Protein AF-0000000079764226 (afdb_homodimer)

Organism: NCBI:txid410072

InterPro domains:
  IPR000525 Initiator Rep protein, WH1 domain [PF01051] (19-158)
  IPR036388 Winged helix-like DNA-binding domain superfamily [G3DSA:1.10.10.10] (5-142)
  IPR036388 Winged helix-like DNA-binding domain superfamily [G3DSA:1.10.10.10] (147-283)
  IPR036390 Winged helix DNA-binding domain superfamily [SSF46785] (22-140)
  IPR036390 Winged helix DNA-binding domain superfamily [SSF46785] (132-276)

Foldseek 3Di:
DPPPPPDPPPPPCPPFQKFKFALCVLQDQAAADLLLVLVVRQQLSQWDDFPNWIKGKDFLVRSCSLQVPDDPCVVVVLVVSQVVQCPDKDKDDDVVVGDIDIDGQWNDWDDDPRMIMTTGDPVRCQTTHPDQDRMFMDTSNVSSPDPDLLLNSVLSNVRSCVVVCVVVVDQKAKPPHPPDDFAFPLLSCRSSNLDHCVPDPVSVVCVVVVNRVVSQVPDDPRPCPDPVSCCVPRVVSSQVRQQPDQAHQKHKDKDFDFDDPVRDGTGMMIMMGGHPSHPPNPPVPPPPPSPDDPDPPPCVVPPPDQQPAPLVCLVVLVVLCPPDDDDSVLSSLLCRLLVNDSVLLSLLLVVVVQAQDDSDSSVSSSCCNNVVVSVPPPPDRNNNPHPVNVVVVVVVVVVVVVVVVVVVVD/DPPPPPDPPPPPCPPFQKFKFALCVLQDQAAADLLLVLVVRQQLSQWDDFPNWIKGKDFLVRSCSLQVPDDPCVVVVLVVSQVVQCPDKDKDDDVVVGDIDIDGQWNDWDDDPRMIMTTGDPVRCQTTHPDQDRMFMDTSSVSSPDPDLLLNSVLSNVRSCVVVCVVVVDQKAKPPHPPDDFAFPLNSCRSSNLDHCVPDPVSVVCVVVVNRVVSVVPDDPRPCPDPVCCCVPRVVSSQVRQQPDQAHQKHKDKDFDFDDPVRDGTGMMIMMGTHPSHPPNPPVPPPPDSPDDDPPPPCVVPPPDQQPAPLVCLVVLVVLCPPDDDDSVLSSLLCRLLVNDSVLLSLLLVVVVQAQDDRDSSVSSSCCNNVVVSVPPPPDRPNNPHPVNVVVVVVVVVVVVVVVVVVVVD

Secondary structure (DSSP, 8-state):
--------------S--EEEEEHHHHHS-----HHHHHHHHHHHHTEEEETTEEEEEEEHHHHHHHHT--SSTHHHHHHHHHHHHHT-EEEEEETTTTEEEEEESEEEEEEETTEEEEEE-GGGHHHHSS--SSEEEEEHHHHHH---HHHHHHHHHHHTTTHHHHHHT-SEEEESPTTSPPEEHHHHHHHTTSS-TTSSHHHHHHHHTT-HHHHHHHSTT-TT-SHHHHIIIIIHHHHHHHHH-SS-SEEEEEEEEEETTTTEEEEEEEEEEE-TT-TTGGGGTTS--TTS------TTS---------GGGHHHHHHHHTTS---HHHHHHHHHHTTS-HHHHHHHHHHHHTSS--S-HHHHHHHHHHHTGGG-TT--------HHHHHHHHHHHHHHHHHHHHHHH-/--------------S--EEEEEHHHHHS-----HHHHHHHHHHHHTEEEETTEEEEEEEHHHHHHHHT--SSTHHHHHHHHHHHHHT-EEEEEETTTTEEEEEESEEEEEEETTEEEEEE-GGGHHHHSS--SSEEEEEHHHHHH---HHHHHHHHHHHTTTHHHHHHT-SEEEESPTTSPPEEHHHHHHHTTSS-TTSSHHHHHHHHTT-HHHHHHHSTT-TT-SHHHHIIIIIHHHHHHHHH-SS-SEEEEEEEEEETTTTEEEEEEEEEEE-TT-TTGGGGTTS--TTSS-----TTS---------GGGHHHHHHHHTTS---HHHHHHHHHHTTS-HHHHHHHHHHHHHSS--S-HHHHHHHHHHHTGGG-TT--------HHHHHHHHHHHHHHHHHHHHHHH-

pLDDT: mean 76.19, std 22.22, range [22.36, 97.69]

Structure (mmCIF, N/CA/C/O backbone):
data_AF-0000000079764226-model_v1
#
loop_
_entity.id
_entity.type
_entity.pdbx_description
1 polymer 'Protein involved in initiation of plasmid replication'
#
loop_
_atom_site.group_PDB
_atom_site.id
_atom_site.type_symbol
_atom_site.label_atom_id
_atom_site.label_alt_id
_atom_site.label_comp_id
_atom_site.label_asym_id
_atom_site.label_entity_id
_atom_site.label_seq_id
_atom_site.pdbx_PDB_ins_code
_atom_site.Cartn_x
_atom_site.Cartn_y
_atom_site.Cartn_z
_atom_site.occupancy
_atom_site.B_iso_or_equiv
_atom_site.auth_seq_id
_atom_site.auth_comp_id
_atom_site.auth_asym_id
_atom_site.auth_atom_id
_atom_site.pdbx_PDB_model_num
ATOM 1 N N . MET A 1 1 ? -48.906 33.875 20.141 1 24.33 1 MET A N 1
ATOM 2 C CA . MET A 1 1 ? -48.312 32.594 19.734 1 24.33 1 MET A CA 1
ATOM 3 C C . MET A 1 1 ? -46.781 32.688 19.75 1 24.33 1 MET A C 1
ATOM 5 O O . MET A 1 1 ? -46.188 33.438 18.984 1 24.33 1 MET A O 1
ATOM 9 N N . LYS A 1 2 ? -46.125 32.344 20.969 1 27.52 2 LYS A N 1
ATOM 10 C CA . LYS A 1 2 ? -44.75 32.5 21.391 1 27.52 2 LYS A CA 1
ATOM 11 C C . LYS A 1 2 ? -43.812 31.625 20.578 1 27.52 2 LYS A C 1
ATOM 13 O O . LYS A 1 2 ? -44 30.406 20.531 1 27.52 2 LYS A O 1
ATOM 18 N N . GLU A 1 3 ? -43.312 32.125 19.469 1 27.23 3 GLU A N 1
ATOM 19 C CA . GLU A 1 3 ? -42.375 31.5 18.562 1 27.23 3 GLU A CA 1
ATOM 20 C C . GLU A 1 3 ? -41.125 31.016 19.312 1 27.23 3 GLU A C 1
ATOM 22 O O . GLU A 1 3 ? -40.344 31.844 19.781 1 27.23 3 GLU A O 1
ATOM 27 N N . THR A 1 4 ? -41.25 30.016 20.156 1 30 4 THR A N 1
ATOM 28 C CA . THR A 1 4 ? -40.125 29.469 20.938 1 30 4 THR A CA 1
ATOM 29 C C . THR A 1 4 ? -38.969 29.094 20.016 1 30 4 THR A C 1
ATOM 31 O O . THR A 1 4 ? -39.094 28.203 19.156 1 30 4 THR A O 1
ATOM 34 N N . GLN A 1 5 ? -38.156 29.984 19.719 1 25.25 5 GLN A N 1
ATOM 35 C CA . GLN A 1 5 ? -36.938 29.828 18.938 1 25.25 5 GLN A CA 1
ATOM 36 C C . GLN A 1 5 ? -36.062 28.703 19.484 1 25.25 5 GLN A C 1
ATOM 38 O O . GLN A 1 5 ? -35.625 28.766 20.625 1 25.25 5 GLN A O 1
ATOM 43 N N . LYS A 1 6 ? -36.406 27.438 19.172 1 32.06 6 LYS A N 1
ATOM 44 C CA . LYS A 1 6 ? -35.562 26.328 19.547 1 32.06 6 LYS A CA 1
ATOM 45 C C . LYS A 1 6 ? -34.062 26.688 19.391 1 32.06 6 LYS A C 1
ATOM 47 O O . LYS A 1 6 ? -33.625 27.094 18.312 1 32.06 6 LYS A O 1
ATOM 52 N N . LYS A 1 7 ? -33.5 27.031 20.5 1 31.69 7 LYS A N 1
ATOM 53 C CA . LYS A 1 7 ? -32.094 27.328 20.578 1 31.69 7 LYS A CA 1
ATOM 54 C C . LYS A 1 7 ? -31.266 26.281 19.844 1 31.69 7 LYS A C 1
ATOM 56 O O . LYS A 1 7 ? -31.562 25.078 19.891 1 31.69 7 LYS A O 1
ATOM 61 N N . PRO A 1 8 ? -30.562 26.688 18.891 1 28.39 8 PRO A N 1
ATOM 62 C CA . PRO A 1 8 ? -29.75 25.688 18.188 1 28.39 8 PRO A CA 1
ATOM 63 C C . PRO A 1 8 ? -28.984 24.766 19.125 1 28.39 8 PRO A C 1
ATOM 65 O O . PRO A 1 8 ? -28.609 25.172 20.234 1 28.39 8 PRO A O 1
ATOM 68 N N . LYS A 1 9 ? -29.312 23.531 19.234 1 32.62 9 LYS A N 1
ATOM 69 C CA . LYS A 1 9 ? -28.578 22.5 19.953 1 32.62 9 LYS A CA 1
ATOM 70 C C . LYS A 1 9 ? -27.094 22.844 20.031 1 32.62 9 LYS A C 1
ATOM 72 O O . LYS A 1 9 ? -26.453 23.047 19.016 1 32.62 9 LYS A O 1
ATOM 77 N N . GLU A 1 10 ? -26.766 23.562 21.031 1 29.72 10 GLU A N 1
ATOM 78 C CA . GLU A 1 10 ? -25.359 23.797 21.359 1 29.72 10 GLU A CA 1
ATOM 79 C C . GLU A 1 10 ? -24.516 22.562 21.062 1 29.72 10 GLU A C 1
ATOM 81 O O . GLU A 1 10 ? -24.828 21.453 21.516 1 29.72 10 GLU A O 1
ATOM 86 N N . LYS A 1 11 ? -23.891 22.531 19.953 1 33.97 11 LYS A N 1
ATOM 87 C CA . LYS A 1 11 ? -22.906 21.5 19.594 1 33.97 11 LYS A CA 1
ATOM 88 C C . LYS A 1 11 ? -21.984 21.188 20.766 1 33.97 11 LYS A C 1
ATOM 90 O O . LYS A 1 11 ? -21.25 22.062 21.234 1 33.97 11 LYS A O 1
ATOM 95 N N . GLN A 1 12 ? -22.484 20.531 21.766 1 32.88 12 GLN A N 1
ATOM 96 C CA . GLN A 1 12 ? -21.594 20.031 22.797 1 32.88 12 GLN A CA 1
ATOM 97 C C . GLN A 1 12 ? -20.234 19.656 22.219 1 32.88 12 GLN A C 1
ATOM 99 O O . GLN A 1 12 ? -20.141 18.75 21.375 1 32.88 12 GLN A O 1
ATOM 104 N N . LEU A 1 13 ? -19.422 20.625 21.984 1 34.03 13 LEU A N 1
ATOM 105 C CA . LEU A 1 13 ? -18.016 20.359 21.672 1 34.03 13 LEU A CA 1
ATOM 106 C C . LEU A 1 13 ? -17.484 19.203 22.5 1 34.03 13 LEU A C 1
ATOM 108 O O . LEU A 1 13 ? -17.453 19.281 23.734 1 34.03 13 LEU A O 1
ATOM 112 N N . LEU A 1 14 ? -17.797 18 22.312 1 37.19 14 LEU A N 1
ATOM 113 C CA . LEU A 1 14 ? -17.172 16.844 22.938 1 37.19 14 LEU A CA 1
ATOM 114 C C . LEU A 1 14 ? -15.758 17.172 23.391 1 37.19 14 LEU A C 1
ATOM 116 O O . LEU A 1 14 ? -15.133 18.109 22.875 1 37.19 14 LEU A O 1
ATOM 120 N N . ASP A 1 15 ? -15.195 16.703 24.562 1 42.72 15 ASP A N 1
ATOM 121 C CA . ASP A 1 15 ? -13.805 16.625 25 1 42.72 15 ASP A CA 1
ATOM 122 C C . ASP A 1 15 ? -12.852 16.672 23.812 1 42.72 15 ASP A C 1
ATOM 124 O O . ASP A 1 15 ? -13.023 15.938 22.844 1 42.72 15 ASP A O 1
ATOM 128 N N . HIS A 1 16 ? -12.289 17.828 23.406 1 56.25 16 HIS A N 1
ATOM 129 C CA . HIS A 1 16 ? -11.609 18.344 22.219 1 56.25 16 HIS A CA 1
ATOM 130 C C . HIS A 1 16 ? -10.531 17.391 21.75 1 56.25 16 HIS A C 1
ATOM 132 O O . HIS A 1 16 ? -9.484 17.234 22.391 1 56.25 16 HIS A O 1
ATOM 138 N N . ASP A 1 17 ? -10.781 16.453 20.859 1 79.75 17 ASP A N 1
ATOM 139 C CA . ASP A 1 17 ? -9.836 15.5 20.266 1 79.75 17 ASP A CA 1
ATOM 140 C C . ASP A 1 17 ? -8.734 16.219 19.5 1 79.75 17 ASP A C 1
ATOM 142 O O . ASP A 1 17 ? -9 17.219 18.828 1 79.75 17 ASP A O 1
ATOM 146 N N . THR A 1 18 ? -7.582 16.031 19.969 1 89.31 18 THR A N 1
ATOM 147 C CA . THR A 1 18 ? -6.406 16.594 19.312 1 89.31 18 THR A CA 1
ATOM 148 C C . THR A 1 18 ? -5.648 15.516 18.547 1 89.31 18 THR A C 1
ATOM 150 O O . THR A 1 18 ? -5.781 14.328 18.844 1 89.31 18 THR A O 1
ATOM 153 N N . VAL A 1 19 ? -5.094 16.031 17.531 1 93.81 19 VAL A N 1
ATOM 154 C CA . VAL A 1 19 ? -4.246 15.148 16.734 1 93.81 19 VAL A CA 1
ATOM 155 C C . VAL A 1 19 ? -2.814 15.672 16.734 1 93.81 19 VAL A C 1
ATOM 157 O O . VAL A 1 19 ? -2.586 16.875 16.516 1 93.81 19 VAL A O 1
ATOM 160 N N . SER A 1 20 ? -1.912 14.852 17.094 1 94 20 SER A N 1
ATOM 161 C CA . SER A 1 20 ? -0.495 15.195 17.062 1 94 20 SER A CA 1
ATOM 162 C C . SER A 1 20 ? 0.223 14.5 15.914 1 94 20 SER A C 1
ATOM 164 O O . SER A 1 20 ? 0.029 13.305 15.68 1 94 20 SER A O 1
ATOM 166 N N . ARG A 1 21 ? 0.959 15.25 15.203 1 94.62 21 ARG A N 1
ATOM 167 C CA . ARG A 1 21 ? 1.775 14.734 14.109 1 94.62 21 ARG A CA 1
ATOM 168 C C . ARG A 1 21 ? 3.178 15.336 14.141 1 94.62 21 ARG A C 1
ATOM 170 O O . ARG A 1 21 ? 3.35 16.5 14.508 1 94.62 21 ARG A O 1
ATOM 177 N N . SER A 1 22 ? 4.152 14.516 13.742 1 93.5 22 SER A N 1
ATOM 178 C CA . SER A 1 22 ? 5.496 15.07 13.625 1 93.5 22 SER A CA 1
ATOM 179 C C . SER A 1 22 ? 5.543 16.188 12.586 1 93.5 22 SER A C 1
ATOM 181 O O . SER A 1 22 ? 4.816 16.156 11.594 1 93.5 22 SER A O 1
ATOM 183 N N . ASN A 1 23 ? 6.387 17.156 12.812 1 90.75 23 ASN A N 1
ATOM 184 C CA . ASN A 1 23 ? 6.504 18.281 11.875 1 90.75 23 ASN A CA 1
ATOM 185 C C . ASN A 1 23 ? 6.973 17.797 10.5 1 90.75 23 ASN A C 1
ATOM 187 O O . ASN A 1 23 ? 6.543 18.328 9.477 1 90.75 23 ASN A O 1
ATOM 191 N N . VAL A 1 24 ? 7.77 16.828 10.508 1 86.44 24 VAL A N 1
ATOM 192 C CA . VAL A 1 24 ? 8.258 16.266 9.25 1 86.44 24 VAL A CA 1
ATOM 193 C C . VAL A 1 24 ? 7.098 15.68 8.453 1 86.44 24 VAL A C 1
ATOM 195 O O . VAL A 1 24 ? 7.027 15.844 7.234 1 86.44 24 VAL A O 1
ATOM 198 N N . LEU A 1 25 ? 6.188 15.016 9.117 1 88.81 25 LEU A N 1
ATOM 199 C CA . LEU A 1 25 ? 5.027 14.445 8.445 1 88.81 25 LEU A CA 1
ATOM 200 C C . LEU A 1 25 ? 4.102 15.539 7.93 1 88.81 25 LEU A C 1
ATOM 202 O O . LEU A 1 25 ? 3.539 15.422 6.84 1 88.81 25 LEU A O 1
ATOM 206 N N . ILE A 1 26 ? 3.943 16.562 8.664 1 91.19 26 ILE A N 1
ATOM 207 C CA . ILE A 1 26 ? 3.086 17.672 8.273 1 91.19 26 ILE A CA 1
ATOM 208 C C . ILE A 1 26 ? 3.648 18.344 7.023 1 91.19 26 ILE A C 1
ATOM 210 O O . ILE A 1 26 ? 2.898 18.672 6.102 1 91.19 26 ILE A O 1
ATOM 214 N N . GLU A 1 27 ? 4.934 18.453 6.938 1 84.88 27 GLU A N 1
ATOM 215 C CA . GLU A 1 27 ? 5.586 19.172 5.844 1 84.88 27 GLU A CA 1
ATOM 216 C C . GLU A 1 27 ? 5.758 18.266 4.625 1 84.88 27 GLU A C 1
ATOM 218 O O . GLU A 1 27 ? 6.039 18.75 3.525 1 84.88 27 GLU A O 1
ATOM 223 N N . SER A 1 28 ? 5.551 17 4.883 1 80.12 28 SER A N 1
ATOM 224 C CA . SER A 1 28 ? 5.719 16.062 3.773 1 80.12 28 SER A CA 1
ATOM 225 C C . SER A 1 28 ? 4.727 16.359 2.654 1 80.12 28 SER A C 1
ATOM 227 O O . SER A 1 28 ? 3.617 16.828 2.908 1 80.12 28 SER A O 1
ATOM 229 N N . LYS A 1 29 ? 5.223 16.141 1.458 1 72.19 29 LYS A N 1
ATOM 230 C CA . LYS A 1 29 ? 4.426 16.453 0.272 1 72.19 29 LYS A CA 1
ATOM 231 C C . LYS A 1 29 ? 3.652 15.227 -0.2 1 72.19 29 LYS A C 1
ATOM 233 O O . LYS A 1 29 ? 4.246 14.25 -0.663 1 72.19 29 LYS A O 1
ATOM 238 N N . SER A 1 30 ? 2.426 15.055 0.277 1 71.44 30 SER A N 1
ATOM 239 C CA . SER A 1 30 ? 1.599 13.922 -0.13 1 71.44 30 SER A CA 1
ATOM 240 C C . SER A 1 30 ? 0.323 14.391 -0.822 1 71.44 30 SER A C 1
ATOM 242 O O . SER A 1 30 ? -0.232 15.43 -0.471 1 71.44 30 SER A O 1
ATOM 244 N N . SER A 1 31 ? 0.042 13.68 -1.797 1 75.44 31 SER A N 1
ATOM 245 C CA . SER A 1 31 ? -1.196 13.984 -2.508 1 75.44 31 SER A CA 1
ATOM 246 C C . SER A 1 31 ? -2.385 13.266 -1.879 1 75.44 31 SER A C 1
ATOM 248 O O . SER A 1 31 ? -2.475 12.039 -1.941 1 75.44 31 SER A O 1
ATOM 250 N N . THR A 1 32 ? -3.133 13.945 -1.082 1 84.31 32 THR A N 1
ATOM 251 C CA . THR A 1 32 ? -4.336 13.391 -0.471 1 84.31 32 THR A CA 1
ATOM 252 C C . THR A 1 32 ? -5.543 14.289 -0.747 1 84.31 32 THR A C 1
ATOM 254 O O . THR A 1 32 ? -5.398 15.5 -0.898 1 84.31 32 THR A O 1
ATOM 257 N N . SER A 1 33 ? -6.684 13.672 -0.857 1 88.44 33 SER A N 1
ATOM 258 C CA . SER A 1 33 ? -7.918 14.445 -0.94 1 88.44 33 SER A CA 1
ATOM 259 C C . SER A 1 33 ? -8.305 15.016 0.421 1 88.44 33 SER A C 1
ATOM 261 O O . SER A 1 33 ? -7.777 14.594 1.45 1 88.44 33 SER A O 1
ATOM 263 N N . LEU A 1 34 ? -9.172 16.031 0.304 1 90.5 34 LEU A N 1
ATOM 264 C CA . LEU A 1 34 ? -9.633 16.672 1.539 1 90.5 34 LEU A CA 1
ATOM 265 C C . LEU A 1 34 ? -10.297 15.641 2.455 1 90.5 34 LEU A C 1
ATOM 267 O O . LEU A 1 34 ? -10.008 15.602 3.654 1 90.5 34 LEU A O 1
ATOM 271 N N . PHE A 1 35 ? -11.188 14.812 1.915 1 92 35 PHE A N 1
ATOM 272 C CA . PHE A 1 35 ? -11.891 13.797 2.697 1 92 35 PHE A CA 1
ATOM 273 C C . PHE A 1 35 ? -10.914 12.812 3.318 1 92 35 PHE A C 1
ATOM 275 O O . PHE A 1 35 ? -11.016 12.492 4.504 1 92 35 PHE A O 1
ATOM 282 N N . GLU A 1 36 ? -9.984 12.352 2.539 1 93.31 36 GLU A N 1
ATOM 283 C CA . GLU A 1 36 ? -8.969 11.422 3.031 1 93.31 36 GLU A CA 1
ATOM 284 C C . GLU A 1 36 ? -8.164 12.039 4.172 1 93.31 36 GLU A C 1
ATOM 286 O O . GLU A 1 36 ? -7.902 11.383 5.18 1 93.31 36 GLU A O 1
ATOM 291 N N . ARG A 1 37 ? -7.785 13.234 3.975 1 92.94 37 ARG A N 1
ATOM 292 C CA . ARG A 1 37 ? -6.977 13.914 4.98 1 92.94 37 ARG A CA 1
ATOM 293 C C . ARG A 1 37 ? -7.73 14.039 6.297 1 92.94 37 ARG A C 1
ATOM 295 O O . ARG A 1 37 ? -7.164 13.812 7.367 1 92.94 37 ARG A O 1
ATOM 302 N N . LYS A 1 38 ? -8.938 14.461 6.246 1 94.19 38 LYS A N 1
ATOM 303 C CA . LYS A 1 38 ? -9.766 14.57 7.441 1 94.19 38 LYS A CA 1
ATOM 304 C C . LYS A 1 38 ? -9.938 13.211 8.117 1 94.19 38 LYS A C 1
ATOM 306 O O . LYS A 1 38 ? -9.812 13.094 9.336 1 94.19 38 LYS A O 1
ATOM 311 N N . LEU A 1 39 ? -10.164 12.227 7.293 1 94.94 39 LEU A N 1
ATOM 312 C CA . LEU A 1 39 ? -10.336 10.883 7.828 1 94.94 39 LEU A CA 1
ATOM 313 C C . LEU A 1 39 ? -9.062 10.398 8.508 1 94.94 39 LEU A C 1
ATOM 315 O O . LEU A 1 39 ? -9.117 9.781 9.57 1 94.94 39 LEU A O 1
ATOM 319 N N . LEU A 1 40 ? -7.941 10.617 7.895 1 94.88 40 LEU A N 1
ATOM 320 C CA . LEU A 1 40 ? -6.66 10.219 8.461 1 94.88 40 LEU A CA 1
ATOM 321 C C . LEU A 1 40 ? -6.398 10.938 9.781 1 94.88 40 LEU A C 1
ATOM 323 O O . LEU A 1 40 ? -5.902 10.336 10.734 1 94.88 40 LEU A O 1
ATOM 327 N N . ASN A 1 41 ? -6.742 12.188 9.805 1 94.94 41 ASN A N 1
ATOM 328 C CA . ASN A 1 41 ? -6.582 12.938 11.047 1 94.94 41 ASN A CA 1
ATOM 329 C C . ASN A 1 41 ? -7.441 12.352 12.164 1 94.94 41 ASN A C 1
ATOM 331 O O . ASN A 1 41 ? -6.992 12.242 13.312 1 94.94 41 ASN A O 1
ATOM 335 N N . ILE A 1 42 ? -8.664 12.07 11.867 1 95.31 42 ILE A N 1
ATOM 336 C CA . ILE A 1 42 ? -9.547 11.445 12.844 1 95.31 42 ILE A CA 1
ATOM 337 C C . ILE A 1 42 ? -8.953 10.117 13.312 1 95.31 42 ILE A C 1
ATOM 339 O O . ILE A 1 42 ? -8.93 9.828 14.508 1 95.31 42 ILE A O 1
ATOM 343 N N . ALA A 1 43 ? -8.484 9.328 12.336 1 96.06 43 ALA A N 1
ATOM 344 C CA . ALA A 1 43 ? -7.898 8.031 12.656 1 96.06 43 ALA A CA 1
ATOM 345 C C . ALA A 1 43 ? -6.684 8.188 13.562 1 96.06 43 ALA A C 1
ATOM 347 O O . ALA A 1 43 ? -6.543 7.461 14.555 1 96.06 43 ALA A O 1
ATOM 348 N N . ILE A 1 44 ? -5.844 9.102 13.211 1 95.38 44 ILE A N 1
ATOM 349 C CA . ILE A 1 44 ? -4.641 9.336 14 1 95.38 44 ILE A CA 1
ATOM 350 C C . ILE A 1 44 ? -5.027 9.75 15.414 1 95.38 44 ILE A C 1
ATOM 352 O O . ILE A 1 44 ? -4.438 9.289 16.391 1 95.38 44 ILE A O 1
ATOM 356 N N . ALA A 1 45 ? -5.98 10.625 15.562 1 93.5 45 ALA A N 1
ATOM 357 C CA . ALA A 1 45 ? -6.434 11.102 16.875 1 93.5 45 ALA A CA 1
ATOM 358 C C . ALA A 1 45 ? -6.945 9.953 17.734 1 93.5 45 ALA A C 1
ATOM 360 O O . ALA A 1 45 ? -6.816 9.977 18.953 1 93.5 45 ALA A O 1
ATOM 361 N N . LYS A 1 46 ? -7.449 8.945 17.094 1 93.19 46 LYS A N 1
ATOM 362 C CA . LYS A 1 46 ? -8.062 7.836 17.812 1 93.19 46 LYS A CA 1
ATOM 363 C C . LYS A 1 46 ? -7.152 6.613 17.812 1 93.19 46 LYS A C 1
ATOM 365 O O . LYS A 1 46 ? -7.566 5.523 18.219 1 93.19 46 LYS A O 1
ATOM 370 N N . ALA A 1 47 ? -5.977 6.75 17.375 1 94.44 47 ALA A N 1
ATOM 371 C CA . ALA A 1 47 ? -5.066 5.621 17.219 1 94.44 47 ALA A CA 1
ATOM 372 C C . ALA A 1 47 ? -4.602 5.098 18.578 1 94.44 47 ALA A C 1
ATOM 374 O O . ALA A 1 47 ? -4.387 5.875 19.5 1 94.44 47 ALA A O 1
ATOM 375 N N . TYR A 1 48 ? -4.438 3.848 18.672 1 91.88 48 TYR A N 1
ATOM 376 C CA . TYR A 1 48 ? -3.902 3.162 19.844 1 91.88 48 TYR A CA 1
ATOM 377 C C . TYR A 1 48 ? -3.164 1.893 19.438 1 91.88 48 TYR A C 1
ATOM 379 O O . TYR A 1 48 ? -3.258 1.448 18.297 1 91.88 48 TYR A O 1
ATOM 387 N N . VAL A 1 49 ? -2.371 1.368 20.297 1 89.44 49 VAL A N 1
ATOM 388 C CA . VAL A 1 49 ? -1.577 0.186 19.984 1 89.44 49 VAL A CA 1
ATOM 389 C C . VAL A 1 49 ? -2.291 -1.066 20.484 1 89.44 49 VAL A C 1
ATOM 391 O O . VAL A 1 49 ? -2.697 -1.131 21.656 1 89.44 49 VAL A O 1
ATOM 394 N N . GLU A 1 50 ? -2.531 -1.962 19.578 1 85.31 50 GLU A N 1
ATOM 395 C CA . GLU A 1 50 ? -3.084 -3.283 19.875 1 85.31 50 GLU A CA 1
ATOM 396 C C . GLU A 1 50 ? -2.207 -4.387 19.281 1 85.31 50 GLU A C 1
ATOM 398 O O . GLU A 1 50 ? -1.967 -4.422 18.078 1 85.31 50 GLU A O 1
ATOM 403 N N . ASP A 1 51 ? -1.647 -5.359 20.078 1 78.06 51 ASP A N 1
ATOM 404 C CA . ASP A 1 51 ? -0.792 -6.457 19.625 1 78.06 51 ASP A CA 1
ATOM 405 C C . ASP A 1 51 ? 0.405 -5.938 18.844 1 78.06 51 ASP A C 1
ATOM 407 O O . ASP A 1 51 ? 0.718 -6.457 17.766 1 78.06 51 ASP A O 1
ATOM 411 N N . GLY A 1 52 ? 0.921 -4.785 19.297 1 80.31 52 GLY A N 1
ATOM 412 C CA . GLY A 1 52 ? 2.113 -4.227 18.672 1 80.31 52 GLY A CA 1
ATOM 413 C C . GLY A 1 52 ? 1.818 -3.438 17.422 1 80.31 52 GLY A C 1
ATOM 414 O O . GLY A 1 52 ? 2.729 -2.877 16.797 1 80.31 52 GLY A O 1
ATOM 415 N N . GLU A 1 53 ? 0.546 -3.389 17.125 1 87.81 53 GLU A N 1
ATOM 416 C CA . GLU A 1 53 ? 0.161 -2.682 15.914 1 87.81 53 GLU A CA 1
ATOM 417 C C . GLU A 1 53 ? -0.585 -1.391 16.234 1 87.81 53 GLU A C 1
ATOM 419 O O . GLU A 1 53 ? -1.331 -1.328 17.219 1 87.81 53 GLU A O 1
ATOM 424 N N . LEU A 1 54 ? -0.31 -0.407 15.5 1 93.56 54 LEU A N 1
ATOM 425 C CA . LEU A 1 54 ? -1.008 0.866 15.648 1 93.56 54 LEU A CA 1
ATOM 426 C C . LEU A 1 54 ? -2.309 0.869 14.852 1 93.56 54 LEU A C 1
ATOM 428 O O . LEU A 1 54 ? -2.287 0.831 13.617 1 93.56 54 LEU A O 1
ATOM 432 N N . ILE A 1 55 ? -3.443 0.9 15.594 1 95.75 55 ILE A N 1
ATOM 433 C CA . ILE A 1 55 ? -4.75 0.759 14.961 1 95.75 55 ILE A CA 1
ATOM 434 C C . ILE A 1 55 ? -5.664 1.897 15.406 1 95.75 55 ILE A C 1
ATOM 436 O O . ILE A 1 55 ? -5.445 2.504 16.453 1 95.75 55 ILE A O 1
ATOM 440 N N . ALA A 1 56 ? -6.598 2.262 14.539 1 96.69 56 ALA A N 1
ATOM 441 C CA . ALA A 1 56 ? -7.645 3.232 14.852 1 96.69 56 ALA A CA 1
ATOM 442 C C . ALA A 1 56 ? -9.023 2.693 14.477 1 96.69 56 ALA A C 1
ATOM 444 O O . ALA A 1 56 ? -9.227 2.232 13.352 1 96.69 56 ALA A O 1
ATOM 445 N N . LYS A 1 57 ? -9.906 2.709 15.406 1 96.12 57 LYS A N 1
ATOM 446 C CA . LYS A 1 57 ? -11.305 2.363 15.164 1 96.12 57 LYS A CA 1
ATOM 447 C C . LYS A 1 57 ? -12.203 3.592 15.281 1 96.12 57 LYS A C 1
ATOM 449 O O . LYS A 1 57 ? -12.281 4.211 16.344 1 96.12 57 LYS A O 1
ATOM 454 N N . VAL A 1 58 ? -12.852 3.885 14.25 1 95.75 58 VAL A N 1
ATOM 455 C CA . VAL A 1 58 ? -13.703 5.07 14.211 1 95.75 58 VAL A CA 1
ATOM 456 C C . VAL A 1 58 ? -15.117 4.672 13.797 1 95.75 58 VAL A C 1
ATOM 458 O O . VAL A 1 58 ? -15.312 4.059 12.742 1 95.75 58 VAL A O 1
ATOM 461 N N . SER A 1 59 ? -16.047 5.07 14.594 1 93.5 59 SER A N 1
ATOM 462 C CA . SER A 1 59 ? -17.438 4.773 14.25 1 93.5 59 SER A CA 1
ATOM 463 C C . SER A 1 59 ? -17.938 5.688 13.141 1 93.5 59 SER A C 1
ATOM 465 O O . SER A 1 59 ? -17.453 6.816 13 1 93.5 59 SER A O 1
ATOM 467 N N . THR A 1 60 ? -18.891 5.133 12.438 1 88.62 60 THR A N 1
ATOM 468 C CA . THR A 1 60 ? -19.5 5.938 11.391 1 88.62 60 THR A CA 1
ATOM 469 C C . THR A 1 60 ? -20.141 7.199 11.977 1 88.62 60 THR A C 1
ATOM 471 O O . THR A 1 60 ? -20.125 8.258 11.344 1 88.62 60 THR A O 1
ATOM 474 N N . LYS A 1 61 ? -20.672 7.09 13.102 1 87 61 LYS A N 1
ATOM 475 C CA . LYS A 1 61 ? -21.266 8.234 13.781 1 87 61 LYS A CA 1
ATOM 476 C C . LYS A 1 61 ? -20.219 9.32 14.039 1 87 61 LYS A C 1
ATOM 478 O O . LYS A 1 61 ? -20.484 10.5 13.805 1 87 61 LYS A O 1
ATOM 483 N N . ASP A 1 62 ? -19.094 8.867 14.484 1 87.81 62 ASP A N 1
ATOM 484 C CA . ASP A 1 62 ? -18.016 9.82 14.75 1 87.81 62 ASP A CA 1
ATOM 485 C C . ASP A 1 62 ? -17.562 10.492 13.453 1 87.81 62 ASP A C 1
ATOM 487 O O . ASP A 1 62 ? -17.328 11.703 13.43 1 87.81 62 ASP A O 1
ATOM 491 N N . VAL A 1 63 ? -17.438 9.719 12.43 1 90 63 VAL A N 1
ATOM 492 C CA . VAL A 1 63 ? -17.016 10.258 11.148 1 90 63 VAL A CA 1
ATOM 493 C C . VAL A 1 63 ? -18.016 11.305 10.672 1 90 63 VAL A C 1
ATOM 495 O O . VAL A 1 63 ? -17.641 12.406 10.25 1 90 63 VAL A O 1
ATOM 498 N N . LYS A 1 64 ? -19.266 10.953 10.773 1 85.75 64 LYS A N 1
ATOM 499 C CA . LYS A 1 64 ? -20.312 11.867 10.336 1 85.75 64 LYS A CA 1
ATOM 500 C C . LYS A 1 64 ? -20.328 13.141 11.18 1 85.75 64 LYS A C 1
ATOM 502 O O . LYS A 1 64 ? -20.531 14.234 10.664 1 85.75 64 LYS A O 1
ATOM 507 N N . ASN A 1 65 ? -20.094 13 12.391 1 85.31 65 ASN A N 1
ATOM 508 C CA . ASN A 1 65 ? -20.078 14.141 13.305 1 85.31 65 ASN A CA 1
ATOM 509 C C . ASN A 1 65 ? -18.922 15.086 13 1 85.31 65 ASN A C 1
ATOM 511 O O . ASN A 1 65 ? -19.109 16.297 12.906 1 85.31 65 ASN A O 1
ATOM 515 N N . TYR A 1 66 ? -17.75 14.5 12.828 1 85 66 TYR A N 1
ATOM 516 C CA . TYR A 1 66 ? -16.578 15.336 12.594 1 85 66 TYR A CA 1
ATOM 517 C C . TYR A 1 66 ? -16.641 15.984 11.219 1 85 66 TYR A C 1
ATOM 519 O O . TYR A 1 66 ? -16.203 17.125 11.039 1 85 66 TYR A O 1
ATOM 527 N N . LEU A 1 67 ? -17.172 15.25 10.305 1 85.75 67 LEU A N 1
ATOM 528 C CA . LEU A 1 67 ? -17.141 15.727 8.93 1 85.75 67 LEU A CA 1
ATOM 529 C C . LEU A 1 67 ? -18.453 16.422 8.562 1 85.75 67 LEU A C 1
ATOM 531 O O . LEU A 1 67 ? -18.594 16.953 7.461 1 85.75 67 LEU A O 1
ATOM 535 N N . HIS A 1 68 ? -19.406 16.438 9.438 1 78.81 68 HIS A N 1
ATOM 536 C CA . HIS A 1 68 ? -20.703 17.078 9.242 1 78.81 68 HIS A CA 1
ATOM 537 C C . HIS A 1 68 ? -21.391 16.547 7.977 1 78.81 68 HIS A C 1
ATOM 539 O O . HIS A 1 68 ? -21.828 17.328 7.133 1 78.81 68 HIS A O 1
ATOM 545 N N . ILE A 1 69 ? -21.344 15.297 7.871 1 78.38 69 ILE A N 1
ATOM 546 C CA . ILE A 1 69 ? -21.984 14.633 6.746 1 78.38 69 ILE A CA 1
ATOM 547 C C . ILE A 1 69 ? -23.297 14.008 7.211 1 78.38 69 ILE A C 1
ATOM 549 O O . ILE A 1 69 ? -23.375 13.445 8.305 1 78.38 69 ILE A O 1
ATOM 553 N N . THR A 1 70 ? -24.469 14.18 6.574 1 65.75 70 THR A N 1
ATOM 554 C CA . THR A 1 70 ? -25.781 13.664 6.996 1 65.75 70 THR A CA 1
ATOM 555 C C . THR A 1 70 ? -26.234 12.547 6.07 1 65.75 70 THR A C 1
ATOM 557 O O . THR A 1 70 ? -27.016 11.672 6.477 1 65.75 70 THR A O 1
ATOM 560 N N . GLY A 1 71 ? -25.547 12.102 5.016 1 60.34 71 GLY A N 1
ATOM 561 C CA . GLY A 1 71 ? -26.094 11.203 4.008 1 60.34 71 GLY A CA 1
ATOM 562 C C . GLY A 1 71 ? -25.672 9.766 4.207 1 60.34 71 GLY A C 1
ATOM 563 O O . GLY A 1 71 ? -24.797 9.477 5.027 1 60.34 71 GLY A O 1
ATOM 564 N N . ASN A 1 72 ? -26.562 8.688 3.715 1 60.59 72 ASN A N 1
ATOM 565 C CA . ASN A 1 72 ? -26.469 7.238 3.814 1 60.59 72 ASN A CA 1
ATOM 566 C C . ASN A 1 72 ? -25.297 6.691 3.002 1 60.59 72 ASN A C 1
ATOM 568 O O . ASN A 1 72 ? -25 5.5 3.066 1 60.59 72 ASN A O 1
ATOM 572 N N . SER A 1 73 ? -24.547 7.492 2.443 1 75.94 73 SER A N 1
ATOM 573 C CA . SER A 1 73 ? -23.609 6.949 1.461 1 75.94 73 SER A CA 1
ATOM 574 C C . SER A 1 73 ? -22.188 6.938 2.004 1 75.94 73 SER A C 1
ATOM 576 O O . SER A 1 73 ? -21.219 6.945 1.235 1 75.94 73 SER A O 1
ATOM 578 N N . ILE A 1 74 ? -22.031 6.77 3.316 1 86.06 74 ILE A N 1
ATOM 579 C CA . ILE A 1 74 ? -20.688 6.891 3.865 1 86.06 74 ILE A CA 1
ATOM 580 C C . ILE A 1 74 ? -19.875 5.645 3.52 1 86.06 74 ILE A C 1
ATOM 582 O O . ILE A 1 74 ? -18.672 5.723 3.322 1 86.06 74 ILE A O 1
ATOM 586 N N . TYR A 1 75 ? -20.594 4.574 3.344 1 87.62 75 TYR A N 1
ATOM 587 C CA . TYR A 1 75 ? -19.922 3.318 3.027 1 87.62 75 TYR A CA 1
ATOM 588 C C . TYR A 1 75 ? -19.141 3.43 1.723 1 87.62 75 TYR A C 1
ATOM 590 O O . TYR A 1 75 ? -17.953 3.109 1.674 1 87.62 75 TYR A O 1
ATOM 598 N N . SER A 1 76 ? -19.812 3.869 0.793 1 86.06 76 SER A N 1
ATOM 599 C CA . SER A 1 76 ? -19.172 3.988 -0.52 1 86.06 76 SER A CA 1
ATOM 600 C C . SER A 1 76 ? -18 4.949 -0.482 1 86.06 76 SER A C 1
ATOM 602 O O . SER A 1 76 ? -16.969 4.711 -1.129 1 86.06 76 SER A O 1
ATOM 604 N N . ARG A 1 77 ? -18.094 6 0.24 1 87.56 77 ARG A N 1
ATOM 605 C CA . ARG A 1 77 ? -17.031 6.984 0.339 1 87.56 77 ARG A CA 1
ATOM 606 C C . ARG A 1 77 ? -15.82 6.41 1.077 1 87.56 77 ARG A C 1
ATOM 608 O O . ARG A 1 77 ? -14.68 6.621 0.67 1 87.56 77 ARG A O 1
ATOM 615 N N . LEU A 1 78 ? -16.156 5.707 2.121 1 93.12 78 LEU A N 1
ATOM 616 C CA . LEU A 1 78 ? -15.078 5.098 2.896 1 93.12 78 LEU A CA 1
ATOM 617 C C . LEU A 1 78 ? -14.359 4.031 2.078 1 93.12 78 LEU A C 1
ATOM 619 O O . LEU A 1 78 ? -13.133 3.891 2.178 1 93.12 78 LEU A O 1
ATOM 623 N N . LYS A 1 79 ? -15.109 3.332 1.362 1 89.88 79 LYS A N 1
ATOM 624 C CA . LYS A 1 79 ? -14.539 2.314 0.487 1 89.88 79 LYS A CA 1
ATOM 625 C C . LYS A 1 79 ? -13.586 2.938 -0.532 1 89.88 79 LYS A C 1
ATOM 627 O O . LYS A 1 79 ? -12.461 2.465 -0.708 1 89.88 79 LYS A O 1
ATOM 632 N N . GLU A 1 80 ? -13.961 3.93 -1.146 1 87.88 80 GLU A N 1
ATOM 633 C CA . GLU A 1 80 ? -13.164 4.605 -2.166 1 87.88 80 GLU A CA 1
ATOM 634 C C . GLU A 1 80 ? -11.906 5.223 -1.562 1 87.88 80 GLU A C 1
ATOM 636 O O . GLU A 1 80 ? -10.812 5.102 -2.127 1 87.88 80 GLU A O 1
ATOM 641 N N . VAL A 1 81 ? -12.078 5.863 -0.487 1 91.88 81 VAL A N 1
ATOM 642 C CA . VAL A 1 81 ? -10.945 6.547 0.134 1 91.88 81 VAL A CA 1
ATOM 643 C C . VAL A 1 81 ? -9.945 5.52 0.65 1 91.88 81 VAL A C 1
ATOM 645 O O . VAL A 1 81 ? -8.734 5.77 0.654 1 91.88 81 VAL A O 1
ATOM 648 N N . SER A 1 82 ? -10.391 4.363 1.061 1 94.38 82 SER A N 1
ATOM 649 C CA . SER A 1 82 ? -9.508 3.309 1.547 1 94.38 82 SER A CA 1
ATOM 650 C C . SER A 1 82 ? -8.539 2.855 0.46 1 94.38 82 SER A C 1
ATOM 652 O O . SER A 1 82 ? -7.355 2.635 0.73 1 94.38 82 SER A O 1
ATOM 654 N N . LYS A 1 83 ? -9.023 2.764 -0.677 1 87.31 83 LYS A N 1
ATOM 655 C CA . LYS A 1 83 ? -8.18 2.379 -1.801 1 87.31 83 LYS A CA 1
ATOM 656 C C . LYS A 1 83 ? -7.07 3.402 -2.029 1 87.31 83 LYS A C 1
ATOM 658 O O . LYS A 1 83 ? -5.914 3.033 -2.256 1 87.31 83 LYS A O 1
ATOM 663 N N . GLU A 1 84 ? -7.457 4.609 -1.971 1 87.12 84 GLU A N 1
ATOM 664 C CA . GLU A 1 84 ? -6.484 5.684 -2.139 1 87.12 84 GLU A CA 1
ATOM 665 C C . GLU A 1 84 ? -5.449 5.672 -1.016 1 87.12 84 GLU A C 1
ATOM 667 O O . GLU A 1 84 ? -4.25 5.797 -1.268 1 87.12 84 GLU A O 1
ATOM 672 N N . THR A 1 85 ? -5.918 5.508 0.114 1 93.69 85 THR A N 1
ATOM 673 C CA . THR A 1 85 ? -5.078 5.559 1.307 1 93.69 85 THR A CA 1
ATOM 674 C C . THR A 1 85 ? -4.051 4.434 1.294 1 93.69 85 THR A C 1
ATOM 676 O O . THR A 1 85 ? -2.879 4.652 1.616 1 93.69 85 THR A O 1
ATOM 679 N N . LEU A 1 86 ? -4.461 3.287 0.92 1 94 86 LEU A N 1
ATOM 680 C CA . LEU A 1 86 ? -3.58 2.125 0.887 1 94 86 LEU A CA 1
ATOM 681 C C . LEU A 1 86 ? -2.543 2.258 -0.224 1 94 86 LEU A C 1
ATOM 683 O O . LEU A 1 86 ? -1.524 1.565 -0.215 1 94 86 LEU A O 1
ATOM 687 N N . GLY A 1 87 ? -2.801 3.102 -1.089 1 88.5 87 GLY A N 1
ATOM 688 C CA . GLY A 1 87 ? -1.9 3.312 -2.211 1 88.5 87 GLY A CA 1
ATOM 689 C C . GLY A 1 87 ? -0.809 4.324 -1.918 1 88.5 87 GLY A C 1
ATOM 690 O O . GLY A 1 87 ? 0.12 4.492 -2.711 1 88.5 87 GLY A O 1
ATOM 691 N N . HIS A 1 88 ? -0.884 4.969 -0.794 1 88.38 88 HIS A N 1
ATOM 692 C CA . HIS A 1 88 ? 0.122 5.969 -0.454 1 88.38 88 HIS A CA 1
ATOM 693 C C . HIS A 1 88 ? 1.449 5.312 -0.087 1 88.38 88 HIS A C 1
ATOM 695 O O . HIS A 1 88 ? 1.503 4.473 0.815 1 88.38 88 HIS A O 1
ATOM 701 N N . VAL A 1 89 ? 2.467 5.742 -0.827 1 87.06 89 VAL A N 1
ATOM 702 C CA . VAL A 1 89 ? 3.803 5.195 -0.612 1 87.06 89 VAL A CA 1
ATOM 703 C C . VAL A 1 89 ? 4.773 6.324 -0.277 1 87.06 89 VAL A C 1
ATOM 705 O O . VAL A 1 89 ? 4.797 7.355 -0.956 1 87.06 89 VAL A O 1
ATOM 708 N N . VAL A 1 90 ? 5.445 6.199 0.826 1 84.06 90 VAL A N 1
ATOM 709 C CA . VAL A 1 90 ? 6.543 7.098 1.165 1 84.06 90 VAL A CA 1
ATOM 710 C C . VAL A 1 90 ? 7.855 6.531 0.627 1 84.06 90 VAL A C 1
ATOM 712 O O . VAL A 1 90 ? 8.18 5.363 0.858 1 84.06 90 VAL A O 1
ATOM 715 N N . SER A 1 91 ? 8.555 7.309 -0.09 1 83.69 91 SER A N 1
ATOM 716 C CA . SER A 1 91 ? 9.805 6.863 -0.692 1 83.69 91 SER A CA 1
ATOM 717 C C . SER A 1 91 ? 10.984 7.703 -0.206 1 83.69 91 SER A C 1
ATOM 719 O O . SER A 1 91 ? 10.969 8.93 -0.336 1 83.69 91 SER A O 1
ATOM 721 N N . ILE A 1 92 ? 11.898 7.129 0.408 1 82.38 92 ILE A N 1
ATOM 722 C CA . ILE A 1 92 ? 13.18 7.727 0.766 1 82.38 92 ILE A CA 1
ATOM 723 C C . ILE A 1 92 ? 14.297 7.082 -0.053 1 82.38 92 ILE A C 1
ATOM 725 O O . ILE A 1 92 ? 14.555 5.883 0.072 1 82.38 92 ILE A O 1
ATOM 729 N N . GLU A 1 93 ? 14.891 7.895 -0.883 1 82.69 93 GLU A N 1
ATOM 730 C CA . GLU A 1 93 ? 15.867 7.344 -1.819 1 82.69 93 GLU A CA 1
ATOM 731 C C . GLU A 1 93 ? 17.188 8.102 -1.749 1 82.69 93 GLU A C 1
ATOM 733 O O . GLU A 1 93 ? 17.203 9.312 -1.511 1 82.69 93 GLU A O 1
ATOM 738 N N . ASP A 1 94 ? 18.281 7.402 -1.811 1 81 94 ASP A N 1
ATOM 739 C CA . ASP A 1 94 ? 19.641 7.906 -2.02 1 81 94 ASP A CA 1
ATOM 740 C C . ASP A 1 94 ? 20.281 7.258 -3.244 1 81 94 ASP A C 1
ATOM 742 O O . ASP A 1 94 ? 20.969 6.242 -3.125 1 81 94 ASP A O 1
ATOM 746 N N . ASP A 1 95 ? 20.125 7.875 -4.352 1 77.19 95 ASP A N 1
ATOM 747 C CA . ASP A 1 95 ? 20.547 7.289 -5.625 1 77.19 95 ASP A CA 1
ATOM 748 C C . ASP A 1 95 ? 22.062 7.215 -5.715 1 77.19 95 ASP A C 1
ATOM 750 O O . ASP A 1 95 ? 22.609 6.328 -6.379 1 77.19 95 ASP A O 1
ATOM 754 N N . GLU A 1 96 ? 22.719 8.234 -5.07 1 78.25 96 GLU A N 1
ATOM 755 C CA . GLU A 1 96 ? 24.188 8.211 -5.094 1 78.25 96 GLU A CA 1
ATOM 756 C C . GLU A 1 96 ? 24.719 6.945 -4.434 1 78.25 96 GLU A C 1
ATOM 758 O O . GLU A 1 96 ? 25.672 6.34 -4.926 1 78.25 96 GLU A O 1
ATOM 763 N N . LYS A 1 97 ? 24.109 6.543 -3.406 1 83.5 97 LYS A N 1
ATOM 764 C CA . LYS A 1 97 ? 24.547 5.348 -2.688 1 83.5 97 LYS A CA 1
ATOM 765 C C . LYS A 1 97 ? 23.734 4.125 -3.119 1 83.5 97 LYS A C 1
ATOM 767 O O . LYS A 1 97 ? 23.906 3.037 -2.568 1 83.5 97 LYS A O 1
ATOM 772 N N . GLU A 1 98 ? 22.828 4.316 -4 1 85.69 98 GLU A N 1
ATOM 773 C CA . GLU A 1 98 ? 21.953 3.26 -4.492 1 85.69 98 GLU A CA 1
ATOM 774 C C . GLU A 1 98 ? 21.203 2.592 -3.344 1 85.69 98 GLU A C 1
ATOM 776 O O . GLU A 1 98 ? 21.219 1.366 -3.211 1 85.69 98 GLU A O 1
ATOM 781 N N . ASN A 1 99 ? 20.609 3.348 -2.594 1 91.5 99 ASN A N 1
ATOM 782 C CA . ASN A 1 99 ? 19.766 2.896 -1.482 1 91.5 99 ASN A CA 1
ATOM 783 C C . ASN A 1 99 ? 18.375 3.502 -1.548 1 91.5 99 ASN A C 1
ATOM 785 O O . ASN A 1 99 ? 18.203 4.637 -1.998 1 91.5 99 ASN A O 1
ATOM 789 N N . PHE A 1 100 ? 17.375 2.625 -1.189 1 92.44 100 PHE A N 1
ATOM 790 C CA . PHE A 1 100 ? 16.047 3.205 -1.05 1 92.44 100 PHE A CA 1
ATOM 791 C C . PHE A 1 100 ? 15.25 2.477 0.026 1 92.44 100 PHE A C 1
ATOM 793 O O . PHE A 1 100 ? 15.547 1.326 0.355 1 92.44 100 PHE A O 1
ATOM 800 N N . ILE A 1 101 ? 14.352 3.184 0.602 1 93.88 101 ILE A N 1
ATOM 801 C CA . ILE A 1 101 ? 13.336 2.648 1.504 1 93.88 101 ILE A CA 1
ATOM 802 C C . ILE A 1 101 ? 11.961 3.18 1.107 1 93.88 101 ILE A C 1
ATOM 804 O O . ILE A 1 101 ? 11.773 4.391 0.958 1 93.88 101 ILE A O 1
ATOM 808 N N . MET A 1 102 ? 11.055 2.264 0.861 1 93.5 102 MET A N 1
ATOM 809 C CA . MET A 1 102 ? 9.68 2.617 0.518 1 93.5 102 MET A CA 1
ATOM 810 C C . MET A 1 102 ? 8.688 1.875 1.409 1 93.5 102 MET A C 1
ATOM 812 O O . MET A 1 102 ? 8.891 0.703 1.729 1 93.5 102 MET A O 1
ATOM 816 N N . PHE A 1 103 ? 7.707 2.562 1.839 1 94.19 103 PHE A N 1
ATOM 817 C CA . PHE A 1 103 ? 6.719 1.914 2.691 1 94.19 103 PHE A CA 1
ATOM 818 C C . PHE A 1 103 ? 5.363 2.605 2.578 1 94.19 103 PHE A C 1
ATOM 820 O O . PHE A 1 103 ? 5.285 3.76 2.15 1 94.19 103 PHE A O 1
ATOM 827 N N . ASN A 1 104 ? 4.383 1.835 2.945 1 94.88 104 ASN A N 1
ATOM 828 C CA . ASN A 1 104 ? 3.029 2.381 2.982 1 94.88 104 ASN A CA 1
ATOM 829 C C . ASN A 1 104 ? 2.75 3.098 4.301 1 94.88 104 ASN A C 1
ATOM 831 O O . ASN A 1 104 ? 3.385 2.807 5.316 1 94.88 104 ASN A O 1
ATOM 835 N N . VAL A 1 105 ? 1.848 4.027 4.273 1 93.12 105 VAL A N 1
ATOM 836 C CA . VAL A 1 105 ? 1.42 4.738 5.473 1 93.12 105 VAL A CA 1
ATOM 837 C C . VAL A 1 105 ? 0.432 3.879 6.258 1 93.12 105 VAL A C 1
ATOM 839 O O . VAL A 1 105 ? 0.536 3.762 7.48 1 93.12 105 VAL A O 1
ATOM 842 N N . VAL A 1 106 ? -0.484 3.354 5.527 1 96.19 106 VAL A N 1
ATOM 843 C CA . VAL A 1 106 ? -1.521 2.459 6.035 1 96.19 106 VAL A CA 1
ATOM 844 C C . VAL A 1 106 ? -1.475 1.134 5.277 1 96.19 106 VAL A C 1
ATOM 846 O O . VAL A 1 106 ? -1.227 1.109 4.07 1 96.19 106 VAL A O 1
ATOM 849 N N . ASN A 1 107 ? -1.712 0.061 6.02 1 95.25 107 ASN A N 1
ATOM 850 C CA . ASN A 1 107 ? -1.591 -1.203 5.305 1 95.25 107 ASN A CA 1
ATOM 851 C C . ASN A 1 107 ? -2.896 -1.992 5.336 1 95.25 107 ASN A C 1
ATOM 853 O O . ASN A 1 107 ? -3.012 -3.035 4.688 1 95.25 107 ASN A O 1
ATOM 857 N N . LYS A 1 108 ? -3.84 -1.521 6.07 1 96.5 108 LYS A N 1
ATOM 858 C CA . LYS A 1 108 ? -5.129 -2.207 6.098 1 96.5 108 LYS A CA 1
ATOM 859 C C . LYS A 1 108 ? -6.254 -1.246 6.465 1 96.5 108 LYS A C 1
ATOM 861 O O . LYS A 1 108 ? -6.09 -0.392 7.336 1 96.5 108 LYS A O 1
ATOM 866 N N . CYS A 1 109 ? -7.289 -1.346 5.773 1 97.31 109 CYS A N 1
ATOM 867 C CA . CYS A 1 109 ? -8.547 -0.668 6.066 1 97.31 109 CYS A CA 1
ATOM 868 C C . CYS A 1 109 ? -9.703 -1.659 6.098 1 97.31 109 CYS A C 1
ATOM 870 O O . CYS A 1 109 ? -9.797 -2.543 5.242 1 97.31 109 CYS A O 1
ATOM 872 N N . GLU A 1 110 ? -10.516 -1.502 7.078 1 97 110 GLU A N 1
ATOM 873 C CA . GLU A 1 110 ? -11.664 -2.391 7.23 1 97 110 GLU A CA 1
ATOM 874 C C . GLU A 1 110 ? -12.906 -1.622 7.688 1 97 110 GLU A C 1
ATOM 876 O O . GLU A 1 110 ? -12.805 -0.708 8.508 1 97 110 GLU A O 1
ATOM 881 N N . TYR A 1 111 ? -13.992 -1.918 7.07 1 96.19 111 TYR A N 1
ATOM 882 C CA . TYR A 1 111 ? -15.281 -1.397 7.492 1 96.19 111 TYR A CA 1
ATOM 883 C C . TYR A 1 111 ? -16.266 -2.533 7.777 1 96.19 111 TYR A C 1
ATOM 885 O O . TYR A 1 111 ? -16.609 -3.307 6.879 1 96.19 111 TYR A O 1
ATOM 893 N N . ARG A 1 112 ? -16.656 -2.557 9.016 1 93.5 112 ARG A N 1
ATOM 894 C CA . ARG A 1 112 ? -17.562 -3.604 9.453 1 93.5 112 ARG A CA 1
ATOM 895 C C . ARG A 1 112 ? -18.516 -3.09 10.539 1 93.5 112 ARG A C 1
ATOM 897 O O . ARG A 1 112 ? -18.062 -2.479 11.516 1 93.5 112 ARG A O 1
ATOM 904 N N . ASP A 1 113 ? -19.734 -3.324 10.398 1 91.25 113 ASP A N 1
ATOM 905 C CA . ASP A 1 113 ? -20.75 -3.012 11.398 1 91.25 113 ASP A CA 1
ATOM 906 C C . ASP A 1 113 ? -20.672 -1.548 11.828 1 91.25 113 ASP A C 1
ATOM 908 O O . ASP A 1 113 ? -20.688 -1.242 13.023 1 91.25 113 ASP A O 1
ATOM 912 N N . GLY A 1 114 ? -20.422 -0.727 10.906 1 91.31 114 GLY A N 1
ATOM 913 C CA . GLY A 1 114 ? -20.453 0.705 11.156 1 91.31 114 GLY A CA 1
ATOM 914 C C . GLY A 1 114 ? -19.156 1.229 11.742 1 91.31 114 GLY A C 1
ATOM 915 O O . GLY A 1 114 ? -19.094 2.379 12.188 1 91.31 114 GLY A O 1
ATOM 916 N N . VAL A 1 115 ? -18.156 0.41 11.789 1 95.75 115 VAL A N 1
ATOM 917 C CA . VAL A 1 115 ? -16.875 0.814 12.352 1 95.75 115 VAL A CA 1
ATOM 918 C C . VAL A 1 115 ? -15.797 0.744 11.273 1 95.75 115 VAL A C 1
ATOM 920 O O . VAL A 1 115 ? -15.648 -0.279 10.602 1 95.75 115 VAL A O 1
ATOM 923 N N . PHE A 1 116 ? -15.141 1.812 11.094 1 96.81 116 PHE A N 1
ATOM 924 C CA . PHE A 1 116 ? -14.023 1.898 10.164 1 96.81 116 PHE A CA 1
ATOM 925 C C . PHE A 1 116 ? -12.695 1.721 10.891 1 96.81 116 PHE A C 1
ATOM 927 O O . PHE A 1 116 ? -12.344 2.523 11.758 1 96.81 116 PHE A O 1
ATOM 934 N N . THR A 1 117 ? -11.984 0.713 10.516 1 97.5 117 THR A N 1
ATOM 935 C CA . THR A 1 117 ? -10.711 0.394 11.164 1 97.5 117 THR A CA 1
ATOM 936 C C . THR A 1 117 ? -9.539 0.647 10.219 1 97.5 117 THR A C 1
ATOM 938 O O . THR A 1 117 ? -9.547 0.187 9.078 1 97.5 117 THR A O 1
ATOM 941 N N . THR A 1 118 ? -8.633 1.387 10.719 1 97.62 118 THR A N 1
ATOM 942 C CA . THR A 1 118 ? -7.406 1.672 9.977 1 97.62 118 THR A CA 1
ATOM 943 C C . THR A 1 118 ? -6.188 1.128 10.719 1 97.62 118 THR A C 1
ATOM 945 O O . THR A 1 118 ? -6.039 1.348 11.922 1 97.62 118 THR A O 1
ATOM 948 N N . ARG A 1 119 ? -5.359 0.459 10.008 1 97.12 119 ARG A N 1
ATOM 949 C CA . ARG A 1 119 ? -4.094 -0.01 10.562 1 97.12 119 ARG A CA 1
ATOM 950 C C . ARG A 1 119 ? -2.914 0.734 9.945 1 97.12 119 ARG A C 1
ATOM 952 O O . ARG A 1 119 ? -2.682 0.647 8.734 1 97.12 119 ARG A O 1
ATOM 959 N N . PHE A 1 120 ? -2.176 1.366 10.82 1 96.38 120 PHE A N 1
ATOM 960 C CA . PHE A 1 120 ? -1.012 2.111 10.352 1 96.38 120 PHE A CA 1
ATOM 961 C C . PHE A 1 120 ? 0.223 1.219 10.312 1 96.38 120 PHE A C 1
ATOM 963 O O . PHE A 1 120 ? 0.335 0.274 11.102 1 96.38 120 PHE A O 1
ATOM 970 N N . THR A 1 121 ? 1.078 1.574 9.438 1 94.19 121 THR A N 1
ATOM 971 C CA . THR A 1 121 ? 2.328 0.826 9.367 1 94.19 121 THR A CA 1
ATOM 972 C C . THR A 1 121 ? 3.252 1.209 10.523 1 94.19 121 THR A C 1
ATOM 974 O O . THR A 1 121 ? 3.082 2.266 11.133 1 94.19 121 THR A O 1
ATOM 977 N N . LYS A 1 122 ? 4.211 0.346 10.758 1 90.81 122 LYS A N 1
ATOM 978 C CA . LYS A 1 122 ? 5.164 0.565 11.844 1 90.81 122 LYS A CA 1
ATOM 979 C C . LYS A 1 122 ? 5.98 1.832 11.602 1 90.81 122 LYS A C 1
ATOM 981 O O . LYS A 1 122 ? 6.348 2.527 12.555 1 90.81 122 LYS A O 1
ATOM 986 N N . GLU A 1 123 ? 6.242 2.129 10.438 1 90.62 123 GLU A N 1
ATOM 987 C CA . GLU A 1 123 ? 7.043 3.289 10.062 1 90.62 123 GLU A CA 1
ATOM 988 C C . GLU A 1 123 ? 6.34 4.594 10.43 1 90.62 123 GLU A C 1
ATOM 990 O O . GLU A 1 123 ? 6.988 5.625 10.609 1 90.62 123 GLU A O 1
ATOM 995 N N . MET A 1 124 ? 5.055 4.551 10.594 1 92.62 124 MET A N 1
ATOM 996 C CA . MET A 1 124 ? 4.277 5.75 10.883 1 92.62 124 MET A CA 1
ATOM 997 C C . MET A 1 124 ? 4.25 6.039 12.383 1 92.62 124 MET A C 1
ATOM 999 O O . MET A 1 124 ? 4.027 7.18 12.797 1 92.62 124 MET A O 1
ATOM 1003 N N . LYS A 1 125 ? 4.48 5.105 13.141 1 92 125 LYS A N 1
ATOM 1004 C CA . LYS A 1 125 ? 4.309 5.195 14.586 1 92 125 LYS A CA 1
ATOM 1005 C C . LYS A 1 125 ? 5.113 6.355 15.164 1 92 125 LYS A C 1
ATOM 1007 O O . LYS A 1 125 ? 4.574 7.195 15.891 1 92 125 LYS A O 1
ATOM 1012 N N . PRO A 1 126 ? 6.352 6.535 14.789 1 91.44 126 PRO A N 1
ATOM 1013 C CA . PRO A 1 126 ? 7.137 7.633 15.359 1 91.44 126 PRO A CA 1
ATOM 1014 C C . PRO A 1 126 ? 6.629 9.008 14.938 1 91.44 126 PRO A C 1
ATOM 1016 O O . PRO A 1 126 ? 7.035 10.023 15.5 1 91.44 126 PRO A O 1
ATOM 1019 N N . HIS A 1 127 ? 5.738 9.023 14.07 1 93.06 127 HIS A N 1
ATOM 1020 C CA . HIS A 1 127 ? 5.316 10.305 13.523 1 93.06 127 HIS A CA 1
ATOM 1021 C C . HIS A 1 127 ? 3.896 10.648 13.969 1 93.06 127 HIS A C 1
ATOM 1023 O O . HIS A 1 127 ? 3.438 11.781 13.773 1 93.06 127 HIS A O 1
ATOM 1029 N N . ILE A 1 128 ? 3.225 9.688 14.594 1 95 128 ILE A N 1
ATOM 1030 C CA . ILE A 1 128 ? 1.82 9.984 14.852 1 95 128 ILE A CA 1
ATOM 1031 C C . ILE A 1 128 ? 1.425 9.469 16.234 1 95 128 ILE A C 1
ATOM 1033 O O . ILE A 1 128 ? 0.307 9.711 16.688 1 95 128 ILE A O 1
ATOM 1037 N N . TYR A 1 129 ? 2.324 8.773 16.797 1 92 129 TYR A N 1
ATOM 1038 C CA . TYR A 1 129 ? 1.959 8.156 18.062 1 92 129 TYR A CA 1
ATOM 1039 C C . TYR A 1 129 ? 3.004 8.453 19.141 1 92 129 TYR A C 1
ATOM 1041 O O . TYR A 1 129 ? 4.199 8.242 18.922 1 92 129 TYR A O 1
ATOM 1049 N N . ASN A 1 130 ? 2.592 8.953 20.266 1 87.75 130 ASN A N 1
ATOM 1050 C CA . ASN A 1 130 ? 3.422 9.219 21.438 1 87.75 130 ASN A CA 1
ATOM 1051 C C . ASN A 1 130 ? 4.645 10.055 21.078 1 87.75 130 ASN A C 1
ATOM 1053 O O . ASN A 1 130 ? 5.777 9.664 21.359 1 87.75 130 ASN A O 1
ATOM 1057 N N . LEU A 1 131 ? 4.324 11.156 20.5 1 89.31 131 LEU A N 1
ATOM 1058 C CA . LEU A 1 131 ? 5.383 12.047 20.047 1 89.31 131 LEU A CA 1
ATOM 1059 C C . LEU A 1 131 ? 5.941 12.867 21.203 1 89.31 131 LEU A C 1
ATOM 1061 O O . LEU A 1 131 ? 5.188 13.32 22.062 1 89.31 131 LEU A O 1
ATOM 1065 N N . LYS A 1 132 ? 7.254 12.984 21.203 1 84 132 LYS A N 1
ATOM 1066 C CA . LYS A 1 132 ? 7.891 13.664 22.328 1 84 132 LYS A CA 1
ATOM 1067 C C . LYS A 1 132 ? 8.531 14.977 21.875 1 84 132 LYS A C 1
ATOM 1069 O O . LYS A 1 132 ? 8.633 15.93 22.656 1 84 132 LYS A O 1
ATOM 1074 N N . LYS A 1 133 ? 8.961 14.953 20.594 1 86.38 133 LYS A N 1
ATOM 1075 C CA . LYS A 1 133 ? 9.617 16.156 20.094 1 86.38 133 LYS A CA 1
ATOM 1076 C C . LYS A 1 133 ? 9.266 16.422 18.641 1 86.38 133 LYS A C 1
ATOM 1078 O O . LYS A 1 133 ? 8.828 15.508 17.922 1 86.38 133 LYS A O 1
ATOM 1083 N N . ASP A 1 134 ? 9.336 17.719 18.25 1 90.38 134 ASP A N 1
ATOM 1084 C CA . ASP A 1 134 ? 9.195 18.156 16.859 1 90.38 134 ASP A CA 1
ATOM 1085 C C . ASP A 1 134 ? 7.848 17.734 16.281 1 90.38 134 ASP A C 1
ATOM 1087 O O . ASP A 1 134 ? 7.785 17.125 15.219 1 90.38 134 ASP A O 1
ATOM 1091 N N . TYR A 1 135 ? 6.918 17.969 17.109 1 93.94 135 TYR A N 1
ATOM 1092 C CA . TYR A 1 135 ? 5.566 17.641 16.672 1 93.94 135 TYR A CA 1
ATOM 1093 C C . TYR A 1 135 ? 4.625 18.828 16.922 1 93.94 135 TYR A C 1
ATOM 1095 O O . TYR A 1 135 ? 4.988 19.781 17.594 1 93.94 135 TYR A O 1
ATOM 1103 N N . THR A 1 136 ? 3.508 18.812 16.266 1 94.38 136 THR A N 1
ATOM 1104 C CA . THR A 1 136 ? 2.475 19.828 16.391 1 94.38 136 THR A CA 1
ATOM 1105 C C . THR A 1 136 ? 1.136 19.203 16.766 1 94.38 136 THR A C 1
ATOM 1107 O O . THR A 1 136 ? 0.725 18.203 16.172 1 94.38 136 THR A O 1
ATOM 1110 N N . ARG A 1 137 ? 0.581 19.734 17.781 1 92.5 137 ARG A N 1
ATOM 1111 C CA . ARG A 1 137 ? -0.755 19.312 18.203 1 92.5 137 ARG A CA 1
ATOM 1112 C C . ARG A 1 137 ? -1.821 20.234 17.609 1 92.5 137 ARG A C 1
ATOM 1114 O O . ARG A 1 137 ? -1.72 21.469 17.719 1 92.5 137 ARG A O 1
ATOM 1121 N N . MET A 1 138 ? -2.805 19.672 17.047 1 93.38 138 MET A N 1
ATOM 1122 C CA . MET A 1 138 ? -3.867 20.438 16.406 1 93.38 138 MET A CA 1
ATOM 1123 C C . MET A 1 138 ? -5.238 19.922 16.812 1 93.38 138 MET A C 1
ATOM 1125 O O . MET A 1 138 ? -5.391 18.734 17.125 1 93.38 138 MET A O 1
ATOM 1129 N N . SER A 1 139 ? -6.18 20.797 16.75 1 89.88 139 SER A N 1
ATOM 1130 C CA . SER A 1 139 ? -7.551 20.422 17.062 1 89.88 139 SER A CA 1
ATOM 1131 C C . SER A 1 139 ? -8.227 19.734 15.883 1 89.88 139 SER A C 1
ATOM 1133 O O . SER A 1 139 ? -8.148 20.219 14.75 1 89.88 139 SER A O 1
ATOM 1135 N N . LEU A 1 140 ? -8.867 18.625 16.188 1 90.62 140 LEU A N 1
ATOM 1136 C CA . LEU A 1 140 ? -9.594 17.922 15.141 1 90.62 140 LEU A CA 1
ATOM 1137 C C . LEU A 1 140 ? -10.758 18.766 14.617 1 90.62 140 LEU A C 1
ATOM 1139 O O . LEU A 1 140 ? -11.078 18.719 13.43 1 90.62 140 LEU A O 1
ATOM 1143 N N . ASP A 1 141 ? -11.336 19.469 15.484 1 85.81 141 ASP A N 1
ATOM 1144 C CA . ASP A 1 141 ? -12.453 20.328 15.102 1 85.81 141 ASP A CA 1
ATOM 1145 C C . ASP A 1 141 ? -12.031 21.375 14.07 1 85.81 141 ASP A C 1
ATOM 1147 O O . ASP A 1 141 ? -12.758 21.641 13.117 1 85.81 141 ASP A O 1
ATOM 1151 N N . VAL A 1 142 ? -10.914 21.906 14.344 1 89.5 142 VAL A N 1
ATOM 1152 C CA . VAL A 1 142 ? -10.391 22.922 13.43 1 89.5 142 VAL A CA 1
ATOM 1153 C C . VAL A 1 142 ? -10.086 22.281 12.07 1 89.5 142 VAL A C 1
ATOM 1155 O O . VAL A 1 142 ? -10.531 22.781 11.031 1 89.5 142 VAL A O 1
ATOM 1158 N N . LEU A 1 143 ? -9.43 21.172 12.086 1 92.75 143 LEU A N 1
ATOM 1159 C CA . LEU A 1 143 ? -9.008 20.5 10.859 1 92.75 143 LEU A CA 1
ATOM 1160 C C . LEU A 1 143 ? -10.211 20.016 10.055 1 92.75 143 LEU A C 1
ATOM 1162 O O . LEU A 1 143 ? -10.18 20.031 8.828 1 92.75 143 LEU A O 1
ATOM 1166 N N . CYS A 1 144 ? -11.234 19.625 10.703 1 91.56 144 CYS A N 1
ATOM 1167 C CA . CYS A 1 144 ? -12.398 19.062 10.023 1 91.56 144 CYS A CA 1
ATOM 1168 C C . CYS A 1 144 ? -13.352 20.172 9.57 1 91.56 144 CYS A C 1
ATOM 1170 O O . CYS A 1 144 ? -14.258 19.922 8.773 1 91.56 144 CYS A O 1
ATOM 1172 N N . SER A 1 145 ? -13.164 21.391 9.961 1 89.12 145 SER A N 1
ATOM 1173 C CA . SER A 1 145 ? -14.078 22.484 9.641 1 89.12 145 SER A CA 1
ATOM 1174 C C . SER A 1 145 ? -13.75 23.094 8.281 1 89.12 145 SER A C 1
ATOM 1176 O O . SER A 1 145 ? -14.594 23.766 7.68 1 89.12 145 SER A O 1
ATOM 1178 N N . PHE A 1 146 ? -12.57 22.875 7.812 1 93.12 146 PHE A N 1
ATOM 1179 C CA . PHE A 1 146 ? -12.125 23.531 6.59 1 93.12 146 PHE A CA 1
ATOM 1180 C C . PHE A 1 146 ? -12.812 22.938 5.367 1 93.12 146 PHE A C 1
ATOM 1182 O O . PHE A 1 146 ? -13.016 21.719 5.301 1 93.12 146 PHE A O 1
ATOM 1189 N N . LYS A 1 147 ? -13.055 23.766 4.43 1 91.75 147 LYS A N 1
ATOM 1190 C CA . LYS A 1 147 ? -13.711 23.328 3.199 1 91.75 147 LYS A CA 1
ATOM 1191 C C . LYS A 1 147 ? -12.695 23.188 2.066 1 91.75 147 LYS A C 1
ATOM 1193 O O . LYS A 1 147 ? -12.945 22.469 1.096 1 91.75 147 LYS A O 1
ATOM 1198 N N . SER A 1 148 ? -11.633 23.828 2.25 1 93.31 148 SER A N 1
ATOM 1199 C CA . SER A 1 148 ? -10.609 23.812 1.209 1 93.31 148 SER A CA 1
ATOM 1200 C C . SER A 1 148 ? -9.391 23 1.647 1 93.31 148 SER A C 1
ATOM 1202 O O . SER A 1 148 ? -8.922 23.141 2.779 1 93.31 148 SER A O 1
ATOM 1204 N N . LEU A 1 149 ? -8.953 22.156 0.635 1 92.25 149 LEU A N 1
ATOM 1205 C CA . LEU A 1 149 ? -7.73 21.406 0.878 1 92.25 149 LEU A CA 1
ATOM 1206 C C . LEU A 1 149 ? -6.543 22.344 1.079 1 92.25 149 LEU A C 1
ATOM 1208 O O . LEU A 1 149 ? -5.656 22.062 1.891 1 92.25 149 LEU A O 1
ATOM 1212 N N . PHE A 1 150 ? -6.562 23.453 0.405 1 92.56 150 PHE A N 1
ATOM 1213 C CA . PHE A 1 150 ? -5.465 24.406 0.488 1 92.56 150 PHE A CA 1
ATOM 1214 C C . PHE A 1 150 ? -5.445 25.094 1.851 1 92.56 150 PHE A C 1
ATOM 1216 O O . PHE A 1 150 ? -4.375 25.312 2.422 1 92.56 150 PHE A O 1
ATOM 1223 N N . THR A 1 151 ? -6.582 25.375 2.348 1 95.44 151 THR A N 1
ATOM 1224 C CA . THR A 1 151 ? -6.684 25.969 3.678 1 95.44 151 THR A CA 1
ATOM 1225 C C . THR A 1 151 ? -6.098 25.031 4.73 1 95.44 151 THR A C 1
ATOM 1227 O O . THR A 1 151 ? -5.336 25.469 5.602 1 95.44 151 THR A O 1
ATOM 1230 N N . THR A 1 152 ? -6.449 23.781 4.566 1 94.38 152 THR A N 1
ATOM 1231 C CA . THR A 1 152 ? -5.961 22.781 5.508 1 94.38 152 THR A CA 1
ATOM 1232 C C . THR A 1 152 ? -4.434 22.719 5.496 1 94.38 152 THR A C 1
ATOM 1234 O O . THR A 1 152 ? -3.797 22.719 6.551 1 94.38 152 THR A O 1
ATOM 1237 N N . ARG A 1 153 ? -3.871 22.703 4.371 1 94.44 153 ARG A N 1
ATOM 1238 C CA . ARG A 1 153 ? -2.424 22.578 4.223 1 94.44 153 ARG A CA 1
ATOM 1239 C C . ARG A 1 153 ? -1.715 23.844 4.723 1 94.44 153 ARG A C 1
ATOM 1241 O O . ARG A 1 153 ? -0.697 23.75 5.414 1 94.44 153 ARG A O 1
ATOM 1248 N N . VAL A 1 154 ? -2.244 25 4.348 1 95.5 154 VAL A N 1
ATOM 1249 C CA . VAL A 1 154 ? -1.657 26.234 4.824 1 95.5 154 VAL A CA 1
ATOM 1250 C C . VAL A 1 154 ? -1.704 26.281 6.348 1 95.5 154 VAL A C 1
ATOM 1252 O O . VAL A 1 154 ? -0.709 26.625 6.996 1 95.5 154 VAL A O 1
ATOM 1255 N N . TYR A 1 155 ? -2.852 25.922 6.91 1 96.38 155 TYR A N 1
ATOM 1256 C CA . TYR A 1 155 ? -3.008 25.891 8.359 1 96.38 155 TYR A CA 1
ATOM 1257 C C . TYR A 1 155 ? -1.975 24.984 9.008 1 96.38 155 TYR A C 1
ATOM 1259 O O . TYR A 1 155 ? -1.32 25.359 9.977 1 96.38 155 TYR A O 1
ATOM 1267 N N . GLU A 1 156 ? -1.862 23.797 8.461 1 94.56 156 GLU A N 1
ATOM 1268 C CA . GLU A 1 156 ? -0.944 22.812 9.016 1 94.56 156 GLU A CA 1
ATOM 1269 C C . GLU A 1 156 ? 0.491 23.328 9.016 1 94.56 156 GLU A C 1
ATOM 1271 O O . GLU A 1 156 ? 1.192 23.234 10.031 1 94.56 156 GLU A O 1
ATOM 1276 N N . ILE A 1 157 ? 0.877 23.891 7.945 1 93.88 157 ILE A N 1
ATOM 1277 C CA . ILE A 1 157 ? 2.246 24.359 7.785 1 93.88 157 ILE A CA 1
ATOM 1278 C C . ILE A 1 157 ? 2.5 25.531 8.742 1 93.88 157 ILE A C 1
ATOM 1280 O O . ILE A 1 157 ? 3.512 25.547 9.445 1 93.88 157 ILE A O 1
ATOM 1284 N N . LEU A 1 158 ? 1.597 26.453 8.82 1 95.88 158 LEU A N 1
ATOM 1285 C CA . LEU A 1 158 ? 1.777 27.641 9.648 1 95.88 158 LEU A CA 1
ATOM 1286 C C . LEU A 1 158 ? 1.66 27.297 11.125 1 95.88 158 LEU A C 1
ATOM 1288 O O . LEU A 1 158 ? 2.334 27.891 11.969 1 95.88 158 LEU A O 1
ATOM 1292 N N . ARG A 1 159 ? 0.829 26.328 11.367 1 94.5 159 ARG A N 1
ATOM 1293 C CA . ARG A 1 159 ? 0.593 25.922 12.75 1 94.5 159 ARG A CA 1
ATOM 1294 C C . ARG A 1 159 ? 1.856 25.328 13.375 1 94.5 159 ARG A C 1
ATOM 1296 O O . ARG A 1 159 ? 2.043 25.406 14.594 1 94.5 159 ARG A O 1
ATOM 1303 N N . THR A 1 160 ? 2.715 24.781 12.594 1 93.62 160 THR A N 1
ATOM 1304 C CA . THR A 1 160 ? 3.959 24.219 13.109 1 93.62 160 THR A CA 1
ATOM 1305 C C . THR A 1 160 ? 4.816 25.312 13.758 1 93.62 160 THR A C 1
ATOM 1307 O O . THR A 1 160 ? 5.691 25 14.57 1 93.62 160 THR A O 1
ATOM 1310 N N . GLN A 1 161 ? 4.535 26.578 13.43 1 93.19 161 GLN A N 1
ATOM 1311 C CA . GLN A 1 161 ? 5.332 27.703 13.938 1 93.19 161 GLN A CA 1
ATOM 1312 C C . GLN A 1 161 ? 4.652 28.359 15.125 1 93.19 161 GLN A C 1
ATOM 1314 O O . GLN A 1 161 ? 5.176 29.328 15.688 1 93.19 161 GLN A O 1
ATOM 1319 N N . TYR A 1 162 ? 3.572 27.859 15.555 1 92 162 TYR A N 1
ATOM 1320 C CA . TYR A 1 162 ? 2.744 28.5 16.578 1 92 162 TYR A CA 1
ATOM 1321 C C . TYR A 1 162 ? 3.518 28.672 17.875 1 92 162 TYR A C 1
ATOM 1323 O O . TYR A 1 162 ? 3.328 29.672 18.578 1 92 162 TYR A O 1
ATOM 1331 N N . TYR A 1 163 ? 4.344 27.703 18.219 1 88.19 163 TYR A N 1
ATOM 1332 C CA . TYR A 1 163 ? 5.098 27.719 19.469 1 88.19 163 TYR A CA 1
ATOM 1333 C C . TYR A 1 163 ? 5.945 28.984 19.578 1 88.19 163 TYR A C 1
ATOM 1335 O O . TYR A 1 163 ? 6.32 29.391 20.688 1 88.19 163 TYR A O 1
ATOM 1343 N N . ARG A 1 164 ? 6.223 29.609 18.516 1 91.5 164 ARG A N 1
ATOM 1344 C CA . ARG A 1 164 ? 7.121 30.766 18.469 1 91.5 164 ARG A CA 1
ATOM 1345 C C . ARG A 1 164 ? 6.453 32 19.031 1 91.5 164 ARG A C 1
ATOM 1347 O O . ARG A 1 164 ? 7.133 32.969 19.422 1 91.5 164 ARG A O 1
ATOM 1354 N N . PHE A 1 165 ? 5.102 32.062 19.016 1 91.06 165 PHE A N 1
ATOM 1355 C CA . PHE A 1 165 ? 4.41 33.219 19.594 1 91.06 165 PHE A CA 1
ATOM 1356 C C . PHE A 1 165 ? 4.84 33.438 21.031 1 91.06 165 PHE A C 1
ATOM 1358 O O . PHE A 1 165 ? 5.199 34.531 21.422 1 91.06 165 PHE A O 1
ATOM 1365 N N . ASP A 1 166 ? 4.805 32.375 21.781 1 86.62 166 ASP A N 1
ATOM 1366 C CA . ASP A 1 166 ? 5.141 32.438 23.203 1 86.62 166 ASP A CA 1
ATOM 1367 C C . ASP A 1 166 ? 6.645 32.625 23.406 1 86.62 166 ASP A C 1
ATOM 1369 O O . ASP A 1 166 ? 7.082 33.375 24.266 1 86.62 166 ASP A O 1
ATOM 1373 N N . ARG A 1 167 ? 7.375 31.906 22.578 1 88.25 167 ARG A N 1
ATOM 1374 C CA . ARG A 1 167 ? 8.828 31.938 22.719 1 88.25 167 ARG A CA 1
ATOM 1375 C C . ARG A 1 167 ? 9.391 33.312 22.359 1 88.25 167 ARG A C 1
ATOM 1377 O O . ARG A 1 167 ? 10.312 33.781 23.016 1 88.25 167 ARG A O 1
ATOM 1384 N N . GLU A 1 168 ? 8.812 33.875 21.344 1 91 168 GLU A N 1
ATOM 1385 C CA . GLU A 1 168 ? 9.32 35.156 20.844 1 91 168 GLU A CA 1
ATOM 1386 C C . GLU A 1 168 ? 8.508 36.312 21.391 1 91 168 GLU A C 1
ATOM 1388 O O . GLU A 1 168 ? 8.883 37.5 21.203 1 91 168 GLU A O 1
ATOM 1393 N N . GLN A 1 169 ? 7.539 36.062 22.156 1 90.38 169 GLN A N 1
ATOM 1394 C CA . GLN A 1 169 ? 6.672 37.094 22.734 1 90.38 169 GLN A CA 1
ATOM 1395 C C . GLN A 1 169 ? 6.27 38.125 21.703 1 90.38 169 GLN A C 1
ATOM 1397 O O . GLN A 1 169 ? 6.461 39.312 21.922 1 90.38 169 GLN A O 1
ATOM 1402 N N . CYS A 1 170 ? 5.785 37.594 20.578 1 90.38 170 CYS A N 1
ATOM 1403 C CA . CYS A 1 170 ? 5.375 38.469 19.484 1 90.38 170 CYS A CA 1
ATOM 1404 C C . CYS A 1 170 ? 3.932 38.219 19.078 1 90.38 170 CYS A C 1
ATOM 1406 O O . CYS A 1 170 ? 3.373 37.156 19.406 1 90.38 170 CYS A O 1
ATOM 1408 N N . ASP A 1 171 ? 3.346 39.219 18.5 1 91.19 171 ASP A N 1
ATOM 1409 C CA . ASP A 1 171 ? 1.944 39.125 18.094 1 91.19 171 ASP A CA 1
ATOM 1410 C C . ASP A 1 171 ? 1.815 38.688 16.641 1 91.19 171 ASP A C 1
ATOM 1412 O O . ASP A 1 171 ? 0.731 38.312 16.188 1 91.19 171 ASP A O 1
ATOM 1416 N N . GLN A 1 172 ? 2.881 38.719 15.93 1 94.94 172 GLN A N 1
ATOM 1417 C CA . GLN A 1 172 ? 2.902 38.344 14.523 1 94.94 172 GLN A CA 1
ATOM 1418 C C . GLN A 1 172 ? 4.18 37.562 14.188 1 94.94 172 GLN A C 1
ATOM 1420 O O . GLN A 1 172 ? 5.273 37.969 14.594 1 94.94 172 GLN A O 1
ATOM 1425 N N . LEU A 1 173 ? 3.998 36.469 13.5 1 95.62 173 LEU A N 1
ATOM 1426 C CA . LEU A 1 173 ? 5.137 35.656 13.125 1 95.62 173 LEU A CA 1
ATOM 1427 C C . LEU A 1 173 ? 5.391 35.75 11.617 1 95.62 173 LEU A C 1
ATOM 1429 O O . LEU A 1 173 ? 4.445 35.75 10.828 1 95.62 173 LEU A O 1
ATOM 1433 N N . ILE A 1 174 ? 6.645 35.875 11.312 1 94.88 174 ILE A N 1
ATOM 1434 C CA . ILE A 1 174 ? 7.039 35.812 9.906 1 94.88 174 ILE A CA 1
ATOM 1435 C C . ILE A 1 174 ? 7.414 34.375 9.547 1 94.88 174 ILE A C 1
ATOM 1437 O O . ILE A 1 174 ? 8.211 33.75 10.242 1 94.88 174 ILE A O 1
ATOM 1441 N N . VAL A 1 175 ? 6.82 33.875 8.539 1 94.25 175 VAL A N 1
ATOM 1442 C CA . VAL A 1 175 ? 7.074 32.531 8.102 1 94.25 175 VAL A CA 1
ATOM 1443 C C . VAL A 1 175 ? 7.367 32.5 6.605 1 94.25 175 VAL A C 1
ATOM 1445 O O . VAL A 1 175 ? 6.566 33 5.805 1 94.25 175 VAL A O 1
ATOM 1448 N N . PRO A 1 176 ? 8.383 31.906 6.16 1 91.81 176 PRO A N 1
ATOM 1449 C CA . PRO A 1 176 ? 9.43 31.281 6.969 1 91.81 176 PRO A CA 1
ATOM 1450 C C . PRO A 1 176 ? 10.195 32.281 7.832 1 91.81 176 PRO A C 1
ATOM 1452 O O . PRO A 1 176 ? 10.242 33.469 7.508 1 91.81 176 PRO A O 1
ATOM 1455 N N . ARG A 1 177 ? 10.758 31.734 8.875 1 89.56 177 ARG A N 1
ATOM 1456 C CA . ARG A 1 177 ? 11.477 32.594 9.805 1 89.56 177 ARG A CA 1
ATOM 1457 C C . ARG A 1 177 ? 12.75 33.156 9.164 1 89.56 177 ARG A C 1
ATOM 1459 O O . ARG A 1 177 ? 13.57 32.375 8.656 1 89.56 177 ARG A O 1
ATOM 1466 N N . PRO A 1 178 ? 12.906 34.531 9.266 1 85.25 178 PRO A N 1
ATOM 1467 C CA . PRO A 1 178 ? 14.188 35.062 8.797 1 85.25 178 PRO A CA 1
ATOM 1468 C C . PRO A 1 178 ? 15.375 34.5 9.578 1 85.25 178 PRO A C 1
ATOM 1470 O O . PRO A 1 178 ? 15.273 34.25 10.781 1 85.25 178 PRO A O 1
ATOM 1473 N N . PRO A 1 179 ? 16.484 34.219 8.773 1 86.94 179 PRO A N 1
ATOM 1474 C CA . PRO A 1 179 ? 16.875 34.688 7.445 1 86.94 179 PRO A CA 1
ATOM 1475 C C . PRO A 1 179 ? 16.5 33.719 6.328 1 86.94 179 PRO A C 1
ATOM 1477 O O . PRO A 1 179 ? 17.031 33.812 5.219 1 86.94 179 PRO A O 1
ATOM 1480 N N . LYS A 1 180 ? 15.711 32.812 6.648 1 87.5 180 LYS A N 1
ATOM 1481 C CA . LYS A 1 180 ? 15.289 31.906 5.59 1 87.5 180 LYS A CA 1
ATOM 1482 C C . LYS A 1 180 ? 14.578 32.656 4.469 1 87.5 180 LYS A C 1
ATOM 1484 O O . LYS A 1 180 ? 13.797 33.562 4.727 1 87.5 180 LYS A O 1
ATOM 1489 N N . ASN A 1 181 ? 14.922 32.25 3.305 1 88.69 181 ASN A N 1
ATOM 1490 C CA . ASN A 1 181 ? 14.297 32.844 2.133 1 88.69 181 ASN A CA 1
ATOM 1491 C C . ASN A 1 181 ? 12.789 32.562 2.1 1 88.69 181 ASN A C 1
ATOM 1493 O O . ASN A 1 181 ? 12.328 31.562 2.648 1 88.69 181 ASN A O 1
ATOM 1497 N N . PRO A 1 182 ? 12.062 33.5 1.447 1 92 182 PRO A N 1
ATOM 1498 C CA . PRO A 1 182 ? 10.633 33.281 1.26 1 92 182 PRO A CA 1
ATOM 1499 C C . PRO A 1 182 ? 10.352 31.984 0.476 1 92 182 PRO A C 1
ATOM 1501 O O . PRO A 1 182 ? 11.227 31.484 -0.236 1 92 182 PRO A O 1
ATOM 1504 N N . TYR A 1 183 ? 9.156 31.422 0.673 1 93.12 183 TYR A N 1
ATOM 1505 C CA . TYR A 1 183 ? 8.75 30.297 -0.15 1 93.12 183 TYR A CA 1
ATOM 1506 C C . TYR A 1 183 ? 8.664 30.688 -1.619 1 93.12 183 TYR A C 1
ATOM 1508 O O . TYR A 1 183 ? 8.055 31.703 -1.959 1 93.12 183 TYR A O 1
ATOM 1516 N N . THR A 1 184 ? 9.305 29.891 -2.393 1 92.12 184 THR A N 1
ATOM 1517 C CA . THR A 1 184 ? 9.07 30.125 -3.812 1 92.12 184 THR A CA 1
ATOM 1518 C C . THR A 1 184 ? 7.66 29.672 -4.203 1 92.12 184 THR A C 1
ATOM 1520 O O . THR A 1 184 ? 7.062 28.844 -3.527 1 92.12 184 THR A O 1
ATOM 1523 N N . ILE A 1 185 ? 7.164 30.219 -5.273 1 92.19 185 ILE A N 1
ATOM 1524 C CA . ILE A 1 185 ? 5.836 29.828 -5.742 1 92.19 185 ILE A CA 1
ATOM 1525 C C . ILE A 1 185 ? 5.816 28.344 -6.074 1 92.19 185 ILE A C 1
ATOM 1527 O O . ILE A 1 185 ? 4.867 27.625 -5.727 1 92.19 185 ILE A O 1
ATOM 1531 N N . ALA A 1 186 ? 6.852 27.891 -6.727 1 91.06 186 ALA A N 1
ATOM 1532 C CA . ALA A 1 186 ? 6.961 26.484 -7.086 1 91.06 186 ALA A CA 1
ATOM 1533 C C . ALA A 1 186 ? 6.973 25.594 -5.844 1 91.06 186 ALA A C 1
ATOM 1535 O O . ALA A 1 186 ? 6.289 24.578 -5.793 1 91.06 186 ALA A O 1
ATOM 1536 N N . GLU A 1 187 ? 7.652 25.969 -4.883 1 91.12 187 GLU A N 1
ATOM 1537 C CA . GLU A 1 187 ? 7.73 25.219 -3.631 1 91.12 187 GLU A CA 1
ATOM 1538 C C . GLU A 1 187 ? 6.367 25.141 -2.953 1 91.12 187 GLU A C 1
ATOM 1540 O O . GLU A 1 187 ? 5.98 24.078 -2.453 1 91.12 187 GLU A O 1
ATOM 1545 N N . LEU A 1 188 ? 5.715 26.188 -2.973 1 92.06 188 LEU A N 1
ATOM 1546 C CA . LEU A 1 188 ? 4.41 26.25 -2.328 1 92.06 188 LEU A CA 1
ATOM 1547 C C . LEU A 1 188 ? 3.41 25.359 -3.049 1 92.06 188 LEU A C 1
ATOM 1549 O O . LEU A 1 188 ? 2.557 24.734 -2.414 1 92.06 188 LEU A O 1
ATOM 1553 N N . LYS A 1 189 ? 3.508 25.359 -4.301 1 90.81 189 LYS A N 1
ATOM 1554 C CA . LYS A 1 189 ? 2.582 24.531 -5.074 1 90.81 189 LYS A CA 1
ATOM 1555 C C . LYS A 1 189 ? 2.744 23.047 -4.727 1 90.81 189 LYS A C 1
ATOM 1557 O O . LYS A 1 189 ? 1.761 22.312 -4.668 1 90.81 189 LYS A O 1
ATOM 1562 N N . PHE A 1 190 ? 3.924 22.641 -4.484 1 88.94 190 PHE A N 1
ATOM 1563 C CA . PHE A 1 190 ? 4.164 21.266 -4.086 1 88.94 190 PHE A CA 1
ATOM 1564 C C . PHE A 1 190 ? 3.779 21.047 -2.627 1 88.94 190 PHE A C 1
ATOM 1566 O O . PHE A 1 190 ? 3.197 20.016 -2.279 1 88.94 190 PHE A O 1
ATOM 1573 N N . THR A 1 191 ? 4.059 22.047 -1.869 1 87.75 191 THR A N 1
ATOM 1574 C CA . THR A 1 191 ? 3.816 21.922 -0.435 1 87.75 191 THR A CA 1
ATOM 1575 C C . THR A 1 191 ? 2.318 21.906 -0.142 1 87.75 191 THR A C 1
ATOM 1577 O O . THR A 1 191 ? 1.87 21.188 0.754 1 87.75 191 THR A O 1
ATOM 1580 N N . LEU A 1 192 ? 1.619 22.641 -0.888 1 89.69 192 LEU A N 1
ATOM 1581 C CA . LEU A 1 192 ? 0.183 22.75 -0.661 1 89.69 192 LEU A CA 1
ATOM 1582 C C . LEU A 1 192 ? -0.583 21.703 -1.47 1 89.69 192 LEU A C 1
ATOM 1584 O O . LEU A 1 192 ? -1.815 21.734 -1.507 1 89.69 192 LEU A O 1
ATOM 1588 N N . ASN A 1 193 ? 0.105 20.922 -2.16 1 84.12 193 ASN A N 1
ATOM 1589 C CA . ASN A 1 193 ? -0.46 19.812 -2.922 1 84.12 193 ASN A CA 1
ATOM 1590 C C . ASN A 1 193 ? -1.289 20.297 -4.102 1 84.12 193 ASN A C 1
ATOM 1592 O O . ASN A 1 193 ? -2.318 19.703 -4.434 1 84.12 193 ASN A O 1
ATOM 1596 N N . VAL A 1 194 ? -0.905 21.438 -4.551 1 82.62 194 VAL A N 1
ATOM 1597 C CA . VAL A 1 194 ? -1.514 21.922 -5.789 1 82.62 194 VAL A CA 1
ATOM 1598 C C . VAL A 1 194 ? -1.083 21.016 -6.949 1 82.62 194 VAL A C 1
ATOM 1600 O O . VAL A 1 194 ? -1.882 20.719 -7.84 1 82.62 194 VAL A O 1
ATOM 1603 N N . VAL A 1 195 ? 0.171 20.75 -6.867 1 83.81 195 VAL A N 1
ATOM 1604 C CA . VAL A 1 195 ? 0.756 19.812 -7.824 1 83.81 195 VAL A CA 1
ATOM 1605 C C . VAL A 1 195 ? 1.29 18.578 -7.09 1 83.81 195 VAL A C 1
ATOM 1607 O O . VAL A 1 195 ? 1.765 18.688 -5.957 1 83.81 195 VAL A O 1
ATOM 1610 N N . ASP A 1 196 ? 1.126 17.516 -7.82 1 80.06 196 ASP A N 1
ATOM 1611 C CA . ASP A 1 196 ? 1.548 16.266 -7.215 1 80.06 196 ASP A CA 1
ATOM 1612 C C . ASP A 1 196 ? 3.062 16.094 -7.297 1 80.06 196 ASP A C 1
ATOM 1614 O O . ASP A 1 196 ? 3.629 16.047 -8.391 1 80.06 196 ASP A O 1
ATOM 1618 N N . ALA A 1 197 ? 3.635 15.93 -6.145 1 77.12 197 ALA A N 1
ATOM 1619 C CA . ALA A 1 197 ? 5.086 15.758 -6.07 1 77.12 197 ALA A CA 1
ATOM 1620 C C . ALA A 1 197 ? 5.504 14.391 -6.598 1 77.12 197 ALA A C 1
ATOM 1622 O O . ALA A 1 197 ? 6.676 14.172 -6.918 1 77.12 197 ALA A O 1
ATOM 1623 N N . ASN A 1 198 ? 4.527 13.562 -6.711 1 71.19 198 ASN A N 1
ATOM 1624 C CA . ASN A 1 198 ? 4.824 12.211 -7.156 1 71.19 198 ASN A CA 1
ATOM 1625 C C . ASN A 1 198 ? 4.246 11.93 -8.539 1 71.19 198 ASN A C 1
ATOM 1627 O O . ASN A 1 198 ? 3.953 10.781 -8.875 1 71.19 198 ASN A O 1
ATOM 1631 N N . ALA A 1 199 ? 4.051 12.961 -9.273 1 73.38 199 ALA A N 1
ATOM 1632 C CA . ALA A 1 199 ? 3.436 12.867 -10.594 1 73.38 199 ALA A CA 1
ATOM 1633 C C . ALA A 1 199 ? 4.289 12.016 -11.539 1 73.38 199 ALA A C 1
ATOM 1635 O O . ALA A 1 199 ? 3.76 11.305 -12.391 1 73.38 199 ALA A O 1
ATOM 1636 N N . SER A 1 200 ? 5.621 12.172 -11.445 1 74.12 200 SER A N 1
ATOM 1637 C CA . SER A 1 200 ? 6.574 11.367 -12.211 1 74.12 200 SER A CA 1
ATOM 1638 C C . SER A 1 200 ? 7.875 11.172 -11.438 1 74.12 200 SER A C 1
ATOM 1640 O O . SER A 1 200 ? 8.125 11.867 -10.445 1 74.12 200 SER A O 1
ATOM 1642 N N . LYS A 1 201 ? 8.672 10.289 -11.977 1 70.75 201 LYS A N 1
ATOM 1643 C CA . LYS A 1 201 ? 9.969 10.031 -11.359 1 70.75 201 LYS A CA 1
ATOM 1644 C C . LYS A 1 201 ? 10.844 11.281 -11.383 1 70.75 201 LYS A C 1
ATOM 1646 O O . LYS A 1 201 ? 11.516 11.594 -10.398 1 70.75 201 LYS A O 1
ATOM 1651 N N . ALA A 1 202 ? 10.773 11.867 -12.461 1 77.06 202 ALA A N 1
ATOM 1652 C CA . ALA A 1 202 ? 11.586 13.07 -12.641 1 77.06 202 ALA A CA 1
ATOM 1653 C C . ALA A 1 202 ? 11.148 14.172 -11.68 1 77.06 202 ALA A C 1
ATOM 1655 O O . ALA A 1 202 ? 11.984 14.812 -11.031 1 77.06 202 ALA A O 1
ATOM 1656 N N . VAL A 1 203 ? 9.891 14.383 -11.547 1 84.44 203 VAL A N 1
ATOM 1657 C CA . VAL A 1 203 ? 9.344 15.422 -10.68 1 84.44 203 VAL A CA 1
ATOM 1658 C C . VAL A 1 203 ? 9.695 15.117 -9.227 1 84.44 203 VAL A C 1
ATOM 1660 O O . VAL A 1 203 ? 10.156 16 -8.492 1 84.44 203 VAL A O 1
ATOM 1663 N N . LYS A 1 204 ? 9.547 13.93 -8.945 1 78.44 204 LYS A N 1
ATOM 1664 C CA . LYS A 1 204 ? 9.844 13.516 -7.574 1 78.44 204 LYS A CA 1
ATOM 1665 C C . LYS A 1 204 ? 11.297 13.781 -7.219 1 78.44 204 LYS A C 1
ATOM 1667 O O . LYS A 1 204 ? 11.594 14.344 -6.16 1 78.44 204 LYS A O 1
ATOM 1672 N N . ARG A 1 205 ? 12.203 13.391 -8.023 1 76.12 205 ARG A N 1
ATOM 1673 C CA . ARG A 1 205 ? 13.633 13.594 -7.816 1 76.12 205 ARG A CA 1
ATOM 1674 C C . ARG A 1 205 ? 13.953 15.078 -7.656 1 76.12 205 ARG A C 1
ATOM 1676 O O . ARG A 1 205 ? 14.703 15.461 -6.758 1 76.12 205 ARG A O 1
ATOM 1683 N N . LEU A 1 206 ? 13.43 15.836 -8.445 1 85.19 206 LEU A N 1
ATOM 1684 C CA . LEU A 1 206 ? 13.695 17.266 -8.438 1 85.19 206 LEU A CA 1
ATOM 1685 C C . LEU A 1 206 ? 13.156 17.922 -7.168 1 85.19 206 LEU A C 1
ATOM 1687 O O . LEU A 1 206 ? 13.82 18.766 -6.574 1 85.19 206 LEU A O 1
ATOM 1691 N N . VAL A 1 207 ? 12.016 17.469 -6.738 1 84.94 207 VAL A N 1
ATOM 1692 C CA . VAL A 1 207 ? 11.406 18.016 -5.527 1 84.94 207 VAL A CA 1
ATOM 1693 C C . VAL A 1 207 ? 12.258 17.641 -4.312 1 84.94 207 VAL A C 1
ATOM 1695 O O . VAL A 1 207 ? 12.477 18.484 -3.432 1 84.94 207 VAL A O 1
ATOM 1698 N N . GLU A 1 208 ? 12.719 16.516 -4.344 1 75.75 208 GLU A N 1
ATOM 1699 C CA . GLU A 1 208 ? 13.562 16.047 -3.24 1 75.75 208 GLU A CA 1
ATOM 1700 C C . GLU A 1 208 ? 14.867 16.828 -3.182 1 75.75 208 GLU A C 1
ATOM 1702 O O . GLU A 1 208 ? 15.445 17.016 -2.105 1 75.75 208 GLU A O 1
ATOM 1707 N N . GLN A 1 209 ? 15.312 17.312 -4.258 1 78.94 209 GLN A N 1
ATOM 1708 C CA . GLN A 1 209 ? 16.531 18.094 -4.344 1 78.94 209 GLN A CA 1
ATOM 1709 C C . GLN A 1 209 ? 16.266 19.578 -4.066 1 78.94 209 GLN A C 1
ATOM 1711 O O . GLN A 1 209 ? 17.188 20.391 -4.07 1 78.94 209 GLN A O 1
ATOM 1716 N N . GLY A 1 210 ? 15.102 19.875 -3.859 1 84.12 210 GLY A N 1
ATOM 1717 C CA . GLY A 1 210 ? 14.734 21.266 -3.598 1 84.12 210 GLY A CA 1
ATOM 1718 C C . GLY A 1 210 ? 14.656 22.109 -4.855 1 84.12 210 GLY A C 1
ATOM 1719 O O . GLY A 1 210 ? 14.68 23.344 -4.785 1 84.12 210 GLY A O 1
ATOM 1720 N N . ARG A 1 211 ? 14.688 21.453 -5.961 1 90.12 211 ARG A N 1
ATOM 1721 C CA . ARG A 1 211 ? 14.609 22.141 -7.246 1 90.12 211 ARG A CA 1
ATOM 1722 C C . ARG A 1 211 ? 13.172 22.234 -7.734 1 90.12 211 ARG A C 1
ATOM 1724 O O . ARG A 1 211 ? 12.828 21.656 -8.773 1 90.12 211 ARG A O 1
ATOM 1731 N N . PHE A 1 212 ? 12.453 23.078 -7.207 1 90.81 212 PHE A N 1
ATOM 1732 C CA . PHE A 1 212 ? 11.008 23.125 -7.367 1 90.81 212 PHE A CA 1
ATOM 1733 C C . PHE A 1 212 ? 10.633 23.734 -8.711 1 90.81 212 PHE A C 1
ATOM 1735 O O . PHE A 1 212 ? 9.664 23.312 -9.344 1 90.81 212 PHE A O 1
ATOM 1742 N N . GLU A 1 213 ? 11.383 24.766 -9.148 1 89.88 213 GLU A N 1
ATOM 1743 C CA . GLU A 1 213 ? 11.086 25.406 -10.43 1 89.88 213 GLU A CA 1
ATOM 1744 C C . GLU A 1 213 ? 11.234 24.422 -11.586 1 89.88 213 GLU A C 1
ATOM 1746 O O . GLU A 1 213 ? 10.383 24.375 -12.477 1 89.88 213 GLU A O 1
ATOM 1751 N N . GLU A 1 214 ? 12.258 23.703 -11.508 1 91.31 214 GLU A N 1
ATOM 1752 C CA . GLU A 1 214 ? 12.492 22.703 -12.539 1 91.31 214 GLU A CA 1
ATOM 1753 C C . GLU A 1 214 ? 11.453 21.594 -12.477 1 91.31 214 GLU A C 1
ATOM 1755 O O . GLU A 1 214 ? 11.016 21.078 -13.516 1 91.31 214 GLU A O 1
ATOM 1760 N N . ALA A 1 215 ? 11.078 21.234 -11.266 1 90.5 215 ALA A N 1
ATOM 1761 C CA . ALA A 1 215 ? 10.07 20.188 -11.078 1 90.5 215 ALA A CA 1
ATOM 1762 C C . ALA A 1 215 ? 8.734 20.609 -11.672 1 90.5 215 ALA A C 1
ATOM 1764 O O . ALA A 1 215 ? 8.062 19.828 -12.336 1 90.5 215 ALA A O 1
ATOM 1765 N N . LEU A 1 216 ? 8.422 21.812 -11.469 1 89.69 216 LEU A N 1
ATOM 1766 C CA . LEU A 1 216 ? 7.148 22.344 -11.961 1 89.69 216 LEU A CA 1
ATOM 1767 C C . LEU A 1 216 ? 7.145 22.391 -13.484 1 89.69 216 LEU A C 1
ATOM 1769 O O . LEU A 1 216 ? 6.113 22.156 -14.117 1 89.69 216 LEU A O 1
ATOM 1773 N N . ALA A 1 217 ? 8.234 22.688 -14.023 1 88.88 217 ALA A N 1
ATOM 1774 C CA . ALA A 1 217 ? 8.367 22.797 -15.477 1 88.88 217 ALA A CA 1
ATOM 1775 C C . ALA A 1 217 ? 8.164 21.438 -16.141 1 88.88 217 ALA A C 1
ATOM 1777 O O . ALA A 1 217 ? 7.777 21.375 -17.312 1 88.88 217 ALA A O 1
ATOM 1778 N N . GLU A 1 218 ? 8.391 20.391 -15.43 1 87.06 218 GLU A N 1
ATOM 1779 C CA . GLU A 1 218 ? 8.258 19.031 -15.945 1 87.06 218 GLU A CA 1
ATOM 1780 C C . GLU A 1 218 ? 6.793 18.609 -16.031 1 87.06 218 GLU A C 1
ATOM 1782 O O . GLU A 1 218 ? 6.453 17.641 -16.719 1 87.06 218 GLU A O 1
ATOM 1787 N N . ILE A 1 219 ? 6.008 19.266 -15.305 1 86 219 ILE A N 1
ATOM 1788 C CA . ILE A 1 219 ? 4.602 18.891 -15.258 1 86 219 ILE A CA 1
ATOM 1789 C C . ILE A 1 219 ? 3.832 19.609 -16.359 1 86 219 ILE A C 1
ATOM 1791 O O . ILE A 1 219 ? 3.811 20.844 -16.391 1 86 219 ILE A O 1
ATOM 1795 N N . LYS A 1 220 ? 3.244 18.719 -17.203 1 79.69 220 LYS A N 1
ATOM 1796 C CA . LYS A 1 220 ? 2.447 19.281 -18.281 1 79.69 220 LYS A CA 1
ATOM 1797 C C . LYS A 1 220 ? 1.096 19.766 -17.766 1 79.69 220 LYS A C 1
ATOM 1799 O O . LYS A 1 220 ? 0.43 19.078 -17 1 79.69 220 LYS A O 1
ATOM 1804 N N . ASP A 1 221 ? 0.646 21 -18.062 1 80.31 221 ASP A N 1
ATOM 1805 C CA . ASP A 1 221 ? -0.642 21.594 -17.719 1 80.31 221 ASP A CA 1
ATOM 1806 C C . ASP A 1 221 ? -0.824 21.656 -16.203 1 80.31 221 ASP A C 1
ATOM 1808 O O . ASP A 1 221 ? -1.842 21.203 -15.672 1 80.31 221 ASP A O 1
ATOM 1812 N N . ALA A 1 222 ? 0.154 22.078 -15.539 1 80.44 222 ALA A N 1
ATOM 1813 C CA . ALA A 1 222 ? 0.068 22.234 -14.086 1 80.44 222 ALA A CA 1
ATOM 1814 C C . ALA A 1 222 ? -1.045 23.203 -13.703 1 80.44 222 ALA A C 1
ATOM 1816 O O . ALA A 1 222 ? -1.24 24.234 -14.367 1 80.44 222 ALA A O 1
ATOM 1817 N N . PRO A 1 223 ? -1.731 22.812 -12.703 1 81.62 223 PRO A N 1
ATOM 1818 C CA . PRO A 1 223 ? -2.779 23.734 -12.25 1 81.62 223 PRO A CA 1
ATOM 1819 C C . PRO A 1 223 ? -2.225 25.062 -11.75 1 81.62 223 PRO A C 1
ATOM 1821 O O . PRO A 1 223 ? -1.156 25.109 -11.133 1 81.62 223 PRO A O 1
ATOM 1824 N N . PHE A 1 224 ? -2.941 26.156 -12.047 1 81.5 224 PHE A N 1
ATOM 1825 C CA . PHE A 1 224 ? -2.658 27.5 -11.555 1 81.5 224 PHE A CA 1
ATOM 1826 C C . PHE A 1 224 ? -1.26 27.938 -11.969 1 81.5 224 PHE A C 1
ATOM 1828 O O . PHE A 1 224 ? -0.482 28.406 -11.133 1 81.5 224 PHE A O 1
ATOM 1835 N N . GLU A 1 225 ? -0.965 27.781 -13.164 1 76.5 225 GLU A N 1
ATOM 1836 C CA . GLU A 1 225 ? 0.346 28.156 -13.688 1 76.5 225 GLU A CA 1
ATOM 1837 C C . GLU A 1 225 ? 0.605 29.641 -13.516 1 76.5 225 GLU A C 1
ATOM 1839 O O . GLU A 1 225 ? 1.724 30.062 -13.195 1 76.5 225 GLU A O 1
ATOM 1844 N N . ASP A 1 226 ? -0.448 30.328 -13.578 1 85 226 ASP A N 1
ATOM 1845 C CA . ASP A 1 226 ? -0.33 31.781 -13.461 1 85 226 ASP A CA 1
ATOM 1846 C C . ASP A 1 226 ? -0.464 32.219 -12.008 1 85 226 ASP A C 1
ATOM 1848 O O . ASP A 1 226 ? -1.299 31.703 -11.266 1 85 226 ASP A O 1
ATOM 1852 N N . TRP A 1 227 ? 0.349 33.25 -11.617 1 88.69 227 TRP A N 1
ATOM 1853 C CA . TRP A 1 227 ? 0.353 33.781 -10.266 1 88.69 227 TRP A CA 1
ATOM 1854 C C . TRP A 1 227 ? -1.037 34.281 -9.875 1 88.69 227 TRP A C 1
ATOM 1856 O O . TRP A 1 227 ? -1.48 34.062 -8.742 1 88.69 227 TRP A O 1
ATOM 1866 N N . ARG A 1 228 ? -1.664 34.875 -10.766 1 90.19 228 ARG A N 1
ATOM 1867 C CA . ARG A 1 228 ? -2.979 35.438 -10.484 1 90.19 228 ARG A CA 1
ATOM 1868 C C . ARG A 1 228 ? -3.961 34.375 -10.039 1 90.19 228 ARG A C 1
ATOM 1870 O O . ARG A 1 228 ? -4.699 34.562 -9.07 1 90.19 228 ARG A O 1
ATOM 1877 N N . ASN A 1 229 ? -3.98 33.344 -10.766 1 90.38 229 ASN A N 1
ATOM 1878 C CA . ASN A 1 229 ? -4.883 32.25 -10.438 1 90.38 229 ASN A CA 1
ATOM 1879 C C . ASN A 1 229 ? -4.48 31.547 -9.133 1 90.38 229 ASN A C 1
ATOM 1881 O O . ASN A 1 229 ? -5.336 31.172 -8.336 1 90.38 229 ASN A O 1
ATOM 1885 N N . PHE A 1 230 ? -3.215 31.406 -8.992 1 93.75 230 PHE A N 1
ATOM 1886 C CA . PHE A 1 230 ? -2.729 30.797 -7.758 1 93.75 230 PHE A CA 1
ATOM 1887 C C . PHE A 1 230 ? -3.121 31.641 -6.555 1 93.75 230 PHE A C 1
ATOM 1889 O O . PHE A 1 230 ? -3.598 31.109 -5.547 1 93.75 230 PHE A O 1
ATOM 1896 N N . ARG A 1 231 ? -2.893 32.906 -6.68 1 94.38 231 ARG A N 1
ATOM 1897 C CA . ARG A 1 231 ? -3.236 33.844 -5.609 1 94.38 231 ARG A CA 1
ATOM 1898 C C . ARG A 1 231 ? -4.73 33.781 -5.309 1 94.38 231 ARG A C 1
ATOM 1900 O O . ARG A 1 231 ? -5.133 33.625 -4.152 1 94.38 231 ARG A O 1
ATOM 1907 N N . ARG A 1 232 ? -5.547 33.875 -6.277 1 94 232 ARG A N 1
ATOM 1908 C CA . ARG A 1 232 ? -6.992 34 -6.129 1 94 232 ARG A CA 1
ATOM 1909 C C . ARG A 1 232 ? -7.617 32.688 -5.633 1 94 232 ARG A C 1
ATOM 1911 O O . ARG A 1 232 ? -8.5 32.719 -4.773 1 94 232 ARG A O 1
ATOM 1918 N N . LYS A 1 233 ? -7.102 31.594 -6.148 1 93.69 233 LYS A N 1
ATOM 1919 C CA . LYS A 1 233 ? -7.801 30.328 -5.93 1 93.69 233 LYS A CA 1
ATOM 1920 C C . LYS A 1 233 ? -7.199 29.562 -4.758 1 93.69 233 LYS A C 1
ATOM 1922 O O . LYS A 1 233 ? -7.844 28.688 -4.188 1 93.69 233 LYS A O 1
ATOM 1927 N N . VAL A 1 234 ? -6.02 29.875 -4.414 1 94.5 234 VAL A N 1
ATOM 1928 C CA . VAL A 1 234 ? -5.363 29.109 -3.355 1 94.5 234 VAL A CA 1
ATOM 1929 C C . VAL A 1 234 ? -5.133 30.016 -2.141 1 94.5 234 VAL A C 1
ATOM 1931 O O . VAL A 1 234 ? -5.738 29.797 -1.086 1 94.5 234 VAL A O 1
ATOM 1934 N N . LEU A 1 235 ? -4.391 31.109 -2.277 1 95.94 235 LEU A N 1
ATOM 1935 C CA . LEU A 1 235 ? -3.961 31.922 -1.145 1 95.94 235 LEU A CA 1
ATOM 1936 C C . LEU A 1 235 ? -5.129 32.719 -0.564 1 95.94 235 LEU A C 1
ATOM 1938 O O . LEU A 1 235 ? -5.344 32.719 0.65 1 95.94 235 LEU A O 1
ATOM 1942 N N . GLU A 1 236 ? -5.812 33.312 -1.423 1 96.81 236 GLU A N 1
ATOM 1943 C CA . GLU A 1 236 ? -6.914 34.125 -0.947 1 96.81 236 GLU A CA 1
ATOM 1944 C C . GLU A 1 236 ? -8.023 33.281 -0.337 1 96.81 236 GLU A C 1
ATOM 1946 O O . GLU A 1 236 ? -8.688 33.719 0.608 1 96.81 236 GLU A O 1
ATOM 1951 N N . VAL A 1 237 ? -8.242 32.188 -0.934 1 95.75 237 VAL A N 1
ATOM 1952 C CA . VAL A 1 237 ? -9.242 31.281 -0.398 1 95.75 237 VAL A CA 1
ATOM 1953 C C . VAL A 1 237 ? -8.836 30.844 1.007 1 95.75 237 VAL A C 1
ATOM 1955 O O . VAL A 1 237 ? -9.648 30.875 1.934 1 95.75 237 VAL A O 1
ATOM 1958 N N . ALA A 1 238 ? -7.613 30.438 1.167 1 96.81 238 ALA A N 1
ATOM 1959 C CA . ALA A 1 238 ? -7.109 30 2.465 1 96.81 238 ALA A CA 1
ATOM 1960 C C . ALA A 1 238 ? -7.129 31.141 3.479 1 96.81 238 ALA A C 1
ATOM 1962 O O . ALA A 1 238 ? -7.523 30.953 4.633 1 96.81 238 ALA A O 1
ATOM 1963 N N . LYS A 1 239 ? -6.723 32.281 3.049 1 97.56 239 LYS A N 1
ATOM 1964 C CA . LYS A 1 239 ? -6.695 33.469 3.926 1 97.56 239 LYS A CA 1
ATOM 1965 C C . LYS A 1 239 ? -8.094 33.781 4.453 1 97.56 239 LYS A C 1
ATOM 1967 O O . LYS A 1 239 ? -8.281 33.969 5.656 1 97.56 239 LYS A O 1
ATOM 1972 N N . LYS A 1 240 ? -9.008 33.844 3.545 1 97.12 240 LYS A N 1
ATOM 1973 C CA . LYS A 1 240 ? -10.383 34.156 3.904 1 97.12 240 LYS A CA 1
ATOM 1974 C C . LYS A 1 240 ? -10.977 33.125 4.848 1 97.12 240 LYS A C 1
ATOM 1976 O O . LYS A 1 240 ? -11.602 33.469 5.852 1 97.12 240 LYS A O 1
ATOM 1981 N N . GLU A 1 241 ? -10.773 31.891 4.527 1 96.56 241 GLU A N 1
ATOM 1982 C CA . GLU A 1 241 ? -11.352 30.812 5.336 1 96.56 241 GLU A CA 1
ATOM 1983 C C . GLU A 1 241 ? -10.75 30.797 6.738 1 96.56 241 GLU A C 1
ATOM 1985 O O . GLU A 1 241 ? -11.469 30.578 7.723 1 96.56 241 GLU A O 1
ATOM 1990 N N . LEU A 1 242 ? -9.523 31.031 6.879 1 96.25 242 LEU A N 1
ATOM 1991 C CA . LEU A 1 242 ? -8.883 31.062 8.188 1 96.25 242 LEU A CA 1
ATOM 1992 C C . LEU A 1 242 ? -9.312 32.281 8.992 1 96.25 242 LEU A C 1
ATOM 1994 O O . LEU A 1 242 ? -9.57 32.188 10.195 1 96.25 242 LEU A O 1
ATOM 1998 N N . GLU A 1 243 ? -9.391 33.312 8.328 1 95.25 243 GLU A N 1
ATOM 1999 C CA . GLU A 1 243 ? -9.781 34.562 8.992 1 95.25 243 GLU A CA 1
ATOM 2000 C C . GLU A 1 243 ? -11.211 34.5 9.516 1 95.25 243 GLU A C 1
ATOM 2002 O O . GLU A 1 243 ? -11.516 35.031 10.586 1 95.25 243 GLU A O 1
ATOM 2007 N N . GLU A 1 244 ? -12.023 33.875 8.805 1 93.75 244 GLU A N 1
ATOM 2008 C CA . GLU A 1 244 ? -13.445 33.812 9.141 1 93.75 244 GLU A CA 1
ATOM 2009 C C . GLU A 1 244 ? -13.742 32.656 10.086 1 93.75 244 GLU A C 1
ATOM 2011 O O . GLU A 1 244 ? -14.82 32.594 10.688 1 93.75 244 GLU A O 1
ATOM 2016 N N . SER A 1 245 ? -12.797 31.797 10.18 1 91.38 245 SER A N 1
ATOM 2017 C CA . SER A 1 245 ? -13.031 30.625 11 1 91.38 245 SER A CA 1
ATOM 2018 C C . SER A 1 245 ? -13.141 30.984 12.477 1 91.38 245 SER A C 1
ATOM 2020 O O . SER A 1 245 ? -12.328 31.75 12.992 1 91.38 245 SER A O 1
ATOM 2022 N N . GLU A 1 246 ? -14.102 30.391 13.156 1 86.06 246 GLU A N 1
ATOM 2023 C CA . GLU A 1 246 ? -14.258 30.562 14.594 1 86.06 246 GLU A CA 1
ATOM 2024 C C . GLU A 1 246 ? -13.453 29.547 15.375 1 86.06 246 GLU A C 1
ATOM 2026 O O . GLU A 1 246 ? -13.312 29.656 16.594 1 86.06 246 GLU A O 1
ATOM 2031 N N . TYR A 1 247 ? -12.898 28.625 14.688 1 84.94 247 TYR A N 1
ATOM 2032 C CA . TYR A 1 247 ? -12.203 27.531 15.344 1 84.94 247 TYR A CA 1
ATOM 2033 C C . TYR A 1 247 ? -10.695 27.672 15.188 1 84.94 247 TYR A C 1
ATOM 2035 O O . TYR A 1 247 ? -9.938 27.281 16.078 1 84.94 247 TYR A O 1
ATOM 2043 N N . SER A 1 248 ? -10.25 28.297 14.148 1 91.88 248 SER A N 1
ATOM 2044 C CA . SER A 1 248 ? -8.812 28.422 13.891 1 91.88 248 SER A CA 1
ATOM 2045 C C . SER A 1 248 ? -8.156 29.406 14.844 1 91.88 248 SER A C 1
ATOM 2047 O O . SER A 1 248 ? -8.625 30.547 14.977 1 91.88 248 SER A O 1
ATOM 2049 N N . GLU A 1 249 ? -7.102 29.047 15.406 1 91.44 249 GLU A N 1
ATOM 2050 C CA . GLU A 1 249 ? -6.367 29.891 16.328 1 91.44 249 GLU A CA 1
ATOM 2051 C C . GLU A 1 249 ? -5.496 30.906 15.578 1 91.44 249 GLU A C 1
ATOM 2053 O O . GLU A 1 249 ? -5.051 31.891 16.141 1 91.44 249 GLU A O 1
ATOM 2058 N N . ILE A 1 250 ? -5.309 30.609 14.352 1 95.12 250 ILE A N 1
ATOM 2059 C CA . ILE A 1 250 ? -4.395 31.484 13.633 1 95.12 250 ILE A CA 1
ATOM 2060 C C . ILE A 1 250 ? -5.059 31.984 12.352 1 95.12 250 ILE A C 1
ATOM 2062 O O . ILE A 1 250 ? -6.004 31.375 11.852 1 95.12 250 ILE A O 1
ATOM 2066 N N . CYS A 1 251 ? -4.684 33.062 11.867 1 96.56 251 CYS A N 1
ATOM 2067 C CA . CYS A 1 251 ? -4.91 33.625 10.539 1 96.56 251 CYS A CA 1
ATOM 2068 C C . CYS A 1 251 ? -3.623 34.219 9.969 1 96.56 251 CYS A C 1
ATOM 2070 O O . CYS A 1 251 ? -2.586 34.219 10.633 1 96.56 251 CYS A O 1
ATOM 2072 N N . PHE A 1 252 ? -3.674 34.562 8.703 1 97.69 252 PHE A N 1
ATOM 2073 C CA . PHE A 1 252 ? -2.41 35.031 8.141 1 97.69 252 PHE A CA 1
ATOM 2074 C C . PHE A 1 252 ? -2.65 36.094 7.086 1 97.69 252 PHE A C 1
ATOM 2076 O O . PHE A 1 252 ? -3.76 36.219 6.562 1 97.69 252 PHE A O 1
ATOM 2083 N N . ASP A 1 253 ? -1.644 36.875 6.895 1 97.06 253 ASP A N 1
ATOM 2084 C CA . ASP A 1 253 ? -1.454 37.719 5.723 1 97.06 253 ASP A CA 1
ATOM 2085 C C . ASP A 1 253 ? -0.193 37.344 4.957 1 97.06 253 ASP A C 1
ATOM 2087 O O . ASP A 1 253 ? 0.586 36.5 5.422 1 97.06 253 ASP A O 1
ATOM 2091 N N . TYR A 1 254 ? -0.105 37.844 3.729 1 96.5 254 TYR A N 1
ATOM 2092 C CA . TYR A 1 254 ? 1.102 37.469 2.992 1 96.5 254 TYR A CA 1
ATOM 2093 C C . TYR A 1 254 ? 1.558 38.625 2.096 1 96.5 254 TYR A C 1
ATOM 2095 O O . TYR A 1 254 ? 0.772 39.5 1.771 1 96.5 254 TYR A O 1
ATOM 2103 N N . GLU A 1 255 ? 2.875 38.625 1.824 1 93.88 255 GLU A N 1
ATOM 2104 C CA . GLU A 1 255 ? 3.494 39.594 0.935 1 93.88 255 GLU A CA 1
ATOM 2105 C C . GLU A 1 255 ? 4.242 38.906 -0.205 1 93.88 255 GLU A C 1
ATOM 2107 O O . GLU A 1 255 ? 5.125 38.094 0.035 1 93.88 255 GLU A O 1
ATOM 2112 N N . PRO A 1 256 ? 3.828 39.219 -1.436 1 93.06 256 PRO A N 1
ATOM 2113 C CA . PRO A 1 256 ? 4.598 38.688 -2.564 1 93.06 256 PRO A CA 1
ATOM 2114 C C . PRO A 1 256 ? 5.988 39.312 -2.67 1 93.06 256 PRO A C 1
ATOM 2116 O O . PRO A 1 256 ? 6.156 40.5 -2.424 1 93.06 256 PRO A O 1
ATOM 2119 N N . VAL A 1 257 ? 6.926 38.5 -2.863 1 90.62 257 VAL A N 1
ATOM 2120 C CA . VAL A 1 257 ? 8.289 38.969 -3.096 1 90.62 257 VAL A CA 1
ATOM 2121 C C . VAL A 1 257 ? 8.578 39 -4.598 1 90.62 257 VAL A C 1
ATOM 2123 O O . VAL A 1 257 ? 8.375 38 -5.297 1 90.62 257 VAL A O 1
ATOM 2126 N N . LYS A 1 258 ? 8.945 40.094 -5.055 1 88.94 258 LYS A N 1
ATOM 2127 C CA . LYS A 1 258 ? 9.203 40.281 -6.48 1 88.94 258 LYS A CA 1
ATOM 2128 C C . LYS A 1 258 ? 10.695 40.344 -6.77 1 88.94 258 LYS A C 1
ATOM 2130 O O . LYS A 1 258 ? 11.484 40.781 -5.934 1 88.94 258 LYS A O 1
ATOM 2135 N N . SER A 1 259 ? 11.016 39.625 -7.824 1 82.19 259 SER A N 1
ATOM 2136 C CA . SER A 1 259 ? 12.414 39.656 -8.227 1 82.19 259 SER A CA 1
ATOM 2137 C C . SER A 1 259 ? 12.555 39.844 -9.734 1 82.19 259 SER A C 1
ATOM 2139 O O . SER A 1 259 ? 11.633 39.562 -10.492 1 82.19 259 SER A O 1
ATOM 2141 N N . GLY A 1 260 ? 13.727 40.344 -10.102 1 73.75 260 GLY A N 1
ATOM 2142 C CA . GLY A 1 260 ? 14.078 40.5 -11.5 1 73.75 260 GLY A CA 1
ATOM 2143 C C . GLY A 1 260 ? 13.617 41.812 -12.086 1 73.75 260 GLY A C 1
ATOM 2144 O O . GLY A 1 260 ? 12.938 42.594 -11.414 1 73.75 260 GLY A O 1
ATOM 2145 N N . LYS A 1 261 ? 14.031 42.188 -13.289 1 73.5 261 LYS A N 1
ATOM 2146 C CA . LYS A 1 261 ? 13.781 43.438 -14.008 1 73.5 261 LYS A CA 1
ATOM 2147 C C . LYS A 1 261 ? 12.289 43.625 -14.258 1 73.5 261 LYS A C 1
ATOM 2149 O O . LYS A 1 261 ? 11.789 44.781 -14.219 1 73.5 261 LYS A O 1
ATOM 2154 N N . GLY A 1 262 ? 11.508 42.594 -14.375 1 74.88 262 GLY A N 1
ATOM 2155 C CA . GLY A 1 262 ? 10.102 42.688 -14.734 1 74.88 262 GLY A CA 1
ATOM 2156 C C . GLY A 1 262 ? 9.18 42.656 -13.531 1 74.88 262 GLY A C 1
ATOM 2157 O O . GLY A 1 262 ? 7.969 42.844 -13.656 1 74.88 262 GLY A O 1
ATOM 2158 N N . GLY A 1 263 ? 9.703 42.469 -12.383 1 79.44 263 GLY A N 1
ATOM 2159 C CA . GLY A 1 263 ? 8.906 42.531 -11.164 1 79.44 263 GLY A CA 1
ATOM 2160 C C . GLY A 1 263 ? 8.031 41.281 -10.984 1 79.44 263 GLY A C 1
ATOM 2161 O O . GLY A 1 263 ? 6.906 41.406 -10.492 1 79.44 263 GLY A O 1
ATOM 2162 N N . LYS A 1 264 ? 8.484 40.219 -11.477 1 85.44 264 LYS A N 1
ATOM 2163 C CA . LYS A 1 264 ? 7.691 39 -11.367 1 85.44 264 LYS A CA 1
ATOM 2164 C C . LYS A 1 264 ? 7.707 38.438 -9.938 1 85.44 264 LYS A C 1
ATOM 2166 O O . LYS A 1 264 ? 8.734 38.5 -9.258 1 85.44 264 LYS A O 1
ATOM 2171 N N . VAL A 1 265 ? 6.57 38.031 -9.477 1 90.06 265 VAL A N 1
ATOM 2172 C CA . VAL A 1 265 ? 6.453 37.469 -8.141 1 90.06 265 VAL A CA 1
ATOM 2173 C C . VAL A 1 265 ? 7.191 36.125 -8.086 1 90.06 265 VAL A C 1
ATOM 2175 O O . VAL A 1 265 ? 6.895 35.219 -8.867 1 90.06 265 VAL A O 1
ATOM 2178 N N . THR A 1 266 ? 8.164 36.031 -7.223 1 87.81 266 THR A N 1
ATOM 2179 C CA . THR A 1 266 ? 9 34.812 -7.168 1 87.81 266 THR A CA 1
ATOM 2180 C C . THR A 1 266 ? 8.781 34.062 -5.855 1 87.81 266 THR A C 1
ATOM 2182 O O . THR A 1 266 ? 9.148 32.906 -5.734 1 87.81 266 THR A O 1
ATOM 2185 N N . GLY A 1 267 ? 8.211 34.75 -4.918 1 91.94 267 GLY A N 1
ATOM 2186 C CA . GLY A 1 267 ? 8.047 34.094 -3.631 1 91.94 267 GLY A CA 1
ATOM 2187 C C . GLY A 1 267 ? 7.008 34.75 -2.748 1 91.94 267 GLY A C 1
ATOM 2188 O O . GLY A 1 267 ? 6.422 35.781 -3.131 1 91.94 267 GLY A O 1
ATOM 2189 N N . ILE A 1 268 ? 6.754 34.125 -1.604 1 94.56 268 ILE A N 1
ATOM 2190 C CA . ILE A 1 268 ? 5.746 34.594 -0.669 1 94.56 268 ILE A CA 1
ATOM 2191 C C . ILE A 1 268 ? 6.27 34.5 0.76 1 94.56 268 ILE A C 1
ATOM 2193 O O . ILE A 1 268 ? 6.918 33.5 1.117 1 94.56 268 ILE A O 1
ATOM 2197 N N . ARG A 1 269 ? 6.008 35.562 1.473 1 94.56 269 ARG A N 1
ATOM 2198 C CA . ARG A 1 269 ? 6.234 35.562 2.914 1 94.56 269 ARG A CA 1
ATOM 2199 C C . ARG A 1 269 ? 4.914 35.656 3.676 1 94.56 269 ARG A C 1
ATOM 2201 O O . ARG A 1 269 ? 4.074 36.5 3.365 1 94.56 269 ARG A O 1
ATOM 2208 N N . PHE A 1 270 ? 4.805 34.812 4.672 1 97.31 270 PHE A N 1
ATOM 2209 C CA . PHE A 1 270 ? 3.576 34.812 5.457 1 97.31 270 PHE A CA 1
ATOM 2210 C C . PHE A 1 270 ? 3.758 35.594 6.75 1 97.31 270 PHE A C 1
ATOM 2212 O O . PHE A 1 270 ? 4.832 35.562 7.352 1 97.31 270 PHE A O 1
ATOM 2219 N N . PHE A 1 271 ? 2.715 36.25 7.105 1 97.5 271 PHE A N 1
ATOM 2220 C CA . PHE A 1 271 ? 2.6 36.906 8.391 1 97.5 271 PHE A CA 1
ATOM 2221 C C . PHE A 1 271 ? 1.451 36.344 9.211 1 97.5 271 PHE A C 1
ATOM 2223 O O . PHE A 1 271 ? 0.283 36.625 8.938 1 97.5 271 PHE A O 1
ATOM 2230 N N . VAL A 1 272 ? 1.842 35.594 10.188 1 97.5 272 VAL A N 1
ATOM 2231 C CA . VAL A 1 272 ? 0.865 34.812 10.93 1 97.5 272 VAL A CA 1
ATOM 2232 C C . VAL A 1 272 ? 0.489 35.531 12.219 1 97.5 272 VAL A C 1
ATOM 2234 O O . VAL A 1 272 ? 1.359 36.031 12.93 1 97.5 272 VAL A O 1
ATOM 2237 N N . LYS A 1 273 ? -0.773 35.562 12.539 1 96.12 273 LYS A N 1
ATOM 2238 C CA . LYS A 1 273 ? -1.302 36.188 13.742 1 96.12 273 LYS A CA 1
ATOM 2239 C C . LYS A 1 273 ? -2.314 35.281 14.445 1 96.12 273 LYS A C 1
ATOM 2241 O O . LYS A 1 273 ? -2.875 34.375 13.82 1 96.12 273 LYS A O 1
ATOM 2246 N N . LYS A 1 274 ? -2.469 35.531 15.703 1 93.25 274 LYS A N 1
ATOM 2247 C CA . LYS A 1 274 ? -3.561 34.844 16.406 1 93.25 274 LYS A CA 1
ATOM 2248 C C . LYS A 1 274 ? -4.914 35.375 15.93 1 93.25 274 LYS A C 1
ATOM 2250 O O . LYS A 1 274 ? -5.094 36.562 15.727 1 93.25 274 LYS A O 1
ATOM 2255 N N . ASN A 1 275 ? -5.734 34.469 15.672 1 93.12 275 ASN A N 1
ATOM 2256 C CA . ASN A 1 275 ? -7.043 34.812 15.141 1 93.12 275 ASN A CA 1
ATOM 2257 C C . ASN A 1 275 ? -7.957 35.375 16.234 1 93.12 275 ASN A C 1
ATOM 2259 O O . ASN A 1 275 ? -8.336 34.656 17.156 1 93.12 275 ASN A O 1
ATOM 2263 N N . PRO A 1 276 ? -8.359 36.562 16.109 1 88.75 276 PRO A N 1
ATOM 2264 C CA . PRO A 1 276 ? -9.211 37.156 17.141 1 88.75 276 PRO A CA 1
ATOM 2265 C C . PRO A 1 276 ? -10.609 36.531 17.172 1 88.75 276 PRO A C 1
ATOM 2267 O O . PRO A 1 276 ? -11.289 36.594 18.203 1 88.75 276 PRO A O 1
ATOM 2270 N N . LYS A 1 277 ? -11.086 35.938 16.172 1 87.62 277 LYS A N 1
ATOM 2271 C CA . LYS A 1 277 ? -12.43 35.375 16.078 1 87.62 277 LYS A CA 1
ATOM 2272 C C . LYS A 1 277 ? -12.492 34 16.719 1 87.62 277 LYS A C 1
ATOM 2274 O O . LYS A 1 277 ? -13.578 33.469 16.953 1 87.62 277 LYS A O 1
ATOM 2279 N N . CYS A 1 278 ? -11.289 33.469 16.953 1 85 278 CYS A N 1
ATOM 2280 C CA . CYS A 1 278 ? -11.266 32.125 17.516 1 85 278 CYS A CA 1
ATOM 2281 C C . CYS A 1 278 ? -11.883 32.094 18.906 1 85 278 CYS A C 1
ATOM 2283 O O . CYS A 1 278 ? -11.492 32.844 19.781 1 85 278 CYS A O 1
ATOM 2285 N N . ILE A 1 279 ? -12.961 31.281 19.188 1 71.12 279 ILE A N 1
ATOM 2286 C CA . ILE A 1 279 ? -13.695 31.219 20.453 1 71.12 279 ILE A CA 1
ATOM 2287 C C . ILE A 1 279 ? -12.898 30.406 21.469 1 71.12 279 ILE A C 1
ATOM 2289 O O . ILE A 1 279 ? -13.039 30.609 22.672 1 71.12 279 ILE A O 1
ATOM 2293 N N . HIS A 1 280 ? -12.102 29.406 21.156 1 60.53 280 HIS A N 1
ATOM 2294 C CA . HIS A 1 280 ? -11.398 28.531 22.078 1 60.53 280 HIS A CA 1
ATOM 2295 C C . HIS A 1 280 ? -9.922 28.875 22.156 1 60.53 280 HIS A C 1
ATOM 2297 O O . HIS A 1 280 ? -9.078 27.984 22.328 1 60.53 280 HIS A O 1
ATOM 2303 N N . HIS A 1 281 ? -9.438 30.109 22.062 1 52.97 281 HIS A N 1
ATOM 2304 C CA . HIS A 1 281 ? -8.008 30.359 22.156 1 52.97 281 HIS A CA 1
ATOM 2305 C C . HIS A 1 281 ? -7.395 29.688 23.375 1 52.97 281 HIS A C 1
ATOM 2307 O O . HIS A 1 281 ? -6.23 29.281 23.344 1 52.97 281 HIS A O 1
ATOM 2313 N N . SER A 1 282 ? -7.957 29.703 24.531 1 44.75 282 SER A N 1
ATOM 2314 C CA . SER A 1 282 ? -7.43 29.406 25.859 1 44.75 282 SER A CA 1
ATOM 2315 C C . SER A 1 282 ? -6.922 27.969 25.938 1 44.75 282 SER A C 1
ATOM 2317 O O . SER A 1 282 ? -5.941 27.703 26.641 1 44.75 282 SER A O 1
ATOM 2319 N N . ASP A 1 283 ? -7.66 27.016 25.562 1 44.34 283 ASP A N 1
ATOM 2320 C CA . ASP A 1 283 ? -7.477 25.672 26.094 1 44.34 283 ASP A CA 1
ATOM 2321 C C . ASP A 1 283 ? -6.234 25.016 25.5 1 44.34 283 ASP A C 1
ATOM 2323 O O . ASP A 1 283 ? -5.789 23.969 25.984 1 44.34 283 ASP A O 1
ATOM 2327 N N . LEU A 1 284 ? -5.711 25.422 24.375 1 45.56 284 LEU A N 1
ATOM 2328 C CA . LEU A 1 284 ? -4.566 24.75 23.766 1 45.56 284 LEU A CA 1
ATOM 2329 C C . LEU A 1 284 ? -3.26 25.25 24.375 1 45.56 284 LEU A C 1
ATOM 2331 O O . LEU A 1 284 ? -2.184 24.734 24.062 1 45.56 284 LEU A O 1
ATOM 2335 N N . GLN A 1 285 ? -3.148 26.438 25 1 39.88 285 GLN A N 1
ATOM 2336 C CA . GLN A 1 285 ? -1.923 27.047 25.5 1 39.88 285 GLN A CA 1
ATOM 2337 C C . GLN A 1 285 ? -1.187 26.125 26.453 1 39.88 285 GLN A C 1
ATOM 2339 O O . GLN A 1 285 ? -0.002 26.328 26.734 1 39.88 285 GLN A O 1
ATOM 2344 N N . ARG A 1 286 ? -1.879 25.484 27.438 1 36.66 286 ARG A N 1
ATOM 2345 C CA . ARG A 1 286 ? -1.151 24.891 28.547 1 36.66 286 ARG A CA 1
ATOM 2346 C C . ARG A 1 286 ? -0.245 23.766 28.078 1 36.66 286 ARG A C 1
ATOM 2348 O O . ARG A 1 286 ? 0.245 22.969 28.875 1 36.66 286 ARG A O 1
ATOM 2355 N N . MET A 1 287 ? -0.216 23.516 26.766 1 36.31 287 MET A N 1
ATOM 2356 C CA . MET A 1 287 ? 0.613 22.328 26.547 1 36.31 287 MET A CA 1
ATOM 2357 C C . MET A 1 287 ? 2.094 22.688 26.562 1 36.31 287 MET A C 1
ATOM 2359 O O . MET A 1 287 ? 2.512 23.641 25.891 1 36.31 287 MET A O 1
ATOM 2363 N N . PRO A 1 288 ? 3.008 22.344 27.594 1 33.03 288 PRO A N 1
ATOM 2364 C CA . PRO A 1 288 ? 4.43 22.672 27.75 1 33.03 288 PRO A CA 1
ATOM 2365 C C . PRO A 1 288 ? 5.18 22.641 26.406 1 33.03 288 PRO A C 1
ATOM 2367 O O . PRO A 1 288 ? 4.973 21.734 25.609 1 33.03 288 PRO A O 1
ATOM 2370 N N . SER A 1 289 ? 5.316 23.75 25.734 1 32.56 289 SER A N 1
ATOM 2371 C CA . SER A 1 289 ? 6.352 23.766 24.703 1 32.56 289 SER A CA 1
ATOM 2372 C C . SER A 1 289 ? 7.527 22.875 25.078 1 32.56 289 SER A C 1
ATOM 2374 O O . SER A 1 289 ? 7.891 22.781 26.25 1 32.56 289 SER A O 1
ATOM 2376 N N . GLY A 1 290 ? 7.887 21.953 24.297 1 32.91 290 GLY A N 1
ATOM 2377 C CA . GLY A 1 290 ? 8.977 21.031 24.562 1 32.91 290 GLY A CA 1
ATOM 2378 C C . GLY A 1 290 ? 10.211 21.703 25.125 1 32.91 290 GLY A C 1
ATOM 2379 O O . GLY A 1 290 ? 11.227 21.047 25.359 1 32.91 290 GLY A O 1
ATOM 2380 N N . GLU A 1 291 ? 10.406 23.016 24.797 1 30.75 291 GLU A N 1
ATOM 2381 C CA . GLU A 1 291 ? 11.773 23.375 25.172 1 30.75 291 GLU A CA 1
ATOM 2382 C C . GLU A 1 291 ? 11.914 23.516 26.672 1 30.75 291 GLU A C 1
ATOM 2384 O O . GLU A 1 291 ? 13.016 23.75 27.188 1 30.75 291 GLU A O 1
ATOM 2389 N N . GLU A 1 292 ? 11 24.391 27.375 1 28.17 292 GLU A N 1
ATOM 2390 C CA . GLU A 1 292 ? 11.523 24.859 28.656 1 28.17 292 GLU A CA 1
ATOM 2391 C C . GLU A 1 292 ? 12.062 23.703 29.484 1 28.17 292 GLU A C 1
ATOM 2393 O O . GLU A 1 292 ? 13.266 23.609 29.734 1 28.17 292 GLU A O 1
ATOM 2398 N N . GLU A 1 293 ? 11.719 23.906 31 1 26.67 293 GLU A N 1
ATOM 2399 C CA . GLU A 1 293 ? 12.375 23.469 32.219 1 26.67 293 GLU A CA 1
ATOM 2400 C C . GLU A 1 293 ? 12.562 21.953 32.219 1 26.67 293 GLU A C 1
ATOM 2402 O O . GLU A 1 293 ? 11.914 21.234 31.469 1 26.67 293 GLU A O 1
ATOM 2407 N N . GLY A 1 294 ? 13.68 21.5 33.062 1 26.17 294 GLY A N 1
ATOM 2408 C CA . GLY A 1 294 ? 13.906 20.375 33.938 1 26.17 294 GLY A CA 1
ATOM 2409 C C . GLY A 1 294 ? 12.625 19.781 34.531 1 26.17 294 GLY A C 1
ATOM 2410 O O . GLY A 1 294 ? 12.047 20.344 35.469 1 26.17 294 GLY A O 1
ATOM 2411 N N . GLU A 1 295 ? 11.688 19.797 33.781 1 25.16 295 GLU A N 1
ATOM 2412 C CA . GLU A 1 295 ? 10.531 19.234 34.469 1 25.16 295 GLU A CA 1
ATOM 2413 C C . GLU A 1 295 ? 10.953 18.391 35.656 1 25.16 295 GLU A C 1
ATOM 2415 O O . GLU A 1 295 ? 11.789 17.484 35.531 1 25.16 295 GLU A O 1
ATOM 2420 N N . GLU A 1 296 ? 10.891 18.891 36.875 1 24.09 296 GLU A N 1
ATOM 2421 C CA . GLU A 1 296 ? 9.969 18.438 37.906 1 24.09 296 GLU A CA 1
ATOM 2422 C C . GLU A 1 296 ? 8.789 17.688 37.312 1 24.09 296 GLU A C 1
ATOM 2424 O O . GLU A 1 296 ? 8.016 18.25 36.531 1 24.09 296 GLU A O 1
ATOM 2429 N N . ILE A 1 297 ? 9.008 16.516 36.938 1 25.03 297 ILE A N 1
ATOM 2430 C CA . ILE A 1 297 ? 8.07 15.406 36.875 1 25.03 297 ILE A CA 1
ATOM 2431 C C . ILE A 1 297 ? 6.809 15.75 37.656 1 25.03 297 ILE A C 1
ATOM 2433 O O . ILE A 1 297 ? 6.887 16.156 38.812 1 25.03 297 ILE A O 1
ATOM 2437 N N . ALA A 1 298 ? 5.969 16.406 37 1 23.67 298 ALA A N 1
ATOM 2438 C CA . ALA A 1 298 ? 4.824 16.578 37.906 1 23.67 298 ALA A CA 1
ATOM 2439 C C . ALA A 1 298 ? 4.848 15.539 39 1 23.67 298 ALA A C 1
ATOM 2441 O O . ALA A 1 298 ? 5.043 14.344 38.75 1 23.67 298 ALA A O 1
ATOM 2442 N N . PRO A 1 299 ? 5.16 15.961 40.188 1 24.12 299 PRO A N 1
ATOM 2443 C CA . PRO A 1 299 ? 5.25 15.297 41.469 1 24.12 299 PRO A CA 1
ATOM 2444 C C . PRO A 1 299 ? 4.129 14.281 41.688 1 24.12 299 PRO A C 1
ATOM 2446 O O . PRO A 1 299 ? 4.191 13.477 42.625 1 24.12 299 PRO A O 1
ATOM 2449 N N . ASN A 1 300 ? 3.092 14.57 41.094 1 22.36 300 ASN A N 1
ATOM 2450 C CA . ASN A 1 300 ? 2.066 13.711 41.688 1 22.36 300 ASN A CA 1
ATOM 2451 C C . ASN A 1 300 ? 2.246 12.258 41.25 1 22.36 300 ASN A C 1
ATOM 2453 O O . ASN A 1 300 ? 1.323 11.453 41.406 1 22.36 300 ASN A O 1
ATOM 2457 N N . VAL A 1 301 ? 2.926 11.961 40.062 1 24.06 301 VAL A N 1
ATOM 2458 C CA . VAL A 1 301 ? 3.295 10.578 40.344 1 24.06 301 VAL A CA 1
ATOM 2459 C C . VAL A 1 301 ? 4.039 10.484 41.656 1 24.06 301 VAL A C 1
ATOM 2461 O O . VAL A 1 301 ? 5.094 11.094 41.844 1 24.06 301 VAL A O 1
ATOM 2464 N N . LEU A 1 302 ? 3.363 10.438 42.719 1 23.8 302 LEU A N 1
ATOM 2465 C CA . LEU A 1 302 ? 3.818 10.062 44.062 1 23.8 302 LEU A CA 1
ATOM 2466 C C . LEU A 1 302 ? 5.125 9.281 44 1 23.8 302 LEU A C 1
ATOM 2468 O O . LEU A 1 302 ? 5.215 8.289 43.25 1 23.8 302 LEU A O 1
ATOM 2472 N N . ALA A 1 303 ? 6.312 9.789 43.906 1 27.08 303 ALA A N 1
ATOM 2473 C CA . ALA A 1 303 ? 7.531 9.273 44.531 1 27.08 303 ALA A CA 1
ATOM 2474 C C . ALA A 1 303 ? 7.203 8.281 45.625 1 27.08 303 ALA A C 1
ATOM 2476 O O . ALA A 1 303 ? 7.449 8.547 46.812 1 27.08 303 ALA A O 1
ATOM 2477 N N . ALA A 1 304 ? 6.098 7.75 45.625 1 28.58 304 ALA A N 1
ATOM 2478 C CA . ALA A 1 304 ? 5.93 6.703 46.625 1 28.58 304 ALA A CA 1
ATOM 2479 C C . ALA A 1 304 ? 7.098 5.727 46.594 1 28.58 304 ALA A C 1
ATOM 2481 O O . ALA A 1 304 ? 7.695 5.488 45.531 1 28.58 304 ALA A O 1
ATOM 2482 N N . LYS A 1 305 ? 7.738 5.43 47.625 1 33.59 305 LYS A N 1
ATOM 2483 C CA . LYS A 1 305 ? 8.75 4.434 47.969 1 33.59 305 LYS A CA 1
ATOM 2484 C C . LYS A 1 305 ? 8.641 3.203 47.062 1 33.59 305 LYS A C 1
ATOM 2486 O O . LYS A 1 305 ? 7.621 2.514 47.062 1 33.59 305 LYS A O 1
ATOM 2491 N N . LYS A 1 306 ? 9.094 3.254 45.969 1 43.47 306 LYS A N 1
ATOM 2492 C CA . LYS A 1 306 ? 9.219 2.033 45.188 1 43.47 306 LYS A CA 1
ATOM 2493 C C . LYS A 1 306 ? 9.5 0.827 46.062 1 43.47 306 LYS A C 1
ATOM 2495 O O . LYS A 1 306 ? 10.586 0.704 46.625 1 43.47 306 LYS A O 1
ATOM 2500 N N . THR A 1 307 ? 8.617 0.319 46.562 1 51.06 307 THR A N 1
ATOM 2501 C CA . THR A 1 307 ? 8.805 -0.876 47.375 1 51.06 307 THR A CA 1
ATOM 2502 C C . THR A 1 307 ? 9.586 -1.94 46.594 1 51.06 307 THR A C 1
ATOM 2504 O O . THR A 1 307 ? 9.273 -2.229 45.438 1 51.06 307 THR A O 1
ATOM 2507 N N . PRO A 1 308 ? 10.734 -2.229 46.938 1 65.44 308 PRO A N 1
ATOM 2508 C CA . PRO A 1 308 ? 11.5 -3.295 46.281 1 65.44 308 PRO A CA 1
ATOM 2509 C C . PRO A 1 308 ? 10.656 -4.531 46 1 65.44 308 PRO A C 1
ATOM 2511 O O . PRO A 1 308 ? 9.852 -4.953 46.844 1 65.44 308 PRO A O 1
ATOM 2514 N N . VAL A 1 309 ? 10.586 -4.941 44.812 1 68.81 309 VAL A N 1
ATOM 2515 C CA . VAL A 1 309 ? 9.789 -6.078 44.375 1 68.81 309 VAL A CA 1
ATOM 2516 C C . VAL A 1 309 ? 10.211 -7.336 45.125 1 68.81 309 VAL A C 1
ATOM 2518 O O . VAL A 1 309 ? 11.398 -7.641 45.219 1 68.81 309 VAL A O 1
ATOM 2521 N N . ASN A 1 310 ? 9.312 -7.781 45.781 1 72.44 310 ASN A N 1
ATOM 2522 C CA . ASN A 1 310 ? 9.539 -9.07 46.438 1 72.44 310 ASN A CA 1
ATOM 2523 C C . ASN A 1 310 ? 9.523 -10.219 45.438 1 72.44 310 ASN A C 1
ATOM 2525 O O . ASN A 1 310 ? 8.453 -10.688 45.031 1 72.44 310 ASN A O 1
ATOM 2529 N N . GLU A 1 311 ? 10.609 -10.555 45 1 71.19 311 GLU A N 1
ATOM 2530 C CA . GLU A 1 311 ? 10.789 -11.523 43.906 1 71.19 311 GLU A CA 1
ATOM 2531 C C . GLU A 1 311 ? 10.172 -12.867 44.281 1 71.19 311 GLU A C 1
ATOM 2533 O O . GLU A 1 311 ? 9.836 -13.656 43.375 1 71.19 311 GLU A O 1
ATOM 2538 N N . LYS A 1 312 ? 9.922 -13.008 45.531 1 73.06 312 LYS A N 1
ATOM 2539 C CA . LYS A 1 312 ? 9.344 -14.258 46 1 73.06 312 LYS A CA 1
ATOM 2540 C C . LYS A 1 312 ? 7.879 -14.375 45.594 1 73.06 312 LYS A C 1
ATOM 2542 O O . LYS A 1 312 ? 7.336 -15.484 45.531 1 73.06 312 LYS A O 1
ATOM 2547 N N . LEU A 1 313 ? 7.367 -13.211 45.156 1 77.56 313 LEU A N 1
ATOM 2548 C CA . LEU A 1 313 ? 5.934 -13.188 44.875 1 77.56 313 LEU A CA 1
ATOM 2549 C C . LEU A 1 313 ? 5.668 -13.391 43.406 1 77.56 313 LEU A C 1
ATOM 2551 O O . LEU A 1 313 ? 4.52 -13.57 42.969 1 77.56 313 LEU A O 1
ATOM 2555 N N . ILE A 1 314 ? 6.637 -13.453 42.656 1 77.06 314 ILE A N 1
ATOM 2556 C CA . ILE A 1 314 ? 6.5 -13.508 41.219 1 77.06 314 ILE A CA 1
ATOM 2557 C C . ILE A 1 314 ? 5.77 -14.789 40.812 1 77.06 314 ILE A C 1
ATOM 2559 O O . ILE A 1 314 ? 4.859 -14.758 39.969 1 77.06 314 ILE A O 1
ATOM 2563 N N . LEU A 1 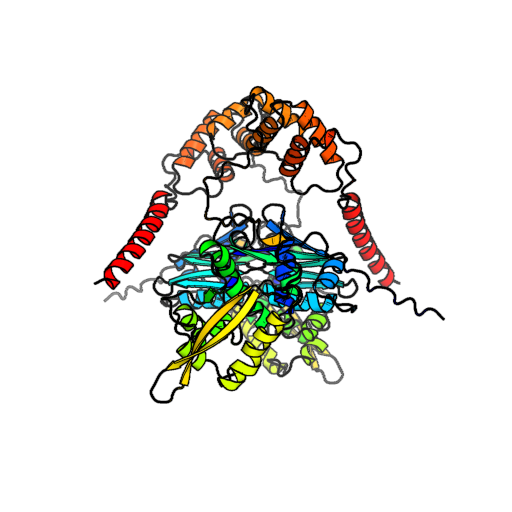315 ? 6.141 -15.797 41.5 1 73.5 315 LEU A N 1
ATOM 2564 C CA . LEU A 1 315 ? 5.52 -17.078 41.156 1 73.5 315 LEU A CA 1
ATOM 2565 C C . LEU A 1 315 ? 4.055 -17.094 41.594 1 73.5 315 LEU A C 1
ATOM 2567 O O . LEU A 1 315 ? 3.205 -17.641 40.906 1 73.5 315 LEU A O 1
ATOM 2571 N N . GLU A 1 316 ? 3.824 -16.484 42.625 1 77.44 316 GLU A N 1
ATOM 2572 C CA . GLU A 1 316 ? 2.445 -16.406 43.094 1 77.44 316 GLU A CA 1
ATOM 2573 C C . GLU A 1 316 ? 1.584 -15.594 42.125 1 77.44 316 GLU A C 1
ATOM 2575 O O . GLU A 1 316 ? 0.448 -15.969 41.844 1 77.44 316 GLU A O 1
ATOM 2580 N N . VAL A 1 317 ? 2.119 -14.555 41.688 1 80.81 317 VAL A N 1
ATOM 2581 C CA . VAL A 1 317 ? 1.374 -13.703 40.75 1 80.81 317 VAL A CA 1
ATOM 2582 C C . VAL A 1 317 ? 1.234 -14.406 39.406 1 80.81 317 VAL A C 1
ATOM 2584 O O . VAL A 1 317 ? 0.184 -14.328 38.75 1 80.81 317 VAL A O 1
ATOM 2587 N N . ALA A 1 318 ? 2.238 -15.109 39.062 1 77.31 318 ALA A N 1
ATOM 2588 C CA . ALA A 1 318 ? 2.168 -15.875 37.812 1 77.31 318 ALA A CA 1
ATOM 2589 C C . ALA A 1 318 ? 1.021 -16.875 37.844 1 77.31 318 ALA A C 1
ATOM 2591 O O . ALA A 1 318 ? 0.34 -17.094 36.844 1 77.31 318 ALA A O 1
ATOM 2592 N N . ASP A 1 319 ? 0.778 -17.359 38.969 1 74.62 319 ASP A N 1
ATOM 2593 C CA . ASP A 1 319 ? -0.28 -18.344 39.156 1 74.62 319 ASP A CA 1
ATOM 2594 C C . ASP A 1 319 ? -1.659 -17.703 39 1 74.62 319 ASP A C 1
ATOM 2596 O O . ASP A 1 319 ? -2.621 -18.375 38.625 1 74.62 319 ASP A O 1
ATOM 2600 N N . ILE A 1 320 ? -1.74 -16.484 39.281 1 79.75 320 ILE A N 1
ATOM 2601 C CA . ILE A 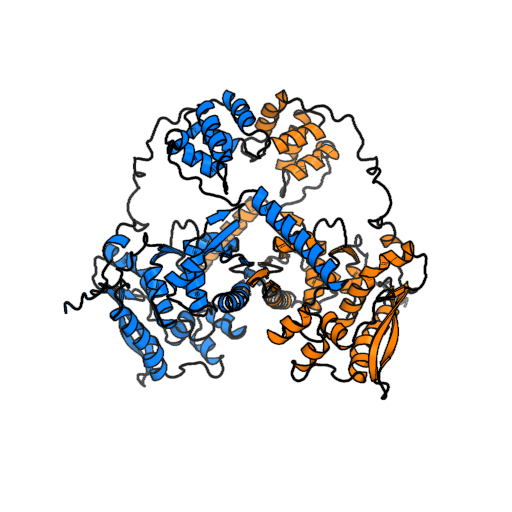1 320 ? -3.006 -15.766 39.156 1 79.75 320 ILE A CA 1
ATOM 2602 C C . ILE A 1 320 ? -3.457 -15.758 37.719 1 79.75 320 ILE A C 1
ATOM 2604 O O . ILE A 1 320 ? -4.648 -15.898 37.406 1 79.75 320 ILE A O 1
ATOM 2608 N N . PHE A 1 321 ? -2.572 -15.602 36.844 1 77.44 321 PHE A N 1
ATOM 2609 C CA . PHE A 1 321 ? -2.898 -15.406 35.438 1 77.44 321 PHE A CA 1
ATOM 2610 C C . PHE A 1 321 ? -3.088 -16.75 34.75 1 77.44 321 PHE A C 1
ATOM 2612 O O . PHE A 1 321 ? -3.627 -16.812 33.656 1 77.44 321 PHE A O 1
ATOM 2619 N N . GLY A 1 322 ? -2.881 -17.75 35.344 1 59.5 322 GLY A N 1
ATOM 2620 C CA . GLY A 1 322 ? -3.068 -19.062 34.781 1 59.5 322 GLY A CA 1
ATOM 2621 C C . GLY A 1 322 ? -2.373 -19.25 33.438 1 59.5 322 GLY A C 1
ATOM 2622 O O . GLY A 1 322 ? -1.146 -19.172 33.344 1 59.5 322 GLY A O 1
ATOM 2623 N N . ASN A 1 323 ? -3.242 -19.344 32.375 1 58 323 ASN A N 1
ATOM 2624 C CA . ASN A 1 323 ? -2.744 -19.625 31.047 1 58 323 ASN A CA 1
ATOM 2625 C C . ASN A 1 323 ? -2.59 -18.344 30.219 1 58 323 ASN A C 1
ATOM 2627 O O . ASN A 1 323 ? -2.297 -18.406 29.031 1 58 323 ASN A O 1
ATOM 2631 N N . GLU A 1 324 ? -2.633 -17.312 30.812 1 62.53 324 GLU A N 1
ATOM 2632 C CA . GLU A 1 324 ? -2.488 -16.047 30.094 1 62.53 324 GLU A CA 1
ATOM 2633 C C . GLU A 1 324 ? -1.018 -15.695 29.875 1 62.53 324 GLU A C 1
ATOM 2635 O O . GLU A 1 324 ? -0.193 -15.875 30.781 1 62.53 324 GLU A O 1
ATOM 2640 N N . PRO A 1 325 ? -0.687 -15.359 28.766 1 63.47 325 PRO A N 1
ATOM 2641 C CA . PRO A 1 325 ? 0.72 -15.055 28.5 1 63.47 325 PRO A CA 1
ATOM 2642 C C . PRO A 1 325 ? 1.166 -13.742 29.125 1 63.47 325 PRO A C 1
ATOM 2644 O O . PRO A 1 325 ? 0.858 -12.664 28.609 1 63.47 325 PRO A O 1
ATOM 2647 N N . ILE A 1 326 ? 1.849 -13.734 30.234 1 70.75 326 ILE A N 1
ATOM 2648 C CA . ILE A 1 326 ? 2.377 -12.57 30.938 1 70.75 326 ILE A CA 1
ATOM 2649 C C . ILE A 1 326 ? 3.863 -12.773 31.234 1 70.75 326 ILE A C 1
ATOM 2651 O O . ILE A 1 326 ? 4.281 -13.867 31.609 1 70.75 326 ILE A O 1
ATOM 2655 N N . THR A 1 327 ? 4.582 -11.812 30.984 1 66.62 327 THR A N 1
ATOM 2656 C CA . THR A 1 327 ? 6.027 -11.906 31.156 1 66.62 327 THR A CA 1
ATOM 2657 C C . THR A 1 327 ? 6.41 -11.57 32.594 1 66.62 327 THR A C 1
ATOM 2659 O O . THR A 1 327 ? 5.621 -10.984 33.344 1 66.62 327 THR A O 1
ATOM 2662 N N . ILE A 1 328 ? 7.574 -11.953 32.906 1 67.56 328 ILE A N 1
ATOM 2663 C CA . ILE A 1 328 ? 8.102 -11.68 34.25 1 67.56 328 ILE A CA 1
ATOM 2664 C C . ILE A 1 328 ? 8.219 -10.172 34.469 1 67.56 328 ILE A C 1
ATOM 2666 O O . ILE A 1 328 ? 7.902 -9.672 35.531 1 67.56 328 ILE A O 1
ATOM 2670 N N . GLN A 1 329 ? 8.625 -9.602 33.469 1 72.5 329 GLN A N 1
ATOM 2671 C CA . GLN A 1 329 ? 8.758 -8.156 33.594 1 72.5 329 GLN A CA 1
ATOM 2672 C C . GLN A 1 329 ? 7.402 -7.496 33.812 1 72.5 329 GLN A C 1
ATOM 2674 O O . GLN A 1 329 ? 7.289 -6.566 34.625 1 72.5 329 GLN A O 1
ATOM 2679 N N . GLU A 1 330 ? 6.484 -8.016 33.219 1 75.75 330 GLU A N 1
ATOM 2680 C CA . GLU A 1 330 ? 5.133 -7.5 33.406 1 75.75 330 GLU A CA 1
ATOM 2681 C C . GLU A 1 330 ? 4.633 -7.777 34.812 1 75.75 330 GLU A C 1
ATOM 2683 O O . GLU A 1 330 ? 3.979 -6.93 35.438 1 75.75 330 GLU A O 1
ATOM 2688 N N . ILE A 1 331 ? 4.953 -8.828 35.219 1 81.19 331 ILE A N 1
ATOM 2689 C CA . ILE A 1 331 ? 4.582 -9.195 36.594 1 81.19 331 ILE A CA 1
ATOM 2690 C C . ILE A 1 331 ? 5.281 -8.273 37.562 1 81.19 331 ILE A C 1
ATOM 2692 O O . ILE A 1 331 ? 4.668 -7.82 38.531 1 81.19 331 ILE A O 1
ATOM 2696 N N . LYS A 1 332 ? 6.492 -8.023 37.281 1 77.19 332 LYS A N 1
ATOM 2697 C CA . LYS A 1 332 ? 7.246 -7.125 38.125 1 77.19 332 LYS A CA 1
ATOM 2698 C C . LYS A 1 332 ? 6.621 -5.73 38.156 1 77.19 332 LYS A C 1
ATOM 2700 O O . LYS A 1 332 ? 6.52 -5.109 39.219 1 77.19 332 LYS A O 1
ATOM 2705 N N . VAL A 1 333 ? 6.203 -5.367 37.125 1 79.88 333 VAL A N 1
ATOM 2706 C CA . VAL A 1 333 ? 5.559 -4.059 37.031 1 79.88 333 VAL A CA 1
ATOM 2707 C C . VAL A 1 333 ? 4.262 -4.062 37.812 1 79.88 333 VAL A C 1
ATOM 2709 O O . VAL A 1 333 ? 3.967 -3.105 38.531 1 79.88 333 VAL A O 1
ATOM 2712 N N . LEU A 1 334 ? 3.58 -5.07 37.719 1 85.12 334 LEU A N 1
ATOM 2713 C CA . LEU A 1 334 ? 2.314 -5.172 38.438 1 85.12 334 LEU A CA 1
ATOM 2714 C C . LEU A 1 334 ? 2.549 -5.25 39.938 1 85.12 334 LEU A C 1
ATOM 2716 O O . LEU A 1 334 ? 1.792 -4.672 40.719 1 85.12 334 LEU A O 1
ATOM 2720 N N . LEU A 1 335 ? 3.547 -5.91 40.25 1 84.25 335 LEU A N 1
ATOM 2721 C CA . LEU A 1 335 ? 3.906 -5.992 41.656 1 84.25 335 LEU A CA 1
ATOM 2722 C C . LEU A 1 335 ? 4.336 -4.629 42.188 1 84.25 335 LEU A C 1
ATOM 2724 O O . LEU A 1 335 ? 3.992 -4.258 43.312 1 84.25 335 LEU A O 1
ATOM 2728 N N . GLN A 1 336 ? 4.98 -3.99 41.406 1 81.44 336 GLN A N 1
ATOM 2729 C CA . GLN A 1 336 ? 5.43 -2.656 41.812 1 81.44 336 GLN A CA 1
ATOM 2730 C C . GLN A 1 336 ? 4.25 -1.71 42 1 81.44 336 GLN A C 1
ATOM 2732 O O . GLN A 1 336 ? 4.184 -0.988 43 1 81.44 336 GLN A O 1
ATOM 2737 N N . VAL A 1 337 ? 3.441 -1.769 41.125 1 81.38 337 VAL A N 1
ATOM 2738 C CA . VAL A 1 337 ? 2.32 -0.834 41.156 1 81.38 337 VAL A CA 1
ATOM 2739 C C . VAL A 1 337 ? 1.361 -1.224 42.281 1 81.38 337 VAL A C 1
ATOM 2741 O O . VAL A 1 337 ? 0.679 -0.367 42.844 1 81.38 337 VAL A O 1
ATOM 2744 N N . SER A 1 338 ? 1.383 -2.404 42.625 1 84.75 338 SER A N 1
ATOM 2745 C CA . SER A 1 338 ? 0.479 -2.895 43.688 1 84.75 338 SER A CA 1
ATOM 2746 C C . SER A 1 338 ? 1.145 -2.869 45.031 1 84.75 338 SER A C 1
ATOM 2748 O O . SER A 1 338 ? 0.567 -3.334 46.031 1 84.75 338 SER A O 1
ATOM 2750 N N . ASP A 1 339 ? 2.412 -2.404 45.062 1 81.5 339 ASP A N 1
ATOM 2751 C CA . ASP A 1 339 ? 3.197 -2.381 46.281 1 81.5 339 ASP A CA 1
ATOM 2752 C C . ASP A 1 339 ? 3.361 -3.785 46.844 1 81.5 339 ASP A C 1
ATOM 2754 O O . ASP A 1 339 ? 3.197 -3.99 48.062 1 81.5 339 ASP A O 1
ATOM 2758 N N . ASN A 1 340 ? 3.562 -4.758 45.969 1 82.62 340 ASN A N 1
ATOM 2759 C CA . ASN A 1 340 ? 3.871 -6.148 46.281 1 82.62 340 ASN A CA 1
ATOM 2760 C C . ASN A 1 340 ? 2.705 -6.844 46.969 1 82.62 340 ASN A C 1
ATOM 2762 O O . ASN A 1 340 ? 2.906 -7.602 47.938 1 82.62 340 ASN A O 1
ATOM 2766 N N . GLN A 1 341 ? 1.539 -6.516 46.562 1 84.12 341 GLN A N 1
ATOM 2767 C CA . GLN A 1 341 ? 0.351 -7.172 47.094 1 84.12 341 GLN A CA 1
ATOM 2768 C C . GLN A 1 341 ? -0.318 -8.047 46.031 1 84.12 341 GLN A C 1
ATOM 2770 O O . GLN A 1 341 ? -1.08 -7.559 45.188 1 84.12 341 GLN A O 1
ATOM 2775 N N . PRO A 1 342 ? -0.046 -9.344 46.094 1 86.12 342 PRO A N 1
ATOM 2776 C CA . PRO A 1 342 ? -0.619 -10.242 45.094 1 86.12 342 PRO A CA 1
ATOM 2777 C C . PRO A 1 342 ? -2.146 -10.258 45.094 1 86.12 342 PRO A C 1
ATOM 2779 O O . PRO A 1 342 ? -2.781 -10.477 44.062 1 86.12 342 PRO A O 1
ATOM 2782 N N . ASP A 1 343 ? -2.736 -9.883 46.219 1 84.25 343 ASP A N 1
ATOM 2783 C CA . ASP A 1 343 ? -4.191 -9.898 46.344 1 84.25 343 ASP A CA 1
ATOM 2784 C C . ASP A 1 343 ? -4.824 -8.789 45.5 1 84.25 343 ASP A C 1
ATOM 2786 O O . ASP A 1 343 ? -5.891 -8.984 44.906 1 84.25 343 ASP A O 1
ATOM 2790 N N . VAL A 1 344 ? -4.223 -7.695 45.438 1 83.5 344 VAL A N 1
ATOM 2791 C CA . VAL A 1 344 ? -4.699 -6.578 44.656 1 83.5 344 VAL A CA 1
ATOM 2792 C C . VAL A 1 344 ? -4.656 -6.957 43.156 1 83.5 344 VAL A C 1
ATOM 2794 O O . VAL A 1 344 ? -5.59 -6.66 42.406 1 83.5 344 VAL A O 1
ATOM 2797 N N . ILE A 1 345 ? -3.639 -7.645 42.781 1 86.69 345 ILE A N 1
ATOM 2798 C CA . ILE A 1 345 ? -3.482 -8.094 41.406 1 86.69 345 ILE A CA 1
ATOM 2799 C C . ILE A 1 345 ? -4.551 -9.133 41.062 1 86.69 345 ILE A C 1
ATOM 2801 O O . ILE A 1 345 ? -5.152 -9.086 39.969 1 86.69 345 ILE A O 1
ATOM 2805 N N . ARG A 1 346 ? -4.754 -9.93 42 1 84.94 346 ARG A N 1
ATOM 2806 C CA . ARG A 1 346 ? -5.793 -10.938 41.844 1 84.94 346 ARG A CA 1
ATOM 2807 C C . ARG A 1 346 ? -7.164 -10.297 41.656 1 84.94 346 ARG A C 1
ATOM 2809 O O . ARG A 1 346 ? -7.945 -10.711 40.812 1 84.94 346 ARG A O 1
ATOM 2816 N N . LYS A 1 347 ? -7.445 -9.352 42.406 1 82 347 LYS A N 1
ATOM 2817 C CA . LYS A 1 347 ? -8.719 -8.648 42.312 1 82 347 LYS A CA 1
ATOM 2818 C C . LYS A 1 347 ? -8.852 -7.93 40.969 1 82 347 LYS A C 1
ATOM 2820 O O . LYS A 1 347 ? -9.906 -7.984 40.344 1 82 347 LYS A O 1
ATOM 2825 N N . ALA A 1 348 ? -7.84 -7.266 40.625 1 81.31 348 ALA A N 1
ATOM 2826 C CA . ALA A 1 348 ? -7.836 -6.562 39.344 1 81.31 348 ALA A CA 1
ATOM 2827 C C . ALA A 1 348 ? -8.016 -7.539 38.188 1 81.31 348 ALA A C 1
ATOM 2829 O O . ALA A 1 348 ? -8.758 -7.258 37.25 1 81.31 348 ALA A O 1
ATOM 2830 N N . PHE A 1 349 ? -7.395 -8.625 38.25 1 82.44 349 PHE A N 1
ATOM 2831 C CA . PHE A 1 349 ? -7.48 -9.625 37.188 1 82.44 349 PHE A CA 1
ATOM 2832 C C . PHE A 1 349 ? -8.875 -10.227 37.156 1 82.44 349 PHE A C 1
ATOM 2834 O O . PHE A 1 349 ? -9.414 -10.445 36.062 1 82.44 349 PHE A O 1
ATOM 2841 N N . LYS A 1 350 ? -9.383 -10.484 38.25 1 79 350 LYS A N 1
ATOM 2842 C CA . LYS A 1 350 ? -10.766 -10.953 38.312 1 79 350 LYS A CA 1
ATOM 2843 C C . LYS A 1 350 ? -11.703 -9.938 37.656 1 79 350 LYS A C 1
ATOM 2845 O O . LYS A 1 350 ? -12.609 -10.32 36.906 1 79 350 LYS A O 1
ATOM 2850 N N . LEU A 1 351 ? -11.453 -8.758 37.938 1 76.25 351 LEU A N 1
ATOM 2851 C CA . LEU A 1 351 ? -12.25 -7.695 37.312 1 76.25 351 LEU A CA 1
ATOM 2852 C C . LEU A 1 351 ? -12.055 -7.656 35.812 1 76.25 351 LEU A C 1
ATOM 2854 O O . LEU A 1 351 ? -12.992 -7.395 35.062 1 76.25 351 LEU A O 1
ATOM 2858 N N . SER A 1 352 ? -10.898 -7.863 35.438 1 76.38 352 SER A N 1
ATOM 2859 C CA . SER A 1 352 ? -10.594 -7.859 34 1 76.38 352 SER A CA 1
ATOM 2860 C C . SER A 1 352 ? -11.344 -8.977 33.281 1 76.38 352 SER A C 1
ATOM 2862 O O . SER A 1 352 ? -11.75 -8.805 32.125 1 76.38 352 SER A O 1
ATOM 2864 N N . GLN A 1 353 ? -11.547 -10 33.969 1 72.31 353 GLN A N 1
ATOM 2865 C CA . GLN A 1 353 ? -12.234 -11.148 33.406 1 72.31 353 GLN A CA 1
ATOM 2866 C C . GLN A 1 353 ? -13.727 -10.867 33.219 1 72.31 353 GLN A C 1
ATOM 2868 O O . GLN A 1 353 ? -14.398 -11.523 32.438 1 72.31 353 GLN A O 1
ATOM 2873 N N . GLU A 1 354 ? -14.102 -9.891 33.875 1 64.38 354 GLU A N 1
ATOM 2874 C CA . GLU A 1 354 ? -15.508 -9.5 33.812 1 64.38 354 GLU A CA 1
ATOM 2875 C C . GLU A 1 354 ? -15.734 -8.453 32.719 1 64.38 354 GLU A C 1
ATOM 2877 O O . GLU A 1 354 ? -16.875 -8.117 32.406 1 64.38 354 GLU A O 1
ATOM 2882 N N . GLN A 1 355 ? -14.711 -8.008 32.312 1 60.88 355 GLN A N 1
ATOM 2883 C CA . GLN A 1 355 ? -14.812 -7 31.266 1 60.88 355 GLN A CA 1
ATOM 2884 C C . GLN A 1 355 ? -15.031 -7.648 29.906 1 60.88 355 GLN A C 1
ATOM 2886 O O . GLN A 1 355 ? -14.531 -8.75 29.656 1 60.88 355 GLN A O 1
ATOM 2891 N N . ALA A 1 356 ? -15.938 -7.133 29.219 1 51.59 356 ALA A N 1
ATOM 2892 C CA . ALA A 1 356 ? -16.297 -7.727 27.938 1 51.59 356 ALA A CA 1
ATOM 2893 C C . ALA A 1 356 ? -15.094 -7.754 27 1 51.59 356 ALA A C 1
ATOM 2895 O O . ALA A 1 356 ? -14.898 -8.719 26.25 1 51.59 356 ALA A O 1
ATOM 2896 N N . TYR A 1 357 ? -14.273 -6.715 26.953 1 50.06 357 TYR A N 1
ATOM 2897 C CA . TYR A 1 357 ? -13.133 -6.637 26.062 1 50.06 357 TYR A CA 1
ATOM 2898 C C . TYR A 1 357 ? -11.992 -5.848 26.703 1 50.06 357 TYR A C 1
ATOM 2900 O O . TYR A 1 357 ? -12.211 -4.789 27.281 1 50.06 357 TYR A O 1
ATOM 2908 N N . ILE A 1 358 ? -10.867 -6.547 26.781 1 61.19 358 ILE A N 1
ATOM 2909 C CA . ILE A 1 358 ? -9.633 -5.883 27.203 1 61.19 358 ILE A CA 1
ATOM 2910 C C . ILE A 1 358 ? -8.57 -6.027 26.125 1 61.19 358 ILE A C 1
ATOM 2912 O O . ILE A 1 358 ? -8.211 -7.145 25.734 1 61.19 358 ILE A O 1
ATOM 2916 N N . ASN A 1 359 ? -8.211 -4.918 25.688 1 52.19 359 ASN A N 1
ATOM 2917 C CA . ASN A 1 359 ? -7.219 -4.945 24.609 1 52.19 359 ASN A CA 1
ATOM 2918 C C . ASN A 1 359 ? -5.828 -5.293 25.141 1 52.19 359 ASN A C 1
ATOM 2920 O O . ASN A 1 359 ? -5.117 -6.098 24.547 1 52.19 359 ASN A O 1
ATOM 2924 N N . ASN A 1 360 ? -5.406 -4.695 26.188 1 59.56 360 ASN A N 1
ATOM 2925 C CA . ASN A 1 360 ? -4.137 -4.891 26.875 1 59.56 360 ASN A CA 1
ATOM 2926 C C . ASN A 1 360 ? -4.348 -5.234 28.344 1 59.56 360 ASN A C 1
ATOM 2928 O O . ASN A 1 360 ? -4.648 -4.355 29.156 1 59.56 360 ASN A O 1
ATOM 2932 N N . LEU A 1 361 ? -4.102 -6.426 28.469 1 75 361 LEU A N 1
ATOM 2933 C CA . LEU A 1 361 ? -4.426 -6.895 29.812 1 75 361 LEU A CA 1
ATOM 2934 C C . LEU A 1 361 ? -3.527 -6.227 30.844 1 75 361 LEU A C 1
ATOM 2936 O O . LEU A 1 361 ? -4.016 -5.719 31.859 1 75 361 LEU A O 1
ATOM 2940 N N . VAL A 1 362 ? -2.336 -6.191 30.484 1 75.69 362 VAL A N 1
ATOM 2941 C CA . VAL A 1 362 ? -1.39 -5.711 31.484 1 75.69 362 VAL A CA 1
ATOM 2942 C C . VAL A 1 362 ? -1.571 -4.207 31.688 1 75.69 362 VAL A C 1
ATOM 2944 O O . VAL A 1 362 ? -1.567 -3.721 32.812 1 75.69 362 VAL A O 1
ATOM 2947 N N . GLY A 1 363 ? -1.635 -3.514 30.656 1 71.81 363 GLY A N 1
ATOM 2948 C CA . GLY A 1 363 ? -1.92 -2.094 30.766 1 71.81 363 GLY A CA 1
ATOM 2949 C C . GLY A 1 363 ? -3.207 -1.803 31.516 1 71.81 363 GLY A C 1
ATOM 2950 O O . GLY A 1 363 ? -3.26 -0.884 32.344 1 71.81 363 GLY A O 1
ATOM 2951 N N . TRP A 1 364 ? -4.156 -2.486 31.188 1 74.69 364 TRP A N 1
ATOM 2952 C CA . TRP A 1 364 ? -5.434 -2.352 31.875 1 74.69 364 TRP A CA 1
ATOM 2953 C C . TRP A 1 364 ? -5.273 -2.646 33.375 1 74.69 364 TRP A C 1
ATOM 2955 O O . TRP A 1 364 ? -5.793 -1.913 34.219 1 74.69 364 TRP A O 1
ATOM 2965 N N . LEU A 1 365 ? -4.602 -3.672 33.625 1 81.69 365 LEU A N 1
ATOM 2966 C CA . LEU A 1 365 ? -4.387 -4.07 35.031 1 81.69 365 LEU A CA 1
ATOM 2967 C C . LEU A 1 365 ? -3.619 -2.998 35.781 1 81.69 365 LEU A C 1
ATOM 2969 O O . LEU A 1 365 ? -3.951 -2.686 36.938 1 81.69 365 LEU A O 1
ATOM 2973 N N . ARG A 1 366 ? -2.693 -2.537 35.156 1 79.94 366 ARG A N 1
ATOM 2974 C CA . ARG A 1 366 ? -1.909 -1.467 35.75 1 79.94 366 ARG A CA 1
ATOM 2975 C C . ARG A 1 366 ? -2.789 -0.273 36.125 1 79.94 366 ARG A C 1
ATOM 2977 O O . ARG A 1 366 ? -2.719 0.25 37.219 1 79.94 366 ARG A O 1
ATOM 2984 N N . LYS A 1 367 ? -3.539 0.127 35.281 1 76.38 367 LYS A N 1
ATOM 2985 C CA . LYS A 1 367 ? -4.449 1.24 35.531 1 76.38 367 LYS A CA 1
ATOM 2986 C C . LYS A 1 367 ? -5.473 0.887 36.625 1 76.38 367 LYS A C 1
ATOM 2988 O O . LYS A 1 367 ? -5.797 1.718 37.469 1 76.38 367 LYS A O 1
ATOM 2993 N N . CYS A 1 368 ? -5.965 -0.214 36.438 1 79.69 368 CYS A N 1
ATOM 2994 C CA . CYS A 1 368 ? -6.93 -0.707 37.406 1 79.69 368 CYS A CA 1
ATOM 2995 C C . CYS A 1 368 ? -6.355 -0.649 38.812 1 79.69 368 CYS A C 1
ATOM 2997 O O . CYS A 1 368 ? -7.035 -0.223 39.75 1 79.69 368 CYS A O 1
ATOM 2999 N N . ILE A 1 369 ? -5.164 -1.012 38.969 1 80.81 369 ILE A N 1
ATOM 3000 C CA . ILE A 1 369 ? -4.508 -1.072 40.281 1 80.81 369 ILE A CA 1
ATOM 3001 C C . ILE A 1 369 ? -4.184 0.34 40.75 1 80.81 369 ILE A C 1
ATOM 3003 O O . ILE A 1 369 ? -4.434 0.682 41.906 1 80.81 369 ILE A O 1
ATOM 3007 N N . GLU A 1 370 ? -3.766 1.102 39.875 1 77.62 370 GLU A N 1
ATOM 3008 C CA . GLU A 1 370 ? -3.369 2.467 40.219 1 77.62 370 GLU A CA 1
ATOM 3009 C C . GLU A 1 370 ? -4.578 3.314 40.594 1 77.62 370 GLU A C 1
ATOM 3011 O O . GLU A 1 370 ? -4.508 4.125 41.531 1 77.62 370 GLU A O 1
ATOM 3016 N N . GLU A 1 371 ? -5.609 3.061 39.906 1 71.56 371 GLU A N 1
ATOM 3017 C CA . GLU A 1 371 ? -6.805 3.865 40.125 1 71.56 371 GLU A CA 1
ATOM 3018 C C . GLU A 1 371 ? -7.777 3.156 41.062 1 71.56 371 GLU A C 1
ATOM 3020 O O . GLU A 1 371 ? -8.867 3.658 41.344 1 71.56 371 GLU A O 1
ATOM 3025 N N . LYS A 1 372 ? -7.473 2.064 41.406 1 71.88 372 LYS A N 1
ATOM 3026 C CA . LYS A 1 372 ? -8.211 1.272 42.375 1 71.88 372 LYS A CA 1
ATOM 3027 C C . LYS A 1 372 ? -9.641 1.017 41.938 1 71.88 372 LYS A C 1
ATOM 3029 O O . LYS A 1 372 ? -10.586 1.218 42.688 1 71.88 372 LYS A O 1
ATOM 3034 N N . TRP A 1 373 ? -9.727 0.642 40.656 1 71.88 373 TRP A N 1
ATOM 3035 C CA . TRP A 1 373 ? -11.031 0.335 40.094 1 71.88 373 TRP A CA 1
ATOM 3036 C C . TRP A 1 373 ? -11.688 -0.823 40.844 1 71.88 373 TRP A C 1
ATOM 3038 O O . TRP A 1 373 ? -12.914 -0.907 40.938 1 71.88 373 TRP A O 1
ATOM 3048 N N . TYR A 1 374 ? -10.984 -1.586 41.375 1 65.06 374 TYR A N 1
ATOM 3049 C CA . TYR A 1 374 ? -11.469 -2.797 42.031 1 65.06 374 TYR A CA 1
ATOM 3050 C C . TYR A 1 374 ? -12.188 -2.465 43.312 1 65.06 374 TYR A C 1
ATOM 3052 O O . TYR A 1 374 ? -12.883 -3.312 43.875 1 65.06 374 TYR A O 1
ATOM 3060 N N . GLU A 1 375 ? -11.977 -1.307 43.688 1 64.25 375 GLU A N 1
ATOM 3061 C CA . GLU A 1 375 ? -12.688 -0.877 44.875 1 64.25 375 GLU A CA 1
ATOM 3062 C C . GLU A 1 375 ? -14.023 -0.224 44.531 1 64.25 375 GLU A C 1
ATOM 3064 O O . GLU A 1 375 ? -14.93 -0.17 45.375 1 64.25 375 GLU A O 1
ATOM 3069 N N . ASN A 1 376 ? -14.227 0.532 43.406 1 54.28 376 ASN A N 1
ATOM 3070 C CA . ASN A 1 376 ? -15.43 1.25 43 1 54.28 376 ASN A CA 1
ATOM 3071 C C . ASN A 1 376 ? -16.406 0.341 42.25 1 54.28 376 ASN A C 1
ATOM 3073 O O . ASN A 1 376 ? -16.016 -0.379 41.344 1 54.28 376 ASN A O 1
ATOM 3077 N N . GLU A 1 377 ? -17.484 -0.03 42.719 1 47.94 377 GLU A N 1
ATOM 3078 C CA . GLU A 1 377 ? -18.547 -0.89 42.188 1 47.94 377 GLU A CA 1
ATOM 3079 C C . GLU A 1 377 ? -19 -0.41 40.812 1 47.94 377 GLU A C 1
ATOM 3081 O O . GLU A 1 377 ? -19.547 -1.189 40.031 1 47.94 377 GLU A O 1
ATOM 3086 N N . LYS A 1 378 ? -19.234 0.917 40.469 1 40.56 378 LYS A N 1
ATOM 3087 C CA . LYS A 1 378 ? -19.906 1.414 39.281 1 40.56 378 LYS A CA 1
ATOM 3088 C C . LYS A 1 378 ? -19 1.275 38.062 1 40.56 378 LYS A C 1
ATOM 3090 O O . LYS A 1 378 ? -19.188 1.97 37.062 1 40.56 378 LYS A O 1
ATOM 3095 N N . VAL A 1 379 ? -17.953 0.828 38 1 36.75 379 VAL A N 1
ATOM 3096 C CA . VAL A 1 379 ? -17.141 0.762 36.781 1 36.75 379 VAL A CA 1
ATOM 3097 C C . VAL A 1 379 ? -17.906 0.018 35.688 1 36.75 379 VAL A C 1
ATOM 3099 O O . VAL A 1 379 ? -18.281 -1.144 35.875 1 36.75 379 VAL A O 1
ATOM 3102 N N . SER A 1 380 ? -18.703 0.798 34.906 1 32.72 380 SER A N 1
ATOM 3103 C CA . SER A 1 380 ? -19.516 0.387 33.75 1 32.72 380 SER A CA 1
ATOM 3104 C C . SER A 1 380 ? -18.812 -0.701 32.938 1 32.72 380 SER A C 1
ATOM 3106 O O . SER A 1 380 ? -17.594 -0.709 32.844 1 32.72 380 SER A O 1
ATOM 3108 N N . LYS A 1 381 ? -19.5 -1.832 32.812 1 35.94 381 LYS A N 1
ATOM 3109 C CA . LYS A 1 381 ? -19.219 -2.92 31.875 1 35.94 381 LYS A CA 1
ATOM 3110 C C . LYS A 1 381 ? -18.734 -2.381 30.531 1 35.94 381 LYS A C 1
ATOM 3112 O O . LYS A 1 381 ? -19.484 -1.673 29.844 1 35.94 381 LYS A O 1
ATOM 3117 N N . PHE A 1 382 ? -17.734 -1.938 30.359 1 29.89 382 PHE A N 1
ATOM 3118 C CA . PHE A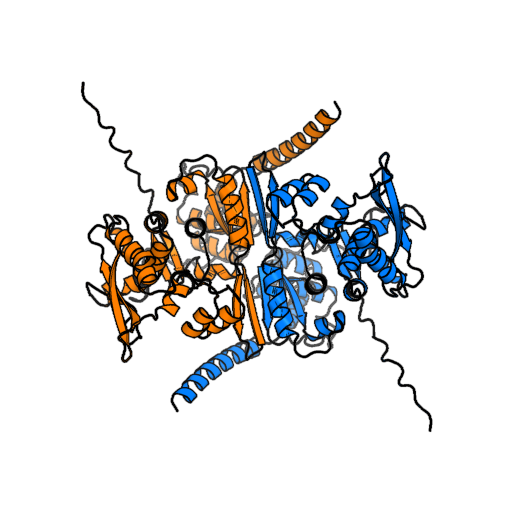 1 382 ? -17.297 -1.772 28.984 1 29.89 382 PHE A CA 1
ATOM 3119 C C . PHE A 1 382 ? -17.625 -3.014 28.156 1 29.89 382 PHE A C 1
ATOM 3121 O O . PHE A 1 382 ? -17.094 -4.094 28.422 1 29.89 382 PHE A O 1
ATOM 3128 N N . LYS A 1 383 ? -18.906 -3.141 27.672 1 30.27 383 LYS A N 1
ATOM 3129 C CA . LYS A 1 383 ? -19.422 -4.246 26.875 1 30.27 383 LYS A CA 1
ATOM 3130 C C . LYS A 1 383 ? -18.453 -4.613 25.75 1 30.27 383 LYS A C 1
ATOM 3132 O O . LYS A 1 383 ? -18.375 -3.914 24.75 1 30.27 383 LYS A O 1
ATOM 3137 N N . GLY A 1 384 ? -17.391 -4.965 25.953 1 30.48 384 GLY A N 1
ATOM 3138 C CA . GLY A 1 384 ? -16.609 -5.586 24.891 1 30.48 384 GLY A CA 1
ATOM 3139 C C . GLY A 1 384 ? -17.328 -6.754 24.234 1 30.48 384 GLY A C 1
ATOM 3140 O O . GLY A 1 384 ? -18.203 -7.371 24.844 1 30.48 384 GLY A O 1
ATOM 3141 N N . LYS A 1 385 ? -17.641 -6.738 22.859 1 31.19 385 LYS A N 1
ATOM 3142 C CA . LYS A 1 385 ? -18.297 -7.887 22.234 1 31.19 385 LYS A CA 1
ATOM 3143 C C . LYS A 1 385 ? -17.75 -9.195 22.797 1 31.19 385 LYS A C 1
ATOM 3145 O O . LYS A 1 385 ? -16.531 -9.375 22.891 1 31.19 385 LYS A O 1
ATOM 3150 N N . THR A 1 386 ? -18.469 -9.938 23.547 1 29.39 386 THR A N 1
ATOM 3151 C CA . THR A 1 386 ? -18.156 -11.203 24.203 1 29.39 386 THR A CA 1
ATOM 3152 C C . THR A 1 386 ? -17.688 -12.234 23.172 1 29.39 386 THR A C 1
ATOM 3154 O O . THR A 1 386 ? -17.969 -12.117 21.984 1 29.39 386 THR A O 1
ATOM 3157 N N . LEU A 1 387 ? -16.844 -13.047 23.469 1 29.03 387 LEU A N 1
ATOM 3158 C CA . LEU A 1 387 ? -16.406 -14.188 22.672 1 29.03 387 LEU A CA 1
ATOM 3159 C C . LEU A 1 387 ? -17.609 -14.961 22.141 1 29.03 387 LEU A C 1
ATOM 3161 O O . LEU A 1 387 ? -17.562 -15.484 21.016 1 29.03 387 LEU A O 1
ATOM 3165 N N . GLU A 1 388 ? -18.719 -14.961 22.875 1 32.03 388 GLU A N 1
ATOM 3166 C CA . GLU A 1 388 ? -19.938 -15.672 22.469 1 32.03 388 GLU A CA 1
ATOM 3167 C C . GLU A 1 388 ? -20.641 -14.953 21.328 1 32.03 388 GLU A C 1
ATOM 3169 O O . GLU A 1 388 ? -21.109 -15.594 20.375 1 32.03 388 GLU A O 1
ATOM 3174 N N . GLU A 1 389 ? -20.672 -13.594 21.406 1 32.91 389 GLU A N 1
ATOM 3175 C CA . GLU A 1 389 ? -21.312 -12.852 20.312 1 32.91 389 GLU A CA 1
ATOM 3176 C C . GLU A 1 389 ? -20.422 -12.812 19.078 1 32.91 389 GLU A C 1
ATOM 3178 O O . GLU A 1 389 ? -20.906 -12.844 17.953 1 32.91 389 GLU A O 1
ATOM 3183 N N . ALA A 1 390 ? -19.188 -13.008 19.25 1 30.38 390 ALA A N 1
ATOM 3184 C CA . ALA A 1 390 ? -18.266 -13.258 18.141 1 30.38 390 ALA A CA 1
ATOM 3185 C C . ALA A 1 390 ? -18.438 -14.672 17.594 1 30.38 390 ALA A C 1
ATOM 3187 O O . ALA A 1 390 ? -18.453 -14.883 16.391 1 30.38 390 ALA A O 1
ATOM 3188 N N . GLN A 1 391 ? -18.578 -15.625 18.438 1 33.97 391 GLN A N 1
ATOM 3189 C CA . GLN A 1 391 ? -18.859 -17 18.031 1 33.97 391 GLN A CA 1
ATOM 3190 C C . GLN A 1 391 ? -20.281 -17.125 17.469 1 33.97 391 GLN A C 1
ATOM 3192 O O . GLN A 1 391 ? -20.5 -17.844 16.5 1 33.97 391 GLN A O 1
ATOM 3197 N N . MET A 1 392 ? -21.25 -16.453 18.047 1 36 392 MET A N 1
ATOM 3198 C CA . MET A 1 392 ? -22.594 -16.469 17.5 1 36 392 MET A CA 1
ATOM 3199 C C . MET A 1 392 ? -22.656 -15.789 16.141 1 36 392 MET A C 1
ATOM 3201 O O . MET A 1 392 ? -23.3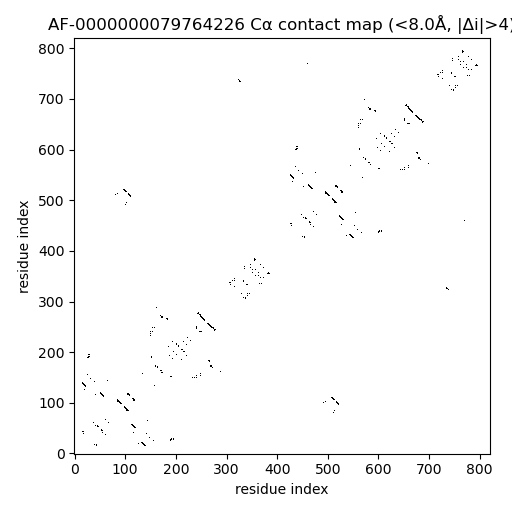59 -16.25 15.227 1 36 392 MET A O 1
ATOM 3205 N N . THR A 1 393 ? -21.891 -14.797 15.898 1 33.53 393 THR A N 1
ATOM 3206 C CA . THR A 1 393 ? -21.812 -14.195 14.578 1 33.53 393 THR A CA 1
ATOM 3207 C C . THR A 1 393 ? -21.062 -15.109 13.609 1 33.53 393 THR A C 1
ATOM 3209 O O . THR A 1 393 ? -21.422 -15.203 12.438 1 33.53 393 THR A O 1
ATOM 3212 N N . LEU A 1 394 ? -20.172 -15.859 14.078 1 34.34 394 LEU A N 1
ATOM 3213 C CA . LEU A 1 394 ? -19.562 -16.906 13.273 1 34.34 394 LEU A CA 1
ATOM 3214 C C . LEU A 1 394 ? -20.562 -18.047 13.031 1 34.34 394 LEU A C 1
ATOM 3216 O O . LEU A 1 394 ? -20.641 -18.578 11.922 1 34.34 394 LEU A O 1
ATOM 3220 N N . ASP A 1 395 ? -21.25 -18.453 14.016 1 40.09 395 ASP A N 1
ATOM 3221 C CA . ASP A 1 395 ? -22.266 -19.5 13.859 1 40.09 395 ASP A CA 1
ATOM 3222 C C . ASP A 1 395 ? -23.438 -19.016 13.008 1 40.09 395 ASP A C 1
ATOM 3224 O O . ASP A 1 395 ? -23.922 -19.75 12.148 1 40.09 395 ASP A O 1
ATOM 3228 N N . LEU A 1 396 ? -23.891 -17.797 13.18 1 37.16 396 LEU A N 1
ATOM 3229 C CA . LEU A 1 396 ? -24.938 -17.25 12.336 1 37.16 396 LEU A CA 1
ATOM 3230 C C . LEU A 1 396 ? -24.438 -17.047 10.906 1 37.16 396 LEU A C 1
ATOM 3232 O O . LEU A 1 396 ? -25.188 -17.281 9.945 1 37.16 396 LEU A O 1
ATOM 3236 N N . TYR A 1 397 ? -23.234 -16.797 10.742 1 34.94 397 TYR A N 1
ATOM 3237 C CA . TYR A 1 397 ? -22.625 -16.797 9.422 1 34.94 397 TYR A CA 1
ATOM 3238 C C . TYR A 1 397 ? -22.531 -18.219 8.859 1 34.94 397 TYR A C 1
ATOM 3240 O O . TYR A 1 397 ? -22.844 -18.453 7.688 1 34.94 397 TYR A O 1
ATOM 3248 N N . GLN A 1 398 ? -22.266 -19.062 9.688 1 38.19 398 GLN A N 1
ATOM 3249 C CA . GLN A 1 398 ? -22.312 -20.453 9.227 1 38.19 398 GLN A CA 1
ATOM 3250 C C . GLN A 1 398 ? -23.75 -20.891 8.961 1 38.19 398 GLN A C 1
ATOM 3252 O O . GLN A 1 398 ? -24.031 -21.562 7.957 1 38.19 398 GLN A O 1
ATOM 3257 N N . GLU A 1 399 ? -24.625 -20.547 9.828 1 41.31 399 GLU A N 1
ATOM 3258 C CA . GLU A 1 399 ? -26.031 -20.859 9.578 1 41.31 399 GLU A CA 1
ATOM 3259 C C . GLU A 1 399 ? -26.562 -20.094 8.359 1 41.31 399 GLU A C 1
ATOM 3261 O O . GLU A 1 399 ? -27.312 -20.641 7.555 1 41.31 399 GLU A O 1
ATOM 3266 N N . TYR A 1 400 ? -26.188 -18.922 8.164 1 36.44 400 TYR A N 1
ATOM 3267 C CA . TYR A 1 400 ? -26.562 -18.141 6.992 1 36.44 400 TYR A CA 1
ATOM 3268 C C . TYR A 1 400 ? -25.922 -18.719 5.73 1 36.44 400 TYR A C 1
ATOM 3270 O O . TYR A 1 400 ? -26.594 -18.844 4.699 1 36.44 400 TYR A O 1
ATOM 3278 N N . ILE A 1 401 ? -24.828 -19.281 5.832 1 38.88 401 ILE A N 1
ATOM 3279 C CA . ILE A 1 401 ? -24.297 -20.047 4.715 1 38.88 401 ILE A CA 1
ATOM 3280 C C . ILE A 1 401 ? -25.109 -21.328 4.512 1 38.88 401 ILE A C 1
ATOM 3282 O O . ILE A 1 401 ? -25.438 -21.672 3.379 1 38.88 401 ILE A O 1
ATOM 3286 N N . GLU A 1 402 ? -25.422 -21.906 5.559 1 41.22 402 GLU A N 1
ATOM 3287 C CA . GLU A 1 402 ? -26.188 -23.141 5.418 1 41.22 402 GLU A CA 1
ATOM 3288 C C . GLU A 1 402 ? -27.609 -22.859 4.973 1 41.22 402 GLU A C 1
ATOM 3290 O O . GLU A 1 402 ? -28.172 -23.609 4.164 1 41.22 402 GLU A O 1
ATOM 3295 N N . GLU A 1 403 ? -28.156 -21.859 5.441 1 39.38 403 GLU A N 1
ATOM 3296 C CA . GLU A 1 403 ? -29.516 -21.531 5.012 1 39.38 403 GLU A CA 1
ATOM 3297 C C . GLU A 1 403 ? -29.547 -21.062 3.562 1 39.38 403 GLU A C 1
ATOM 3299 O O . GLU A 1 403 ? -30.469 -21.391 2.812 1 39.38 403 GLU A O 1
ATOM 3304 N N . ARG A 1 404 ? -28.625 -20.406 3.17 1 33.59 404 ARG A N 1
ATOM 3305 C CA . ARG A 1 404 ? -28.578 -20.016 1.764 1 33.59 404 ARG A CA 1
ATOM 3306 C C . ARG A 1 404 ? -28.281 -21.203 0.871 1 33.59 404 ARG A C 1
ATOM 3308 O O . ARG A 1 404 ? -28.781 -21.281 -0.256 1 33.59 404 ARG A O 1
ATOM 3315 N N . GLU A 1 405 ? -27.625 -22.094 1.29 1 35.62 405 GLU A N 1
ATOM 3316 C CA . GLU A 1 405 ? -27.5 -23.328 0.512 1 35.62 405 GLU A CA 1
ATOM 3317 C C . GLU A 1 405 ? -28.828 -24.094 0.46 1 35.62 405 GLU A C 1
ATOM 3319 O O . GLU A 1 405 ? -29.109 -24.766 -0.527 1 35.62 405 GLU A O 1
ATOM 3324 N N . LYS A 1 406 ? -29.688 -23.969 1.481 1 44.81 406 LYS A N 1
ATOM 3325 C CA . LYS A 1 406 ? -30.984 -24.641 1.432 1 44.81 406 LYS A CA 1
ATOM 3326 C C . LYS A 1 406 ? -31.938 -23.891 0.511 1 44.81 406 LYS A C 1
ATOM 3328 O O . LYS A 1 406 ? -32.75 -24.516 -0.202 1 44.81 406 LYS A O 1
ATOM 3333 N N . VAL A 1 407 ? -31.938 -22.578 0.49 1 38.56 407 VAL A N 1
ATOM 3334 C CA . VAL A 1 407 ? -32.875 -21.906 -0.387 1 38.56 407 VAL A CA 1
ATOM 3335 C C . VAL A 1 407 ? -32.5 -22.141 -1.846 1 38.56 407 VAL A C 1
ATOM 3337 O O . VAL A 1 407 ? -33.344 -22.125 -2.732 1 38.56 407 VAL A O 1
ATOM 3340 N N . LYS A 1 408 ? -31.375 -22.344 -2.221 1 36 408 LYS A N 1
ATOM 3341 C CA . LYS A 1 408 ? -31.078 -22.656 -3.613 1 36 408 LYS A CA 1
ATOM 3342 C C . LYS A 1 408 ? -31.562 -24.062 -3.973 1 36 408 LYS A C 1
ATOM 3344 O O . LYS A 1 408 ? -31.734 -24.375 -5.148 1 36 408 LYS A O 1
ATOM 3349 N N . LYS A 1 409 ? -31.656 -25 -2.984 1 42.34 409 LYS A N 1
ATOM 3350 C CA . LYS A 1 409 ? -32.156 -26.328 -3.34 1 42.34 409 LYS A CA 1
ATOM 3351 C C . LYS A 1 409 ? -33.688 -26.344 -3.385 1 42.34 409 LYS A C 1
ATOM 3353 O O . LYS A 1 409 ? -34.281 -27.312 -3.855 1 42.34 409 LYS A O 1
ATOM 3358 N N . GLU A 1 410 ? -34.25 -25.281 -2.945 1 33.44 410 GLU A N 1
ATOM 3359 C CA . GLU A 1 410 ? -35.688 -25.297 -3.219 1 33.44 410 GLU A CA 1
ATOM 3360 C C . GLU A 1 410 ? -36.031 -24.469 -4.449 1 33.44 410 GLU A C 1
ATOM 3362 O O . GLU A 1 410 ? -35.469 -23.391 -4.656 1 33.44 410 GLU A O 1
ATOM 3367 N N . MET B 1 1 ? 45.5 -27.594 -32.594 1 24.53 1 MET B N 1
ATOM 3368 C CA . MET B 1 1 ? 45 -26.484 -31.797 1 24.53 1 MET B CA 1
ATOM 3369 C C . MET B 1 1 ? 43.625 -26.812 -31.203 1 24.53 1 MET B C 1
ATOM 3371 O O . MET B 1 1 ? 42.625 -26.859 -31.922 1 24.53 1 MET B O 1
ATOM 3375 N N . LYS B 1 2 ? 43.594 -27.578 -30.062 1 27.97 2 LYS B N 1
ATOM 3376 C CA . LYS B 1 2 ? 42.531 -28.266 -29.328 1 27.97 2 LYS B CA 1
ATOM 3377 C C . LYS B 1 2 ? 41.531 -27.281 -28.719 1 27.97 2 LYS B C 1
ATOM 3379 O O . LYS B 1 2 ? 41.938 -26.406 -27.938 1 27.97 2 LYS B O 1
ATOM 3384 N N . GLU B 1 3 ? 40.562 -26.906 -29.5 1 27.25 3 GLU B N 1
ATOM 3385 C CA . GLU B 1 3 ? 39.406 -26.078 -29.125 1 27.25 3 GLU B CA 1
ATOM 3386 C C . GLU B 1 3 ? 38.75 -26.578 -27.844 1 27.25 3 GLU B C 1
ATOM 3388 O O . GLU B 1 3 ? 38.156 -27.656 -27.828 1 27.25 3 GLU B O 1
ATOM 3393 N N . THR B 1 4 ? 39.438 -26.484 -26.703 1 29.88 4 THR B N 1
ATOM 3394 C CA . THR B 1 4 ? 38.906 -26.891 -25.406 1 29.88 4 THR B CA 1
ATOM 3395 C C . THR B 1 4 ? 37.562 -26.203 -25.141 1 29.88 4 THR B C 1
ATOM 3397 O O . THR B 1 4 ? 37.5 -24.984 -24.984 1 29.88 4 THR B O 1
ATOM 3400 N N . GLN B 1 5 ? 36.562 -26.719 -25.688 1 25.47 5 GLN B N 1
ATOM 3401 C CA . GLN B 1 5 ? 35.188 -26.266 -25.453 1 25.47 5 GLN B CA 1
ATOM 3402 C C . GLN B 1 5 ? 34.875 -26.172 -23.969 1 25.47 5 GLN B C 1
ATOM 3404 O O . GLN B 1 5 ? 34.938 -27.172 -23.25 1 25.47 5 GLN B O 1
ATOM 3409 N N . LYS B 1 6 ? 35.312 -25.062 -23.328 1 32.16 6 LYS B N 1
ATOM 3410 C CA . LYS B 1 6 ? 34.906 -24.812 -21.953 1 32.16 6 LYS B CA 1
ATOM 3411 C C . LYS B 1 6 ? 33.469 -25.25 -21.703 1 32.16 6 LYS B C 1
ATOM 3413 O O . LYS B 1 6 ? 32.562 -24.812 -22.422 1 32.16 6 LYS B O 1
ATOM 3418 N N . LYS B 1 7 ? 33.375 -26.406 -21.156 1 30.11 7 LYS B N 1
ATOM 3419 C CA . LYS B 1 7 ? 32.062 -26.922 -20.734 1 30.11 7 LYS B CA 1
ATOM 3420 C C . LYS B 1 7 ? 31.25 -25.828 -20.031 1 30.11 7 LYS B C 1
ATOM 3422 O O . LYS B 1 7 ? 31.797 -25.031 -19.281 1 30.11 7 LYS B O 1
ATOM 3427 N N . PRO B 1 8 ? 30.172 -25.5 -20.609 1 28.59 8 PRO B N 1
ATOM 3428 C CA . PRO B 1 8 ? 29.375 -24.484 -19.922 1 28.59 8 PRO B CA 1
ATOM 3429 C C . PRO B 1 8 ? 29.266 -24.734 -18.422 1 28.59 8 PRO B C 1
ATOM 3431 O O . PRO B 1 8 ? 29.312 -25.891 -17.969 1 28.59 8 PRO B O 1
ATOM 3434 N N . LYS B 1 9 ? 29.859 -23.922 -17.609 1 33 9 LYS B N 1
ATOM 3435 C CA . LYS B 1 9 ? 29.703 -23.922 -16.156 1 33 9 LYS B CA 1
ATOM 3436 C C . LYS B 1 9 ? 28.344 -24.5 -15.75 1 33 9 LYS B C 1
ATOM 3438 O O . LYS B 1 9 ? 27.297 -24.047 -16.219 1 33 9 LYS B O 1
ATOM 3443 N N . GLU B 1 10 ? 28.344 -25.75 -15.594 1 29.8 10 GLU B N 1
ATOM 3444 C CA . GLU B 1 10 ? 27.188 -26.422 -15 1 29.8 10 GLU B CA 1
ATOM 3445 C C . GLU B 1 10 ? 26.547 -25.562 -13.922 1 29.8 10 GLU B C 1
ATOM 3447 O O . GLU B 1 10 ? 27.219 -25.109 -12.992 1 29.8 10 GLU B O 1
ATOM 3452 N N . LYS B 1 11 ? 25.578 -24.828 -14.281 1 34.19 11 LYS B N 1
ATOM 3453 C CA . LYS B 1 11 ? 24.75 -24.078 -13.336 1 34.19 11 LYS B CA 1
ATOM 3454 C C . LYS B 1 11 ? 24.422 -24.922 -12.102 1 34.19 11 LYS B C 1
ATOM 3456 O O . LYS B 1 11 ? 23.797 -25.969 -12.211 1 34.19 11 LYS B O 1
ATOM 3461 N N . GLN B 1 12 ? 25.406 -25.156 -11.266 1 32.78 12 GLN B N 1
ATOM 3462 C CA . GLN B 1 12 ? 25.094 -25.75 -9.977 1 32.78 12 GLN B CA 1
ATOM 3463 C C . GLN B 1 12 ? 23.719 -25.297 -9.492 1 32.78 12 GLN B C 1
ATOM 3465 O O . GLN B 1 12 ? 23.5 -24.125 -9.227 1 32.78 12 GLN B O 1
ATOM 3470 N N . LEU B 1 13 ? 22.719 -25.875 -10.023 1 34.31 13 LEU B N 1
ATOM 3471 C CA . LEU B 1 13 ? 21.375 -25.719 -9.469 1 34.31 13 LEU B CA 1
ATOM 3472 C C . LEU B 1 13 ? 21.422 -25.688 -7.941 1 34.31 13 LEU B C 1
ATOM 3474 O O . LEU B 1 13 ? 21.844 -26.672 -7.312 1 34.31 13 LEU B O 1
ATOM 3478 N N . LEU B 1 14 ? 21.828 -24.719 -7.293 1 37.34 14 LEU B N 1
ATOM 3479 C CA . LEU B 1 14 ? 21.719 -24.562 -5.848 1 37.34 14 LEU B CA 1
ATOM 3480 C C . LEU B 1 14 ? 20.594 -25.406 -5.285 1 37.34 14 LEU B C 1
ATOM 3482 O O . LEU B 1 14 ? 19.672 -25.781 -6.008 1 37.34 14 LEU B O 1
ATOM 3486 N N . ASP B 1 15 ? 20.672 -26.047 -4.062 1 42.72 15 ASP B N 1
ATOM 3487 C CA . ASP B 1 15 ? 19.609 -26.609 -3.23 1 42.72 15 ASP B CA 1
ATOM 3488 C C . ASP B 1 15 ? 18.25 -26.016 -3.58 1 42.72 15 ASP B C 1
ATOM 3490 O O . ASP B 1 15 ? 18.125 -24.797 -3.721 1 42.72 15 ASP B O 1
ATOM 3494 N N . HIS B 1 16 ? 17.375 -26.656 -4.395 1 56.16 16 HIS B N 1
ATOM 3495 C CA . HIS B 1 16 ? 16.188 -26.328 -5.168 1 56.16 16 HIS B CA 1
ATOM 3496 C C . HIS B 1 16 ? 15.203 -25.5 -4.348 1 56.16 16 HIS B C 1
ATOM 3498 O O . HIS B 1 16 ? 14.508 -26.031 -3.477 1 56.16 16 HIS B O 1
ATOM 3504 N N . ASP B 1 17 ? 15.273 -24.188 -4.316 1 79.81 17 ASP B N 1
ATOM 3505 C CA . ASP B 1 17 ? 14.367 -23.281 -3.604 1 79.81 17 ASP B CA 1
ATOM 3506 C C . ASP B 1 17 ? 12.938 -23.422 -4.129 1 79.81 17 ASP B C 1
ATOM 3508 O O . ASP B 1 17 ? 12.727 -23.547 -5.336 1 79.81 17 ASP B O 1
ATOM 3512 N N . THR B 1 18 ? 12.117 -23.828 -3.268 1 89.44 18 THR B N 1
ATOM 3513 C CA . THR B 1 18 ? 10.695 -23.938 -3.578 1 89.44 18 THR B CA 1
ATOM 3514 C C . THR B 1 18 ? 9.914 -22.797 -2.938 1 89.44 18 THR B C 1
ATOM 3516 O O . THR B 1 18 ? 10.367 -22.188 -1.971 1 89.44 18 THR B O 1
ATOM 3519 N N . VAL B 1 19 ? 8.906 -22.516 -3.658 1 93.81 19 VAL B N 1
ATOM 3520 C CA . VAL B 1 19 ? 7.988 -21.5 -3.141 1 93.81 19 VAL B CA 1
ATOM 3521 C C . VAL B 1 19 ? 6.602 -22.109 -2.955 1 93.81 19 VAL B C 1
ATOM 3523 O O . VAL B 1 19 ? 6.094 -22.797 -3.842 1 93.81 19 VAL B O 1
ATOM 3526 N N . SER B 1 20 ? 6.086 -21.969 -1.799 1 94.06 20 SER B N 1
ATOM 3527 C CA . SER B 1 20 ? 4.738 -22.453 -1.5 1 94.06 20 SER B CA 1
ATOM 3528 C C . SER B 1 20 ? 3.762 -21.281 -1.375 1 94.06 20 SER B C 1
ATOM 3530 O O . SER B 1 20 ? 4.062 -20.281 -0.722 1 94.06 20 SER B O 1
ATOM 3532 N N . ARG B 1 21 ? 2.68 -21.406 -2.029 1 94.56 21 ARG B N 1
ATOM 3533 C CA . ARG B 1 21 ? 1.604 -20.422 -1.964 1 94.56 21 ARG B CA 1
ATOM 3534 C C . ARG B 1 21 ? 0.246 -21.109 -1.822 1 94.56 21 ARG B C 1
ATOM 3536 O O . ARG B 1 21 ? 0.024 -22.172 -2.383 1 94.56 21 ARG B O 1
ATOM 3543 N N . SER B 1 22 ? -0.637 -20.438 -1.057 1 93.44 22 SER B N 1
ATOM 3544 C CA . SER B 1 22 ? -1.994 -20.969 -0.987 1 93.44 22 SER B CA 1
ATOM 3545 C C . SER B 1 22 ? -2.654 -20.984 -2.361 1 93.44 22 SER B C 1
ATOM 3547 O O . SER B 1 22 ? -2.389 -20.109 -3.191 1 93.44 22 SER B O 1
ATOM 3549 N N . ASN B 1 23 ? -3.506 -21.953 -2.611 1 90.62 23 ASN B N 1
ATOM 3550 C CA . ASN B 1 23 ? -4.188 -22.047 -3.898 1 90.62 23 ASN B CA 1
ATOM 3551 C C . ASN B 1 23 ? -5.066 -20.812 -4.156 1 90.62 23 ASN B C 1
ATOM 3553 O O . ASN B 1 23 ? -5.184 -20.359 -5.293 1 90.62 23 ASN B O 1
ATOM 3557 N N . VAL B 1 24 ? -5.602 -20.312 -3.121 1 86.38 24 VAL B N 1
ATOM 3558 C CA . VAL B 1 24 ? -6.441 -19.125 -3.244 1 86.38 24 VAL B CA 1
ATOM 3559 C C . VAL B 1 24 ? -5.602 -17.953 -3.738 1 86.38 24 VAL B C 1
ATOM 3561 O O . VAL B 1 24 ? -6.051 -17.172 -4.578 1 86.38 24 VAL B O 1
ATOM 3564 N N . LEU B 1 25 ? -4.387 -17.828 -3.248 1 88.75 25 LEU B N 1
ATOM 3565 C CA . LEU B 1 25 ? -3.502 -16.75 -3.682 1 88.75 25 LEU B CA 1
ATOM 3566 C C . LEU B 1 25 ? -3.076 -16.938 -5.133 1 88.75 25 LEU B C 1
ATOM 3568 O O . LEU B 1 25 ? -2.982 -15.977 -5.895 1 88.75 25 LEU B O 1
ATOM 3572 N N . ILE B 1 26 ? -2.84 -18.109 -5.512 1 91.12 26 ILE B N 1
ATOM 3573 C CA . ILE B 1 26 ? -2.426 -18.422 -6.875 1 91.12 26 ILE B CA 1
ATOM 3574 C C . ILE B 1 26 ? -3.551 -18.078 -7.848 1 91.12 26 ILE B C 1
ATOM 3576 O O . ILE B 1 26 ? -3.303 -17.516 -8.914 1 91.12 26 ILE B O 1
ATOM 3580 N N . GLU B 1 27 ? -4.75 -18.328 -7.465 1 84.81 27 GLU B N 1
ATOM 3581 C CA . GLU B 1 27 ? -5.898 -18.141 -8.344 1 84.81 27 GLU B CA 1
ATOM 3582 C C . GLU B 1 27 ? -6.375 -16.688 -8.328 1 84.81 27 GLU B C 1
ATOM 3584 O O . GLU B 1 27 ? -7.152 -16.266 -9.188 1 84.81 27 GLU B O 1
ATOM 3589 N N . SER B 1 28 ? -5.859 -15.992 -7.344 1 80.12 28 SER B N 1
ATOM 3590 C CA . SER B 1 28 ? -6.281 -14.602 -7.242 1 80.12 28 SER B CA 1
ATOM 3591 C C . SER B 1 28 ? -5.879 -13.805 -8.484 1 80.12 28 SER B C 1
ATOM 3593 O O . SER B 1 28 ? -4.863 -14.109 -9.117 1 80.12 28 SER B O 1
ATOM 3595 N N . LYS B 1 29 ? -6.766 -12.891 -8.82 1 72.12 29 LYS B N 1
ATOM 3596 C CA . LYS B 1 29 ? -6.57 -12.102 -10.023 1 72.12 29 LYS B CA 1
ATOM 3597 C C . LYS B 1 29 ? -5.828 -10.797 -9.719 1 72.12 29 LYS B C 1
ATOM 3599 O O . LYS B 1 29 ? -6.355 -9.93 -9.016 1 72.12 29 LYS B O 1
ATOM 3604 N N . SER B 1 30 ? -4.504 -10.805 -9.844 1 71.38 30 SER B N 1
ATOM 3605 C CA . SER B 1 30 ? -3.709 -9.602 -9.586 1 71.38 30 SER B CA 1
ATOM 3606 C C . SER B 1 30 ? -2.924 -9.188 -10.828 1 71.38 30 SER B C 1
ATOM 3608 O O . SER B 1 30 ? -2.488 -10.031 -11.609 1 71.38 30 SER B O 1
ATOM 3610 N N . SER B 1 31 ? -2.922 -7.957 -10.969 1 75.38 31 SER B N 1
ATOM 3611 C CA . SER B 1 31 ? -2.145 -7.426 -12.078 1 75.38 31 SER B CA 1
ATOM 3612 C C . SER B 1 31 ? -0.694 -7.184 -11.68 1 75.38 31 SER B C 1
ATOM 3614 O O . SER B 1 31 ? -0.409 -6.301 -10.867 1 75.38 31 SER B O 1
ATOM 3616 N N . THR B 1 32 ? 0.158 -8.078 -11.984 1 84.5 32 THR B N 1
ATOM 3617 C CA . THR B 1 32 ? 1.586 -7.938 -11.719 1 84.5 32 THR B CA 1
ATOM 3618 C C . THR B 1 32 ? 2.395 -8.125 -13 1 84.5 32 THR B C 1
ATOM 3620 O O . THR B 1 32 ? 1.983 -8.859 -13.898 1 84.5 32 THR B O 1
ATOM 3623 N N . SER B 1 33 ? 3.484 -7.434 -13.094 1 88.56 33 SER B N 1
ATOM 3624 C CA . SER B 1 33 ? 4.418 -7.672 -14.188 1 88.56 33 SER B CA 1
ATOM 3625 C C . SER B 1 33 ? 5.207 -8.961 -13.977 1 88.56 33 SER B C 1
ATOM 3627 O O . SER B 1 33 ? 5.223 -9.508 -12.875 1 88.56 33 SER B O 1
ATOM 3629 N N . LEU B 1 34 ? 5.758 -9.391 -15.117 1 90.56 34 LEU B N 1
ATOM 3630 C CA . LEU B 1 34 ? 6.543 -10.617 -15.039 1 90.56 34 LEU B CA 1
ATOM 3631 C C . LEU B 1 34 ? 7.691 -10.477 -14.047 1 90.56 34 LEU B C 1
ATOM 3633 O O . LEU B 1 34 ? 7.918 -11.359 -13.219 1 90.56 34 LEU B O 1
ATOM 3637 N N . PHE B 1 35 ? 8.438 -9.367 -14.109 1 92.06 35 PHE B N 1
ATOM 3638 C CA . PHE B 1 35 ? 9.562 -9.125 -13.219 1 92.06 35 PHE B CA 1
ATOM 3639 C C . PHE B 1 35 ? 9.102 -9.086 -11.766 1 92.06 35 PHE B C 1
ATOM 3641 O O . PHE B 1 35 ? 9.719 -9.703 -10.898 1 92.06 35 PHE B O 1
ATOM 3648 N N . GLU B 1 36 ? 8.047 -8.391 -11.516 1 93.31 36 GLU B N 1
ATOM 3649 C CA . GLU B 1 36 ? 7.5 -8.305 -10.164 1 93.31 36 GLU B CA 1
ATOM 3650 C C . GLU B 1 36 ? 7.109 -9.68 -9.641 1 93.31 36 GLU B C 1
ATOM 3652 O O . GLU B 1 36 ? 7.395 -10.008 -8.484 1 93.31 36 GLU B O 1
ATOM 3657 N N . ARG B 1 37 ? 6.473 -10.398 -10.461 1 92.94 37 ARG B N 1
ATOM 3658 C CA . ARG B 1 37 ? 6.02 -11.727 -10.062 1 92.94 37 ARG B CA 1
ATOM 3659 C C . ARG B 1 37 ? 7.199 -12.625 -9.695 1 92.94 37 ARG B C 1
ATOM 3661 O O . ARG B 1 37 ? 7.148 -13.344 -8.695 1 92.94 37 ARG B O 1
ATOM 3668 N N . LYS B 1 38 ? 8.18 -12.656 -10.492 1 94.25 38 LYS B N 1
ATOM 3669 C CA . LYS B 1 38 ? 9.383 -13.438 -10.219 1 94.25 38 LYS B CA 1
ATOM 3670 C C . LYS B 1 38 ? 10.047 -12.977 -8.922 1 94.25 38 LYS B C 1
ATOM 3672 O O . LYS B 1 38 ? 10.438 -13.805 -8.094 1 94.25 38 LYS B O 1
ATOM 3677 N N . LEU B 1 39 ? 10.109 -11.688 -8.781 1 95 39 LEU B N 1
ATOM 3678 C CA . LEU B 1 39 ? 10.719 -11.133 -7.578 1 95 39 LEU B CA 1
ATOM 3679 C C . LEU B 1 39 ? 9.93 -11.523 -6.336 1 95 39 LEU B C 1
ATOM 3681 O O . LEU B 1 39 ? 10.516 -11.867 -5.305 1 95 39 LEU B O 1
ATOM 3685 N N . LEU B 1 40 ? 8.633 -11.438 -6.402 1 94.88 40 LEU B N 1
ATOM 3686 C CA . LEU B 1 40 ? 7.777 -11.812 -5.281 1 94.88 40 LEU B CA 1
ATOM 3687 C C . LEU B 1 40 ? 7.934 -13.289 -4.945 1 94.88 40 LEU B C 1
ATOM 3689 O O . LEU B 1 40 ? 7.98 -13.664 -3.77 1 94.88 40 LEU B O 1
ATOM 3693 N N . ASN B 1 41 ? 8.031 -14.078 -5.965 1 95 41 ASN B N 1
ATOM 3694 C CA . ASN B 1 41 ? 8.242 -15.508 -5.727 1 95 41 ASN B CA 1
ATOM 3695 C C . ASN B 1 41 ? 9.562 -15.766 -5.012 1 95 41 ASN B C 1
ATOM 3697 O O . ASN B 1 41 ? 9.633 -16.594 -4.105 1 95 41 ASN B O 1
ATOM 3701 N N . ILE B 1 42 ? 10.602 -15.133 -5.461 1 95.38 42 ILE B N 1
ATOM 3702 C CA . ILE B 1 42 ? 11.906 -15.258 -4.809 1 95.38 42 ILE B CA 1
ATOM 3703 C C . ILE B 1 42 ? 11.797 -14.805 -3.354 1 95.38 42 ILE B C 1
ATOM 3705 O O . ILE B 1 42 ? 12.297 -15.477 -2.449 1 95.38 42 ILE B O 1
ATOM 3709 N N . ALA B 1 43 ? 11.117 -13.672 -3.16 1 96.12 43 ALA B N 1
ATOM 3710 C CA . ALA B 1 43 ? 10.953 -13.133 -1.813 1 96.12 43 ALA B CA 1
ATOM 3711 C C . ALA B 1 43 ? 10.195 -14.109 -0.92 1 96.12 43 ALA B C 1
ATOM 3713 O O . ALA B 1 43 ? 10.594 -14.359 0.22 1 96.12 43 ALA B O 1
ATOM 3714 N N . ILE B 1 44 ? 9.133 -14.617 -1.451 1 95.38 44 ILE B N 1
ATOM 3715 C CA . ILE B 1 44 ? 8.328 -15.555 -0.685 1 95.38 44 ILE B CA 1
ATOM 3716 C C . ILE B 1 44 ? 9.156 -16.781 -0.332 1 95.38 44 ILE B C 1
ATOM 3718 O O . ILE B 1 44 ? 9.102 -17.281 0.795 1 95.38 44 ILE B O 1
ATOM 3722 N N . ALA B 1 45 ? 9.914 -17.297 -1.235 1 93.62 45 ALA B N 1
ATOM 3723 C CA . ALA B 1 45 ? 10.75 -18.469 -1.015 1 93.62 45 ALA B CA 1
ATOM 3724 C C . ALA B 1 45 ? 11.766 -18.234 0.1 1 93.62 45 ALA B C 1
ATOM 3726 O O . ALA B 1 45 ? 12.133 -19.156 0.829 1 93.62 45 ALA B O 1
ATOM 3727 N N . LYS B 1 46 ? 12.148 -17 0.251 1 93.25 46 LYS B N 1
ATOM 3728 C CA . LYS B 1 46 ? 13.188 -16.672 1.217 1 93.25 46 LYS B CA 1
ATOM 3729 C C . LYS B 1 46 ? 12.594 -16.016 2.459 1 93.25 46 LYS B C 1
ATOM 3731 O O . LYS B 1 46 ? 13.328 -15.492 3.307 1 93.25 46 LYS B O 1
ATOM 3736 N N . ALA B 1 47 ? 11.336 -16 2.572 1 94.5 47 ALA B N 1
ATOM 3737 C CA . ALA B 1 47 ? 10.664 -15.297 3.656 1 94.5 47 ALA B CA 1
ATOM 3738 C C . ALA B 1 47 ? 10.875 -16 4.992 1 94.5 47 ALA B C 1
ATOM 3740 O O . ALA B 1 47 ? 10.914 -17.234 5.051 1 94.5 47 ALA B O 1
ATOM 3741 N N . TYR B 1 48 ? 11 -15.258 6.012 1 92 48 TYR B N 1
ATOM 3742 C CA . TYR B 1 48 ? 11.109 -15.734 7.383 1 92 48 TYR B CA 1
ATOM 3743 C C . TYR B 1 48 ? 10.523 -14.727 8.359 1 92 48 TYR B C 1
ATOM 3745 O O . TYR B 1 48 ? 10.234 -13.586 7.984 1 92 48 TYR B O 1
ATOM 3753 N N . VAL B 1 49 ? 10.234 -15.141 9.539 1 89.62 49 VAL B N 1
ATOM 3754 C CA . VAL B 1 49 ? 9.617 -14.258 10.516 1 89.62 49 VAL B CA 1
ATOM 3755 C C . VAL B 1 49 ? 10.688 -13.656 11.422 1 89.62 49 VAL B C 1
ATOM 3757 O O . VAL B 1 49 ? 11.523 -14.375 11.977 1 89.62 49 VAL B O 1
ATOM 3760 N N . GLU B 1 50 ? 10.711 -12.359 11.469 1 85.69 50 GLU B N 1
ATOM 3761 C CA . GLU B 1 50 ? 11.57 -11.578 12.359 1 85.69 50 GLU B CA 1
ATOM 3762 C C . GLU B 1 50 ? 10.75 -10.57 13.164 1 85.69 50 GLU B C 1
ATOM 3764 O O . GLU B 1 50 ? 10.07 -9.719 12.594 1 85.69 50 GLU B O 1
ATOM 3769 N N . ASP B 1 51 ? 10.734 -10.602 14.531 1 78.44 51 ASP B N 1
ATOM 3770 C CA . ASP B 1 51 ? 9.992 -9.703 15.414 1 78.44 51 ASP B CA 1
ATOM 3771 C C . ASP B 1 51 ? 8.508 -9.688 15.062 1 78.44 51 ASP B C 1
ATOM 3773 O O . ASP B 1 51 ? 7.898 -8.625 14.945 1 78.44 51 ASP B O 1
ATOM 3777 N N . GLY B 1 52 ? 8.008 -10.867 14.688 1 80.69 52 GLY B N 1
ATOM 3778 C CA . GLY B 1 52 ? 6.59 -11.016 14.406 1 80.69 52 GLY B CA 1
ATOM 3779 C C . GLY B 1 52 ? 6.211 -10.586 13.008 1 80.69 52 GLY B C 1
ATOM 3780 O O . GLY B 1 52 ? 5.047 -10.68 12.609 1 80.69 52 GLY B O 1
ATOM 3781 N N . GLU B 1 53 ? 7.223 -10.188 12.305 1 88.06 53 GLU B N 1
ATOM 3782 C CA . GLU B 1 53 ? 6.961 -9.719 10.945 1 88.06 53 GLU B CA 1
ATOM 3783 C C . GLU B 1 53 ? 7.52 -10.688 9.906 1 88.06 53 GLU B C 1
ATOM 3785 O O . GLU B 1 53 ? 8.57 -11.305 10.125 1 88.06 53 GLU B O 1
ATOM 3790 N N . LEU B 1 54 ? 6.805 -10.867 8.891 1 93.62 54 LEU B N 1
ATOM 3791 C CA . LEU B 1 54 ? 7.258 -11.703 7.785 1 93.62 54 LEU B CA 1
ATOM 3792 C C . LEU B 1 54 ? 8.109 -10.906 6.809 1 93.62 54 LEU B C 1
ATOM 3794 O O . LEU B 1 54 ? 7.609 -10 6.137 1 93.62 54 LEU B O 1
ATOM 3798 N N . ILE B 1 55 ? 9.414 -11.258 6.758 1 95.88 55 ILE B N 1
ATOM 3799 C CA . ILE B 1 55 ? 10.367 -10.469 5.977 1 95.88 55 ILE B CA 1
ATOM 3800 C C . ILE B 1 55 ? 11.156 -11.391 5.051 1 95.88 55 ILE B C 1
ATOM 3802 O O . ILE B 1 55 ? 11.273 -12.586 5.305 1 95.88 55 ILE B O 1
ATOM 3806 N N . ALA B 1 56 ? 11.586 -10.844 3.922 1 96.75 56 ALA B N 1
ATOM 3807 C CA . ALA B 1 56 ? 12.469 -11.531 2.99 1 96.75 56 ALA B CA 1
ATOM 3808 C C . ALA B 1 56 ? 13.664 -10.656 2.617 1 96.75 56 ALA B C 1
ATOM 3810 O O . ALA B 1 56 ? 13.492 -9.5 2.223 1 96.75 56 ALA B O 1
ATOM 3811 N N . LYS B 1 57 ? 14.828 -11.172 2.779 1 96.12 57 LYS B N 1
ATOM 3812 C CA . LYS B 1 57 ? 16.062 -10.523 2.338 1 96.12 57 LYS B CA 1
ATOM 3813 C C . LYS B 1 57 ? 16.688 -11.266 1.167 1 96.12 57 LYS B C 1
ATOM 3815 O O . LYS B 1 57 ? 17.062 -12.438 1.299 1 96.12 57 LYS B O 1
ATOM 3820 N N . VAL B 1 58 ? 16.797 -10.602 0.112 1 95.81 58 VAL B N 1
ATOM 3821 C CA . VAL B 1 58 ? 17.344 -11.211 -1.099 1 95.81 58 VAL B CA 1
ATOM 3822 C C . VAL B 1 58 ? 18.531 -10.391 -1.609 1 95.81 58 VAL B C 1
ATOM 3824 O O . VAL B 1 58 ? 18.391 -9.188 -1.848 1 95.81 58 VAL B O 1
ATOM 3827 N N . SER B 1 59 ? 19.609 -11.062 -1.8 1 93.5 59 SER B N 1
ATOM 3828 C CA . SER B 1 59 ? 20.766 -10.367 -2.332 1 93.5 59 SER B CA 1
ATOM 3829 C C . SER B 1 59 ? 20.609 -10.094 -3.824 1 93.5 59 SER B C 1
ATOM 3831 O O . SER B 1 59 ? 19.922 -10.836 -4.531 1 93.5 59 SER B O 1
ATOM 3833 N N . THR B 1 60 ? 21.281 -9.039 -4.207 1 88.75 60 THR B N 1
ATOM 3834 C CA . THR B 1 60 ? 21.281 -8.719 -5.629 1 88.75 60 THR B CA 1
ATOM 3835 C C . THR B 1 60 ? 21.844 -9.875 -6.449 1 88.75 60 THR B C 1
ATOM 3837 O O . THR B 1 60 ? 21.406 -10.125 -7.57 1 88.75 60 THR B O 1
ATOM 3840 N N . LYS B 1 61 ? 22.812 -10.5 -5.945 1 87.06 61 LYS B N 1
ATOM 3841 C CA . LYS B 1 61 ? 23.406 -11.656 -6.613 1 87.06 61 LYS B CA 1
ATOM 3842 C C . LYS B 1 61 ? 22.359 -12.758 -6.836 1 87.06 61 LYS B C 1
ATOM 3844 O O . LYS B 1 61 ? 22.281 -13.328 -7.926 1 87.06 61 LYS B O 1
ATOM 3849 N N . ASP B 1 62 ? 21.609 -12.969 -5.816 1 87.81 62 ASP B N 1
ATOM 3850 C CA . ASP B 1 62 ? 20.578 -13.992 -5.922 1 87.81 62 ASP B CA 1
ATOM 3851 C C . ASP B 1 62 ? 19.531 -13.602 -6.965 1 87.81 62 ASP B C 1
ATOM 3853 O O . ASP B 1 62 ? 19.094 -14.438 -7.758 1 87.81 62 ASP B O 1
ATOM 3857 N N . VAL B 1 63 ? 19.141 -12.367 -6.934 1 89.88 63 VAL B N 1
ATOM 3858 C CA . VAL B 1 63 ? 18.156 -11.883 -7.887 1 89.88 63 VAL B CA 1
ATOM 3859 C C . VAL B 1 63 ? 18.672 -12.062 -9.312 1 89.88 63 VAL B C 1
ATOM 3861 O O . VAL B 1 63 ? 17.969 -12.57 -10.18 1 89.88 63 VAL B O 1
ATOM 3864 N N . LYS B 1 64 ? 19.906 -11.68 -9.5 1 85.88 64 LYS B N 1
ATOM 3865 C CA . LYS B 1 64 ? 20.5 -11.789 -10.82 1 85.88 64 LYS B CA 1
ATOM 3866 C C . LYS B 1 64 ? 20.625 -13.242 -11.258 1 85.88 64 LYS B C 1
ATOM 3868 O O . LYS B 1 64 ? 20.391 -13.57 -12.422 1 85.88 64 LYS B O 1
ATOM 3873 N N . ASN B 1 65 ? 20.906 -14.062 -10.367 1 85.31 65 ASN B N 1
ATOM 3874 C CA . ASN B 1 65 ? 21.062 -15.484 -10.664 1 85.31 65 ASN B CA 1
ATOM 3875 C C . ASN B 1 65 ? 19.719 -16.109 -11.047 1 85.31 65 ASN B C 1
ATOM 3877 O O . ASN B 1 65 ? 19.641 -16.828 -12.055 1 85.31 65 ASN B O 1
ATOM 3881 N N . TYR B 1 66 ? 18.703 -15.82 -10.258 1 84.94 66 TYR B N 1
ATOM 3882 C CA . TYR B 1 66 ? 17.406 -16.422 -10.531 1 84.94 66 TYR B CA 1
ATOM 3883 C C . TYR B 1 66 ? 16.797 -15.859 -11.812 1 84.94 66 TYR B C 1
ATOM 3885 O O . TYR B 1 66 ? 16.141 -16.578 -12.555 1 84.94 66 TYR B O 1
ATOM 3893 N N . LEU B 1 67 ? 17.047 -14.602 -12.008 1 85.69 67 LEU B N 1
ATOM 3894 C CA . LEU B 1 67 ? 16.391 -13.945 -13.133 1 85.69 67 LEU B CA 1
ATOM 3895 C C . LEU B 1 67 ? 17.297 -13.906 -14.352 1 85.69 67 LEU B C 1
ATOM 3897 O O . LEU B 1 67 ? 16.891 -13.453 -15.422 1 85.69 67 LEU B O 1
ATOM 3901 N N . HIS B 1 68 ? 18.5 -14.391 -14.25 1 78.75 68 HIS B N 1
ATOM 3902 C CA . HIS B 1 68 ? 19.469 -14.438 -15.336 1 78.75 68 HIS B CA 1
ATOM 3903 C C . HIS B 1 68 ? 19.672 -13.055 -15.953 1 78.75 68 HIS B C 1
ATOM 3905 O O . HIS B 1 68 ? 19.594 -12.906 -17.172 1 78.75 68 HIS B O 1
ATOM 3911 N N . ILE B 1 69 ? 19.828 -12.148 -15.086 1 78.31 69 ILE B N 1
ATOM 3912 C CA . ILE B 1 69 ? 20.094 -10.781 -15.516 1 78.31 69 ILE B CA 1
ATOM 3913 C C . ILE B 1 69 ? 21.562 -10.453 -15.32 1 78.31 69 ILE B C 1
ATOM 3915 O O . ILE B 1 69 ? 22.172 -10.852 -14.32 1 78.31 69 ILE B O 1
ATOM 3919 N N . THR B 1 70 ? 22.344 -9.898 -16.266 1 66.06 70 THR B N 1
ATOM 3920 C CA . THR B 1 70 ? 23.766 -9.617 -16.172 1 66.06 70 THR B CA 1
ATOM 3921 C C . THR B 1 70 ? 24.031 -8.117 -16.078 1 66.06 70 THR B C 1
ATOM 3923 O O . THR B 1 70 ? 25.047 -7.691 -15.531 1 66.06 70 THR B O 1
ATOM 3926 N N . GLY B 1 71 ? 23.078 -7.203 -16.109 1 60.38 71 GLY B N 1
ATOM 3927 C CA . GLY B 1 71 ? 23.328 -5.781 -16.266 1 60.38 71 GLY B CA 1
ATOM 3928 C C . GLY B 1 71 ? 23.297 -5.031 -14.938 1 60.38 71 GLY B C 1
ATOM 3929 O O . GLY B 1 71 ? 22.875 -5.586 -13.922 1 60.38 71 GLY B O 1
ATOM 3930 N N . ASN B 1 72 ? 24.094 -3.789 -14.797 1 60.5 72 ASN B N 1
ATOM 3931 C CA . ASN B 1 72 ? 24.312 -2.902 -13.664 1 60.5 72 ASN B CA 1
ATOM 3932 C C . ASN B 1 72 ? 23.047 -2.168 -13.258 1 60.5 72 ASN B C 1
ATOM 3934 O O . ASN B 1 72 ? 23.016 -1.472 -12.242 1 60.5 72 ASN B O 1
ATOM 3938 N N . SER B 1 73 ? 21.984 -2.422 -13.859 1 75.62 73 SER B N 1
ATOM 3939 C CA . SER B 1 73 ? 20.859 -1.521 -13.648 1 75.62 73 SER B CA 1
ATOM 3940 C C . SER B 1 73 ? 19.781 -2.162 -12.766 1 75.62 73 SER B C 1
ATOM 3942 O O . SER B 1 73 ? 18.609 -1.788 -12.828 1 75.62 73 SER B O 1
ATOM 3944 N N . ILE B 1 74 ? 20.219 -3.025 -11.844 1 86.19 74 ILE B N 1
ATOM 3945 C CA . ILE B 1 74 ? 19.203 -3.742 -11.086 1 86.19 74 ILE B CA 1
ATOM 3946 C C . ILE B 1 74 ? 18.562 -2.807 -10.062 1 86.19 74 ILE B C 1
ATOM 3948 O O . ILE B 1 74 ? 17.375 -2.936 -9.75 1 86.19 74 ILE B O 1
ATOM 3952 N N . TYR B 1 75 ? 19.328 -1.829 -9.672 1 87.62 75 TYR B N 1
ATOM 3953 C CA . TYR B 1 75 ? 18.828 -0.88 -8.68 1 87.62 75 TYR B CA 1
ATOM 3954 C C . TYR B 1 75 ? 17.594 -0.153 -9.195 1 87.62 75 TYR B C 1
ATOM 3956 O O . TYR B 1 75 ? 16.562 -0.116 -8.523 1 87.62 75 TYR B O 1
ATOM 3964 N N . SER B 1 76 ? 17.75 0.34 -10.305 1 86.19 76 SER B N 1
ATOM 3965 C CA . SER B 1 76 ? 16.641 1.095 -10.891 1 86.19 76 SER B CA 1
ATOM 3966 C C . SER B 1 76 ? 15.414 0.212 -11.094 1 86.19 76 SER B C 1
ATOM 3968 O O . SER B 1 76 ? 14.281 0.656 -10.883 1 86.19 76 SER B O 1
ATOM 3970 N N . ARG B 1 77 ? 15.602 -0.994 -11.477 1 87.56 77 ARG B N 1
ATOM 3971 C CA . ARG B 1 77 ? 14.492 -1.917 -11.703 1 87.56 77 ARG B CA 1
ATOM 3972 C C . ARG B 1 77 ? 13.805 -2.277 -10.391 1 87.56 77 ARG B C 1
ATOM 3974 O O . ARG B 1 77 ? 12.578 -2.332 -10.32 1 87.56 77 ARG B O 1
ATOM 3981 N N . LEU B 1 78 ? 14.648 -2.502 -9.422 1 93.06 78 LEU B N 1
ATOM 3982 C CA . LEU B 1 78 ? 14.094 -2.844 -8.109 1 93.06 78 LEU B CA 1
ATOM 3983 C C . LEU B 1 78 ? 13.32 -1.672 -7.527 1 93.06 78 LEU B C 1
ATOM 3985 O O . LEU B 1 78 ? 12.281 -1.867 -6.887 1 93.06 78 LEU B O 1
ATOM 3989 N N . LYS B 1 79 ? 13.844 -0.556 -7.734 1 89.94 79 LYS B N 1
ATOM 3990 C CA . LYS B 1 79 ? 13.172 0.654 -7.273 1 89.94 79 LYS B CA 1
ATOM 3991 C C . LYS B 1 79 ? 11.797 0.802 -7.926 1 89.94 79 LYS B C 1
ATOM 3993 O O . LYS B 1 79 ? 10.797 1.044 -7.238 1 89.94 79 LYS B O 1
ATOM 3998 N N . GLU B 1 80 ? 11.695 0.642 -9.133 1 87.94 80 GLU B N 1
ATOM 3999 C CA . GLU B 1 80 ? 10.453 0.781 -9.891 1 87.94 80 GLU B CA 1
ATOM 4000 C C . GLU B 1 80 ? 9.445 -0.292 -9.492 1 87.94 80 GLU B C 1
ATOM 4002 O O . GLU B 1 80 ? 8.266 0.001 -9.289 1 87.94 80 GLU B O 1
ATOM 4007 N N . VAL B 1 81 ? 9.914 -1.462 -9.406 1 92 81 VAL B N 1
ATOM 4008 C CA . VAL B 1 81 ? 9.016 -2.568 -9.102 1 92 81 VAL B CA 1
ATOM 4009 C C . VAL B 1 81 ? 8.5 -2.436 -7.668 1 92 81 VAL B C 1
ATOM 4011 O O . VAL B 1 81 ? 7.371 -2.824 -7.371 1 92 81 VAL B O 1
ATOM 4014 N N . SER B 1 82 ? 9.281 -1.876 -6.781 1 94.44 82 SER B N 1
ATOM 4015 C CA . SER B 1 82 ? 8.867 -1.682 -5.395 1 94.44 82 SER B CA 1
ATOM 4016 C C . SER B 1 82 ? 7.645 -0.774 -5.301 1 94.44 82 SER B C 1
ATOM 4018 O O . SER B 1 82 ? 6.727 -1.037 -4.52 1 94.44 82 SER B O 1
ATOM 4020 N N . LYS B 1 83 ? 7.648 0.197 -6.078 1 87.44 83 LYS B N 1
ATOM 4021 C CA . LYS B 1 83 ? 6.512 1.108 -6.102 1 87.44 83 LYS B CA 1
ATOM 4022 C C . LYS B 1 83 ? 5.238 0.385 -6.531 1 87.44 83 LYS B C 1
ATOM 4024 O O . LYS B 1 83 ? 4.176 0.582 -5.934 1 87.44 83 LYS B O 1
ATOM 4029 N N . GLU B 1 84 ? 5.387 -0.394 -7.516 1 87.31 84 GLU B N 1
ATOM 4030 C CA . GLU B 1 84 ? 4.246 -1.171 -7.996 1 87.31 84 GLU B CA 1
ATOM 4031 C C . GLU B 1 84 ? 3.766 -2.158 -6.938 1 87.31 84 GLU B C 1
ATOM 4033 O O . GLU B 1 84 ? 2.564 -2.279 -6.691 1 87.31 84 GLU B O 1
ATOM 4038 N N . THR B 1 85 ? 4.672 -2.779 -6.363 1 93.75 85 THR B N 1
ATOM 4039 C CA . THR B 1 85 ? 4.383 -3.822 -5.387 1 93.75 85 THR B CA 1
ATOM 4040 C C . THR B 1 85 ? 3.654 -3.244 -4.176 1 93.75 85 THR B C 1
ATOM 4042 O O . THR B 1 85 ? 2.688 -3.83 -3.689 1 93.75 85 THR B O 1
ATOM 4045 N N . LEU B 1 86 ? 4.082 -2.129 -3.734 1 94 86 LEU B N 1
ATOM 4046 C CA . LEU B 1 86 ? 3.486 -1.484 -2.568 1 94 86 LEU B CA 1
ATOM 4047 C C . LEU B 1 86 ? 2.09 -0.964 -2.887 1 94 86 LEU B C 1
ATOM 4049 O O . LEU B 1 86 ? 1.301 -0.692 -1.979 1 94 86 LEU B O 1
ATOM 4053 N N . GLY B 1 87 ? 1.833 -0.865 -4.086 1 88.5 87 GLY B N 1
ATOM 4054 C CA . GLY B 1 87 ? 0.539 -0.363 -4.52 1 88.5 87 GLY B CA 1
ATOM 4055 C C . GLY B 1 87 ? -0.512 -1.45 -4.645 1 88.5 87 GLY B C 1
ATOM 4056 O O . GLY B 1 87 ? -1.692 -1.16 -4.848 1 88.5 87 GLY B O 1
ATOM 4057 N N . HIS B 1 88 ? -0.114 -2.668 -4.5 1 88.38 88 HIS B N 1
ATOM 4058 C CA . HIS B 1 88 ? -1.068 -3.766 -4.621 1 88.38 88 HIS B CA 1
ATOM 4059 C C . HIS B 1 88 ? -1.996 -3.826 -3.412 1 88.38 88 HIS B C 1
ATOM 4061 O O . HIS B 1 88 ? -1.532 -3.918 -2.273 1 88.38 88 HIS B O 1
ATOM 4067 N N . VAL B 1 89 ? -3.291 -3.775 -3.732 1 87 89 VAL B N 1
ATOM 4068 C CA . VAL B 1 89 ? -4.309 -3.807 -2.688 1 87 89 VAL B CA 1
ATOM 4069 C C . VAL B 1 89 ? -5.254 -4.98 -2.92 1 87 89 VAL B C 1
ATOM 4071 O O . VAL B 1 89 ? -5.734 -5.188 -4.039 1 87 89 VAL B O 1
ATOM 4074 N N . VAL B 1 90 ? -5.391 -5.812 -1.938 1 84.06 90 VAL B N 1
ATOM 4075 C CA . VAL B 1 90 ? -6.406 -6.859 -1.951 1 84.06 90 VAL B CA 1
ATOM 4076 C C . VAL B 1 90 ? -7.699 -6.332 -1.332 1 84.06 90 VAL B C 1
ATOM 4078 O O . VAL B 1 90 ? -7.684 -5.773 -0.234 1 84.06 90 VAL B O 1
ATOM 4081 N N . SER B 1 91 ? -8.75 -6.469 -2.031 1 83.56 91 SER B N 1
ATOM 4082 C CA . SER B 1 91 ? -10.039 -5.969 -1.558 1 83.56 91 SER B CA 1
ATOM 4083 C C . SER B 1 91 ? -11.055 -7.098 -1.42 1 83.56 91 SER B C 1
ATOM 4085 O O . SER B 1 91 ? -11.312 -7.824 -2.381 1 83.56 91 SER B O 1
ATOM 4087 N N . ILE B 1 92 ? -11.523 -7.316 -0.294 1 82.31 92 ILE B N 1
ATOM 4088 C CA . ILE B 1 92 ? -12.648 -8.211 -0.014 1 82.31 92 ILE B CA 1
ATOM 4089 C C . ILE B 1 92 ? -13.859 -7.395 0.423 1 82.31 92 ILE B C 1
ATOM 4091 O O . ILE B 1 92 ? -13.828 -6.73 1.461 1 82.31 92 ILE B O 1
ATOM 4095 N N . GLU B 1 93 ? -14.875 -7.461 -0.398 1 82.56 93 GLU B N 1
ATOM 4096 C CA . GLU B 1 93 ? -16.031 -6.598 -0.151 1 82.56 93 GLU B CA 1
ATOM 4097 C C . GLU B 1 93 ? -17.328 -7.398 -0.132 1 82.56 93 GLU B C 1
ATOM 4099 O O . GLU B 1 93 ? -17.469 -8.383 -0.86 1 82.56 93 GLU B O 1
ATOM 4104 N N . ASP B 1 94 ? -18.188 -7.07 0.769 1 80.62 94 ASP B N 1
ATOM 4105 C CA . ASP B 1 94 ? -19.594 -7.504 0.824 1 80.62 94 ASP B CA 1
ATOM 4106 C C . ASP B 1 94 ? -20.531 -6.305 0.842 1 80.62 94 ASP B C 1
ATOM 4108 O O . ASP B 1 94 ? -20.922 -5.832 1.911 1 80.62 94 ASP B O 1
ATOM 4112 N N . ASP B 1 95 ? -20.953 -5.898 -0.293 1 77 95 ASP B N 1
ATOM 4113 C CA . ASP B 1 95 ? -21.734 -4.672 -0.433 1 77 95 ASP B CA 1
ATOM 4114 C C . ASP B 1 95 ? -23.125 -4.832 0.167 1 77 95 ASP B C 1
ATOM 4116 O O . ASP B 1 95 ? -23.719 -3.863 0.646 1 77 95 ASP B O 1
ATOM 4120 N N . GLU B 1 96 ? -23.641 -6.098 0.058 1 78 96 GLU B N 1
ATOM 4121 C CA . GLU B 1 96 ? -24.953 -6.328 0.641 1 78 96 GLU B CA 1
ATOM 4122 C C . GLU B 1 96 ? -24.953 -6.051 2.141 1 78 96 GLU B C 1
ATOM 4124 O O . GLU B 1 96 ? -25.891 -5.457 2.67 1 78 96 GLU B O 1
ATOM 4129 N N . LYS B 1 97 ? -23.938 -6.426 2.775 1 83.38 97 LYS B N 1
ATOM 4130 C CA . LYS B 1 97 ? -23.812 -6.219 4.215 1 83.38 97 LYS B CA 1
ATOM 4131 C C . LYS B 1 97 ? -23.047 -4.941 4.531 1 83.38 97 LYS B C 1
ATOM 4133 O O . LYS B 1 97 ? -22.797 -4.637 5.699 1 83.38 97 LYS B O 1
ATOM 4138 N N . GLU B 1 98 ? -22.609 -4.266 3.539 1 85.62 98 GLU B N 1
ATOM 4139 C CA . GLU B 1 98 ? -21.828 -3.041 3.674 1 85.62 98 GLU B CA 1
ATOM 4140 C C . GLU B 1 98 ? -20.578 -3.277 4.516 1 85.62 98 GLU B C 1
ATOM 4142 O O . GLU B 1 98 ? -20.328 -2.555 5.484 1 85.62 98 GLU B O 1
ATOM 4147 N N . ASN B 1 99 ? -19.875 -4.207 4.16 1 91.5 99 ASN B N 1
ATOM 4148 C CA . ASN B 1 99 ? -18.609 -4.551 4.793 1 91.5 99 ASN B CA 1
ATOM 4149 C C . ASN B 1 99 ? -17.484 -4.66 3.768 1 91.5 99 ASN B C 1
ATOM 4151 O O . ASN B 1 99 ? -17.703 -5.07 2.627 1 91.5 99 ASN B O 1
ATOM 4155 N N . PHE B 1 100 ? -16.281 -4.156 4.203 1 92.44 100 PHE B N 1
ATOM 4156 C CA . PHE B 1 100 ? -15.141 -4.402 3.336 1 92.44 100 PHE B CA 1
ATOM 4157 C C . PHE B 1 100 ? -13.859 -4.539 4.156 1 92.44 100 PHE B C 1
ATOM 4159 O O . PHE B 1 100 ? -13.789 -4.055 5.289 1 92.44 100 PHE B O 1
ATOM 4166 N N . ILE B 1 101 ? -12.953 -5.273 3.617 1 93.88 101 ILE B N 1
ATOM 4167 C CA . ILE B 1 101 ? -11.586 -5.375 4.117 1 93.88 101 ILE B CA 1
ATOM 4168 C C . ILE B 1 101 ? -10.602 -5.195 2.963 1 93.88 101 ILE B C 1
ATOM 4170 O O . ILE B 1 101 ? -10.711 -5.863 1.932 1 93.88 101 ILE B O 1
ATOM 4174 N N . MET B 1 102 ? -9.711 -4.23 3.125 1 93.5 102 MET B N 1
ATOM 4175 C CA . MET B 1 102 ? -8.68 -3.969 2.131 1 93.5 102 MET B CA 1
ATOM 4176 C C . MET B 1 102 ? -7.297 -3.932 2.777 1 93.5 102 MET B C 1
ATOM 4178 O O . MET B 1 102 ? -7.141 -3.408 3.883 1 93.5 102 MET B O 1
ATOM 4182 N N . PHE B 1 103 ? -6.359 -4.516 2.146 1 94.12 103 PHE B N 1
ATOM 4183 C CA . PHE B 1 103 ? -5.016 -4.512 2.709 1 94.12 103 PHE B CA 1
ATOM 4184 C C . PHE B 1 103 ? -3.967 -4.648 1.609 1 94.12 103 PHE B C 1
ATOM 4186 O O . PHE B 1 103 ? -4.277 -5.102 0.504 1 94.12 103 PHE B O 1
ATOM 4193 N N . ASN B 1 104 ? -2.807 -4.219 1.978 1 94.88 104 ASN B N 1
ATOM 4194 C CA . ASN B 1 104 ? -1.673 -4.367 1.071 1 94.88 104 ASN B CA 1
ATOM 4195 C C . ASN B 1 104 ? -1.031 -5.746 1.196 1 94.88 104 ASN B C 1
ATOM 4197 O O . ASN B 1 104 ? -1.145 -6.395 2.236 1 94.88 104 ASN B O 1
ATOM 4201 N N . VAL B 1 105 ? -0.403 -6.195 0.159 1 93.19 105 VAL B N 1
ATOM 4202 C CA . VAL B 1 105 ? 0.332 -7.457 0.166 1 93.19 105 VAL B CA 1
ATOM 4203 C C . VAL B 1 105 ? 1.688 -7.262 0.84 1 93.19 105 VAL B C 1
ATOM 4205 O O . VAL B 1 105 ? 2.102 -8.078 1.663 1 93.19 105 VAL B O 1
ATOM 4208 N N . VAL B 1 106 ? 2.316 -6.215 0.432 1 96.19 106 VAL B N 1
ATOM 4209 C CA . VAL B 1 106 ? 3.611 -5.785 0.949 1 96.19 106 VAL B CA 1
ATOM 4210 C C . VAL B 1 106 ? 3.508 -4.355 1.482 1 96.19 106 VAL B C 1
ATOM 4212 O O . VAL B 1 106 ? 2.807 -3.521 0.906 1 96.19 106 VAL B O 1
ATOM 4215 N N . ASN B 1 107 ? 4.223 -4.121 2.596 1 95.25 107 ASN B N 1
ATOM 4216 C CA . ASN B 1 107 ? 4.055 -2.773 3.131 1 95.25 107 ASN B CA 1
ATOM 4217 C C . ASN B 1 107 ? 5.391 -2.037 3.217 1 95.25 107 ASN B C 1
ATOM 4219 O O . ASN B 1 107 ? 5.43 -0.857 3.5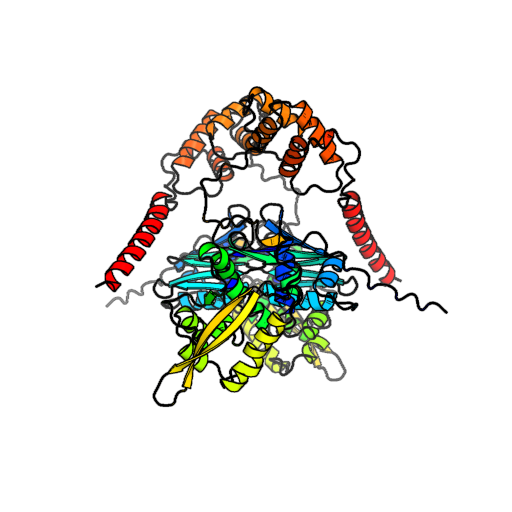7 1 95.25 107 ASN B O 1
ATOM 4223 N N . LYS B 1 108 ? 6.445 -2.713 2.916 1 96.56 108 LYS B N 1
ATOM 4224 C CA . LYS B 1 108 ? 7.742 -2.043 2.914 1 96.56 108 LYS B CA 1
ATOM 4225 C C . LYS B 1 108 ? 8.727 -2.748 1.984 1 96.56 108 LYS B C 1
ATOM 4227 O O . LYS B 1 108 ? 8.766 -3.979 1.933 1 96.56 108 LYS B O 1
ATOM 4232 N N . CYS B 1 109 ? 9.398 -2.01 1.248 1 97.38 109 CYS B N 1
ATOM 4233 C CA . CYS B 1 109 ? 10.523 -2.447 0.426 1 97.38 109 CYS B CA 1
ATOM 4234 C C . CYS B 1 109 ? 11.758 -1.597 0.695 1 97.38 109 CYS B C 1
ATOM 4236 O O . CYS B 1 109 ? 11.664 -0.374 0.81 1 97.38 109 CYS B O 1
ATOM 4238 N N . GLU B 1 110 ? 12.852 -2.254 0.813 1 97.06 110 GLU B N 1
ATOM 4239 C CA . GLU B 1 110 ? 14.109 -1.561 1.082 1 97.06 110 GLU B CA 1
ATOM 4240 C C . GLU B 1 110 ? 15.258 -2.184 0.3 1 97.06 110 GLU B C 1
ATOM 4242 O O . GLU B 1 110 ? 15.32 -3.404 0.147 1 97.06 110 GLU B O 1
ATOM 4247 N N . TYR B 1 111 ? 16.047 -1.337 -0.281 1 96.38 111 TYR B N 1
ATOM 4248 C CA . TYR B 1 111 ? 17.297 -1.757 -0.925 1 96.38 111 TYR B CA 1
ATOM 4249 C C . TYR B 1 111 ? 18.484 -1.022 -0.335 1 96.38 111 TYR B C 1
ATOM 4251 O O . TYR B 1 111 ? 18.578 0.204 -0.422 1 96.38 111 TYR B O 1
ATOM 4259 N N . ARG B 1 112 ? 19.344 -1.839 0.237 1 93.56 112 ARG B N 1
ATOM 4260 C CA . ARG B 1 112 ? 20.531 -1.286 0.878 1 93.56 112 ARG B CA 1
ATOM 4261 C C . ARG B 1 112 ? 21.719 -2.242 0.755 1 93.56 112 ARG B C 1
ATOM 4263 O O . ARG B 1 112 ? 21.594 -3.432 1.053 1 93.56 112 ARG B O 1
ATOM 4270 N N . ASP B 1 113 ? 22.812 -1.755 0.346 1 91.31 113 ASP B N 1
ATOM 4271 C CA . ASP B 1 113 ? 24.062 -2.502 0.29 1 91.31 113 ASP B CA 1
ATOM 4272 C C . ASP B 1 113 ? 23.891 -3.807 -0.485 1 91.31 113 ASP B C 1
ATOM 4274 O O . ASP B 1 113 ? 24.312 -4.867 -0.025 1 91.31 113 ASP B O 1
ATOM 4278 N N . GLY B 1 114 ? 23.156 -3.744 -1.491 1 91.44 114 GLY B N 1
ATOM 4279 C CA . GLY B 1 114 ? 23.016 -4.887 -2.383 1 91.44 114 GLY B CA 1
ATOM 4280 C C . GLY B 1 114 ? 21.984 -5.891 -1.908 1 91.44 114 GLY B C 1
ATOM 4281 O O . GLY B 1 114 ? 21.875 -6.992 -2.455 1 91.44 114 GLY B O 1
ATOM 4282 N N . VAL B 1 115 ? 21.25 -5.547 -0.897 1 95.88 115 VAL B N 1
ATOM 4283 C CA . VAL B 1 115 ? 20.234 -6.453 -0.356 1 95.88 115 VAL B CA 1
ATOM 4284 C C . VAL B 1 115 ? 18.844 -5.824 -0.492 1 95.88 115 VAL B C 1
ATOM 4286 O O . VAL B 1 115 ? 18.641 -4.68 -0.085 1 95.88 115 VAL B O 1
ATOM 4289 N N . PHE B 1 116 ? 18 -6.535 -1.101 1 96.81 116 PHE B N 1
ATOM 4290 C CA . PHE B 1 116 ? 16.609 -6.121 -1.251 1 96.81 116 PHE B CA 1
ATOM 4291 C C . PHE B 1 116 ? 15.727 -6.766 -0.181 1 96.81 116 PHE B C 1
ATOM 4293 O O . PHE B 1 116 ? 15.617 -7.992 -0.12 1 96.81 116 PHE B O 1
ATOM 4300 N N . THR B 1 117 ? 15.125 -5.949 0.609 1 97.5 117 THR B N 1
ATOM 4301 C CA . THR B 1 117 ? 14.305 -6.43 1.714 1 97.5 117 THR B CA 1
ATOM 4302 C C . THR B 1 117 ? 12.828 -6.133 1.46 1 97.5 117 THR B C 1
ATOM 4304 O O . THR B 1 117 ? 12.469 -5 1.138 1 97.5 117 THR B O 1
ATOM 4307 N N . THR B 1 118 ? 12.062 -7.148 1.568 1 97.69 118 THR B N 1
ATOM 4308 C CA . THR B 1 118 ? 10.617 -7.027 1.427 1 97.69 118 THR B CA 1
ATOM 4309 C C . THR B 1 118 ? 9.914 -7.418 2.723 1 97.69 118 THR B C 1
ATOM 4311 O O . THR B 1 118 ? 10.211 -8.461 3.311 1 97.69 118 THR B O 1
ATOM 4314 N N . ARG B 1 119 ? 9.008 -6.598 3.125 1 97.25 119 ARG B N 1
ATOM 4315 C CA . ARG B 1 119 ? 8.172 -6.914 4.281 1 97.25 119 ARG B CA 1
ATOM 4316 C C . ARG B 1 119 ? 6.73 -7.188 3.861 1 97.25 119 ARG B C 1
ATOM 4318 O O . ARG B 1 119 ? 6.059 -6.305 3.324 1 97.25 119 ARG B O 1
ATOM 4325 N N . PHE B 1 120 ? 6.301 -8.375 4.203 1 96.44 120 PHE B N 1
ATOM 4326 C CA . PHE B 1 120 ? 4.934 -8.75 3.865 1 96.44 120 PHE B CA 1
ATOM 4327 C C . PHE B 1 120 ? 3.973 -8.344 4.977 1 96.44 120 PHE B C 1
ATOM 4329 O O . PHE B 1 120 ? 4.355 -8.297 6.148 1 96.44 120 PHE B O 1
ATOM 4336 N N . THR B 1 121 ? 2.787 -8.109 4.559 1 94.25 121 THR B N 1
ATOM 4337 C CA . THR B 1 121 ? 1.774 -7.781 5.555 1 94.25 121 THR B CA 1
ATOM 4338 C C . THR B 1 121 ? 1.328 -9.039 6.305 1 94.25 121 THR B C 1
ATOM 4340 O O . THR B 1 121 ? 1.524 -10.156 5.824 1 94.25 121 THR B O 1
ATOM 4343 N N . LYS B 1 122 ? 0.718 -8.797 7.445 1 90.75 122 LYS B N 1
ATOM 4344 C CA . LYS B 1 122 ? 0.25 -9.891 8.281 1 90.75 122 LYS B CA 1
ATOM 4345 C C . LYS B 1 122 ? -0.811 -10.719 7.566 1 90.75 122 LYS B C 1
ATOM 4347 O O . LYS B 1 122 ? -0.889 -11.938 7.754 1 90.75 122 LYS B O 1
ATOM 4352 N N . GLU B 1 123 ? -1.562 -10.125 6.789 1 90.5 123 GLU B N 1
ATOM 4353 C CA . GLU B 1 123 ? -2.646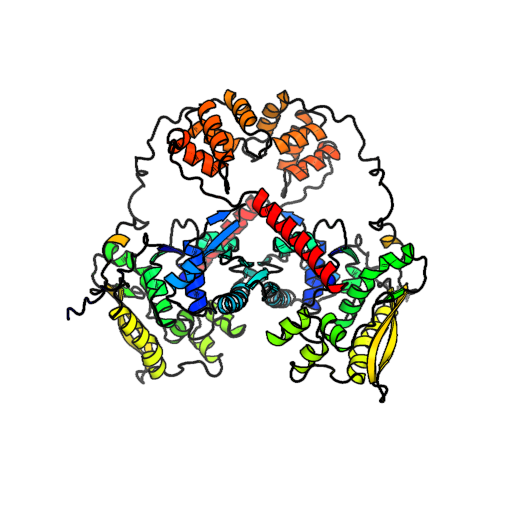 -10.781 6.059 1 90.5 123 GLU B CA 1
ATOM 4354 C C . GLU B 1 123 ? -2.105 -11.797 5.059 1 90.5 123 GLU B C 1
ATOM 4356 O O . GLU B 1 123 ? -2.807 -12.734 4.68 1 90.5 123 GLU B O 1
ATOM 4361 N N . MET B 1 124 ? -0.872 -11.656 4.668 1 92.69 124 MET B N 1
ATOM 4362 C CA . MET B 1 124 ? -0.279 -12.531 3.656 1 92.69 124 MET B CA 1
ATOM 4363 C C . MET B 1 124 ? 0.288 -13.797 4.293 1 92.69 124 MET B C 1
ATOM 4365 O O . MET B 1 124 ? 0.445 -14.812 3.619 1 92.69 124 MET B O 1
ATOM 4369 N N . LYS B 1 125 ? 0.558 -13.758 5.492 1 92.06 125 LYS B N 1
ATOM 4370 C CA . LYS B 1 125 ? 1.271 -14.828 6.184 1 92.06 125 LYS B CA 1
ATOM 4371 C C . LYS B 1 125 ? 0.561 -16.172 6 1 92.06 125 LYS B C 1
ATOM 4373 O O . LYS B 1 125 ? 1.18 -17.156 5.598 1 92.06 125 LYS B O 1
ATOM 4378 N N . PRO B 1 126 ? -0.732 -16.234 6.148 1 91.38 126 PRO B N 1
ATOM 4379 C CA . PRO B 1 126 ? -1.418 -17.516 5.996 1 91.38 126 PRO B CA 1
ATOM 4380 C C . PRO B 1 126 ? -1.377 -18.047 4.562 1 91.38 126 PRO B C 1
ATOM 4382 O O . PRO B 1 126 ? -1.709 -19.203 4.316 1 91.38 126 PRO B O 1
ATOM 4385 N N . HIS B 1 127 ? -0.927 -17.266 3.709 1 93.12 127 HIS B N 1
ATOM 4386 C CA . HIS B 1 127 ? -0.998 -17.656 2.307 1 93.12 127 HIS B CA 1
ATOM 4387 C C . HIS B 1 127 ? 0.39 -17.953 1.745 1 93.12 127 HIS B C 1
ATOM 4389 O O . HIS B 1 127 ? 0.519 -18.484 0.642 1 93.12 127 HIS B O 1
ATOM 4395 N N . ILE B 1 128 ? 1.426 -17.641 2.533 1 95.06 128 ILE B N 1
ATOM 4396 C CA . ILE B 1 128 ? 2.736 -17.766 1.904 1 95.06 128 ILE B CA 1
ATOM 4397 C C . ILE B 1 128 ? 3.732 -18.344 2.906 1 95.06 128 ILE B C 1
ATOM 4399 O O . ILE B 1 128 ? 4.875 -18.641 2.549 1 95.06 128 ILE B O 1
ATOM 4403 N N . TYR B 1 129 ? 3.273 -18.453 4.078 1 92.12 129 TYR B N 1
ATOM 4404 C CA . TYR B 1 129 ? 4.219 -18.875 5.102 1 92.12 129 TYR B CA 1
ATOM 4405 C C . TYR B 1 129 ? 3.652 -20.031 5.918 1 92.12 129 TYR B C 1
ATOM 4407 O O . TYR B 1 129 ? 2.531 -19.953 6.426 1 92.12 129 TYR B O 1
ATOM 4415 N N . ASN B 1 130 ? 4.387 -21.109 6.027 1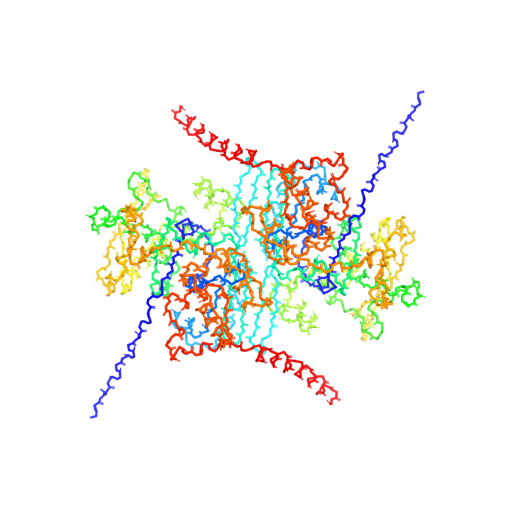 87.56 130 ASN B N 1
ATOM 4416 C CA . ASN B 1 130 ? 4.059 -22.281 6.832 1 87.56 130 ASN B CA 1
ATOM 4417 C C . ASN B 1 130 ? 2.66 -22.797 6.516 1 87.56 130 ASN B C 1
ATOM 4419 O O . ASN B 1 130 ? 1.833 -22.953 7.418 1 87.56 130 ASN B O 1
ATOM 4423 N N . LEU B 1 131 ? 2.51 -23.078 5.27 1 89.31 131 LEU B N 1
ATOM 4424 C CA . LEU B 1 131 ? 1.21 -23.531 4.797 1 89.31 131 LEU B CA 1
ATOM 4425 C C . LEU B 1 131 ? 1.021 -25.016 5.094 1 89.31 131 LEU B C 1
ATOM 4427 O O . LEU B 1 131 ? 1.96 -25.812 4.965 1 89.31 131 LEU B O 1
ATOM 4431 N N . LYS B 1 132 ? -0.184 -25.328 5.523 1 83.62 132 LYS B N 1
ATOM 4432 C CA . LYS B 1 132 ? -0.44 -26.719 5.93 1 83.62 132 LYS B CA 1
ATOM 4433 C C . LYS B 1 132 ? -1.432 -27.391 4.984 1 83.62 132 LYS B C 1
ATOM 4435 O O . LYS B 1 132 ? -1.384 -28.594 4.789 1 83.62 132 LYS B O 1
ATOM 4440 N N . LYS B 1 133 ? -2.32 -26.531 4.445 1 86.44 133 LYS B N 1
ATOM 4441 C CA . LYS B 1 133 ? -3.324 -27.109 3.553 1 86.44 133 LYS B CA 1
ATOM 4442 C C . LYS B 1 133 ? -3.641 -26.156 2.396 1 86.44 133 LYS B C 1
ATOM 4444 O O . LYS B 1 133 ? -3.367 -24.969 2.473 1 86.44 133 LYS B O 1
ATOM 4449 N N . ASP B 1 134 ? -4.102 -26.75 1.262 1 90.31 134 ASP B N 1
ATOM 4450 C CA . ASP B 1 134 ? -4.605 -26.031 0.102 1 90.31 134 ASP B CA 1
ATOM 4451 C C . ASP B 1 134 ? -3.543 -25.094 -0.463 1 90.31 134 ASP B C 1
ATOM 4453 O O . ASP B 1 134 ? -3.795 -23.891 -0.65 1 90.31 134 ASP B O 1
ATOM 4457 N N . TYR B 1 135 ? -2.414 -25.672 -0.514 1 93.81 135 TYR B N 1
ATOM 4458 C CA . TYR B 1 135 ? -1.314 -24.906 -1.08 1 93.81 135 TYR B CA 1
ATOM 4459 C C . TYR B 1 135 ? -0.585 -25.703 -2.156 1 93.81 135 TYR B C 1
ATOM 4461 O O . TYR B 1 135 ? -0.813 -26.891 -2.311 1 93.81 135 TYR B O 1
ATOM 4469 N N . THR B 1 136 ? 0.158 -25.016 -2.963 1 94.38 136 THR B N 1
ATOM 4470 C CA . THR B 1 136 ? 0.952 -25.609 -4.031 1 94.38 136 THR B CA 1
ATOM 4471 C C . THR B 1 136 ? 2.42 -25.219 -3.9 1 94.38 136 THR B C 1
ATOM 4473 O O . THR B 1 136 ? 2.734 -24.031 -3.689 1 94.38 136 THR B O 1
ATOM 4476 N N . ARG B 1 137 ? 3.234 -26.203 -3.916 1 92.44 137 ARG B N 1
ATOM 4477 C CA . ARG B 1 137 ? 4.676 -25.984 -3.91 1 92.44 137 ARG B CA 1
ATOM 4478 C C . ARG B 1 137 ? 5.234 -25.969 -5.328 1 92.44 137 ARG B C 1
ATOM 4480 O O . ARG B 1 137 ? 4.957 -26.891 -6.113 1 92.44 137 ARG B O 1
ATOM 4487 N N . MET B 1 138 ? 5.988 -25.031 -5.648 1 93.38 138 MET B N 1
ATOM 4488 C CA . MET B 1 138 ? 6.551 -24.891 -6.988 1 93.38 138 MET B CA 1
ATOM 4489 C C . MET B 1 138 ? 8.047 -24.578 -6.922 1 93.38 138 MET B C 1
ATOM 4491 O O . MET B 1 138 ? 8.516 -23.984 -5.953 1 93.38 138 MET B O 1
ATOM 4495 N N . SER B 1 139 ? 8.711 -24.953 -7.965 1 89.75 139 SER B N 1
ATOM 4496 C CA . SER B 1 139 ? 10.141 -24.672 -8.055 1 89.75 139 SER B CA 1
ATOM 4497 C C . SER B 1 139 ? 10.406 -23.234 -8.5 1 89.75 139 SER B C 1
ATOM 4499 O O . SER B 1 139 ? 9.797 -22.766 -9.461 1 89.75 139 SER B O 1
ATOM 4501 N N . LEU B 1 140 ? 11.297 -22.609 -7.805 1 90.62 140 LEU B N 1
ATOM 4502 C CA . LEU B 1 140 ? 11.664 -21.25 -8.188 1 90.62 140 LEU B CA 1
ATOM 4503 C C . LEU B 1 140 ? 12.352 -21.234 -9.547 1 90.62 140 LEU B C 1
ATOM 4505 O O . LEU B 1 140 ? 12.18 -20.281 -10.32 1 90.62 140 LEU B O 1
ATOM 4509 N N . ASP B 1 141 ? 13.078 -22.219 -9.789 1 85.88 141 ASP B N 1
ATOM 4510 C CA . ASP B 1 141 ? 13.789 -22.312 -11.062 1 85.88 141 ASP B CA 1
ATOM 4511 C C . ASP B 1 141 ? 12.805 -22.359 -12.227 1 85.88 141 ASP B C 1
ATOM 4513 O O . ASP B 1 141 ? 13.031 -21.719 -13.258 1 85.88 141 ASP B O 1
ATOM 4517 N N . VAL B 1 142 ? 11.805 -23.109 -12.023 1 89.44 142 VAL B N 1
ATOM 4518 C CA . VAL B 1 142 ? 10.789 -23.219 -13.062 1 89.44 142 VAL B CA 1
ATOM 4519 C C . VAL B 1 142 ? 10.094 -21.875 -13.258 1 89.44 142 VAL B C 1
ATOM 4521 O O . VAL B 1 142 ? 9.992 -21.375 -14.391 1 89.44 142 VAL B O 1
ATOM 4524 N N . LEU B 1 143 ? 9.711 -21.266 -12.18 1 92.75 143 LEU B N 1
ATOM 4525 C CA . LEU B 1 143 ? 8.961 -20.016 -12.234 1 92.75 143 LEU B CA 1
ATOM 4526 C C . LEU B 1 143 ? 9.812 -18.891 -12.82 1 92.75 143 LEU B C 1
ATOM 4528 O O . LEU B 1 143 ? 9.305 -18.016 -13.531 1 92.75 143 LEU B O 1
ATOM 4532 N N . CYS B 1 144 ? 11.07 -18.906 -12.586 1 91.5 144 CYS B N 1
ATOM 4533 C CA . CYS B 1 144 ? 11.953 -17.828 -13.031 1 91.5 144 CYS B CA 1
ATOM 4534 C C . CYS B 1 144 ? 12.43 -18.062 -14.461 1 91.5 144 CYS B C 1
ATOM 4536 O O . CYS B 1 144 ? 12.984 -17.172 -15.094 1 91.5 144 CYS B O 1
ATOM 4538 N N . SER B 1 145 ? 12.195 -19.203 -15.031 1 89.19 145 SER B N 1
ATOM 4539 C CA . SER B 1 145 ? 12.695 -19.531 -16.359 1 89.19 145 SER B CA 1
ATOM 4540 C C . SER B 1 145 ? 11.75 -19.031 -17.453 1 89.19 145 SER B C 1
ATOM 4542 O O . SER B 1 145 ? 12.141 -18.906 -18.609 1 89.19 145 SER B O 1
ATOM 4544 N N . PHE B 1 146 ? 10.539 -18.766 -17.078 1 93.06 146 PHE B N 1
ATOM 4545 C CA . PHE B 1 146 ? 9.531 -18.406 -18.078 1 93.06 146 PHE B CA 1
ATOM 4546 C C . PHE B 1 146 ? 9.773 -17 -18.609 1 93.06 146 PHE B C 1
ATOM 4548 O O . PHE B 1 146 ? 10.148 -16.094 -17.859 1 93.06 146 PHE B O 1
ATOM 4555 N N . LYS B 1 147 ? 9.477 -16.844 -19.859 1 91.69 147 LYS B N 1
ATOM 4556 C CA . LYS B 1 147 ? 9.656 -15.555 -20.5 1 91.69 147 LYS B CA 1
ATOM 4557 C C . LYS B 1 147 ? 8.32 -14.828 -20.641 1 91.69 147 LYS B C 1
ATOM 4559 O O . LYS B 1 147 ? 8.289 -13.602 -20.797 1 91.69 147 LYS B O 1
ATOM 4564 N N . SER B 1 148 ? 7.312 -15.586 -20.578 1 93.25 148 SER B N 1
ATOM 4565 C CA . SER B 1 148 ? 5.984 -15.008 -20.75 1 93.25 148 SER B CA 1
ATOM 4566 C C . SER B 1 148 ? 5.211 -14.992 -19.438 1 93.25 148 SER B C 1
ATOM 4568 O O . SER B 1 148 ? 5.215 -15.984 -18.703 1 93.25 148 SER B O 1
ATOM 4570 N N . LEU B 1 149 ? 4.562 -13.789 -19.234 1 92.19 149 LEU B N 1
ATOM 4571 C CA . LEU B 1 149 ? 3.691 -13.672 -18.078 1 92.19 149 LEU B CA 1
ATOM 4572 C C . LEU B 1 149 ? 2.535 -14.664 -18.156 1 92.19 149 LEU B C 1
ATOM 4574 O O . LEU B 1 149 ? 2.109 -15.219 -17.156 1 92.19 149 LEU B O 1
ATOM 4578 N N . PHE B 1 150 ? 2.088 -14.914 -19.344 1 92.56 150 PHE B N 1
ATOM 4579 C CA . PHE B 1 150 ? 0.959 -15.82 -19.547 1 92.56 150 PHE B CA 1
ATOM 4580 C C . PHE B 1 150 ? 1.356 -17.266 -19.25 1 92.56 150 PHE B C 1
ATOM 4582 O O . PHE B 1 150 ? 0.581 -18.016 -18.656 1 92.56 150 PHE B O 1
ATOM 4589 N N . THR B 1 151 ? 2.523 -17.594 -19.625 1 95.44 151 THR B N 1
ATOM 4590 C CA . THR B 1 151 ? 3.031 -18.938 -19.328 1 95.44 151 THR B CA 1
ATOM 4591 C C . THR B 1 151 ? 3.096 -19.172 -17.828 1 95.44 151 THR B C 1
ATOM 4593 O O . THR B 1 151 ? 2.674 -20.219 -17.344 1 95.44 151 THR B O 1
ATOM 4596 N N . THR B 1 152 ? 3.58 -18.141 -17.156 1 94.31 152 THR B N 1
ATOM 4597 C CA . THR B 1 152 ? 3.693 -18.234 -15.711 1 94.31 152 THR B CA 1
ATOM 4598 C C . THR B 1 152 ? 2.326 -18.469 -15.07 1 94.31 152 THR B C 1
ATOM 4600 O O . THR B 1 152 ? 2.17 -19.344 -14.219 1 94.31 152 THR B O 1
ATOM 4603 N N . ARG B 1 153 ? 1.378 -17.766 -15.484 1 94.38 153 ARG B N 1
ATOM 4604 C CA . ARG B 1 153 ? 0.039 -17.828 -14.906 1 94.38 153 ARG B CA 1
ATOM 4605 C C . ARG B 1 153 ? -0.629 -19.156 -15.242 1 94.38 153 ARG B C 1
ATOM 4607 O O . ARG B 1 153 ? -1.253 -19.781 -14.375 1 94.38 153 ARG B O 1
ATOM 4614 N N . VAL B 1 154 ? -0.515 -19.562 -16.484 1 95.56 154 VAL B N 1
ATOM 4615 C CA . VAL B 1 154 ? -1.083 -20.844 -16.875 1 95.56 154 VAL B CA 1
ATOM 4616 C C . VAL B 1 154 ? -0.445 -21.969 -16.062 1 95.56 154 VAL B C 1
ATOM 4618 O O . VAL B 1 154 ? -1.145 -22.828 -15.539 1 95.56 154 VAL B O 1
ATOM 4621 N N . TYR B 1 155 ? 0.877 -21.922 -15.938 1 96.38 155 TYR B N 1
ATOM 4622 C CA . TYR B 1 155 ? 1.597 -22.922 -15.156 1 96.38 155 TYR B CA 1
ATOM 4623 C C . TYR B 1 155 ? 1.087 -22.953 -13.719 1 96.38 155 TYR B C 1
ATOM 4625 O O . TYR B 1 155 ? 0.816 -24.031 -13.172 1 96.38 155 TYR B O 1
ATOM 4633 N N . GLU B 1 156 ? 0.986 -21.781 -13.133 1 94.62 156 GLU B N 1
ATOM 4634 C CA . GLU B 1 156 ? 0.56 -21.688 -11.742 1 94.62 156 GLU B CA 1
ATOM 4635 C C . GLU B 1 156 ? -0.827 -22.297 -11.547 1 94.62 156 GLU B C 1
ATOM 4637 O O . GLU B 1 156 ? -1.04 -23.094 -10.625 1 94.62 156 GLU B O 1
ATOM 4642 N N . ILE B 1 157 ? -1.698 -21.969 -12.398 1 93.81 157 ILE B N 1
ATOM 4643 C CA . ILE B 1 157 ? -3.08 -22.422 -12.289 1 93.81 157 ILE B CA 1
ATOM 4644 C C . ILE B 1 157 ? -3.145 -23.938 -12.484 1 93.81 157 ILE B C 1
ATOM 4646 O O . ILE B 1 157 ? -3.781 -24.641 -11.695 1 93.81 157 ILE B O 1
ATOM 4650 N N . LEU B 1 158 ? -2.461 -24.453 -13.469 1 95.88 158 LEU B N 1
ATOM 4651 C CA . LEU B 1 158 ? -2.512 -25.875 -13.773 1 95.88 158 LEU B CA 1
ATOM 4652 C C . LEU B 1 158 ? -1.758 -26.688 -12.727 1 95.88 158 LEU B C 1
ATOM 4654 O O . LEU B 1 158 ? -2.145 -27.812 -12.414 1 95.88 158 LEU B O 1
ATOM 4658 N N . ARG B 1 159 ? -0.743 -26.047 -12.219 1 94.44 159 ARG B N 1
ATOM 4659 C CA . ARG B 1 159 ? 0.09 -26.734 -11.227 1 94.44 159 ARG B CA 1
ATOM 4660 C C . ARG B 1 159 ? -0.695 -27.016 -9.953 1 94.44 159 ARG B C 1
ATOM 4662 O O . ARG B 1 159 ? -0.395 -27.969 -9.234 1 94.44 159 ARG B O 1
ATOM 4669 N N . THR B 1 160 ? -1.676 -26.25 -9.664 1 93.44 160 THR B N 1
ATOM 4670 C CA . THR B 1 160 ? -2.488 -26.469 -8.469 1 93.44 160 THR B CA 1
ATOM 4671 C C . THR B 1 160 ? -3.201 -27.812 -8.539 1 93.44 160 THR B C 1
ATOM 4673 O O . THR B 1 160 ? -3.609 -28.359 -7.516 1 93.44 160 THR B O 1
ATOM 4676 N N . GLN B 1 161 ? -3.299 -28.391 -9.758 1 93.19 161 GLN B N 1
ATOM 4677 C CA . GLN B 1 161 ? -4.02 -29.641 -9.953 1 93.19 161 GLN B CA 1
ATOM 4678 C C . GLN B 1 161 ? -3.055 -30.828 -10.031 1 93.19 161 GLN B C 1
ATOM 4680 O O . GLN B 1 161 ? -3.48 -31.969 -10.195 1 93.19 161 GLN B O 1
ATOM 4685 N N . TYR B 1 162 ? -1.823 -30.594 -9.852 1 91.94 162 TYR B N 1
ATOM 4686 C CA . TYR B 1 162 ? -0.792 -31.609 -10.055 1 91.94 162 TYR B CA 1
ATOM 4687 C C . TYR B 1 162 ? -1.006 -32.812 -9.133 1 91.94 162 TYR B C 1
ATOM 4689 O O . TYR B 1 162 ? -0.734 -33.938 -9.516 1 91.94 162 TYR B O 1
ATOM 4697 N N . TYR B 1 163 ? -1.432 -32.531 -7.91 1 88.12 163 TYR B N 1
ATOM 4698 C CA . TYR B 1 163 ? -1.62 -33.594 -6.91 1 88.12 163 TYR B CA 1
ATOM 4699 C C . TYR B 1 163 ? -2.57 -34.656 -7.418 1 88.12 163 TYR B C 1
ATOM 4701 O O . TYR B 1 163 ? -2.547 -35.812 -6.938 1 88.12 163 TYR B O 1
ATOM 4709 N N . ARG B 1 164 ? -3.363 -34.375 -8.375 1 91.38 164 ARG B N 1
ATOM 4710 C CA . ARG B 1 164 ? -4.398 -35.281 -8.875 1 91.38 164 ARG B CA 1
ATOM 4711 C C . ARG B 1 164 ? -3.795 -36.406 -9.711 1 91.38 164 ARG B C 1
ATOM 4713 O O . ARG B 1 164 ? -4.43 -37.438 -9.914 1 91.38 164 ARG B O 1
ATOM 4720 N N . PHE B 1 165 ? -2.598 -36.156 -10.297 1 91.06 165 PHE B N 1
ATOM 4721 C CA . PHE B 1 165 ? -1.955 -37.219 -11.062 1 91.06 165 PHE B CA 1
ATOM 4722 C C . PHE B 1 165 ? -1.809 -38.5 -10.227 1 91.06 165 PHE B C 1
ATOM 4724 O O . PHE B 1 165 ? -2.182 -39.594 -10.672 1 91.06 165 PHE B O 1
ATOM 4731 N N . ASP B 1 166 ? -1.284 -38.312 -9.047 1 86.56 166 ASP B N 1
ATOM 4732 C CA . ASP B 1 166 ? -1.04 -39.438 -8.164 1 86.56 166 ASP B CA 1
ATOM 4733 C C . ASP B 1 166 ? -2.346 -39.969 -7.574 1 86.56 166 ASP B C 1
ATOM 4735 O O . ASP B 1 166 ? -2.537 -41.188 -7.461 1 86.56 166 ASP B O 1
ATOM 4739 N N . ARG B 1 167 ? -3.203 -39.031 -7.254 1 88.25 167 ARG B N 1
ATOM 4740 C CA . ARG B 1 167 ? -4.461 -39.406 -6.621 1 88.25 167 ARG B CA 1
ATOM 4741 C C . ARG B 1 167 ? -5.355 -40.188 -7.59 1 88.25 167 ARG B C 1
ATOM 4743 O O . ARG B 1 167 ? -6.016 -41.156 -7.203 1 88.25 167 ARG B O 1
ATOM 4750 N N . GLU B 1 168 ? -5.332 -39.75 -8.812 1 91.06 168 GLU B N 1
ATOM 4751 C CA . GLU B 1 168 ? -6.215 -40.344 -9.812 1 91.06 168 GLU B CA 1
ATOM 4752 C C . GLU B 1 168 ? -5.48 -41.375 -10.656 1 91.06 168 GLU B C 1
ATOM 4754 O O . GLU B 1 168 ? -6.098 -42.094 -11.453 1 91.06 168 GLU B O 1
ATOM 4759 N N . GLN B 1 169 ? -4.254 -41.562 -10.43 1 90.25 169 GLN B N 1
ATOM 4760 C CA . GLN B 1 169 ? -3.426 -42.5 -11.172 1 90.25 169 GLN B CA 1
ATOM 4761 C C . GLN B 1 169 ? -3.666 -42.375 -12.672 1 90.25 169 GLN B C 1
ATOM 4763 O O . GLN B 1 169 ? -3.965 -43.375 -13.336 1 90.25 169 GLN B O 1
ATOM 4768 N N . CYS B 1 170 ? -3.592 -41.125 -13.117 1 90.31 170 CYS B N 1
ATOM 4769 C CA . CYS B 1 170 ? -3.816 -40.875 -14.531 1 90.31 170 CYS B CA 1
ATOM 4770 C C . CYS B 1 170 ? -2.629 -40.125 -15.148 1 90.31 170 CYS B C 1
ATOM 4772 O O . CYS B 1 170 ? -1.809 -39.562 -14.43 1 90.31 170 CYS B O 1
ATOM 4774 N N . ASP B 1 171 ? -2.518 -40.281 -16.438 1 91.25 171 ASP B N 1
ATOM 4775 C CA . ASP B 1 171 ? -1.396 -39.688 -17.156 1 91.25 171 ASP B CA 1
ATOM 4776 C C . ASP B 1 171 ? -1.778 -38.312 -17.719 1 91.25 171 ASP B C 1
ATOM 4778 O O . ASP B 1 171 ? -0.909 -37.531 -18.125 1 91.25 171 ASP B O 1
ATOM 4782 N N . GLN B 1 172 ? -3.031 -38.031 -17.719 1 94.94 172 GLN B N 1
ATOM 4783 C CA . GLN B 1 172 ? -3.535 -36.75 -18.234 1 94.94 172 GLN B CA 1
ATOM 4784 C C . GLN B 1 172 ? -4.68 -36.25 -17.359 1 94.94 172 GLN B C 1
ATOM 4786 O O . GLN B 1 172 ? -5.578 -37 -17 1 94.94 172 GLN B O 1
ATOM 4791 N N . LEU B 1 173 ? -4.582 -34.969 -17.047 1 95.69 173 LEU B N 1
ATOM 4792 C CA . LEU B 1 173 ? -5.609 -34.375 -16.219 1 95.69 173 LEU B CA 1
ATOM 4793 C C . LEU B 1 173 ? -6.449 -33.375 -17.031 1 95.69 173 LEU B C 1
ATOM 4795 O O . LEU B 1 173 ? -5.914 -32.656 -17.875 1 95.69 173 LEU B O 1
ATOM 4799 N N . ILE B 1 174 ? -7.734 -33.469 -16.812 1 94.94 174 ILE B N 1
ATOM 4800 C CA . ILE B 1 174 ? -8.633 -32.5 -17.406 1 94.94 174 ILE B CA 1
ATOM 4801 C C . ILE B 1 174 ? -8.852 -31.344 -16.438 1 94.94 174 ILE B C 1
ATOM 4803 O O . ILE B 1 174 ? -9.172 -31.562 -15.266 1 94.94 174 ILE B O 1
ATOM 4807 N N . VAL B 1 175 ? -8.625 -30.172 -16.906 1 94.25 175 VAL B N 1
ATOM 4808 C CA . VAL B 1 175 ? -8.781 -28.984 -16.078 1 94.25 175 VAL B CA 1
ATOM 4809 C C . VAL B 1 175 ? -9.633 -27.953 -16.797 1 94.25 175 VAL B C 1
ATOM 4811 O O . VAL B 1 175 ? -9.32 -27.562 -17.922 1 94.25 175 VAL B O 1
ATOM 4814 N N . PRO B 1 176 ? -10.602 -27.422 -16.219 1 91.88 176 PRO B N 1
ATOM 4815 C CA . PRO B 1 176 ? -11.109 -27.781 -14.883 1 91.88 176 PRO B CA 1
ATOM 4816 C C . PRO B 1 176 ? -11.641 -29.203 -14.805 1 91.88 176 PRO B C 1
ATOM 4818 O O . PRO B 1 176 ? -12.031 -29.781 -15.828 1 91.88 176 PRO B O 1
ATOM 4821 N N . ARG B 1 177 ? -11.633 -29.688 -13.609 1 89.56 177 ARG B N 1
ATOM 4822 C CA . ARG B 1 177 ? -12.07 -31.078 -13.414 1 89.56 177 ARG B CA 1
ATOM 4823 C C . ARG B 1 177 ? -13.57 -31.203 -13.664 1 89.56 177 ARG B C 1
ATOM 4825 O O . ARG B 1 177 ? -14.375 -30.469 -13.086 1 89.56 177 ARG B O 1
ATOM 4832 N N . PRO B 1 178 ? -13.93 -32.25 -14.547 1 85 178 PRO B N 1
ATOM 4833 C CA . PRO B 1 178 ? -15.367 -32.5 -14.688 1 85 178 PRO B CA 1
ATOM 4834 C C . PRO B 1 178 ? -16.031 -32.875 -13.375 1 85 178 PRO B C 1
ATOM 4836 O O . PRO B 1 178 ? -15.406 -33.562 -12.547 1 85 178 PRO B O 1
ATOM 4839 N N . PRO B 1 179 ? -17.281 -32.312 -13.172 1 86.62 179 PRO B N 1
ATOM 4840 C CA . PRO B 1 179 ? -18.25 -31.734 -14.125 1 86.62 179 PRO B CA 1
ATOM 4841 C C . PRO B 1 179 ? -18.172 -30.219 -14.203 1 86.62 179 PRO B C 1
ATOM 4843 O O . PRO B 1 179 ? -19.109 -29.578 -14.711 1 86.62 179 PRO B O 1
ATOM 4846 N N . LYS B 1 180 ? -17.172 -29.703 -13.68 1 87.5 180 LYS B N 1
ATOM 4847 C CA . LYS B 1 180 ? -17.047 -28.25 -13.797 1 87.5 180 LYS B CA 1
ATOM 4848 C C . LYS B 1 180 ? -16.984 -27.828 -15.258 1 87.5 180 LYS B C 1
ATOM 4850 O O . LYS B 1 180 ? -16.344 -28.484 -16.078 1 87.5 180 LYS B O 1
ATOM 4855 N N . ASN B 1 181 ? -17.688 -26.766 -15.484 1 88.69 181 ASN B N 1
ATOM 4856 C CA . ASN B 1 181 ? -17.688 -26.219 -16.828 1 88.69 181 ASN B CA 1
ATOM 4857 C C . ASN B 1 181 ? -16.297 -25.734 -17.25 1 88.69 181 ASN B C 1
ATOM 4859 O O . ASN B 1 181 ? -15.484 -25.375 -16.406 1 88.69 181 ASN B O 1
ATOM 4863 N N . PRO B 1 182 ? -16.078 -25.781 -18.594 1 91.88 182 PRO B N 1
ATOM 4864 C CA . PRO B 1 182 ? -14.812 -25.219 -19.094 1 91.88 182 PRO B CA 1
ATOM 4865 C C . PRO B 1 182 ? -14.633 -23.75 -18.734 1 91.88 182 PRO B C 1
ATOM 4867 O O . PRO B 1 182 ? -15.617 -23.062 -18.438 1 91.88 182 PRO B O 1
ATOM 4870 N N . TYR B 1 183 ? -13.383 -23.297 -18.688 1 93 183 TYR B N 1
ATOM 4871 C CA . TYR B 1 183 ? -13.133 -21.875 -18.516 1 93 183 TYR B CA 1
ATOM 4872 C C . TYR B 1 183 ? -13.711 -21.062 -19.672 1 93 183 TYR B C 1
ATOM 4874 O O . TYR B 1 183 ? -13.484 -21.391 -20.844 1 93 183 TYR B O 1
ATOM 4882 N N . THR B 1 184 ? -14.453 -20.094 -19.281 1 92.06 184 THR B N 1
ATOM 4883 C CA . THR B 1 184 ? -14.844 -19.188 -20.359 1 92.06 184 THR B CA 1
ATOM 4884 C C . THR B 1 184 ? -13.656 -18.344 -20.812 1 92.06 184 THR B C 1
ATOM 4886 O O . THR B 1 184 ? -12.695 -18.156 -20.062 1 92.06 184 THR B O 1
ATOM 4889 N N . ILE B 1 185 ? -13.727 -17.844 -22.016 1 92.06 185 ILE B N 1
ATOM 4890 C CA . ILE B 1 185 ? -12.648 -17.016 -22.531 1 92.06 185 ILE B CA 1
ATOM 4891 C C . ILE B 1 185 ? -12.492 -15.773 -21.656 1 92.06 185 ILE B C 1
ATOM 4893 O O . ILE B 1 185 ? -11.375 -15.375 -21.328 1 92.06 185 ILE B O 1
ATOM 4897 N N . ALA B 1 186 ? -13.602 -15.188 -21.297 1 91 186 ALA B N 1
ATOM 4898 C CA . ALA B 1 186 ? -13.586 -14 -20.453 1 91 186 ALA B CA 1
ATOM 4899 C C . ALA B 1 186 ? -12.945 -14.305 -19.109 1 91 186 ALA B C 1
ATOM 4901 O O . ALA B 1 186 ? -12.125 -13.523 -18.609 1 91 186 ALA B O 1
ATOM 4902 N N . GLU B 1 187 ? -13.25 -15.367 -18.547 1 91.06 187 GLU B N 1
ATOM 4903 C CA . GLU B 1 187 ? -12.688 -15.781 -17.266 1 91.06 187 GLU B CA 1
ATOM 4904 C C . GLU B 1 187 ? -11.18 -15.961 -17.359 1 91.06 187 GLU B C 1
ATOM 4906 O O . GLU B 1 187 ? -10.438 -15.547 -16.469 1 91.06 187 GLU B O 1
ATOM 4911 N N . LEU B 1 188 ? -10.781 -16.547 -18.391 1 92 188 LEU B N 1
ATOM 4912 C CA . LEU B 1 188 ? -9.359 -16.812 -18.578 1 92 188 LEU B CA 1
ATOM 4913 C C . LEU B 1 188 ? -8.578 -15.508 -18.734 1 92 188 LEU B C 1
ATOM 4915 O O . LEU B 1 188 ? -7.449 -15.391 -18.266 1 92 188 LEU B O 1
ATOM 4919 N N . LYS B 1 189 ? -9.164 -14.625 -19.406 1 90.75 189 LYS B N 1
ATOM 4920 C CA . LYS B 1 189 ? -8.484 -13.352 -19.625 1 90.75 189 LYS B CA 1
ATOM 4921 C C . LYS B 1 189 ? -8.227 -12.641 -18.312 1 90.75 189 LYS B C 1
ATOM 4923 O O . LYS B 1 189 ? -7.18 -12.016 -18.125 1 90.75 189 LYS B O 1
ATOM 4928 N N . PHE B 1 190 ? -9.125 -12.75 -17.406 1 88.94 190 PHE B N 1
ATOM 4929 C CA . PHE B 1 190 ? -8.93 -12.156 -16.094 1 88.94 190 PHE B CA 1
ATOM 4930 C C . PHE B 1 190 ? -7.969 -12.984 -15.258 1 88.94 190 PHE B C 1
ATOM 4932 O O . PHE B 1 190 ? -7.117 -12.438 -14.555 1 88.94 190 PHE B O 1
ATOM 4939 N N . THR B 1 191 ? -8.102 -14.25 -15.422 1 87.75 191 THR B N 1
ATOM 4940 C CA . THR B 1 191 ? -7.297 -15.164 -14.617 1 87.75 191 THR B CA 1
ATOM 4941 C C . THR B 1 191 ? -5.828 -15.086 -15.023 1 87.75 191 THR B C 1
ATOM 4943 O O . THR B 1 191 ? -4.938 -15.172 -14.18 1 87.75 191 THR B O 1
ATOM 4946 N N . LEU B 1 192 ? -5.617 -14.906 -16.266 1 89.62 192 LEU B N 1
ATOM 4947 C CA . LEU B 1 192 ? -4.258 -14.891 -16.781 1 89.62 192 LEU B CA 1
ATOM 4948 C C . LEU B 1 192 ? -3.701 -13.469 -16.797 1 89.62 192 LEU B C 1
ATOM 4950 O O . LEU B 1 192 ? -2.613 -13.227 -17.328 1 89.62 192 LEU B O 1
ATOM 4954 N N . ASN B 1 193 ? -4.461 -12.562 -16.344 1 84.12 193 ASN B N 1
ATOM 4955 C CA . ASN B 1 193 ? -4.059 -11.172 -16.203 1 84.12 193 ASN B CA 1
ATOM 4956 C C . ASN B 1 193 ? -3.865 -10.508 -17.562 1 84.12 193 ASN B C 1
ATOM 4958 O O . ASN B 1 193 ? -2.967 -9.68 -17.734 1 84.12 193 ASN B O 1
ATOM 4962 N N . VAL B 1 194 ? -4.586 -11.031 -18.5 1 82.5 194 VAL B N 1
ATOM 4963 C CA . VAL B 1 194 ? -4.613 -10.352 -19.797 1 82.5 194 VAL B CA 1
ATOM 4964 C C . VAL B 1 194 ? -5.301 -8.992 -19.656 1 82.5 194 VAL B C 1
ATOM 4966 O O . VAL B 1 194 ? -4.879 -8.008 -20.266 1 82.5 194 VAL B O 1
ATOM 4969 N N . VAL B 1 195 ? -6.348 -9.086 -18.906 1 83.69 195 VAL B N 1
ATOM 4970 C CA . VAL B 1 195 ? -7.078 -7.875 -18.547 1 83.69 195 VAL B CA 1
ATOM 4971 C C . VAL B 1 195 ? -7.043 -7.676 -17.031 1 83.69 195 VAL B C 1
ATOM 4973 O O . VAL B 1 195 ? -7.031 -8.648 -16.281 1 83.69 195 VAL B O 1
ATOM 4976 N N . ASP B 1 196 ? -7 -6.402 -16.75 1 80.06 196 ASP B N 1
ATOM 4977 C CA . ASP B 1 196 ? -6.906 -6.066 -15.336 1 80.06 196 ASP B CA 1
ATOM 4978 C C . ASP B 1 196 ? -8.273 -6.164 -14.664 1 80.06 196 ASP B C 1
ATOM 4980 O O . ASP B 1 196 ? -9.211 -5.453 -15.031 1 80.06 196 ASP B O 1
ATOM 4984 N N . ALA B 1 197 ? -8.297 -6.992 -13.656 1 77.06 197 ALA B N 1
ATOM 4985 C CA . ALA B 1 197 ? -9.539 -7.188 -12.914 1 77.06 197 ALA B CA 1
ATOM 4986 C C . ALA B 1 197 ? -9.867 -5.965 -12.07 1 77.06 197 ALA B C 1
ATOM 4988 O O . ALA B 1 197 ? -11.008 -5.801 -11.625 1 77.06 197 ALA B O 1
ATOM 4989 N N . ASN B 1 198 ? -8.883 -5.148 -11.922 1 71.06 198 ASN B N 1
ATOM 4990 C CA . ASN B 1 198 ? -9.078 -3.969 -11.086 1 71.06 198 ASN B CA 1
ATOM 4991 C C . ASN B 1 198 ? -9.055 -2.684 -11.914 1 71.06 198 ASN B C 1
ATOM 4993 O O . ASN B 1 198 ? -8.719 -1.616 -11.398 1 71.06 198 ASN B O 1
ATOM 4997 N N . ALA B 1 199 ? -9.359 -2.822 -13.156 1 73.25 199 ALA B N 1
ATOM 4998 C CA . ALA B 1 199 ? -9.312 -1.694 -14.086 1 73.25 199 ALA B CA 1
ATOM 4999 C C . ALA B 1 199 ? -10.297 -0.603 -13.672 1 73.25 199 ALA B C 1
ATOM 5001 O O . ALA B 1 199 ? -10.031 0.585 -13.867 1 73.25 199 ALA B O 1
ATOM 5002 N N . SER B 1 200 ? -11.477 -0.998 -13.18 1 74 200 SER B N 1
ATOM 5003 C CA . SER B 1 200 ? -12.492 -0.085 -12.664 1 74 200 SER B CA 1
ATOM 5004 C C . SER B 1 200 ? -13.32 -0.744 -11.562 1 74 200 SER B C 1
ATOM 5006 O O . SER B 1 200 ? -13.281 -1.965 -11.398 1 74 200 SER B O 1
ATOM 5008 N N . LYS B 1 201 ? -14.078 0.087 -10.922 1 70.56 201 LYS B N 1
ATOM 5009 C CA . LYS B 1 201 ? -14.953 -0.424 -9.867 1 70.56 201 LYS B CA 1
ATOM 5010 C C . LYS B 1 201 ? -15.984 -1.401 -10.438 1 70.56 201 LYS B C 1
ATOM 5012 O O . LYS B 1 201 ? -16.25 -2.443 -9.836 1 70.56 201 LYS B O 1
ATOM 5017 N N . ALA B 1 202 ? -16.453 -0.996 -11.477 1 77.31 202 ALA B N 1
ATOM 5018 C CA . ALA B 1 202 ? -17.469 -1.817 -12.125 1 77.31 202 ALA B CA 1
ATOM 5019 C C . ALA B 1 202 ? -16.906 -3.168 -12.547 1 77.31 202 ALA B C 1
ATOM 5021 O O . ALA B 1 202 ? -17.516 -4.211 -12.297 1 77.31 202 ALA B O 1
ATOM 5022 N N . VAL B 1 203 ? -15.773 -3.188 -13.117 1 84.56 203 VAL B N 1
ATOM 5023 C CA . VAL B 1 203 ? -15.133 -4.41 -13.594 1 84.56 203 VAL B CA 1
ATOM 5024 C C . VAL B 1 203 ? -14.812 -5.316 -12.406 1 84.56 203 VAL B C 1
ATOM 5026 O O . VAL B 1 203 ? -15.102 -6.52 -12.438 1 84.56 203 VAL B O 1
ATOM 5029 N N . LYS B 1 204 ? -14.328 -4.691 -11.438 1 78.31 204 LYS B N 1
ATOM 5030 C CA . LYS B 1 204 ? -13.977 -5.453 -10.25 1 78.31 204 LYS B CA 1
ATOM 5031 C C . LYS B 1 204 ? -15.195 -6.152 -9.656 1 78.31 204 LYS B C 1
ATOM 5033 O O . LYS B 1 204 ? -15.148 -7.344 -9.344 1 78.31 204 LYS B O 1
ATOM 5038 N N . ARG B 1 205 ? -16.266 -5.48 -9.492 1 76.06 205 ARG B N 1
ATOM 5039 C CA . ARG B 1 205 ? -17.516 -6.023 -8.953 1 76.06 205 ARG B CA 1
ATOM 5040 C C . ARG B 1 205 ? -18.016 -7.191 -9.797 1 76.06 205 ARG B C 1
ATOM 5042 O O . ARG B 1 205 ? -18.406 -8.227 -9.266 1 76.06 205 ARG B O 1
ATOM 5049 N N . LEU B 1 206 ? -17.984 -7.035 -10.992 1 85.25 206 LEU B N 1
ATOM 5050 C CA . LEU B 1 206 ? -18.484 -8.047 -11.914 1 85.25 206 LEU B CA 1
ATOM 5051 C C . LEU B 1 206 ? -17.609 -9.297 -11.867 1 85.25 206 LEU B C 1
ATOM 5053 O O . LEU B 1 206 ? -18.125 -10.422 -11.883 1 85.25 206 LEU B O 1
ATOM 5057 N N . VAL B 1 207 ? -16.344 -9.109 -11.758 1 85 207 VAL B N 1
ATOM 5058 C CA . VAL B 1 207 ? -15.414 -10.227 -11.695 1 85 207 VAL B CA 1
ATOM 5059 C C . VAL B 1 207 ? -15.633 -11.016 -10.398 1 85 207 VAL B C 1
ATOM 5061 O O . VAL B 1 207 ? -15.648 -12.25 -10.414 1 85 207 VAL B O 1
ATOM 5064 N N . GLU B 1 208 ? -15.844 -10.312 -9.406 1 75.5 208 GLU B N 1
ATOM 5065 C CA . GLU B 1 208 ? -16.078 -10.953 -8.117 1 75.5 208 GLU B CA 1
ATOM 5066 C C . GLU B 1 208 ? -17.375 -11.75 -8.133 1 75.5 208 GLU B C 1
ATOM 5068 O O . GLU B 1 208 ? -17.5 -12.75 -7.418 1 75.5 208 GLU B O 1
ATOM 5073 N N . GLN B 1 209 ? -18.297 -11.383 -8.922 1 78.81 209 GLN B N 1
ATOM 5074 C CA . GLN B 1 209 ? -19.578 -12.062 -9.047 1 78.81 209 GLN B CA 1
ATOM 5075 C C . GLN B 1 209 ? -19.5 -13.203 -10.062 1 78.81 209 GLN B C 1
ATOM 5077 O O . GLN B 1 209 ? -20.484 -13.914 -10.289 1 78.81 209 GLN B O 1
ATOM 5082 N N . GLY B 1 210 ? -18.422 -13.359 -10.633 1 84.12 210 GLY B N 1
ATOM 5083 C CA . GLY B 1 210 ? -18.25 -14.406 -11.625 1 84.12 210 GLY B CA 1
ATOM 5084 C C . GLY B 1 210 ? -18.828 -14.055 -12.977 1 84.12 210 GLY B C 1
ATOM 5085 O O . GLY B 1 210 ? -19.062 -14.93 -13.812 1 84.12 210 GLY B O 1
ATOM 5086 N N . ARG B 1 211 ? -19.188 -12.82 -13.125 1 90.19 211 ARG B N 1
ATOM 5087 C CA . ARG B 1 211 ? -19.75 -12.344 -14.383 1 90.19 211 ARG B CA 1
ATOM 5088 C C . ARG B 1 211 ? -18.656 -11.789 -15.297 1 90.19 211 ARG B C 1
ATOM 5090 O O . ARG B 1 211 ? -18.656 -10.602 -15.617 1 90.19 211 ARG B O 1
ATOM 5097 N N . PHE B 1 212 ? -17.953 -12.609 -15.883 1 90.94 212 PHE B N 1
ATOM 5098 C CA . PHE B 1 212 ? -16.719 -12.273 -16.594 1 90.94 212 PHE B CA 1
ATOM 5099 C C . PHE B 1 212 ? -17.031 -11.641 -17.938 1 90.94 212 PHE B C 1
ATOM 5101 O O . PHE B 1 212 ? -16.328 -10.727 -18.375 1 90.94 212 PHE B O 1
ATOM 5108 N N . GLU B 1 213 ? -18.062 -12.148 -18.641 1 89.94 213 GLU B N 1
ATOM 5109 C CA . GLU B 1 213 ? -18.422 -11.609 -19.938 1 89.94 213 GLU B CA 1
ATOM 5110 C C . GLU B 1 213 ? -18.828 -10.141 -19.844 1 89.94 213 GLU B C 1
ATOM 5112 O O . GLU B 1 213 ? -18.406 -9.312 -20.656 1 89.94 213 GLU B O 1
ATOM 5117 N N . GLU B 1 214 ? -19.594 -9.906 -18.875 1 91.5 214 GLU B N 1
ATOM 5118 C CA . GLU B 1 214 ? -20.031 -8.531 -18.656 1 91.5 214 GLU B CA 1
ATOM 5119 C C . GLU B 1 214 ? -18.859 -7.645 -18.234 1 91.5 214 GLU B C 1
ATOM 5121 O O . GLU B 1 214 ? -18.797 -6.48 -18.625 1 91.5 214 GLU B O 1
ATOM 5126 N N . ALA B 1 215 ? -18 -8.211 -17.422 1 90.5 215 ALA B N 1
ATOM 5127 C CA . ALA B 1 215 ? -16.828 -7.465 -16.969 1 90.5 215 ALA B CA 1
ATOM 5128 C C . ALA B 1 215 ? -15.93 -7.082 -18.141 1 90.5 215 ALA B C 1
ATOM 5130 O O . ALA B 1 215 ? -15.445 -5.949 -18.219 1 90.5 215 ALA B O 1
ATOM 5131 N N . LEU B 1 216 ? -15.781 -7.98 -19 1 89.75 216 LEU B N 1
ATOM 5132 C CA . LEU B 1 216 ? -14.93 -7.754 -20.172 1 89.75 216 LEU B CA 1
ATOM 5133 C C . LEU B 1 216 ? -15.539 -6.691 -21.078 1 89.75 216 LEU B C 1
ATOM 5135 O O . LEU B 1 216 ? -14.812 -5.887 -21.672 1 89.75 216 LEU B O 1
ATOM 5139 N N . ALA B 1 217 ? -16.781 -6.703 -21.172 1 89 217 ALA B N 1
ATOM 5140 C CA . ALA B 1 217 ? -17.484 -5.75 -22.031 1 89 217 ALA B CA 1
ATOM 5141 C C . ALA B 1 217 ? -17.328 -4.324 -21.516 1 89 217 ALA B C 1
ATOM 5143 O O . ALA B 1 217 ? -17.422 -3.363 -22.281 1 89 217 ALA B O 1
ATOM 5144 N N . GLU B 1 218 ? -17.047 -4.172 -20.266 1 87.25 218 GLU B N 1
ATOM 5145 C CA . GLU B 1 218 ? -16.891 -2.863 -19.641 1 87.25 218 GLU B CA 1
ATOM 5146 C C . GLU B 1 218 ? -15.531 -2.258 -19.953 1 87.25 218 GLU B C 1
ATOM 5148 O O . GLU B 1 218 ? -15.32 -1.056 -19.781 1 87.25 218 GLU B O 1
ATOM 5153 N N . ILE B 1 219 ? -14.664 -3.074 -20.328 1 86.12 219 ILE B N 1
ATOM 5154 C CA . ILE B 1 219 ? -13.305 -2.596 -20.594 1 86.12 219 ILE B CA 1
ATOM 5155 C C . ILE B 1 219 ? -13.188 -2.154 -22.047 1 86.12 219 ILE B C 1
ATOM 5157 O O . ILE B 1 219 ? -13.398 -2.949 -22.969 1 86.12 219 ILE B O 1
ATOM 5161 N N . LYS B 1 220 ? -12.828 -0.839 -22.125 1 80.25 220 LYS B N 1
ATOM 5162 C CA . LYS B 1 220 ? -12.641 -0.298 -23.469 1 80.25 220 LYS B CA 1
ATOM 5163 C C . LYS B 1 220 ? -11.312 -0.758 -24.078 1 80.25 220 LYS B C 1
ATOM 5165 O O . LYS B 1 220 ? -10.281 -0.724 -23.406 1 80.25 220 LYS B O 1
ATOM 5170 N N . ASP B 1 221 ? -11.25 -1.282 -25.281 1 80.5 221 ASP B N 1
ATOM 5171 C CA . ASP B 1 221 ? -10.07 -1.699 -26.016 1 80.5 221 ASP B CA 1
ATOM 5172 C C . ASP B 1 221 ? -9.312 -2.799 -25.281 1 80.5 221 ASP B C 1
ATOM 5174 O O . ASP B 1 221 ? -8.102 -2.695 -25.062 1 80.5 221 ASP B O 1
ATOM 5178 N N . ALA B 1 222 ? -10.008 -3.736 -24.812 1 80.56 222 ALA B N 1
ATOM 5179 C CA . ALA B 1 222 ? -9.383 -4.871 -24.125 1 80.56 222 ALA B CA 1
ATOM 5180 C C . ALA B 1 222 ? -8.414 -5.598 -25.047 1 80.56 222 ALA B C 1
ATOM 5182 O O . ALA B 1 222 ? -8.688 -5.77 -26.234 1 80.56 222 ALA B O 1
ATOM 5183 N N . PRO B 1 223 ? -7.324 -5.926 -24.469 1 81.56 223 PRO B N 1
ATOM 5184 C CA . PRO B 1 223 ? -6.371 -6.68 -25.297 1 81.56 223 PRO B CA 1
ATOM 5185 C C . PRO B 1 223 ? -6.918 -8.031 -25.75 1 81.56 223 PRO B C 1
ATOM 5187 O O . PRO B 1 223 ? -7.637 -8.695 -24.984 1 81.56 223 PRO B O 1
ATOM 5190 N N . PHE B 1 224 ? -6.598 -8.422 -26.969 1 81.19 224 PHE B N 1
ATOM 5191 C CA . PHE B 1 224 ? -6.902 -9.727 -27.547 1 81.19 224 PHE B CA 1
ATOM 5192 C C . PHE B 1 224 ? -8.406 -9.984 -27.547 1 81.19 224 PHE B C 1
ATOM 5194 O O . PHE B 1 224 ? -8.859 -11.039 -27.109 1 81.19 224 PHE B O 1
ATOM 5201 N N . GLU B 1 225 ? -9.109 -9.078 -27.984 1 76.25 225 GLU B N 1
ATOM 5202 C CA . GLU B 1 225 ? -10.562 -9.188 -28.031 1 76.25 225 GLU B CA 1
ATOM 5203 C C . GLU B 1 225 ? -11 -10.359 -28.906 1 76.25 225 GLU B C 1
ATOM 5205 O O . GLU B 1 225 ? -11.953 -11.07 -28.578 1 76.25 225 GLU B O 1
ATOM 5210 N N . ASP B 1 226 ? -10.203 -10.578 -29.859 1 84.88 226 ASP B N 1
ATOM 5211 C CA . ASP B 1 226 ? -10.523 -11.656 -30.797 1 84.88 226 ASP B CA 1
ATOM 5212 C C . ASP B 1 226 ? -9.906 -12.977 -30.328 1 84.88 226 ASP B C 1
ATOM 5214 O O . ASP B 1 226 ? -8.766 -13.008 -29.875 1 84.88 226 ASP B O 1
ATOM 5218 N N . TRP B 1 227 ? -10.672 -14.094 -30.516 1 88.62 227 TRP B N 1
ATOM 5219 C CA . TRP B 1 227 ? -10.242 -15.438 -30.141 1 88.62 227 TRP B CA 1
ATOM 5220 C C . TRP B 1 227 ? -8.922 -15.797 -30.812 1 88.62 227 TRP B C 1
ATOM 5222 O O . TRP B 1 227 ? -8.031 -16.375 -30.188 1 88.62 227 TRP B O 1
ATOM 5232 N N . ARG B 1 228 ? -8.82 -15.445 -32 1 90.19 228 ARG B N 1
ATOM 5233 C CA . ARG B 1 228 ? -7.633 -15.789 -32.781 1 90.19 228 ARG B CA 1
ATOM 5234 C C . ARG B 1 228 ? -6.375 -15.211 -32.125 1 90.19 228 ARG B C 1
ATOM 5236 O O . ARG B 1 228 ? -5.359 -15.898 -32 1 90.19 228 ARG B O 1
ATOM 5243 N N . ASN B 1 229 ? -6.457 -13.984 -31.812 1 90.25 229 ASN B N 1
ATOM 5244 C CA . ASN B 1 229 ? -5.312 -13.32 -31.203 1 90.25 229 ASN B CA 1
ATOM 5245 C C . ASN B 1 229 ? -5.035 -13.867 -29.797 1 90.25 229 ASN B C 1
ATOM 5247 O O . ASN B 1 229 ? -3.879 -14.031 -29.406 1 90.25 229 ASN B O 1
ATOM 5251 N N . PHE B 1 230 ? -6.086 -14.094 -29.109 1 93.62 230 PHE B N 1
ATOM 5252 C CA . PHE B 1 230 ? -5.926 -14.664 -27.781 1 93.62 230 PHE B CA 1
ATOM 5253 C C . PHE B 1 230 ? -5.246 -16.031 -27.844 1 93.62 230 PHE B C 1
ATOM 5255 O O . PHE B 1 230 ? -4.32 -16.312 -27.094 1 93.62 230 PHE B O 1
ATOM 5262 N N . ARG B 1 231 ? -5.734 -16.828 -28.734 1 94.31 231 ARG B N 1
ATOM 5263 C CA . ARG B 1 231 ? -5.168 -18.156 -28.922 1 94.31 231 ARG B CA 1
ATOM 5264 C C . ARG B 1 231 ? -3.697 -18.078 -29.312 1 94.31 231 ARG B C 1
ATOM 5266 O O . ARG B 1 231 ? -2.85 -18.719 -28.703 1 94.31 231 ARG B O 1
ATOM 5273 N N . ARG B 1 232 ? -3.359 -17.281 -30.25 1 94 232 ARG B N 1
ATOM 5274 C CA . ARG B 1 232 ? -2.023 -17.219 -30.828 1 94 232 ARG B CA 1
ATOM 5275 C C . ARG B 1 232 ? -1.028 -16.594 -29.859 1 94 232 ARG B C 1
ATOM 5277 O O . ARG B 1 232 ? 0.102 -17.062 -29.734 1 94 232 ARG B O 1
ATOM 5284 N N . LYS B 1 233 ? -1.491 -15.57 -29.156 1 93.56 233 LYS B N 1
ATOM 5285 C CA . LYS B 1 233 ? -0.544 -14.75 -28.406 1 93.56 233 LYS B CA 1
ATOM 5286 C C . LYS B 1 233 ? -0.484 -15.188 -26.938 1 93.56 233 LYS B C 1
ATOM 5288 O O . LYS B 1 233 ? 0.489 -14.898 -26.234 1 93.56 233 LYS B O 1
ATOM 5293 N N . VAL B 1 234 ? -1.466 -15.859 -26.5 1 94.44 234 VAL B N 1
ATOM 5294 C CA . VAL B 1 234 ? -1.499 -16.219 -25.094 1 94.44 234 VAL B CA 1
ATOM 5295 C C . VAL B 1 234 ? -1.387 -17.734 -24.953 1 94.44 234 VAL B C 1
ATOM 5297 O O . VAL B 1 234 ? -0.383 -18.25 -24.438 1 94.44 234 VAL B O 1
ATOM 5300 N N . LEU B 1 235 ? -2.305 -18.516 -25.531 1 95.88 235 LEU B N 1
ATOM 5301 C CA . LEU B 1 235 ? -2.391 -19.953 -25.297 1 95.88 235 LEU B CA 1
ATOM 5302 C C . LEU B 1 235 ? -1.252 -20.688 -25.984 1 95.88 235 LEU B C 1
ATOM 5304 O O . LEU B 1 235 ? -0.573 -21.516 -25.375 1 95.88 235 LEU B O 1
ATOM 5308 N N . GLU B 1 236 ? -1.091 -20.344 -27.188 1 96.81 236 GLU B N 1
ATOM 5309 C CA . GLU B 1 236 ? -0.062 -21.047 -27.953 1 96.81 236 GLU B CA 1
ATOM 5310 C C . GLU B 1 236 ? 1.333 -20.719 -27.422 1 96.81 236 GLU B C 1
ATOM 5312 O O . GLU B 1 236 ? 2.23 -21.562 -27.453 1 96.81 236 GLU B O 1
ATOM 5317 N N . VAL B 1 237 ? 1.483 -19.516 -27.062 1 95.75 237 VAL B N 1
ATOM 5318 C CA . VAL B 1 237 ? 2.764 -19.109 -26.484 1 95.75 237 VAL B CA 1
ATOM 5319 C C . VAL B 1 237 ? 3.037 -19.891 -25.219 1 95.75 237 VAL B C 1
ATOM 5321 O O . VAL B 1 237 ? 4.129 -20.438 -25.031 1 95.75 237 VAL B O 1
ATOM 5324 N N . ALA B 1 238 ? 2.07 -19.969 -24.359 1 96.81 238 ALA B N 1
ATOM 5325 C CA . ALA B 1 238 ? 2.211 -20.688 -23.094 1 96.81 238 ALA B CA 1
ATOM 5326 C C . ALA B 1 238 ? 2.424 -22.188 -23.344 1 96.81 238 ALA B C 1
ATOM 5328 O O . ALA B 1 238 ? 3.273 -22.812 -22.703 1 96.81 238 ALA B O 1
ATOM 5329 N N . LYS B 1 239 ? 1.681 -22.719 -24.25 1 97.56 239 LYS B N 1
ATOM 5330 C CA . LYS B 1 239 ? 1.792 -24.141 -24.578 1 97.56 239 LYS B CA 1
ATOM 5331 C C . LYS B 1 239 ? 3.197 -24.484 -25.062 1 97.56 239 LYS B C 1
ATOM 5333 O O . LYS B 1 239 ? 3.814 -25.422 -24.578 1 97.56 239 LYS B O 1
ATOM 5338 N N . LYS B 1 240 ? 3.654 -23.688 -25.984 1 97.12 240 LYS B N 1
ATOM 5339 C CA . LYS B 1 240 ? 4.973 -23.922 -26.562 1 97.12 240 LYS B CA 1
ATOM 5340 C C . LYS B 1 240 ? 6.07 -23.797 -25.516 1 97.12 240 LYS B C 1
ATOM 5342 O O . LYS B 1 240 ? 6.965 -24.641 -25.438 1 97.12 240 LYS B O 1
ATOM 5347 N N . GLU B 1 241 ? 5.996 -22.781 -24.719 1 96.56 241 GLU B N 1
ATOM 5348 C CA . GLU B 1 241 ? 7.023 -22.531 -23.719 1 96.56 241 GLU B CA 1
ATOM 5349 C C . GLU B 1 241 ? 7.047 -23.641 -22.672 1 96.56 241 GLU B C 1
ATOM 5351 O O . GLU B 1 241 ? 8.117 -24.078 -22.234 1 96.56 241 GLU B O 1
ATOM 5356 N N . LEU B 1 242 ? 5.953 -24.125 -22.281 1 96.25 242 LEU B N 1
ATOM 5357 C CA . LEU B 1 242 ? 5.891 -25.203 -21.281 1 96.25 242 LEU B CA 1
ATOM 5358 C C . LEU B 1 242 ? 6.375 -26.516 -21.875 1 96.25 242 LEU B C 1
ATOM 5360 O O . LEU B 1 242 ? 7.105 -27.266 -21.219 1 96.25 242 LEU B O 1
ATOM 5364 N N . GLU B 1 243 ? 6.008 -26.719 -23.031 1 95.19 243 GLU B N 1
ATOM 5365 C CA . GLU B 1 243 ? 6.395 -27.969 -23.703 1 95.19 243 GLU B CA 1
ATOM 5366 C C . GLU B 1 243 ? 7.902 -28.031 -23.922 1 95.19 243 GLU B C 1
ATOM 5368 O O . GLU B 1 243 ? 8.508 -29.094 -23.797 1 95.19 243 GLU B O 1
ATOM 5373 N N . GLU B 1 244 ? 8.453 -26.938 -24.188 1 93.75 244 GLU B N 1
ATOM 5374 C CA . GLU B 1 244 ? 9.875 -26.891 -24.531 1 93.75 244 GLU B CA 1
ATOM 5375 C C . GLU B 1 244 ? 10.734 -26.734 -23.266 1 93.75 244 GLU B C 1
ATOM 5377 O O . GLU B 1 244 ? 11.953 -26.922 -23.312 1 93.75 244 GLU B O 1
ATOM 5382 N N . SER B 1 245 ? 10.062 -26.406 -22.234 1 91.44 245 SER B N 1
ATOM 5383 C CA . SER B 1 245 ? 10.812 -26.172 -21 1 91.44 245 SER B CA 1
ATOM 5384 C C . SER B 1 245 ? 11.438 -27.453 -20.469 1 91.44 245 SER B C 1
ATOM 5386 O O . SER B 1 245 ? 10.773 -28.5 -20.422 1 91.44 245 SER B O 1
ATOM 5388 N N . GLU B 1 246 ? 12.68 -27.359 -20.031 1 86.19 246 GLU B N 1
ATOM 5389 C CA . GLU B 1 246 ? 13.352 -28.5 -19.406 1 86.19 246 GLU B CA 1
ATOM 5390 C C . GLU B 1 246 ? 13.117 -28.516 -17.891 1 86.19 246 GLU B C 1
ATOM 5392 O O . GLU B 1 246 ? 13.445 -29.5 -17.219 1 86.19 246 GLU B O 1
ATOM 5397 N N . TYR B 1 247 ? 12.508 -27.516 -17.406 1 85 247 TYR B N 1
ATOM 5398 C CA . TYR B 1 247 ? 12.344 -27.375 -15.969 1 85 247 TYR B CA 1
ATOM 5399 C C . TYR B 1 247 ? 10.891 -27.625 -15.562 1 85 247 TYR B C 1
ATOM 5401 O O . TYR B 1 247 ? 10.625 -28.156 -14.477 1 85 247 TYR B O 1
ATOM 5409 N N . SER B 1 248 ? 9.961 -27.391 -16.438 1 91.94 248 SER B N 1
ATOM 5410 C CA . SER B 1 248 ? 8.547 -27.531 -16.094 1 91.94 248 SER B CA 1
ATOM 5411 C C . SER B 1 248 ? 8.148 -29 -16.016 1 91.94 248 SER B C 1
ATOM 5413 O O . SER B 1 248 ? 8.414 -29.781 -16.938 1 91.94 248 SER B O 1
ATOM 5415 N N . GLU B 1 249 ? 7.5 -29.344 -15.008 1 91.44 249 GLU B N 1
ATOM 5416 C CA . GLU B 1 249 ? 7.047 -30.719 -14.805 1 91.44 249 GLU B CA 1
ATOM 5417 C C . GLU B 1 249 ? 5.785 -31.016 -15.609 1 91.44 249 GLU B C 1
ATOM 5419 O O . GLU B 1 249 ? 5.426 -32.188 -15.82 1 91.44 249 GLU B O 1
ATOM 5424 N N . ILE B 1 250 ? 5.184 -29.969 -16.031 1 95.12 250 ILE B N 1
ATOM 5425 C CA . ILE B 1 250 ? 3.916 -30.219 -16.719 1 95.12 250 ILE B CA 1
ATOM 5426 C C . ILE B 1 250 ? 3.916 -29.516 -18.062 1 95.12 250 ILE B C 1
ATOM 5428 O O . ILE B 1 250 ? 4.684 -28.562 -18.281 1 95.12 250 ILE B O 1
ATOM 5432 N N . CYS B 1 251 ? 3.191 -29.953 -18.969 1 96.56 251 CYS B N 1
ATOM 5433 C CA . CYS B 1 251 ? 2.77 -29.328 -20.219 1 96.56 251 CYS B CA 1
ATOM 5434 C C . CYS B 1 251 ? 1.278 -29.547 -20.453 1 96.56 251 CYS B C 1
ATOM 5436 O O . CYS B 1 251 ? 0.607 -30.203 -19.656 1 96.56 251 CYS B O 1
ATOM 5438 N N . PHE B 1 252 ? 0.761 -28.844 -21.453 1 97.62 252 PHE B N 1
ATOM 5439 C CA . PHE B 1 252 ? -0.682 -28.984 -21.594 1 97.62 252 PHE B CA 1
ATOM 5440 C C . PHE B 1 252 ? -1.082 -28.906 -23.062 1 97.62 252 PHE B C 1
ATOM 5442 O O . PHE B 1 252 ? -0.316 -28.422 -23.891 1 97.62 252 PHE B O 1
ATOM 5449 N N . ASP B 1 253 ? -2.205 -29.469 -23.344 1 97.06 253 ASP B N 1
ATOM 5450 C CA . ASP B 1 253 ? -2.996 -29.234 -24.547 1 97.06 253 ASP B CA 1
ATOM 5451 C C . ASP B 1 253 ? -4.359 -28.641 -24.203 1 97.06 253 ASP B C 1
ATOM 5453 O O . ASP B 1 253 ? -4.727 -28.562 -23.031 1 97.06 253 ASP B O 1
ATOM 5457 N N . TYR B 1 254 ? -5.02 -28.125 -25.234 1 96.5 254 TYR B N 1
ATOM 5458 C CA . TYR B 1 254 ? -6.332 -27.562 -24.906 1 96.5 254 TYR B CA 1
ATOM 5459 C C . TYR B 1 254 ? -7.305 -27.766 -26.062 1 96.5 254 TYR B C 1
ATOM 5461 O O . TYR B 1 254 ? -6.887 -28 -27.203 1 96.5 254 TYR B O 1
ATOM 5469 N N . GLU B 1 255 ? -8.594 -27.812 -25.703 1 93.88 255 GLU B N 1
ATOM 5470 C CA . GLU B 1 255 ? -9.68 -27.953 -26.672 1 93.88 255 GLU B CA 1
ATOM 5471 C C . GLU B 1 255 ? -10.68 -26.812 -26.531 1 93.88 255 GLU B C 1
ATOM 5473 O O . GLU B 1 255 ? -11.227 -26.578 -25.453 1 93.88 255 GLU B O 1
ATOM 5478 N N . PRO B 1 256 ? -10.852 -26.062 -27.625 1 92.94 256 PRO B N 1
ATOM 5479 C CA . PRO B 1 256 ? -11.891 -25.031 -27.578 1 92.94 256 PRO B CA 1
ATOM 5480 C C . PRO B 1 256 ? -13.305 -25.625 -27.531 1 92.94 256 PRO B C 1
ATOM 5482 O O . PRO B 1 256 ? -13.57 -26.641 -28.172 1 92.94 256 PRO B O 1
ATOM 5485 N N . VAL B 1 257 ? -14.078 -25.109 -26.672 1 90.5 257 VAL B N 1
ATOM 5486 C CA . VAL B 1 257 ? -15.484 -25.5 -26.594 1 90.5 257 VAL B CA 1
ATOM 5487 C C . VAL B 1 257 ? -16.344 -24.484 -27.359 1 90.5 257 VAL B C 1
ATOM 5489 O O . VAL B 1 257 ? -16.25 -23.281 -27.125 1 90.5 257 VAL B O 1
ATOM 5492 N N . LYS B 1 258 ? -17.062 -24.969 -28.281 1 88.81 258 LYS B N 1
ATOM 5493 C CA . LYS B 1 258 ? -17.875 -24.125 -29.125 1 88.81 258 LYS B CA 1
ATOM 5494 C C . LYS B 1 258 ? -19.359 -24.203 -28.734 1 88.81 258 LYS B C 1
ATOM 5496 O O . LYS B 1 258 ? -19.812 -25.25 -28.25 1 88.81 258 LYS B O 1
ATOM 5501 N N . SER B 1 259 ? -19.938 -23.016 -28.688 1 81.94 259 SER B N 1
ATOM 5502 C CA . SER B 1 259 ? -21.359 -23 -28.375 1 81.94 259 SER B CA 1
ATOM 5503 C C . SER B 1 259 ? -22.125 -22.094 -29.344 1 81.94 259 SER B C 1
ATOM 5505 O O . SER B 1 259 ? -21.531 -21.172 -29.922 1 81.94 259 SER B O 1
ATOM 5507 N N . GLY B 1 260 ? -23.406 -22.359 -29.422 1 73.62 260 GLY B N 1
ATOM 5508 C CA . GLY B 1 260 ? -24.312 -21.5 -30.188 1 73.62 260 GLY B CA 1
ATOM 5509 C C . GLY B 1 260 ? -24.375 -21.891 -31.656 1 73.62 260 GLY B C 1
ATOM 5510 O O . GLY B 1 260 ? -23.641 -22.781 -32.094 1 73.62 260 GLY B O 1
ATOM 5511 N N . LYS B 1 261 ? -25.281 -21.344 -32.438 1 73.69 261 LYS B N 1
ATOM 5512 C CA . LYS B 1 261 ? -25.578 -21.625 -33.844 1 73.69 261 LYS B CA 1
ATOM 5513 C C . LYS B 1 261 ? -24.375 -21.312 -34.75 1 73.69 261 LYS B C 1
ATOM 5515 O O . LYS B 1 261 ? -24.109 -22.016 -35.719 1 73.69 261 LYS B O 1
ATOM 5520 N N . GLY B 1 262 ? -23.531 -20.375 -34.375 1 74.62 262 GLY B N 1
ATOM 5521 C CA . GLY B 1 262 ? -22.422 -19.938 -35.219 1 74.62 262 GLY B CA 1
ATOM 5522 C C . GLY B 1 262 ? -21.109 -20.609 -34.844 1 74.62 262 GLY B C 1
ATOM 5523 O O . GLY B 1 262 ? -20.109 -20.438 -35.562 1 74.62 262 GLY B O 1
ATOM 5524 N N . GLY B 1 263 ? -21.094 -21.422 -33.875 1 79.31 263 GLY B N 1
ATOM 5525 C CA . GLY B 1 263 ? -19.906 -22.188 -33.531 1 79.31 263 GLY B CA 1
ATOM 5526 C C . GLY B 1 263 ? -18.812 -21.328 -32.906 1 79.31 263 GLY B C 1
ATOM 5527 O O . GLY B 1 263 ? -17.625 -21.562 -33.125 1 79.31 263 GLY B O 1
ATOM 5528 N N . LYS B 1 264 ? -19.219 -20.344 -32.188 1 85.38 264 LYS B N 1
ATOM 5529 C CA . LYS B 1 264 ? -18.234 -19.453 -31.578 1 85.38 264 LYS B CA 1
ATOM 5530 C C . LYS B 1 264 ? -17.578 -20.125 -30.375 1 85.38 264 LYS B C 1
ATOM 5532 O O . LYS B 1 264 ? -18.234 -20.844 -29.609 1 85.38 264 LYS B O 1
ATOM 5537 N N . VAL B 1 265 ? -16.297 -19.984 -30.266 1 89.94 265 VAL B N 1
ATOM 5538 C CA . VAL B 1 265 ? -15.555 -20.531 -29.141 1 89.94 265 VAL B CA 1
ATOM 5539 C C . VAL B 1 265 ? -15.953 -19.812 -27.859 1 89.94 265 VAL B C 1
ATOM 5541 O O . VAL B 1 265 ? -15.836 -18.578 -27.766 1 89.94 265 VAL B O 1
ATOM 5544 N N . THR B 1 266 ? -16.469 -20.531 -26.906 1 87.69 266 THR B N 1
ATOM 5545 C CA . THR B 1 266 ? -16.969 -19.906 -25.688 1 87.69 266 THR B CA 1
ATOM 5546 C C . THR B 1 266 ? -16.125 -20.312 -24.484 1 87.69 266 THR B C 1
ATOM 5548 O O . THR B 1 266 ? -16.188 -19.688 -23.422 1 87.69 266 THR B O 1
ATOM 5551 N N . GLY B 1 267 ? -15.352 -21.328 -24.641 1 91.88 267 GLY B N 1
ATOM 5552 C CA . GLY B 1 267 ? -14.57 -21.781 -23.5 1 91.88 267 GLY B CA 1
ATOM 5553 C C . GLY B 1 267 ? -13.414 -22.672 -23.891 1 91.88 267 GLY B C 1
ATOM 5554 O O . GLY B 1 267 ? -13.227 -22.984 -25.078 1 91.88 267 GLY B O 1
ATOM 5555 N N . ILE B 1 268 ? -12.609 -23.031 -22.875 1 94.56 268 ILE B N 1
ATOM 5556 C CA . ILE B 1 268 ? -11.43 -23.859 -23.094 1 94.56 268 ILE B CA 1
ATOM 5557 C C . ILE B 1 268 ? -11.312 -24.906 -21.984 1 94.56 268 ILE B C 1
ATOM 5559 O O . ILE B 1 268 ? -11.57 -24.609 -20.828 1 94.56 268 ILE B O 1
ATOM 5563 N N . ARG B 1 269 ? -10.984 -26.078 -22.453 1 94.5 269 ARG B N 1
ATOM 5564 C CA . ARG B 1 269 ? -10.617 -27.156 -21.531 1 94.5 269 ARG B CA 1
ATOM 5565 C C . ARG B 1 269 ? -9.148 -27.531 -21.688 1 94.5 269 ARG B C 1
ATOM 5567 O O . ARG B 1 269 ? -8.672 -27.719 -22.812 1 94.5 269 ARG B O 1
ATOM 5574 N N . PHE B 1 270 ? -8.508 -27.656 -20.562 1 97.31 270 PHE B N 1
ATOM 5575 C CA . PHE B 1 270 ? -7.09 -28 -20.609 1 97.31 270 PHE B CA 1
ATOM 5576 C C . PHE B 1 270 ? -6.883 -29.484 -20.359 1 97.31 270 PHE B C 1
ATOM 5578 O O . PHE B 1 270 ? -7.609 -30.094 -19.562 1 97.31 270 PHE B O 1
ATOM 5585 N N . PHE B 1 271 ? -5.93 -29.984 -21.031 1 97.44 271 PHE B N 1
ATOM 5586 C CA . PHE B 1 271 ? -5.438 -31.344 -20.828 1 97.44 271 PHE B CA 1
ATOM 5587 C C . PHE B 1 271 ? -3.975 -31.328 -20.391 1 97.44 271 PHE B C 1
ATOM 5589 O O . PHE B 1 271 ? -3.086 -31.109 -21.219 1 97.44 271 PHE B O 1
ATOM 5596 N N . VAL B 1 272 ? -3.799 -31.609 -19.156 1 97.5 272 VAL B N 1
ATOM 5597 C CA . VAL B 1 272 ? -2.482 -31.438 -18.547 1 97.5 272 VAL B CA 1
ATOM 5598 C C . VAL B 1 272 ? -1.766 -32.781 -18.484 1 97.5 272 VAL B C 1
ATOM 5600 O O . VAL B 1 272 ? -2.363 -33.781 -18.109 1 97.5 272 VAL B O 1
ATOM 5603 N N . LYS B 1 273 ? -0.508 -32.812 -18.828 1 96.06 273 LYS B N 1
ATOM 5604 C CA . LYS B 1 273 ? 0.33 -34 -18.812 1 96.06 273 LYS B CA 1
ATOM 5605 C C . LYS B 1 273 ? 1.683 -33.719 -18.156 1 96.06 273 LYS B C 1
ATOM 5607 O O . LYS B 1 273 ? 2.104 -32.562 -18.078 1 96.06 273 LYS B O 1
ATOM 5612 N N . LYS B 1 274 ? 2.268 -34.75 -17.672 1 93.19 274 LYS B N 1
ATOM 5613 C CA . LYS B 1 274 ? 3.65 -34.594 -17.219 1 93.19 274 LYS B CA 1
ATOM 5614 C C . LYS B 1 274 ? 4.586 -34.344 -18.406 1 93.19 274 LYS B C 1
ATOM 5616 O O . LYS B 1 274 ? 4.449 -34.969 -19.453 1 93.19 274 LYS B O 1
ATOM 5621 N N . ASN B 1 275 ? 5.387 -33.438 -18.219 1 93.12 275 ASN B N 1
ATOM 5622 C CA . ASN B 1 275 ? 6.293 -33.062 -19.297 1 93.12 275 ASN B CA 1
ATOM 5623 C C . ASN B 1 275 ? 7.441 -34.031 -19.438 1 93.12 275 ASN B C 1
ATOM 5625 O O . ASN B 1 275 ? 8.273 -34.156 -18.547 1 93.12 275 ASN B O 1
ATOM 5629 N N . PRO B 1 276 ? 7.539 -34.688 -20.531 1 88.81 276 PRO B N 1
ATOM 5630 C CA . PRO B 1 276 ? 8.609 -35.656 -20.703 1 88.81 276 PRO B CA 1
ATOM 5631 C C . PRO B 1 276 ? 9.992 -35.031 -20.797 1 88.81 276 PRO B C 1
ATOM 5633 O O . PRO B 1 276 ? 11 -35.688 -20.531 1 88.81 276 PRO B O 1
ATOM 5636 N N . LYS B 1 277 ? 10.133 -33.812 -21.125 1 87.56 277 LYS B N 1
ATOM 5637 C CA . LYS B 1 277 ? 11.414 -33.125 -21.297 1 87.56 277 LYS B CA 1
ATOM 5638 C C . LYS B 1 277 ? 11.977 -32.656 -19.969 1 87.56 277 LYS B C 1
ATOM 5640 O O . LYS B 1 277 ? 13.141 -32.25 -19.875 1 87.56 277 LYS B O 1
ATOM 5645 N N . CYS B 1 278 ? 11.078 -32.688 -18.969 1 85.06 278 CYS B N 1
ATOM 5646 C CA . CYS B 1 278 ? 11.523 -32.188 -17.672 1 85.06 278 CYS B CA 1
ATOM 5647 C C . CYS B 1 278 ? 12.641 -33.062 -17.109 1 85.06 278 CYS B C 1
ATOM 5649 O O . CYS B 1 278 ? 12.484 -34.281 -17.016 1 85.06 278 CYS B O 1
ATOM 5651 N N . ILE B 1 279 ? 13.867 -32.531 -16.781 1 71.38 279 ILE B N 1
ATOM 5652 C CA . ILE B 1 279 ? 15.039 -33.25 -16.312 1 71.38 279 ILE B CA 1
ATOM 5653 C C . ILE B 1 279 ? 14.867 -33.594 -14.828 1 71.38 279 ILE B C 1
ATOM 5655 O O . ILE B 1 279 ? 15.453 -34.562 -14.336 1 71.38 279 ILE B O 1
ATOM 5659 N N . HIS B 1 280 ? 14.203 -32.844 -13.984 1 60.78 280 HIS B N 1
ATOM 5660 C CA . HIS B 1 280 ? 14.102 -33.031 -12.547 1 60.78 280 HIS B CA 1
ATOM 5661 C C . HIS B 1 280 ? 12.734 -33.594 -12.164 1 60.78 280 HIS B C 1
ATOM 5663 O O . HIS B 1 280 ? 12.211 -33.281 -11.086 1 60.78 280 HIS B O 1
ATOM 5669 N N . HIS B 1 281 ? 12.047 -34.438 -12.906 1 53.06 281 HIS B N 1
ATOM 5670 C CA . HIS B 1 281 ? 10.742 -34.938 -12.477 1 53.06 281 HIS B CA 1
ATOM 5671 C C . HIS B 1 281 ? 10.797 -35.469 -11.047 1 53.06 281 HIS B C 1
ATOM 5673 O O . HIS B 1 281 ? 9.812 -35.375 -10.305 1 53.06 281 HIS B O 1
ATOM 5679 N N . SER B 1 282 ? 11.758 -36.188 -10.625 1 44.91 282 SER B N 1
ATOM 5680 C CA . SER B 1 282 ? 11.867 -37.031 -9.445 1 44.91 282 SER B CA 1
ATOM 5681 C C . SER B 1 282 ? 11.688 -36.219 -8.164 1 44.91 282 SER B C 1
ATOM 5683 O O . SER B 1 282 ? 11.133 -36.719 -7.18 1 44.91 282 SER B O 1
ATOM 5685 N N . ASP B 1 283 ? 12.375 -35.188 -7.988 1 44.72 283 ASP B N 1
ATOM 5686 C CA . ASP B 1 283 ? 12.664 -34.688 -6.641 1 44.72 283 ASP B CA 1
ATOM 5687 C C . ASP B 1 283 ? 11.43 -34.031 -6.02 1 44.72 283 ASP B C 1
ATOM 5689 O O . ASP B 1 283 ? 11.406 -33.75 -4.82 1 44.72 283 ASP B O 1
ATOM 5693 N N . LEU B 1 284 ? 10.445 -33.594 -6.758 1 45.69 284 LEU B N 1
ATOM 5694 C CA . LEU B 1 284 ? 9.305 -32.906 -6.168 1 45.69 284 LEU B CA 1
ATOM 5695 C C . LEU B 1 284 ? 8.273 -33.906 -5.656 1 45.69 284 LEU B C 1
ATOM 5697 O O . LEU B 1 284 ? 7.281 -33.531 -5.039 1 45.69 284 LEU B O 1
ATOM 5701 N N . GLN B 1 285 ? 8.195 -35.156 -6.121 1 40.25 285 GLN B N 1
ATOM 5702 C CA . GLN B 1 285 ? 7.176 -36.156 -5.789 1 40.25 285 GLN B CA 1
ATOM 5703 C C . GLN B 1 285 ? 7.082 -36.375 -4.277 1 40.25 285 GLN B C 1
ATOM 5705 O O . GLN B 1 285 ? 6.078 -36.875 -3.779 1 40.25 285 GLN B O 1
ATOM 5710 N N . ARG B 1 286 ? 8.211 -36.531 -3.561 1 36.81 286 ARG B N 1
ATOM 5711 C CA . ARG B 1 286 ? 8.117 -37.062 -2.203 1 36.81 286 ARG B CA 1
ATOM 5712 C C . ARG B 1 286 ? 7.328 -36.094 -1.301 1 36.81 286 ARG B C 1
ATOM 5714 O O . ARG B 1 286 ? 7.363 -36.25 -0.075 1 36.81 286 ARG B O 1
ATOM 5721 N N . MET B 1 287 ? 6.84 -35 -1.848 1 36.66 287 MET B N 1
ATOM 5722 C CA . MET B 1 287 ? 6.23 -34.219 -0.794 1 36.66 287 MET B CA 1
ATOM 5723 C C . MET B 1 287 ? 4.836 -34.719 -0.451 1 36.66 287 MET B C 1
ATOM 5725 O O . MET B 1 287 ? 4.016 -34.938 -1.343 1 36.66 287 MET B O 1
ATOM 5729 N N . PRO B 1 288 ? 4.496 -35.406 0.759 1 33.31 288 PRO B N 1
ATOM 5730 C CA . PRO B 1 288 ? 3.213 -36 1.173 1 33.31 288 PRO B CA 1
ATOM 5731 C C . PRO B 1 288 ? 2.018 -35.125 0.747 1 33.31 288 PRO B C 1
ATOM 5733 O O . PRO B 1 288 ? 2.059 -33.906 0.863 1 33.31 288 PRO B O 1
ATOM 5736 N N . SER B 1 289 ? 1.406 -35.406 -0.365 1 32.78 289 SER B N 1
ATOM 5737 C CA . SER B 1 289 ? 0.07 -34.844 -0.555 1 32.78 289 SER B CA 1
ATOM 5738 C C . SER B 1 289 ? -0.671 -34.719 0.771 1 32.78 289 SER B C 1
ATOM 5740 O O . SER B 1 289 ? -0.524 -35.594 1.652 1 32.78 289 SER B O 1
ATOM 5742 N N . GLY B 1 290 ? -1.106 -33.625 1.139 1 33.34 290 GLY B N 1
ATOM 5743 C CA . GLY B 1 290 ? -1.807 -33.375 2.387 1 33.34 290 GLY B CA 1
ATOM 5744 C C . GLY B 1 290 ? -2.83 -34.438 2.727 1 33.34 290 GLY B C 1
ATOM 5745 O O . GLY B 1 290 ? -3.541 -34.312 3.727 1 33.34 290 GLY B O 1
ATOM 5746 N N . GLU B 1 291 ? -3.377 -35.125 1.692 1 30.95 291 GLU B N 1
ATOM 5747 C CA . GLU B 1 291 ? -4.531 -35.844 2.195 1 30.95 291 GLU B CA 1
ATOM 5748 C C . GLU B 1 291 ? -4.098 -37.031 3.051 1 30.95 291 GLU B C 1
ATOM 5750 O O . GLU B 1 291 ? -4.941 -37.75 3.594 1 30.95 291 GLU B O 1
ATOM 5755 N N . GLU B 1 292 ? -3.105 -37.969 2.512 1 28.48 292 GLU B N 1
ATOM 5756 C CA . GLU B 1 292 ? -3.16 -39.281 3.156 1 28.48 292 GLU B CA 1
ATOM 5757 C C . GLU B 1 292 ? -3.186 -39.125 4.676 1 28.48 292 GLU B C 1
ATOM 5759 O O . GLU B 1 292 ? -4.195 -39.438 5.312 1 28.48 292 GLU B O 1
ATOM 5764 N N . GLU B 1 293 ? -2.346 -40.281 5.316 1 26.81 293 GLU B N 1
ATOM 5765 C CA . GLU B 1 293 ? -2.398 -40.875 6.648 1 26.81 293 GLU B CA 1
ATOM 5766 C C . GLU B 1 293 ? -2.273 -39.812 7.734 1 26.81 293 GLU B C 1
ATOM 5768 O O . GLU B 1 293 ? -1.812 -38.688 7.473 1 26.81 293 GLU B O 1
ATOM 5773 N N . GLY B 1 294 ? -2.916 -40.188 8.945 1 25.39 294 GLY B N 1
ATOM 5774 C CA . GLY B 1 294 ? -2.619 -39.875 10.336 1 25.39 294 GLY B CA 1
ATOM 5775 C C . GLY B 1 294 ? -1.147 -39.594 10.586 1 25.39 294 GLY B C 1
ATOM 5776 O O . GLY B 1 294 ? -0.304 -40.469 10.328 1 25.39 294 GLY B O 1
ATOM 5777 N N . GLU B 1 295 ? -0.626 -38.688 10.094 1 25.23 295 GLU B N 1
ATOM 5778 C CA . GLU B 1 295 ? 0.698 -38.438 10.664 1 25.23 295 GLU B CA 1
ATOM 5779 C C . GLU B 1 295 ? 0.887 -39.25 11.953 1 25.23 295 GLU B C 1
ATOM 5781 O O . GLU B 1 295 ? 0.197 -39.031 12.945 1 25.23 295 GLU B O 1
ATOM 5786 N N . GLU B 1 296 ? 1.155 -40.562 11.922 1 24 296 GLU B N 1
ATOM 5787 C CA . GLU B 1 296 ? 2.465 -40.938 12.438 1 24 296 GLU B CA 1
ATOM 5788 C C . GLU B 1 296 ? 3.496 -39.844 12.195 1 24 296 GLU B C 1
ATOM 5790 O O . GLU B 1 296 ? 3.762 -39.469 11.047 1 24 296 GLU B O 1
ATOM 5795 N N . ILE B 1 297 ? 3.479 -38.875 13 1 25.08 297 ILE B N 1
ATOM 5796 C CA . ILE B 1 297 ? 4.539 -37.969 13.406 1 25.08 297 ILE B CA 1
ATOM 5797 C C . ILE B 1 297 ? 5.898 -38.531 13.016 1 25.08 297 ILE B C 1
ATOM 5799 O O . ILE B 1 297 ? 6.195 -39.688 13.297 1 25.08 297 ILE B O 1
ATOM 5803 N N . ALA B 1 298 ? 6.238 -38.281 11.844 1 23.73 298 ALA B N 1
ATOM 5804 C CA . ALA B 1 298 ? 7.578 -38.844 11.695 1 23.73 298 ALA B CA 1
ATOM 5805 C C . ALA B 1 298 ? 8.219 -39.094 13.062 1 23.73 298 ALA B C 1
ATOM 5807 O O . ALA B 1 298 ? 8.195 -38.219 13.93 1 23.73 298 ALA B O 1
ATOM 5808 N N . PRO B 1 299 ? 8.328 -40.281 13.453 1 24 299 PRO B N 1
ATOM 5809 C CA . PRO B 1 299 ? 8.93 -40.844 14.648 1 24 299 PRO B CA 1
ATOM 5810 C C . PRO B 1 299 ? 10.242 -40.188 15.039 1 24 299 PRO B C 1
ATOM 5812 O O . PRO B 1 299 ? 10.719 -40.344 16.156 1 24 299 PRO B O 1
ATOM 5815 N N . ASN B 1 300 ? 10.852 -39.719 14.07 1 22.61 300 ASN B N 1
ATOM 5816 C CA . ASN B 1 300 ? 12.156 -39.406 14.641 1 22.61 300 ASN B CA 1
ATOM 5817 C C . ASN B 1 300 ? 12.102 -38.188 15.562 1 22.61 300 ASN B C 1
ATOM 5819 O O . ASN B 1 300 ? 13.133 -37.594 15.867 1 22.61 300 ASN B O 1
ATOM 5823 N N . VAL B 1 301 ? 11.07 -37.25 15.398 1 23.89 301 VAL B N 1
ATOM 5824 C CA . VAL B 1 301 ? 11.07 -36.625 16.734 1 23.89 301 VAL B CA 1
ATOM 5825 C C . VAL B 1 301 ? 10.938 -37.719 17.797 1 23.89 301 VAL B C 1
ATOM 5827 O O . VAL B 1 301 ? 9.945 -38.469 17.812 1 23.89 301 VAL B O 1
ATOM 5830 N N . LEU B 1 302 ? 11.953 -38.375 18.156 1 23.97 302 LEU B N 1
ATOM 5831 C CA . LEU B 1 302 ? 12.117 -39.188 19.344 1 23.97 302 LEU B CA 1
ATOM 5832 C C . LEU B 1 302 ? 11.047 -38.906 20.375 1 23.97 302 LEU B C 1
ATOM 5834 O O . LEU B 1 302 ? 10.852 -37.75 20.766 1 23.97 302 LEU B O 1
ATOM 5838 N N . ALA B 1 303 ? 9.852 -39.375 20.391 1 26.94 303 ALA B N 1
ATOM 5839 C CA . ALA B 1 303 ? 9.062 -39.719 21.562 1 26.94 303 ALA B CA 1
ATOM 5840 C C . ALA B 1 303 ? 9.938 -39.844 22.812 1 26.94 303 ALA B C 1
ATOM 5842 O O . ALA B 1 303 ? 10.094 -40.938 23.375 1 26.94 303 ALA B O 1
ATOM 5843 N N . ALA B 1 304 ? 11.031 -39.25 22.797 1 28.58 304 ALA B N 1
ATOM 5844 C CA . ALA B 1 304 ? 11.734 -39.281 24.062 1 28.58 304 ALA B CA 1
ATOM 5845 C C . ALA B 1 304 ? 10.82 -38.844 25.203 1 28.58 304 ALA B C 1
ATOM 5847 O O . ALA B 1 304 ? 9.898 -38.062 25 1 28.58 304 ALA B O 1
ATOM 5848 N N . LYS B 1 305 ? 10.68 -39.5 26.266 1 33.78 305 LYS B N 1
ATOM 5849 C CA . LYS B 1 305 ? 10.047 -39.281 27.562 1 33.78 305 LYS B CA 1
ATOM 5850 C C . LYS B 1 305 ? 9.992 -37.812 27.906 1 33.78 305 LYS B C 1
ATOM 5852 O O . LYS B 1 305 ? 11.031 -37.156 28.031 1 33.78 305 LYS B O 1
ATOM 5857 N N . LYS B 1 306 ? 9.156 -37.125 27.406 1 43.34 306 LYS B N 1
ATOM 5858 C CA . LYS B 1 306 ? 8.93 -35.75 27.875 1 43.34 306 LYS B CA 1
ATOM 5859 C C . LYS B 1 306 ? 9.211 -35.656 29.375 1 43.34 306 LYS B C 1
ATOM 5861 O O . LYS B 1 306 ? 8.453 -36.188 30.188 1 43.34 306 LYS B O 1
ATOM 5866 N N . THR B 1 307 ? 10.266 -35.469 29.719 1 51.22 307 THR B N 1
ATOM 5867 C CA . THR B 1 307 ? 10.609 -35.281 31.125 1 51.22 307 THR B CA 1
ATOM 5868 C C . THR B 1 307 ? 9.773 -34.156 31.75 1 51.22 307 THR B C 1
ATOM 5870 O O . THR B 1 307 ? 9.656 -33.094 31.188 1 51.22 307 THR B O 1
ATOM 5873 N N . PRO B 1 308 ? 8.906 -34.438 32.594 1 65.44 308 PRO B N 1
ATOM 5874 C CA . PRO B 1 308 ? 8.133 -33.375 33.281 1 65.44 308 PRO B CA 1
ATOM 5875 C C . PRO B 1 308 ? 8.984 -32.188 33.688 1 65.44 308 PRO B C 1
ATOM 5877 O O . PRO B 1 308 ? 10.109 -32.375 34.188 1 65.44 308 PRO B O 1
ATOM 5880 N N . VAL B 1 309 ? 8.672 -31.062 33.312 1 69.56 309 VAL B N 1
ATOM 5881 C CA . VAL B 1 309 ? 9.414 -29.828 33.562 1 69.56 309 VAL B CA 1
ATOM 5882 C C . VAL B 1 309 ? 9.523 -29.609 35.094 1 69.56 309 VAL B C 1
ATOM 5884 O O . VAL B 1 309 ? 8.523 -29.703 35.812 1 69.56 309 VAL B O 1
ATOM 5887 N N . ASN B 1 310 ? 10.672 -29.625 35.469 1 73 310 ASN B N 1
ATOM 5888 C CA . ASN B 1 310 ? 10.922 -29.281 36.875 1 73 310 ASN B CA 1
ATOM 5889 C C . ASN B 1 310 ? 10.742 -27.797 37.125 1 73 310 ASN B C 1
ATOM 5891 O O . ASN B 1 310 ? 11.633 -27 36.812 1 73 310 ASN B O 1
ATOM 5895 N N . GLU B 1 311 ? 9.641 -27.453 37.531 1 71.06 311 GLU B N 1
ATOM 5896 C CA . GLU B 1 311 ? 9.227 -26.062 37.688 1 71.06 311 GLU B CA 1
ATOM 5897 C C . GLU B 1 311 ? 10.148 -25.312 38.625 1 71.06 311 GLU B C 1
ATOM 5899 O O . GLU B 1 311 ? 10.242 -24.078 38.562 1 71.06 311 GLU B O 1
ATOM 5904 N N . LYS B 1 312 ? 10.883 -26.094 39.344 1 73.12 312 LYS B N 1
ATOM 5905 C CA . LYS B 1 312 ? 11.805 -25.484 40.312 1 73.12 312 LYS B CA 1
ATOM 5906 C C . LYS B 1 312 ? 12.992 -24.844 39.625 1 73.12 312 LYS B C 1
ATOM 5908 O O . LYS B 1 312 ? 13.656 -23.984 40.188 1 73.12 312 LYS B O 1
ATOM 5913 N N . LEU B 1 313 ? 13.086 -25.203 38.344 1 77.81 313 LEU B N 1
ATOM 5914 C CA . LEU B 1 313 ? 14.281 -24.75 37.625 1 77.81 313 LEU B CA 1
ATOM 5915 C C . LEU B 1 313 ? 13.984 -23.484 36.812 1 77.81 313 LEU B C 1
ATOM 5917 O O . LEU B 1 313 ? 14.898 -22.859 36.281 1 77.81 313 LEU B O 1
ATOM 5921 N N . ILE B 1 314 ? 12.836 -23.094 36.812 1 77.06 314 ILE B N 1
ATOM 5922 C CA . ILE B 1 314 ? 12.414 -21.984 35.969 1 77.06 314 ILE B CA 1
ATOM 5923 C C . ILE B 1 314 ? 13.133 -20.719 36.375 1 77.06 314 ILE B C 1
ATOM 5925 O O . ILE B 1 314 ? 13.633 -19.969 35.531 1 77.06 314 ILE B O 1
ATOM 5929 N N . LEU B 1 315 ? 13.227 -20.594 37.656 1 73.56 315 LEU B N 1
ATOM 5930 C CA . LEU B 1 315 ? 13.875 -19.391 38.156 1 73.56 315 LEU B CA 1
ATOM 5931 C C . LEU B 1 315 ? 15.375 -19.422 37.875 1 73.56 315 LEU B C 1
ATOM 5933 O O . LEU B 1 315 ? 15.969 -18.391 37.531 1 73.56 315 LEU B O 1
ATOM 5937 N N . GLU B 1 316 ? 15.883 -20.516 37.938 1 77.56 316 GLU B N 1
ATOM 5938 C CA . GLU B 1 316 ? 17.297 -20.672 37.625 1 77.56 316 GLU B CA 1
ATOM 5939 C C . GLU B 1 316 ? 17.578 -20.344 36.156 1 77.56 316 GLU B C 1
ATOM 5941 O O . GLU B 1 316 ? 18.562 -19.672 35.844 1 77.56 316 GLU B O 1
ATOM 5946 N N . VAL B 1 317 ? 16.734 -20.812 35.344 1 80.69 317 VAL B N 1
ATOM 5947 C CA . VAL B 1 317 ? 16.922 -20.578 33.906 1 80.69 317 VAL B CA 1
ATOM 5948 C C . VAL B 1 317 ? 16.656 -19.109 33.594 1 80.69 317 VAL B C 1
ATOM 5950 O O . VAL B 1 317 ? 17.344 -18.516 32.781 1 80.69 317 VAL B O 1
ATOM 5953 N N . ALA B 1 318 ? 15.727 -18.578 34.281 1 77.38 318 ALA B N 1
ATOM 5954 C CA . ALA B 1 318 ? 15.445 -17.156 34.094 1 77.38 318 ALA B CA 1
ATOM 5955 C C . ALA B 1 318 ? 16.672 -16.312 34.406 1 77.38 318 ALA B C 1
ATOM 5957 O O . ALA B 1 318 ? 16.938 -15.312 33.75 1 77.38 318 ALA B O 1
ATOM 5958 N N . ASP B 1 319 ? 17.391 -16.75 35.312 1 74.56 319 ASP B N 1
ATOM 5959 C CA . ASP B 1 319 ? 18.578 -16.047 35.75 1 74.56 319 ASP B CA 1
ATOM 5960 C C . ASP B 1 319 ? 19.672 -16.109 34.688 1 74.56 319 ASP B C 1
ATOM 5962 O O . ASP B 1 319 ? 20.516 -15.203 34.594 1 74.56 319 ASP B O 1
ATOM 5966 N N . ILE B 1 320 ? 19.641 -17.094 33.906 1 80 320 ILE B N 1
ATOM 5967 C CA . ILE B 1 320 ? 20.625 -17.25 32.844 1 80 320 ILE B CA 1
ATOM 5968 C C . ILE B 1 320 ? 20.484 -16.109 31.828 1 80 320 ILE B C 1
ATOM 5970 O O . ILE B 1 320 ? 21.484 -15.594 31.328 1 80 320 ILE B O 1
ATOM 5974 N N . PHE B 1 321 ? 19.328 -15.773 31.578 1 77.56 321 PHE B N 1
ATOM 5975 C CA . PHE B 1 321 ? 19.047 -14.82 30.516 1 77.56 321 PHE B CA 1
ATOM 5976 C C . PHE B 1 321 ? 19.188 -13.391 31.016 1 77.56 321 PHE B C 1
ATOM 5978 O O . PHE B 1 321 ? 19.25 -12.453 30.219 1 77.56 321 PHE B O 1
ATOM 5985 N N . GLY B 1 322 ? 19.375 -13.18 32.156 1 59.78 322 GLY B N 1
ATOM 5986 C CA . GLY B 1 322 ? 19.562 -11.852 32.719 1 59.78 322 GLY B CA 1
ATOM 5987 C C . GLY B 1 322 ? 18.453 -10.891 32.344 1 59.78 322 GLY B C 1
ATOM 5988 O O . GLY B 1 322 ? 17.281 -11.109 32.719 1 59.78 322 GLY B O 1
ATOM 5989 N N . ASN B 1 323 ? 18.844 -9.906 31.484 1 57.62 323 ASN B N 1
ATOM 5990 C CA . ASN B 1 323 ? 17.922 -8.844 31.109 1 57.62 323 ASN B CA 1
ATOM 5991 C C . ASN B 1 323 ? 17.25 -9.125 29.766 1 57.62 323 ASN B C 1
ATOM 5993 O O . ASN B 1 323 ? 16.531 -8.281 29.234 1 57.62 323 ASN B O 1
ATOM 5997 N N . GLU B 1 324 ? 17.344 -10.25 29.312 1 62.78 324 GLU B N 1
ATOM 5998 C CA . GLU B 1 324 ? 16.719 -10.602 28.047 1 62.78 324 GLU B CA 1
ATOM 5999 C C . GLU B 1 324 ? 15.25 -10.953 28.219 1 62.78 324 GLU B C 1
ATOM 6001 O O . GLU B 1 324 ? 14.875 -11.633 29.172 1 62.78 324 GLU B O 1
ATOM 6006 N N . PRO B 1 325 ? 14.461 -10.422 27.453 1 63.69 325 PRO B N 1
ATOM 6007 C CA . PRO B 1 325 ? 13.031 -10.695 27.609 1 63.69 325 PRO B CA 1
ATOM 6008 C C . PRO B 1 325 ? 12.656 -12.117 27.188 1 63.69 325 PRO B C 1
ATOM 6010 O O . PRO B 1 325 ? 12.594 -12.414 26 1 63.69 325 PRO B O 1
ATOM 6013 N N . ILE B 1 326 ? 12.445 -13.039 28.094 1 70.69 326 ILE B N 1
ATOM 6014 C CA . ILE B 1 326 ? 12.039 -14.414 27.844 1 70.69 326 ILE B CA 1
ATOM 6015 C C . ILE B 1 326 ? 10.836 -14.758 28.719 1 70.69 326 ILE B C 1
ATOM 6017 O O . ILE B 1 326 ? 10.789 -14.383 29.906 1 70.69 326 ILE B O 1
ATOM 6021 N N . THR B 1 327 ? 9.93 -15.352 28.125 1 66.62 327 THR B N 1
ATOM 6022 C CA . THR B 1 327 ? 8.711 -15.68 28.844 1 66.62 327 THR B CA 1
ATOM 6023 C C . THR B 1 327 ? 8.852 -17.016 29.578 1 66.62 327 THR B C 1
ATOM 6025 O O . THR B 1 327 ? 9.758 -17.797 29.266 1 66.62 327 THR B O 1
ATOM 6028 N N . ILE B 1 328 ? 7.977 -17.203 30.469 1 67.5 328 ILE B N 1
ATOM 6029 C CA . ILE B 1 328 ? 7.965 -18.438 31.234 1 67.5 328 ILE B CA 1
ATOM 6030 C C . ILE B 1 328 ? 7.695 -19.625 30.312 1 67.5 328 ILE B C 1
ATOM 6032 O O . ILE B 1 328 ? 8.312 -20.688 30.438 1 67.5 328 ILE B O 1
ATOM 6036 N N . GLN B 1 329 ? 6.859 -19.375 29.484 1 72.44 329 GLN B N 1
ATOM 6037 C CA . GLN B 1 329 ? 6.535 -20.438 28.547 1 72.44 329 GLN B CA 1
ATOM 6038 C C . GLN B 1 329 ? 7.746 -20.797 27.688 1 72.44 329 GLN B C 1
ATOM 6040 O O . GLN B 1 329 ? 8 -21.969 27.422 1 72.44 329 GLN B O 1
ATOM 6045 N N . GLU B 1 330 ? 8.422 -19.844 27.375 1 75.75 330 GLU B N 1
ATOM 6046 C CA . GLU B 1 330 ? 9.641 -20.078 26.594 1 75.75 330 GLU B CA 1
ATOM 6047 C C . GLU B 1 330 ? 10.688 -20.828 27.422 1 75.75 330 GLU B C 1
ATOM 6049 O O . GLU B 1 330 ? 11.375 -21.719 26.906 1 75.75 330 GLU B O 1
ATOM 6054 N N . ILE B 1 331 ? 10.727 -20.469 28.547 1 81.19 331 ILE B N 1
ATOM 6055 C CA . ILE B 1 331 ? 11.648 -21.141 29.453 1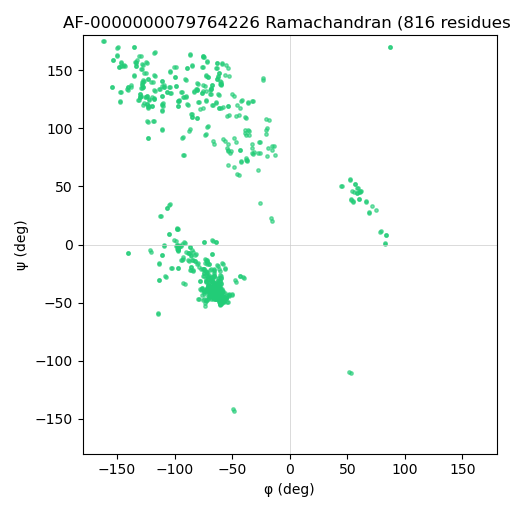 81.19 331 ILE B CA 1
ATOM 6056 C C . ILE B 1 331 ? 11.242 -22.609 29.609 1 81.19 331 ILE B C 1
ATOM 6058 O O . ILE B 1 331 ? 12.094 -23.5 29.609 1 81.19 331 ILE B O 1
ATOM 6062 N N . LYS B 1 332 ? 9.977 -22.781 29.703 1 77.06 332 LYS B N 1
ATOM 6063 C CA . LYS B 1 332 ? 9.477 -24.156 29.828 1 77.06 332 LYS B CA 1
ATOM 6064 C C . LYS B 1 332 ? 9.82 -24.969 28.594 1 77.06 332 LYS B C 1
ATOM 6066 O O . LYS B 1 332 ? 10.219 -26.141 28.703 1 77.06 332 LYS B O 1
ATOM 6071 N N . VAL B 1 333 ? 9.742 -24.391 27.594 1 79.75 333 VAL B N 1
ATOM 6072 C CA . VAL B 1 333 ? 10.07 -25.062 26.344 1 79.75 333 VAL B CA 1
ATOM 6073 C C . VAL B 1 333 ? 11.562 -25.406 26.312 1 79.75 333 VAL B C 1
ATOM 6075 O O . VAL B 1 333 ? 11.945 -26.516 25.906 1 79.75 333 VAL B O 1
ATOM 6078 N N . LEU B 1 334 ? 12.289 -24.531 26.719 1 85.12 334 LEU B N 1
ATOM 6079 C CA . LEU B 1 334 ? 13.734 -24.75 26.734 1 85.12 334 LEU B CA 1
ATOM 6080 C C . LEU B 1 334 ? 14.109 -25.828 27.734 1 85.12 334 LEU B C 1
ATOM 6082 O O . LEU B 1 334 ? 15 -26.641 27.484 1 85.12 334 LEU B O 1
ATOM 6086 N N . LEU B 1 335 ? 13.453 -25.812 28.781 1 84.25 335 LEU B N 1
ATOM 6087 C CA . LEU B 1 335 ? 13.68 -26.844 29.781 1 84.25 335 LEU B CA 1
ATOM 6088 C C . LEU B 1 335 ? 13.266 -28.203 29.25 1 84.25 335 LEU B C 1
ATOM 6090 O O . LEU B 1 335 ? 13.945 -29.203 29.5 1 84.25 335 LEU B O 1
ATOM 6094 N N . GLN B 1 336 ? 12.273 -28.188 28.562 1 81.38 336 GLN B N 1
ATOM 6095 C CA . GLN B 1 336 ? 11.781 -29.438 27.984 1 81.38 336 GLN B CA 1
ATOM 6096 C C . GLN B 1 336 ? 12.773 -30 26.969 1 81.38 336 GLN B C 1
ATOM 6098 O O . GLN B 1 336 ? 13.094 -31.188 26.984 1 81.38 336 GLN B O 1
ATOM 6103 N N . VAL B 1 337 ? 13.188 -29.172 26.219 1 81.25 337 VAL B N 1
ATOM 6104 C CA . VAL B 1 337 ? 14.062 -29.625 25.141 1 81.25 337 VAL B CA 1
ATOM 6105 C C . VAL B 1 337 ? 15.43 -30 25.703 1 81.25 337 VAL B C 1
ATOM 6107 O O . VAL B 1 337 ? 16.125 -30.844 25.141 1 81.25 337 VAL B O 1
ATOM 6110 N N . SER B 1 338 ? 15.742 -29.484 26.781 1 84.75 338 SER B N 1
ATOM 6111 C CA . SER B 1 338 ? 17.047 -29.734 27.391 1 84.75 338 SER B CA 1
ATOM 6112 C C . SER B 1 338 ? 16.969 -30.875 28.406 1 84.75 338 SER B C 1
ATOM 6114 O O . SER B 1 338 ? 17.938 -31.172 29.094 1 84.75 338 SER B O 1
ATOM 6116 N N . ASP B 1 339 ? 15.75 -31.391 28.547 1 81.44 339 ASP B N 1
ATOM 6117 C CA . ASP B 1 339 ? 15.5 -32.438 29.531 1 81.44 339 ASP B CA 1
ATOM 6118 C C . ASP B 1 339 ? 15.812 -31.953 30.953 1 81.44 339 ASP B C 1
ATOM 6120 O O . ASP B 1 339 ? 16.453 -32.656 31.719 1 81.44 339 ASP B O 1
ATOM 6124 N N . ASN B 1 340 ? 15.453 -30.703 31.219 1 82.69 340 ASN B N 1
ATOM 6125 C CA . ASN B 1 340 ? 15.516 -30.047 32.531 1 82.69 340 ASN B CA 1
ATOM 6126 C C . ASN B 1 340 ? 16.953 -29.875 33 1 82.69 340 ASN B C 1
ATOM 6128 O O . ASN B 1 340 ? 17.266 -30.094 34.156 1 82.69 340 ASN B O 1
ATOM 6132 N N . GLN B 1 341 ? 17.797 -29.578 32.062 1 84.25 341 GLN B N 1
ATOM 6133 C CA . GLN B 1 341 ? 19.203 -29.312 32.406 1 84.25 341 GLN B CA 1
ATOM 6134 C C . GLN B 1 341 ? 19.547 -27.844 32.188 1 84.25 341 GLN B C 1
ATOM 6136 O O . GLN B 1 341 ? 19.828 -27.422 31.062 1 84.25 341 GLN B O 1
ATOM 6141 N N . PRO B 1 342 ? 19.531 -27.078 33.25 1 86.31 342 PRO B N 1
ATOM 6142 C CA . PRO B 1 342 ? 19.812 -25.641 33.125 1 86.31 342 PRO B CA 1
ATOM 6143 C C . PRO B 1 342 ? 21.219 -25.375 32.594 1 86.31 342 PRO B C 1
ATOM 6145 O O . PRO B 1 342 ? 21.438 -24.359 31.906 1 86.31 342 PRO B O 1
ATOM 6148 N N . ASP B 1 343 ? 22.109 -26.312 32.719 1 84.31 343 ASP B N 1
ATOM 6149 C CA . ASP B 1 343 ? 23.484 -26.125 32.25 1 84.31 343 ASP B CA 1
ATOM 6150 C C . ASP B 1 343 ? 23.547 -26.141 30.734 1 84.31 343 ASP B C 1
ATOM 6152 O O . ASP B 1 343 ? 24.328 -25.391 30.141 1 84.31 343 ASP B O 1
ATOM 6156 N N . VAL B 1 344 ? 22.797 -26.938 30.141 1 83.56 344 VAL B N 1
ATOM 6157 C CA . VAL B 1 344 ? 22.734 -27 28.688 1 83.56 344 VAL B CA 1
ATOM 6158 C C . VAL B 1 344 ? 22.188 -25.688 28.125 1 83.56 344 VAL B C 1
ATOM 6160 O O . VAL B 1 344 ? 22.703 -25.172 27.125 1 83.56 344 VAL B O 1
ATOM 6163 N N . ILE B 1 345 ? 21.234 -25.141 28.781 1 86.69 345 ILE B N 1
ATOM 6164 C CA . ILE B 1 345 ? 20.641 -23.875 28.375 1 86.69 345 ILE B CA 1
ATOM 6165 C C . ILE B 1 345 ? 21.656 -22.75 28.531 1 86.69 345 ILE B C 1
ATOM 6167 O O . ILE B 1 345 ? 21.781 -21.891 27.656 1 86.69 345 ILE B O 1
ATOM 6171 N N . ARG B 1 346 ? 22.328 -22.875 29.594 1 85.12 346 ARG B N 1
ATOM 6172 C CA . ARG B 1 346 ? 23.375 -21.891 29.828 1 85.12 346 ARG B CA 1
ATOM 6173 C C . ARG B 1 346 ? 24.453 -21.938 28.75 1 85.12 346 ARG B C 1
ATOM 6175 O O . ARG B 1 346 ? 24.906 -20.906 28.266 1 85.12 346 ARG B O 1
ATOM 6182 N N . LYS B 1 347 ? 24.844 -23.062 28.391 1 82.12 347 LYS B N 1
ATOM 6183 C CA . LYS B 1 347 ? 25.844 -23.219 27.344 1 82.12 347 LYS B CA 1
ATOM 6184 C C . LYS B 1 347 ? 25.328 -22.703 26 1 82.12 347 LYS B C 1
ATOM 6186 O O . LYS B 1 347 ? 26.047 -22.016 25.281 1 82.12 347 LYS B O 1
ATOM 6191 N N . ALA B 1 348 ? 24.172 -23.078 25.719 1 81.5 348 ALA B N 1
ATOM 6192 C CA . ALA B 1 348 ? 23.547 -22.625 24.469 1 81.5 348 ALA B CA 1
ATOM 6193 C C . ALA B 1 348 ? 23.438 -21.109 24.453 1 81.5 348 ALA B C 1
ATOM 6195 O O . ALA B 1 348 ? 23.703 -20.469 23.422 1 81.5 348 ALA B O 1
ATOM 6196 N N . PHE B 1 349 ? 23.062 -20.562 25.516 1 82.56 349 PHE B N 1
ATOM 6197 C CA . PHE B 1 349 ? 22.906 -19.109 25.594 1 82.56 349 PHE B CA 1
ATOM 6198 C C . PHE B 1 349 ? 24.25 -18.406 25.484 1 82.56 349 PHE B C 1
ATOM 6200 O O . PHE B 1 349 ? 24.359 -17.375 24.812 1 82.56 349 PHE B O 1
ATOM 6207 N N . LYS B 1 350 ? 25.188 -18.953 26.109 1 79.19 350 LYS B N 1
ATOM 6208 C CA . LYS B 1 350 ? 26.531 -18.406 25.953 1 79.19 350 LYS B CA 1
ATOM 6209 C C . LYS B 1 350 ? 26.969 -18.438 24.5 1 79.19 350 LYS B C 1
ATOM 6211 O O . LYS B 1 350 ? 27.578 -17.484 24 1 79.19 350 LYS B O 1
ATOM 6216 N N . LEU B 1 351 ? 26.641 -19.469 23.891 1 76.56 351 LEU B N 1
ATOM 6217 C CA . LEU B 1 351 ? 26.969 -19.594 22.469 1 76.56 351 LEU B CA 1
ATOM 6218 C C . LEU B 1 351 ? 26.188 -18.562 21.656 1 76.56 351 LEU B C 1
ATOM 6220 O O . LEU B 1 351 ? 26.719 -18.016 20.672 1 76.56 351 LEU B O 1
ATOM 6224 N N . SER B 1 352 ? 25.031 -18.375 22.016 1 76.31 352 SER B N 1
ATOM 6225 C CA . SER B 1 352 ? 24.219 -17.391 21.312 1 76.31 352 SER B CA 1
ATOM 6226 C C . SER B 1 352 ? 24.797 -15.992 21.422 1 76.31 352 SER B C 1
ATOM 6228 O O . SER B 1 352 ? 24.703 -15.195 20.484 1 76.31 352 SER B O 1
ATOM 6230 N N . GLN B 1 353 ? 25.422 -15.781 22.5 1 72.56 353 GLN B N 1
ATOM 6231 C CA . GLN B 1 353 ? 26.016 -14.469 22.734 1 72.56 353 GLN B CA 1
ATOM 6232 C C . GLN B 1 353 ? 27.266 -14.258 21.875 1 72.56 353 GLN B C 1
ATOM 6234 O O . GLN B 1 353 ? 27.672 -13.125 21.641 1 72.56 353 GLN B O 1
ATOM 6239 N N . GLU B 1 354 ? 27.703 -15.32 21.406 1 64.56 354 GLU B N 1
ATOM 6240 C CA . GLU B 1 354 ? 28.875 -15.266 20.562 1 64.56 354 GLU B CA 1
ATOM 6241 C C . GLU B 1 354 ? 28.5 -15.141 19.078 1 64.56 354 GLU B C 1
ATOM 6243 O O . GLU B 1 354 ? 29.359 -14.922 18.234 1 64.56 354 GLU B O 1
ATOM 6248 N N . GLN B 1 355 ? 27.328 -15.328 18.922 1 61.22 355 GLN B N 1
ATOM 6249 C CA . GLN B 1 355 ? 26.859 -15.219 17.547 1 61.22 355 GLN B CA 1
ATOM 6250 C C . GLN B 1 355 ? 26.641 -13.766 17.156 1 61.22 355 GLN B C 1
ATOM 6252 O O . GLN B 1 355 ? 26.266 -12.938 17.984 1 61.22 355 GLN B O 1
ATOM 6257 N N . ALA B 1 356 ? 27.125 -13.461 16.047 1 51.72 356 ALA B N 1
ATOM 6258 C CA . ALA B 1 356 ? 27.047 -12.07 15.609 1 51.72 356 ALA B CA 1
ATOM 6259 C C . ALA B 1 356 ? 25.594 -11.594 15.539 1 51.72 356 ALA B C 1
ATOM 6261 O O . ALA B 1 356 ? 25.297 -10.445 15.883 1 51.72 356 ALA B O 1
ATOM 6262 N N . TYR B 1 357 ? 24.688 -12.414 15.07 1 50.47 357 TYR B N 1
ATOM 6263 C CA . TYR B 1 357 ? 23.281 -12.023 14.922 1 50.47 357 TYR B CA 1
ATOM 6264 C C . TYR B 1 357 ? 22.359 -13.219 15.148 1 50.47 357 TYR B C 1
ATOM 6266 O O . TYR B 1 357 ? 22.609 -14.312 14.641 1 50.47 357 TYR B O 1
ATOM 6274 N N . ILE B 1 358 ? 21.453 -13.016 16.109 1 61.5 358 ILE B N 1
ATOM 6275 C CA . ILE B 1 358 ? 20.391 -13.992 16.344 1 61.5 358 ILE B CA 1
ATOM 6276 C C . ILE B 1 358 ? 19.031 -13.312 16.219 1 61.5 358 ILE B C 1
ATOM 6278 O O . ILE B 1 358 ? 18.75 -12.344 16.938 1 61.5 358 ILE B O 1
ATOM 6282 N N . ASN B 1 359 ? 18.344 -13.797 15.312 1 52.47 359 ASN B N 1
ATOM 6283 C CA . ASN B 1 359 ? 17.047 -13.188 15.078 1 52.47 359 ASN B CA 1
ATOM 6284 C C . ASN B 1 359 ? 16.047 -13.586 16.156 1 52.47 359 ASN B C 1
ATOM 6286 O O . ASN B 1 359 ? 15.297 -12.75 16.672 1 52.47 359 ASN B O 1
ATOM 6290 N N . ASN B 1 360 ? 15.945 -14.812 16.484 1 59.81 360 ASN B N 1
ATOM 6291 C CA . ASN B 1 360 ? 15.094 -15.414 17.5 1 59.81 360 ASN B CA 1
ATOM 6292 C C . ASN B 1 360 ? 15.906 -16.203 18.516 1 59.81 360 ASN B C 1
ATOM 6294 O O . ASN B 1 360 ? 16.344 -17.328 18.234 1 59.81 360 ASN B O 1
ATOM 6298 N N . LEU B 1 361 ? 15.938 -15.547 19.531 1 75.12 361 LEU B N 1
ATOM 6299 C CA . LEU B 1 361 ? 16.828 -16.156 20.516 1 75.12 361 LEU B CA 1
ATOM 6300 C C . LEU B 1 361 ? 16.312 -17.516 20.969 1 75.12 361 LEU B C 1
ATOM 6302 O O . LEU B 1 361 ? 17.062 -18.484 21 1 75.12 361 LEU B O 1
ATOM 6306 N N . VAL B 1 362 ? 15.086 -17.5 21.188 1 76.06 362 VAL B N 1
ATOM 6307 C CA . VAL B 1 362 ? 14.531 -18.719 21.766 1 76.06 362 VAL B CA 1
ATOM 6308 C C . VAL B 1 362 ? 14.523 -19.828 20.719 1 76.06 362 VAL B C 1
ATOM 6310 O O . VAL B 1 362 ? 14.883 -20.984 21.016 1 76.06 362 VAL B O 1
ATOM 6313 N N . GLY B 1 363 ? 14.078 -19.531 19.594 1 72.25 363 GLY B N 1
ATOM 6314 C CA . GLY B 1 363 ? 14.141 -20.516 18.516 1 72.25 363 GLY B CA 1
ATOM 6315 C C . GLY B 1 363 ? 15.547 -21 18.25 1 72.25 363 GLY B C 1
ATOM 6316 O O . GLY B 1 363 ? 15.758 -22.203 18.031 1 72.25 363 GLY B O 1
ATOM 6317 N N . TRP B 1 364 ? 16.391 -20.125 18.203 1 74.94 364 TRP B N 1
ATOM 6318 C CA . TRP B 1 364 ? 17.797 -20.484 18.031 1 74.94 364 TRP B CA 1
ATOM 6319 C C . TRP B 1 364 ? 18.266 -21.391 19.156 1 74.94 364 TRP B C 1
ATOM 6321 O O . TRP B 1 364 ? 18.938 -22.391 18.922 1 74.94 364 TRP B O 1
ATOM 6331 N N . LEU B 1 365 ? 17.938 -21.031 20.312 1 81.81 365 LEU B N 1
ATOM 6332 C CA . LEU B 1 365 ? 18.344 -21.797 21.484 1 81.81 365 LEU B CA 1
ATOM 6333 C C . LEU B 1 365 ? 17.766 -23.203 21.422 1 81.81 365 LEU B C 1
ATOM 6335 O O . LEU B 1 365 ? 18.453 -24.188 21.734 1 81.81 365 LEU B O 1
ATOM 6339 N N . ARG B 1 366 ? 16.594 -23.234 21.062 1 79.88 366 ARG B N 1
ATOM 6340 C CA . ARG B 1 366 ? 15.938 -24.531 20.922 1 79.88 366 ARG B CA 1
ATOM 6341 C C . ARG B 1 366 ? 16.672 -25.422 19.938 1 79.88 366 ARG B C 1
ATOM 6343 O O . ARG B 1 366 ? 16.953 -26.578 20.219 1 79.88 366 ARG B O 1
ATOM 6350 N N . LYS B 1 367 ? 16.969 -24.953 18.891 1 76.5 367 LYS B N 1
ATOM 6351 C CA . LYS B 1 367 ? 17.703 -25.703 17.891 1 76.5 367 LYS B CA 1
ATOM 6352 C C . LYS B 1 367 ? 19.109 -26.062 18.375 1 76.5 367 LYS B C 1
ATOM 6354 O O . LYS B 1 367 ? 19.594 -27.156 18.141 1 76.5 367 LYS B O 1
ATOM 6359 N N . CYS B 1 368 ? 19.672 -25.109 18.891 1 79.69 368 CYS B N 1
ATOM 6360 C CA . CYS B 1 368 ? 21 -25.297 19.438 1 79.69 368 CYS B CA 1
ATOM 6361 C C . CYS B 1 368 ? 21.016 -26.469 20.422 1 79.69 368 CYS B C 1
ATOM 6363 O O . CYS B 1 368 ? 21.922 -27.297 20.406 1 79.69 368 CYS B O 1
ATOM 6365 N N . ILE B 1 369 ? 20.047 -26.531 21.219 1 80.75 369 ILE B N 1
ATOM 6366 C CA . ILE B 1 369 ? 19.969 -27.562 22.266 1 80.75 369 ILE B CA 1
ATOM 6367 C C . ILE B 1 369 ? 19.609 -28.906 21.625 1 80.75 369 ILE B C 1
ATOM 6369 O O . ILE B 1 369 ? 20.234 -29.922 21.953 1 80.75 369 ILE B O 1
ATOM 6373 N N . GLU B 1 370 ? 18.781 -28.859 20.734 1 77.69 370 GLU B N 1
ATOM 6374 C CA . GLU B 1 370 ? 18.328 -30.078 20.078 1 77.69 370 GLU B CA 1
ATOM 6375 C C . GLU B 1 370 ? 19.422 -30.703 19.234 1 77.69 370 GLU B C 1
ATOM 6377 O O . GLU B 1 370 ? 19.578 -31.922 19.203 1 77.69 370 GLU B O 1
ATOM 6382 N N . GLU B 1 371 ? 20.125 -29.859 18.641 1 72.06 371 GLU B N 1
ATOM 6383 C CA . GLU B 1 371 ? 21.172 -30.328 17.734 1 72.06 371 GLU B CA 1
ATOM 6384 C C . GLU B 1 371 ? 22.531 -30.359 18.422 1 72.06 371 GLU B C 1
ATOM 6386 O O . GLU B 1 371 ? 23.547 -30.688 17.797 1 72.06 371 GLU B O 1
ATOM 6391 N N . LYS B 1 372 ? 22.578 -29.922 19.516 1 72.12 372 LYS B N 1
ATOM 6392 C CA . LYS B 1 372 ? 23.75 -29.969 20.391 1 72.12 372 LYS B CA 1
ATOM 6393 C C . LYS B 1 372 ? 24.922 -29.203 19.766 1 72.12 372 LYS B C 1
ATOM 6395 O O . LYS B 1 372 ? 26.047 -29.719 19.688 1 72.12 372 LYS B O 1
ATOM 6400 N N . TRP B 1 373 ? 24.562 -28.031 19.281 1 72.12 373 TRP B N 1
ATOM 6401 C CA . TRP B 1 373 ? 25.594 -27.172 18.688 1 72.12 373 TRP B CA 1
ATOM 6402 C C . TRP B 1 373 ? 26.672 -26.828 19.703 1 72.12 373 TRP B C 1
ATOM 6404 O O . TRP B 1 373 ? 27.828 -26.594 19.359 1 72.12 373 TRP B O 1
ATOM 6414 N N . TYR B 1 374 ? 26.359 -26.828 20.828 1 65.44 374 TYR B N 1
ATOM 6415 C CA . TYR B 1 374 ? 27.25 -26.406 21.891 1 65.44 374 TYR B CA 1
ATOM 6416 C C . TYR B 1 374 ? 28.344 -27.422 22.125 1 65.44 374 TYR B C 1
ATOM 6418 O O . TYR B 1 374 ? 29.344 -27.141 22.812 1 65.44 374 TYR B O 1
ATOM 6426 N N . GLU B 1 375 ? 28.094 -28.5 21.562 1 64.62 375 GLU B N 1
ATOM 6427 C CA . GLU B 1 375 ? 29.141 -29.516 21.688 1 64.62 375 GLU B CA 1
ATOM 6428 C C . GLU B 1 375 ? 30.109 -29.453 20.5 1 64.62 375 GLU B C 1
ATOM 6430 O O . GLU B 1 375 ? 31.25 -29.922 20.609 1 64.62 375 GLU B O 1
ATOM 6435 N N . ASN B 1 376 ? 29.719 -29.094 19.234 1 54.84 376 ASN B N 1
ATOM 6436 C CA . ASN B 1 376 ? 30.547 -29.062 18.031 1 54.84 376 ASN B CA 1
ATOM 6437 C C . ASN B 1 376 ? 31.297 -27.75 17.906 1 54.84 376 ASN B C 1
ATOM 6439 O O . ASN B 1 376 ? 30.703 -26.672 18.031 1 54.84 376 ASN B O 1
ATOM 6443 N N . GLU B 1 377 ? 32.5 -27.625 18.047 1 47.97 377 GLU B N 1
ATOM 6444 C CA . GLU B 1 377 ? 33.406 -26.469 17.969 1 47.97 377 GLU B CA 1
ATOM 6445 C C . GLU B 1 377 ? 33.219 -25.719 16.656 1 47.97 377 GLU B C 1
ATOM 6447 O O . GLU B 1 377 ? 33.531 -24.531 16.562 1 47.97 377 GLU B O 1
ATOM 6452 N N . LYS B 1 378 ? 33.094 -26.328 15.414 1 40.38 378 LYS B N 1
ATOM 6453 C CA . LYS B 1 378 ? 33.156 -25.672 14.102 1 40.38 378 LYS B CA 1
ATOM 6454 C C . LYS B 1 378 ? 31.875 -24.891 13.828 1 40.38 378 LYS B C 1
ATOM 6456 O O . LYS B 1 378 ? 31.578 -24.578 12.672 1 40.38 378 LYS B O 1
ATOM 6461 N N . VAL B 1 379 ? 31 -24.766 14.5 1 36.72 379 VAL B N 1
ATOM 6462 C CA . VAL B 1 379 ? 29.797 -24.031 14.133 1 36.72 379 VAL B CA 1
ATOM 6463 C C . VAL B 1 379 ? 30.172 -22.594 13.758 1 36.72 379 VAL B C 1
ATOM 6465 O O . VAL B 1 379 ? 30.75 -21.859 14.562 1 36.72 379 VAL B O 1
ATOM 6468 N N . SER B 1 380 ? 30.438 -22.391 12.43 1 33.28 380 SER B N 1
ATOM 6469 C CA . SER B 1 380 ? 30.781 -21.156 11.742 1 33.28 380 SER B CA 1
ATOM 6470 C C . SER B 1 380 ? 30.031 -19.969 12.32 1 33.28 380 SER B C 1
ATOM 6472 O O . SER B 1 380 ? 28.875 -20.109 12.766 1 33.28 380 SER B O 1
ATOM 6474 N N . LYS B 1 381 ? 30.781 -18.953 12.781 1 35.84 381 LYS B N 1
ATOM 6475 C CA . LYS B 1 381 ? 30.344 -17.609 13.094 1 35.84 381 LYS B CA 1
ATOM 6476 C C . LYS B 1 381 ? 29.281 -17.125 12.102 1 35.84 381 LYS B C 1
ATOM 6478 O O . LYS B 1 381 ? 29.562 -17 10.906 1 35.84 381 LYS B O 1
ATOM 6483 N N . PHE B 1 382 ? 28.234 -17.516 12.094 1 29.98 382 PHE B N 1
ATOM 6484 C CA . PHE B 1 382 ? 27.25 -16.75 11.336 1 29.98 382 PHE B CA 1
ATOM 6485 C C . PHE B 1 382 ? 27.422 -15.258 11.586 1 29.98 382 PHE B C 1
ATOM 6487 O O . PHE B 1 382 ? 27.25 -14.789 12.711 1 29.98 382 PHE B O 1
ATOM 6494 N N . LYS B 1 383 ? 28.406 -14.602 10.883 1 30.03 383 LYS B N 1
ATOM 6495 C CA . LYS B 1 383 ? 28.734 -13.18 10.977 1 30.03 383 LYS B CA 1
ATOM 6496 C C . LYS B 1 383 ? 27.484 -12.32 10.977 1 30.03 383 LYS B C 1
ATOM 6498 O O . LYS B 1 383 ? 26.875 -12.086 9.93 1 30.03 383 LYS B O 1
ATOM 6503 N N . GLY B 1 384 ? 26.656 -12.414 11.781 1 30.23 384 GLY B N 1
ATOM 6504 C CA . GLY B 1 384 ? 25.656 -11.367 11.906 1 30.23 384 GLY B CA 1
ATOM 6505 C C . GLY B 1 384 ? 26.266 -9.984 12.07 1 30.23 384 GLY B C 1
ATOM 6506 O O . GLY B 1 384 ? 27.406 -9.852 12.523 1 30.23 384 GLY B O 1
ATOM 6507 N N . LYS B 1 385 ? 26.031 -8.961 11.141 1 31 385 LYS B N 1
ATOM 6508 C CA . LYS B 1 385 ? 26.578 -7.621 11.336 1 31 385 LYS B CA 1
ATOM 6509 C C . LYS B 1 385 ? 26.531 -7.211 12.805 1 31 385 LYS B C 1
ATOM 6511 O O . LYS B 1 385 ? 25.5 -7.371 13.461 1 31 385 LYS B O 1
ATOM 6516 N N . THR B 1 386 ? 27.609 -7.137 13.5 1 29.47 386 THR B N 1
ATOM 6517 C CA . THR B 1 386 ? 27.812 -6.785 14.898 1 29.47 386 THR B CA 1
ATOM 6518 C C . THR B 1 386 ? 27.156 -5.445 15.227 1 29.47 386 THR B C 1
ATOM 6520 O O . THR B 1 386 ? 26.953 -4.621 14.336 1 29.47 386 THR B O 1
ATOM 6523 N N . LEU B 1 387 ? 26.656 -5.262 16.297 1 28.94 387 LEU B N 1
ATOM 6524 C CA . LEU B 1 387 ? 26.172 -3.996 16.828 1 28.94 387 LEU B CA 1
ATOM 6525 C C . LEU B 1 387 ? 27.188 -2.883 16.609 1 28.94 387 LEU B C 1
ATOM 6527 O O . LEU B 1 387 ? 26.812 -1.735 16.359 1 28.94 387 LEU B O 1
ATOM 6531 N N . GLU B 1 388 ? 28.469 -3.207 16.625 1 31.97 388 GLU B N 1
ATOM 6532 C CA . GLU B 1 388 ? 29.531 -2.23 16.438 1 31.97 388 GLU B CA 1
ATOM 6533 C C . GLU B 1 388 ? 29.609 -1.77 14.977 1 31.97 388 GLU B C 1
ATOM 6535 O O . GLU B 1 388 ? 29.766 -0.578 14.711 1 31.97 388 GLU B O 1
ATOM 6540 N N . GLU B 1 389 ? 29.422 -2.73 14.023 1 32.81 389 GLU B N 1
ATOM 6541 C CA . GLU B 1 389 ? 29.438 -2.338 12.617 1 32.81 389 GLU B CA 1
ATOM 6542 C C . GLU B 1 389 ? 28.141 -1.621 12.242 1 32.81 389 GLU B C 1
ATOM 6544 O O . GLU B 1 389 ? 28.156 -0.699 11.422 1 32.81 389 GLU B O 1
ATOM 6549 N N . ALA B 1 390 ? 27.141 -1.809 12.969 1 30.28 390 ALA B N 1
ATOM 6550 C CA . ALA B 1 390 ? 25.922 -1 12.875 1 30.28 390 ALA B CA 1
ATOM 6551 C C . ALA B 1 390 ? 26.125 0.37 13.516 1 30.28 390 ALA B C 1
ATOM 6553 O O . ALA B 1 390 ? 25.719 1.391 12.961 1 30.28 390 ALA B O 1
ATOM 6554 N N . GLN B 1 391 ? 26.734 0.44 14.625 1 33.84 391 GLN B N 1
ATOM 6555 C CA . GLN B 1 391 ? 27.078 1.702 15.273 1 33.84 391 GLN B CA 1
ATOM 6556 C C . GLN B 1 391 ? 28.188 2.432 14.508 1 33.84 391 GLN B C 1
ATOM 6558 O O . GLN B 1 391 ? 28.141 3.656 14.367 1 33.84 391 GLN B O 1
ATOM 6563 N N . MET B 1 392 ? 29.172 1.739 13.969 1 36.06 392 MET B N 1
ATOM 6564 C CA . MET B 1 392 ? 30.188 2.377 13.156 1 36.06 392 MET B CA 1
ATOM 6565 C C . MET B 1 392 ? 29.594 2.914 11.852 1 36.06 392 MET B C 1
ATOM 6567 O O . MET B 1 392 ? 29.969 3.994 11.398 1 36.06 392 MET B O 1
ATOM 6571 N N . THR B 1 393 ? 28.625 2.303 11.297 1 33.28 393 THR B N 1
ATOM 6572 C CA . THR B 1 393 ? 27.938 2.84 10.125 1 33.28 393 THR B CA 1
ATOM 6573 C C . THR B 1 393 ? 27.062 4.023 10.516 1 33.28 393 THR B C 1
ATOM 6575 O O . THR B 1 393 ? 26.969 5.004 9.773 1 33.28 393 THR B O 1
ATOM 6578 N N . LEU B 1 394 ? 26.547 4.02 11.664 1 33.81 394 LEU B N 1
ATOM 6579 C CA . LEU B 1 394 ? 25.875 5.207 12.188 1 33.81 394 LEU B CA 1
ATOM 6580 C C . LEU B 1 394 ? 26.891 6.309 12.492 1 33.81 394 LEU B C 1
ATOM 6582 O O . LEU B 1 394 ? 26.641 7.48 12.195 1 33.81 394 LEU B O 1
ATOM 6586 N N . ASP B 1 395 ? 27.969 5.992 13.109 1 39.94 395 ASP B N 1
ATOM 6587 C CA . ASP B 1 395 ? 29 6.977 13.398 1 39.94 395 ASP B CA 1
ATOM 6588 C C . ASP B 1 395 ? 29.672 7.469 12.117 1 39.94 395 ASP B C 1
ATOM 6590 O O . ASP B 1 395 ? 29.922 8.664 11.961 1 39.94 395 ASP B O 1
ATOM 6594 N N . LEU B 1 396 ? 29.953 6.613 11.156 1 37.03 396 LEU B N 1
ATOM 6595 C CA . LEU B 1 396 ? 30.484 7.031 9.859 1 37.03 396 LEU B CA 1
ATOM 6596 C C . LEU B 1 396 ? 29.453 7.848 9.086 1 37.03 396 LEU B C 1
ATOM 6598 O O . LEU B 1 396 ? 29.812 8.812 8.406 1 37.03 396 LEU B O 1
ATOM 6602 N N . TYR B 1 397 ? 28.281 7.578 9.25 1 34.31 397 TYR B N 1
ATOM 6603 C CA . TYR B 1 397 ? 27.219 8.43 8.711 1 34.31 397 TYR B CA 1
ATOM 6604 C C . TYR B 1 397 ? 27.156 9.758 9.445 1 34.31 397 TYR B C 1
ATOM 6606 O O . TYR B 1 397 ? 27.031 10.82 8.82 1 34.31 397 TYR B O 1
ATOM 6614 N N . GLN B 1 398 ? 27.359 9.695 10.656 1 38.38 398 GLN B N 1
ATOM 6615 C CA . GLN B 1 398 ? 27.469 10.961 11.367 1 38.38 398 GLN B CA 1
ATOM 6616 C C . GLN B 1 398 ? 28.75 11.703 10.992 1 38.38 398 GLN B C 1
ATOM 6618 O O . GLN B 1 398 ? 28.719 12.922 10.781 1 38.38 398 GLN B O 1
ATOM 6623 N N . GLU B 1 399 ? 29.812 11.008 10.938 1 41.66 399 GLU B N 1
ATOM 6624 C CA . GLU B 1 399 ? 31.047 11.633 10.492 1 41.66 399 GLU B CA 1
ATOM 6625 C C . GLU B 1 399 ? 30.938 12.086 9.039 1 41.66 399 GLU B C 1
ATOM 6627 O O . GLU B 1 399 ? 31.422 13.172 8.68 1 41.66 399 GLU B O 1
ATOM 6632 N N . TYR B 1 400 ? 30.344 11.375 8.211 1 35.97 400 TYR B N 1
ATOM 6633 C CA . TYR B 1 400 ? 30.094 11.75 6.82 1 35.97 400 TYR B CA 1
ATOM 6634 C C . TYR B 1 400 ? 29.125 12.93 6.734 1 35.97 400 TYR B C 1
ATOM 6636 O O . TYR B 1 400 ? 29.359 13.867 5.965 1 35.97 400 TYR B O 1
ATOM 6644 N N . ILE B 1 401 ? 28.25 13.039 7.594 1 38.75 401 ILE B N 1
ATOM 6645 C CA . ILE B 1 401 ? 27.453 14.258 7.688 1 38.75 401 ILE B CA 1
ATOM 6646 C C . ILE B 1 401 ? 28.328 15.414 8.188 1 38.75 401 ILE B C 1
ATOM 6648 O O . ILE B 1 401 ? 28.25 16.516 7.652 1 38.75 401 ILE B O 1
ATOM 6652 N N . GLU B 1 402 ? 29.109 15.117 9.117 1 41.38 402 GLU B N 1
ATOM 6653 C CA . GLU B 1 402 ? 29.953 16.188 9.641 1 41.38 402 GLU B CA 1
ATOM 6654 C C . GLU B 1 402 ? 31.047 16.578 8.648 1 41.38 402 GLU B C 1
ATOM 6656 O O . GLU B 1 402 ? 31.359 17.766 8.492 1 41.38 402 GLU B O 1
ATOM 6661 N N . GLU B 1 403 ? 31.578 15.664 7.992 1 39.56 403 GLU B N 1
ATOM 6662 C CA . GLU B 1 403 ? 32.594 15.984 6.992 1 39.56 403 GLU B CA 1
ATOM 6663 C C . GLU B 1 403 ? 31.969 16.703 5.797 1 39.56 403 GLU B C 1
ATOM 6665 O O . GLU B 1 403 ? 32.562 17.625 5.246 1 39.56 403 GLU B O 1
ATOM 6670 N N . ARG B 1 404 ? 30.875 16.375 5.441 1 34.06 404 ARG B N 1
ATOM 6671 C CA . ARG B 1 404 ? 30.234 17.109 4.355 1 34.06 404 ARG B CA 1
ATOM 6672 C C . ARG B 1 404 ? 29.812 18.5 4.809 1 34.06 404 ARG B C 1
ATOM 6674 O O . ARG B 1 404 ? 29.844 19.453 4.023 1 34.06 404 ARG B O 1
ATOM 6681 N N . GLU B 1 405 ? 29.516 18.688 5.949 1 36.66 405 GLU B N 1
ATOM 6682 C CA . GLU B 1 405 ? 29.297 20.047 6.434 1 36.66 405 GLU B CA 1
ATOM 6683 C C . GLU B 1 405 ? 30.609 20.844 6.457 1 36.66 405 GLU B C 1
ATOM 6685 O O . GLU B 1 405 ? 30.594 22.047 6.227 1 36.66 405 GLU B O 1
ATOM 6690 N N . LYS B 1 406 ? 31.719 20.156 6.664 1 44.31 406 LYS B N 1
ATOM 6691 C CA . LYS B 1 406 ? 33 20.875 6.625 1 44.31 406 LYS B CA 1
ATOM 6692 C C . LYS B 1 406 ? 33.375 21.219 5.191 1 44.31 406 LYS B C 1
ATOM 6694 O O . LYS B 1 406 ? 33.938 22.281 4.934 1 44.31 406 LYS B O 1
ATOM 6699 N N . VAL B 1 407 ? 33.188 20.359 4.246 1 38.31 407 VAL B N 1
ATOM 6700 C CA . VAL B 1 407 ? 33.594 20.703 2.889 1 38.31 407 VAL B CA 1
ATOM 6701 C C . VAL B 1 407 ? 32.719 21.828 2.35 1 38.31 407 VAL B C 1
ATOM 6703 O O . VAL B 1 407 ? 33.156 22.609 1.494 1 38.31 407 VAL B O 1
ATOM 6706 N N . LYS B 1 408 ? 31.578 22.016 2.707 1 35.94 408 LYS B N 1
ATOM 6707 C CA . LYS B 1 408 ? 30.812 23.172 2.24 1 35.94 408 LYS B CA 1
ATOM 6708 C C . LYS B 1 408 ? 31.328 24.469 2.873 1 35.94 408 LYS B C 1
ATOM 6710 O O . LYS B 1 408 ? 31.047 25.562 2.375 1 35.94 408 LYS B O 1
ATOM 6715 N N . LYS B 1 409 ? 31.922 24.422 4.059 1 43.44 409 LYS B N 1
ATOM 6716 C CA . LYS B 1 409 ? 32.438 25.656 4.621 1 43.44 409 LYS B CA 1
ATOM 6717 C C . LYS B 1 409 ? 33.812 26 4.031 1 43.44 409 LYS B C 1
ATOM 6719 O O . LYS B 1 409 ? 34.344 27.109 4.242 1 43.44 409 LYS B O 1
ATOM 6724 N N . GLU B 1 410 ? 34.344 25.078 3.287 1 34.12 410 GLU B N 1
ATOM 6725 C CA . GLU B 1 410 ? 35.531 25.562 2.588 1 34.12 410 GLU B CA 1
ATOM 6726 C C . GLU B 1 410 ? 35.219 25.938 1.147 1 34.12 410 GLU B C 1
ATOM 6728 O O . GLU B 1 410 ? 34.438 25.266 0.476 1 34.12 410 GLU B O 1
#

Sequence (820 aa):
MKETQKKPKEKQLLDHDTVSRSNVLIESKSSTSLFERKLLNIAIAKAYVEDGELIAKVSTKDVKNYLHITGNSIYSRLKEVSKETLGHVVSIEDDEKENFIMFNVVNKCEYRDGVFTTRFTKEMKPHIYNLKKDYTRMSLDVLCSFKSLFTTRVYEILRTQYYRFDREQCDQLIVPRPPKNPYTIAELKFTLNVVDANASKAVKRLVEQGRFEEALAEIKDAPFEDWRNFRRKVLEVAKKELEESEYSEICFDYEPVKSGKGGKVTGIRFFVKKNPKCIHHSDLQRMPSGEEEGEEIAPNVLAAKKTPVNEKLILEVADIFGNEPITIQEIKVLLQVSDNQPDVIRKAFKLSQEQAYINNLVGWLRKCIEEKWYENEKVSKFKGKTLEEAQMTLDLYQEYIEEREKVKKEMKETQKKPKEKQLLDHDTVSRSNVLIESKSSTSLFERKLLNIAIAKAYVEDGELIAKVSTKDVKNYLHITGNSIYSRLKEVSKETLGHVVSIEDDEKENFIMFNVVNKCEYRDGVFTTRFTKEMKPHIYNLKKDYTRMSLDVLCSFKSLFTTRVYEILRTQYYRFDREQCDQLIVPRPPKNPYTIAELKFTLNVVDANASKAVKRLVEQGRFEEALAEIKDAPFEDWRNFRRKVLEVAKKELEESEYSEICFDYEPVKSGKGGKVTGIRFFVKKNPKCIHHSDLQRMPSGEEEGEEIAPNVLAAKKTPVNEKLILEVADIFGNEPITIQEIKVLLQVSDNQPDVIRKAFKLSQEQAYINNLVGWLRKCIEEKWYENEKVSKFKGKTLEEAQMTLDLYQEYIEEREKVKKE

Solvent-accessible surface area (backbone atoms only — not comparable to full-atom values): 45987 Å² total; per-residue (Å²): 135,85,79,75,73,74,67,72,76,71,74,72,74,61,88,79,55,50,29,51,35,20,46,69,65,67,62,44,64,62,84,69,53,57,69,49,49,43,49,49,46,54,36,49,46,51,45,45,76,51,96,89,34,44,34,16,72,42,42,49,66,55,51,27,62,58,59,69,52,88,69,92,57,55,60,63,52,50,55,55,44,42,58,55,48,38,44,38,66,50,76,49,73,39,75,93,75,57,29,37,41,35,32,32,52,29,42,34,36,32,32,48,90,58,31,40,34,39,30,42,29,77,84,40,38,75,39,49,44,90,69,81,66,71,56,36,78,39,50,44,67,41,63,37,65,54,89,44,55,45,32,48,38,51,48,56,59,55,51,65,53,51,69,46,36,72,75,63,70,45,74,62,43,57,40,53,54,81,87,49,68,56,44,35,57,47,47,44,33,34,55,44,43,67,40,61,48,73,75,41,74,67,31,30,54,27,47,74,69,66,37,28,63,63,22,53,68,69,44,80,85,53,74,55,76,46,66,67,51,34,42,58,68,39,52,47,45,24,35,52,52,32,55,68,26,48,62,31,54,43,26,55,47,74,46,76,36,61,46,73,98,81,55,44,74,50,23,39,35,34,40,34,29,71,29,83,60,21,75,66,64,70,79,68,65,77,58,78,63,82,72,72,77,79,66,72,58,72,60,76,67,64,82,57,78,74,53,77,70,53,70,82,45,50,63,60,48,49,57,68,51,60,88,54,92,67,40,62,67,55,48,49,49,47,28,45,66,45,64,62,34,61,64,58,52,46,48,33,50,54,51,54,70,64,37,36,56,71,87,46,63,64,62,49,39,48,48,32,53,71,66,42,46,78,74,51,85,76,70,71,70,52,76,24,79,38,70,62,58,53,46,46,51,50,47,48,49,48,46,49,50,50,49,52,57,51,55,69,75,96,135,82,79,73,72,75,68,73,77,71,73,71,73,60,87,80,56,49,29,51,35,20,47,67,66,68,62,45,66,61,84,68,51,57,68,48,49,44,50,50,46,54,36,49,45,52,46,45,75,51,94,90,35,43,34,16,74,41,43,51,67,54,53,26,61,57,60,69,53,87,71,92,59,54,63,63,52,52,54,55,45,43,57,55,47,38,44,39,67,49,76,48,73,39,75,91,77,56,30,37,40,34,30,31,53,29,41,33,36,33,32,48,90,58,31,40,34,40,30,44,29,78,82,40,38,76,38,48,45,90,70,80,66,70,55,37,78,40,52,46,68,41,62,38,67,55,88,42,56,44,31,49,39,51,48,55,58,55,52,64,54,51,69,46,37,72,75,64,71,46,73,62,42,56,39,53,53,81,87,50,68,56,42,35,56,46,45,44,33,32,56,45,44,66,39,62,51,74,74,39,72,67,32,31,54,27,47,75,70,67,38,28,64,64,24,52,68,68,43,81,85,52,74,56,75,47,67,66,51,34,42,58,66,39,51,47,45,26,35,49,52,32,57,69,26,51,62,30,54,43,24,56,48,73,46,76,37,61,47,73,96,82,55,44,72,50,24,39,35,35,39,36,30,69,29,84,59,20,76,67,64,71,78,69,65,77,58,77,64,81,71,73,78,75,70,72,58,70,60,77,65,63,82,58,78,76,53,78,69,56,72,83,45,51,62,59,47,50,58,68,50,62,88,55,92,66,38,62,68,55,49,50,50,46,29,45,66,46,63,60,34,63,64,57,53,45,47,32,49,56,50,54,69,66,35,38,55,70,85,46,60,64,63,48,41,47,48,32,53,70,67,41,47,76,72,52,84,76,72,70,71,54,76,26,80,36,71,61,60,52,46,46,50,50,47,48,48,48,47,49,51,52,49,52,56,50,55,70,75,96

Nearest PDB structures (foldseek):
  7sgc-assembly1_C  TM=8.053E-01  e=2.188E-09  Escherichia coli
  7soz-assembly1_C  TM=7.934E-01  e=3.933E-09  Escherichia coli
  7rva-assembly1_C  TM=7.850E-01  e=6.356E-09  Escherichia coli K-12
  7uxy-assembly1_C  TM=7.729E-01  e=2.389E-07  Escherichia coli K-12
  7sgc-assembly1_C  TM=8.052E-01  e=1.197E-09  Escherichia coli

Radius of gyration: 31.6 Å; Cα contacts (8 Å, |Δi|>4): 1113; chains: 2; bounding box: 93×86×83 Å